Protein 4F9Z (pdb70)

Solvent-accessible surface area: 48370 Å² total; per-residue (Å²): 156,123,6,65,127,5,90,59,13,65,42,0,12,129,39,10,10,25,20,51,0,0,0,0,0,0,0,119,69,77,163,37,72,0,19,84,29,0,68,46,0,22,131,64,21,128,52,19,33,8,0,1,0,59,46,82,123,0,12,99,16,12,127,15,104,19,35,0,0,0,0,12,6,5,3,13,56,39,43,45,59,18,50,89,117,65,7,130,65,11,59,36,73,94,0,14,26,33,0,28,17,15,16,0,59,5,15,4,84,44,42,22,3,16,2,4,0,0,10,78,8,110,12,74,22,0,0,0,0,0,1,46,86,91,30,130,73,35,130,112,9,24,70,35,0,59,14,0,1,28,26,9,39,45,124,3,2,1,0,3,0,21,9,43,97,182,90,11,36,167,27,15,62,49,10,166,9,156,117,111,60,29,23,0,0,0,0,20,11,2,47,74,81,94,92,72,28,54,55,100,13,108,3,19,4,95,69,0,49,90,24,0,67,50,17,40,82,93,116,183,113,3,70,118,5,90,55,24,86,38,0,86,130,37,31,89,86,33,59,0,1,0,0,0,0,0,120,65,71,154,36,81,0,20,82,30,0,61,39,0,12,131,61,18,129,50,16,32,10,0,2,0,58,47,89,119,0,16,94,94,22,125,14,114,20,35,0,0,0,0,12,10,93,4,12,134,45,61,40,57,17,50,92,131,69,9,135,59,13,60,40,71,97,0,18,27,32,0,29,20,16,14,0,51,7,16,5,81,28,43,37,2,14,9,5,1,0,13,74,9,107,13,77,19,0,0,1,0,0,1,45,84,92,21,115,72,33,100,95,11,26,133,90,0,56,129,0,2,127,93,7,68,46,118,3,2,2,0,2,0,12,10,45,64,187,93,9,35,172,38,16,65,76,11,157,9,146,114,101,50,31,24,0,2,0,0,18,11,1,46,70,80,103,94,64,31,57,48,92,7,108,5,33,33,122,87,1,65,88,21,0,62,48,23,38,92,83,135,145,118,4,69,122,5,92,58,25,96,36,0,23,128,30,15,10,28,22,47,0,1,0,0,0,0,1,116,69,86,159,37,75,0,18,85,31,0,58,42,1,18,138,121,31,130,45,15,34,10,0,1,0,56,44,85,126,0,13,96,40,20,124,11,124,16,34,1,0,0,0,10,8,5,2,17,37,41,64,44,53,17,60,104,130,58,7,133,64,12,69,43,100,92,0,30,116,32,0,67,41,21,16,0,50,3,15,4,87,47,62,96,34,15,21,89,0,1,97,112,9,110,12,79,20,0,0,1,0,0,0,57,85,93,27,123,87,28,118,88,11,23,58,34,0,56,18,0,2,22,22,7,36,43,120,3,2,3,0,2,0,22,11,44,92,176,101,5,37,176,23,15,62,122,7,160,12,149,123,103,57,28,32,0,1,0,0,23,32,26,144,64,140,99,96,69,28,53,52,109,14,105,2,13,3,91,75,0,45,90,25,0,66,52,24,35,90,80,106,162,118,7,72,125,6,97,58,29,94,34,0,27,119,34,18,8,19,19,49,0,0,0,0,0,0,0,117,72,82,150,44,87,0,20,84,34,0,62,45,0,18,130,54,20,126,48,14,34,9,0,1,0,53,42,87,125,0,12,105,46,22,119,15,113,17,36,1,0,0,0,13,10,8,2,14,39,44,63,47,55,20,49,94,126,66,12,139,63,13,60,45,73,88,0,11,23,32,0,25,21,18,16,0,49,6,15,4,85,36,40,20,1,15,2,4,0,0,12,77,8,106,14,82,28,0,0,0,0,0,2,36,97,91,38,124,75,26,135,111,1,26,75,25,0,63,17,0,1,33,24,6,31,40,125,2,2,2,0,1,0,17,14,48,78,169,70,8,38,172,24,17,58,60,8,161,14,141,100,100,65,30,16,0,0,0,0,19,18,1,50,67,80,105,90,68,34,66,69,22,70,106,0,21,2,94,95,0,52,91,22,0,71,49,24,38,86,84,118,166,122,4,68,138,6,102,58,18,84,38,0,16,131,28,6,9,18,16,48,0,1,0,0,0,0,0,138,68,74,154,35,79,0,16,84,30,0,60,44,0,16,140,41,22,116,48,15,32,11,0,1,0,53,42,91,114,0,10,102,41,24,125,16,123,24,35,0,0,0,0,9,6,2,2,14,38,43,57,45,59,15,60,92,136,55,10,130,70,12,69,26,34,75,0,4,22,28,0,26,18,19,14,0,49,3,17,3,81,44,40,33,3,15,4,3,0,0,13,76,7,106,11,80,20,0,0,1,0,0,1,53,93,95,24,134,68,28,132,108,0,24,59,28,0,59,12,0,1,22,25,8,33,38,123,3,1,2,0,4,0,15,11,46,70,177,81,7,35,176,22,15,65,69,11,157,9,139,122,96,43,31,15,0,1,0,0,19,20,1,44,72,82,102,100,69,25,63,58,102,8,89,1,37,3,97,88,1,51,90,22,0,66,52,17,38,89,85,109

Organism: Homo sapiens (NCBI:txid9606)

B-factor: mean 43.37, std 18.83, range [7.75, 157.04]

InterPro domains:
  IPR036249 Thioredoxin-like superfamily [SSF52833] (42-151)
  IPR036249 Thioredoxin-like superfamily [SSF52833] (138-260)

Foldseek 3Di:
DAAAEDAAQVSVVCQLVVAQKEKEKAACDCPAPLHVLLRVCCVVCVRYHYHYYPHPNNCVVVPHDHTWMWMAGDQQRDTDIQDDPSRRPPHNVSVVLVCQQQSAGLEAEDDPRVVNNVLPGPAFKEKEFEEACPDPCNVVLVVQLSVLSVVQRNHYRHYYYHNNDPRCPVVCVVQVADRVQPRKMKMDGSPDDDIDMGTVDDSHSVRVNVVVVVVPPPD/DFAAEQAADVSVVCQLVVAQKEKEKAACDCPAPLNVLLRVCPVVCVNYHYHYYPYPNNCVVVVHDHTWMWMAGQQQRDIDIQDDPRSRPDDNVSVNLVCQCQPQGLEEEDDPRVVNNVLPGPAFKEKEFEEAPVDPCVVVLVVQLSVLSVVQRNHYRHYYYHPNDPVSVVVQVVQPHDPVFPRKMKMDGSVDDDIDMGTVDDSHNVRVVCVVVVVVPPD/DAAAEDAAQVSVVCQLVVAQKEKEKAACDCPAPLNVLLGVCCVVCVRYHYHYYDHPRNCVVVVHDHTWMWMAGQQQGDTDICDDPCRRPPDNVSVVLVCVCQPAGLEAEDDPRVVNNVLPGPAFKEKEFEEAPPDPCNVVLVVQLSVLSVVQRNHYRHYYYHPVDPVCVVVQVVQVHDRQFPRKMKMDGSVDDDIDMGTVDDRHSVRVNVVVVVVVVPD/DFAAEDADQVSVVCQLVVAFKEKEKAACDCPAPVNVLLGVCCVVCVRYHYHYYPHPRNCVVVVHDHTWMWMAGQQQRDTHIQDDPRRNPDDNVVVVLVCQCQRAGLEAEDDPRVVNNVLPRPAFKEKEFEAAPPDPLVVVLVVQLSVLSVVQRNHYRHYYYHPNDPVSPVVQVVQVHDRVLPRKMKMDGSVDDDIDMGSDDNNHSVVVNVVVVVVVVPD/DFAAEAADDVSVVCQLVVAQKEKEKAACDCPAPLNVLLRVCCVVCVRYHYHYYPHDVNCVVVVHDHTWMWMAGQLARDTHIQDDPCSRPPDNVSVVLVCQQQPAGLEAEDDPRVVNNVLPGPAFKEKEFEEAPPDPCNVVLVVQLSVLSVVQRNHYRHYYYHPVDPVCVVVQVVQVHDPVFPRKMKMDGSVDDDIDIGTVDDRHSVVVNVVVVVVPVPD

GO terms:
  GO:0005515 protein binding (F, IPI)
  GO:0005788 endoplasmic reticulum lumen (C, EXP)

Secondary structure (DSSP, 8-state):
--PEE--SHHHHHHHHHTSSEEEEEE-S-S-STHHHHHHHHGGG-TTSEEEEE--HHHHHHTT--SSEEEEEETTTTEEEEEETHHHHT--HHHHHHHHHHH---SEEE--TTHHHHHHTSS--EEEEEEE-TTSTTHHHHHHHHHHHHHHTTTT-EEEEEETTSGGGHHHHHHTT--GGG-SEEEEEESSS--EEEETT----HHHHHHHHHHHHTT-/--PEE--SHHHHHHHHHTSSEEEEEE-S-SSSTHHHHHHTTGGG-TTSEEEEE--HHHHHHTT--SSEEEEEEGGGTEEEEEETHHHHS--HHHHHHHHHHH---SEEEP-HHHHHHHHTSS--EEEEEEE-TTSTTHHHHHHHHHHHHHTTTTT-EEEEEETTSGGGHHHHHHTT--GGG-SEEEEEESSSS-EEEETT----HHHHHHHHHHHHTT-/--PEE--SHHHHHHHHHTSSEEEEEE-S-S-STHHHHHHHHTTT-TTSEEEEE--HHHHHHTT--SSEEEEEETTTTEEEEEETHHHHT--HHHHHHHHHHH---SEEEP-TTHHHHHHHSS--EEEEEEE-TTSTTHHHHHHHHHHHHHHTTTT-EEEEEETTSGGGHHHHHHTT--GGG-SEEEEEESSSS-EEEE--SS--HHHHHHHHHHHHTT-/--PEE--SHHHHHHHHHTSSEEEEEE-S-S-STHHHHHHHHTTT-TTSEEEEE--HHHHHHTT--SSEEEEEETTTTEEEEE-HHHHHT--HHHHHHHHHHH---SEEEP-HHHHHHHHHSS--EEEEEEE-TTSTTHHHHHHHHHHHHHHTTTT-EEEEEETTSGGGHHHHHHTT--GGG-SEEEEEESSS--EEEETT----HHHHHHHHHHHHTT-/--PEE--SHHHHHHHHHTSSEEEEEE-S-S-STHHHHHHHHTTT-TTSEEEEE--HHHHHHTT--SSEEEEEETTTTEEEEE-THHHHS--HHHHHHHHHHH---SEEE-SHHHHHHHHTSS--EEEEEEE-TT-TTHHHHHHHHHHHHHHTTTT-EEEEEETTSGGGHHHHHHTT--GGG-SEEEEEESSS--EEEETT----HHHHHHHHHHHHTT-

Sequence (1095 aa):
QEPTWLTDVPAAMEFIAATEVAVIGFFQDLEIPAVPILHSMVQKFPGVSFGISTDSEVLTHYNITGNTICLFRLVDNEQLNLEDDEDIESIDATKLSRFIEINSLHMVTEYNPVTVIGLFNSVIQIHLLLIMNKASPEYEENMHRYQKAAKLFQGKILFILVDSGMKENGKVISFFKLKESQLPALAIYQTLDDEWDTLPTAEVSVEHVQNFCDGFLSGKQEPTWLTDVPAAMEFIAATEVAVIGFFQDLEIPAVPILHSMVQKFPGVSFGISTDSEVLTHYNITGNTICLFRLVDNEQLNLEDEDIESIDATKLSRFIEINSLHMVTEYNPVTVIGLFNSVIQIHLLLIMNKASPEYEENMHRYQKAAKLFQGKILFILVDSGMKENGKVISFFKLKESQLPALAIYQTLDDEWDTLPTAEVSVEHVQNFCDGFLSGKQEPTWLTDVPAAMEFIAATEVAVIGFFQDLEIPAVPILHSMVQKFPGVSFGISTDSEVLTHYNITGNTICLFRLVDNEQLNLEDEDIESIDATKLSRFIEINSLHMVTEYNPVTVIGLFNSVIQIHLLLIMNKASPEYEENMHRYQKAAKLFQGKILFILVDSGMKEENGKVISFFKLKESQLPALAIYQTLDDEWDTLPTAEVSVEHVQNFCDGFLSGKQEPTWLTDVPAAMEFIAATEVAVIGFFQDLEIPAVPILHSMVQKFPGVSFGISTDSEVLTHYNITGNTICLFRLVDNEQLNLEDEDIESIDATKLSRFIEINSLHMVTEYNPVTVIGLFNSVIQIHLLLIMNKASSPEEYEENMHRYQKAAKLFQGKILFILVDSGMKEENGKVISFFKLKESQLPALAIYQTLDDEWDTLPTAEVSVEHVQNFCDGFLSGKQEPTWLTDVPAAMEFIAATEVAVIGFFQDLEIPAVPILHSMVQKFPGVSFGISTDSEVLTHYNITGNTICLFRLVDNEQLNLEDEDIESIDATKLSRFIEINSLHMVTEYNPVTVIGLFNSVIQIHLLLIMNKASPEYEENMHRYQKAAKLFQGKILFILVDSGMKENGKVISFFKLKESQLPALAIYQTLDDEWDTLPTAEVSVEHVQNFCDGFLSGK

CATH classification: 3.40.30.10 (+1 more: 3.40.30.10)

Structure (mmCIF, N/CA/C/O backbone):
data_4F9Z
#
_entry.id   4F9Z
#
_cell.length_a   57.832
_cell.length_b   68.359
_cell.length_c   86.775
_cell.angle_alpha   70.45
_cell.angle_beta   88.16
_cell.angle_gamma   64.96
#
_symmetry.space_group_name_H-M   'P 1'
#
loop_
_entity.id
_entity.type
_entity.pdbx_description
1 polymer 'Endoplasmic reticulum resident protein 27'
2 non-polymer 'ACETATE ION'
3 non-polymer 3,6,9,12,15,18,21,24,27,30,33,36,39-TRIDECAOXAHENTETRACONTANE-1,41-DIOL
4 non-polymer 2-{2-[2-(2-{2-[2-(2-ETHOXY-ETHOXY)-ETHOXY]-ETHOXY}-ETHOXY)-ETHOXY]-ETHOXY}-ETHANOL
5 water water
#
loop_
_atom_site.group_PDB
_atom_site.id
_atom_site.type_symbol
_atom_site.label_atom_id
_atom_site.label_alt_id
_atom_site.label_comp_id
_atom_site.label_asym_id
_atom_site.label_entity_id
_atom_site.label_seq_id
_atom_site.pdbx_PDB_ins_code
_atom_site.Cartn_x
_atom_site.Cartn_y
_atom_site.Cartn_z
_atom_site.occupancy
_atom_site.B_iso_or_equiv
_atom_site.auth_seq_id
_atom_site.auth_comp_id
_atom_site.auth_asym_id
_atom_site.auth_atom_id
_atom_site.pdbx_PDB_model_num
ATOM 1 N N . GLN A 1 9 ? 33.259 23.005 -36.501 1.00 110.70 38 GLN D N 1
ATOM 2 C CA . GLN A 1 9 ? 32.543 21.877 -35.910 1.00 104.64 38 GLN D CA 1
ATOM 3 C C . GLN A 1 9 ? 31.349 21.446 -36.764 1.00 94.86 38 GLN D C 1
ATOM 4 O O . GLN A 1 9 ? 31.010 22.102 -37.753 1.00 85.02 38 GLN D O 1
ATOM 10 N N . GLU A 1 10 ? 30.713 20.342 -36.379 1.00 75.95 39 GLU D N 1
ATOM 11 C CA . GLU A 1 10 ? 29.530 19.871 -37.092 1.00 71.23 39 GLU D CA 1
ATOM 12 C C . GLU A 1 10 ? 28.433 19.351 -36.163 1.00 70.79 39 GLU D C 1
ATOM 13 O O . GLU A 1 10 ? 28.716 18.808 -35.090 1.00 62.43 39 GLU D O 1
ATOM 19 N N . PRO A 1 11 ? 27.168 19.534 -36.576 1.00 60.17 40 PRO D N 1
ATOM 20 C CA . PRO A 1 11 ? 26.000 19.056 -35.825 1.00 49.86 40 PRO D CA 1
ATOM 21 C C . PRO A 1 11 ? 25.986 17.538 -35.579 1.00 54.35 40 PRO D C 1
ATOM 22 O O . PRO A 1 11 ? 26.440 16.748 -36.415 1.00 51.54 40 PRO D O 1
ATOM 26 N N . THR A 1 12 ? 25.445 17.152 -34.429 1.00 39.71 41 THR D N 1
ATOM 27 C CA . THR A 1 12 ? 25.401 15.767 -34.004 1.00 40.12 41 THR D CA 1
ATOM 28 C C . THR A 1 12 ? 24.205 15.024 -34.603 1.00 46.50 41 THR D C 1
ATOM 29 O O . THR A 1 12 ? 23.059 15.471 -34.501 1.00 39.53 41 THR D O 1
ATOM 33 N N . TRP A 1 13 ? 24.485 13.881 -35.220 1.00 42.30 42 TRP D N 1
ATOM 34 C CA . TRP A 1 13 ? 23.451 13.051 -35.837 1.00 42.78 42 TRP D CA 1
ATOM 35 C C . TRP A 1 13 ? 22.576 12.305 -34.826 1.00 47.99 42 TRP D C 1
ATOM 36 O O . TRP A 1 13 ? 23.083 11.608 -33.951 1.00 53.34 42 TRP D O 1
ATOM 47 N N . LEU A 1 14 ? 21.260 12.465 -34.964 1.00 40.55 43 LEU D N 1
ATOM 48 C CA . LEU A 1 14 ? 20.293 11.963 -33.987 1.00 39.79 43 LEU D CA 1
ATOM 49 C C . LEU A 1 14 ? 19.399 10.871 -34.597 1.00 50.48 43 LEU D C 1
ATOM 50 O O . LEU A 1 14 ? 18.521 11.152 -35.413 1.00 40.00 43 LEU D O 1
ATOM 55 N N . THR A 1 15 ? 19.623 9.625 -34.188 1.00 46.29 44 THR D N 1
ATOM 56 C CA . THR A 1 15 ? 19.057 8.479 -34.903 1.00 48.57 44 THR D CA 1
ATOM 57 C C . THR A 1 15 ? 17.835 7.849 -34.229 1.00 48.10 44 THR D C 1
ATOM 58 O O . THR A 1 15 ? 17.197 6.970 -34.800 1.00 42.69 44 THR D O 1
ATOM 62 N N . ASP A 1 16 ? 17.518 8.275 -33.012 1.00 38.18 45 ASP D N 1
ATOM 63 C CA . ASP A 1 16 ? 16.296 7.804 -32.367 1.00 43.87 45 ASP D CA 1
ATOM 64 C C . ASP A 1 16 ? 15.831 8.777 -31.295 1.00 33.86 45 ASP D C 1
ATOM 65 O O . ASP A 1 16 ? 16.527 9.727 -30.975 1.00 33.32 45 ASP D O 1
ATOM 70 N N . VAL A 1 17 ? 14.641 8.536 -30.762 1.00 32.59 46 VAL D N 1
ATOM 71 C CA . VAL A 1 17 ? 14.032 9.452 -29.807 1.00 29.81 46 VAL D CA 1
ATOM 72 C C . VAL A 1 17 ? 14.799 9.575 -28.491 1.00 36.78 46 VAL D C 1
ATOM 73 O O . VAL A 1 17 ? 15.043 10.690 -28.039 1.00 34.92 46 VAL D O 1
ATOM 77 N N . PRO A 1 18 ? 15.195 8.443 -27.876 1.00 30.23 47 PRO D N 1
ATOM 78 C CA . PRO A 1 18 ? 15.933 8.609 -26.616 1.00 35.20 47 PRO D CA 1
ATOM 79 C C . PRO A 1 18 ? 17.248 9.366 -26.808 1.00 31.17 47 PRO D C 1
ATOM 80 O O . PRO A 1 18 ? 17.613 10.170 -25.957 1.00 32.57 47 PRO D O 1
ATOM 84 N N . ALA A 1 19 ? 17.929 9.134 -27.924 1.00 30.38 48 ALA D N 1
ATOM 85 C CA . ALA A 1 19 ? 19.152 9.867 -28.228 1.00 36.98 48 ALA D CA 1
ATOM 86 C C . ALA A 1 19 ? 18.881 11.369 -28.407 1.00 34.47 48 ALA D C 1
ATOM 87 O O . ALA A 1 19 ? 19.664 12.213 -27.971 1.00 31.46 48 ALA D O 1
ATOM 89 N N . ALA A 1 20 ? 17.765 11.695 -29.050 1.00 36.38 49 ALA D N 1
ATOM 90 C CA . ALA A 1 20 ? 17.395 13.087 -29.266 1.00 30.46 49 ALA D CA 1
ATOM 91 C C . ALA A 1 20 ? 17.082 13.814 -27.957 1.00 30.56 49 ALA D C 1
ATOM 92 O O . ALA A 1 20 ? 17.595 14.906 -27.715 1.00 25.59 49 ALA D O 1
ATOM 94 N N . MET A 1 21 ? 16.232 13.227 -27.120 1.00 25.20 50 MET D N 1
ATOM 95 C CA . MET A 1 21 ? 15.871 13.877 -25.854 1.00 21.80 50 MET D CA 1
ATOM 96 C C . MET A 1 21 ? 17.106 14.099 -24.994 1.00 21.26 50 MET D C 1
ATOM 97 O O . MET A 1 21 ? 17.293 15.170 -24.403 1.00 27.81 50 MET D O 1
ATOM 102 N N . GLU A 1 22 ? 17.951 13.079 -24.931 1.00 28.71 51 GLU D N 1
ATOM 103 C CA . GLU A 1 22 ? 19.175 13.169 -24.160 1.00 27.61 51 GLU D CA 1
ATOM 104 C C . GLU A 1 22 ? 20.038 14.300 -24.672 1.00 28.45 51 GLU D C 1
ATOM 105 O O . GLU A 1 22 ? 20.599 15.060 -23.894 1.00 23.18 51 GLU D O 1
ATOM 111 N N . PHE A 1 23 ? 20.150 14.401 -25.993 1.00 27.68 52 PHE D N 1
ATOM 112 C CA . PHE A 1 23 ? 20.914 15.481 -26.596 1.00 26.79 52 PHE D CA 1
ATOM 113 C C . PHE A 1 23 ? 20.333 16.831 -26.195 1.00 23.67 52 PHE D C 1
ATOM 114 O O . PHE A 1 23 ? 21.074 17.737 -25.796 1.00 24.07 52 PHE D O 1
ATOM 122 N N . ILE A 1 24 ? 19.010 16.968 -26.286 1.00 23.18 53 ILE D N 1
ATOM 123 C CA . ILE A 1 24 ? 18.370 18.239 -25.938 1.00 25.61 53 ILE D CA 1
ATOM 124 C C . ILE A 1 24 ? 18.490 18.554 -24.438 1.00 32.00 53 ILE D C 1
ATOM 125 O O . ILE A 1 24 ? 18.668 19.706 -24.061 1.00 23.86 53 ILE D O 1
ATOM 130 N N . ALA A 1 25 ? 18.434 17.529 -23.591 1.00 24.65 54 ALA D N 1
ATOM 131 C CA . ALA A 1 25 ? 18.454 17.747 -22.141 1.00 19.70 54 ALA D CA 1
ATOM 132 C C . ALA A 1 25 ? 19.848 18.034 -21.601 1.00 32.34 54 ALA D C 1
ATOM 133 O O . ALA A 1 25 ? 19.996 18.532 -20.481 1.00 30.74 54 ALA D O 1
ATOM 135 N N . ALA A 1 26 ? 20.873 17.713 -22.383 1.00 28.05 55 ALA D N 1
ATOM 136 C CA . ALA A 1 26 ? 22.250 17.845 -21.903 1.00 24.54 55 ALA D CA 1
ATOM 137 C C . ALA A 1 26 ? 22.690 19.297 -21.896 1.00 30.58 55 ALA D C 1
ATOM 138 O O . ALA A 1 26 ? 23.754 19.625 -21.393 1.00 29.72 55 ALA D O 1
ATOM 140 N N . THR A 1 27 ? 21.861 20.163 -22.466 1.00 25.91 56 THR D N 1
ATOM 141 C CA . THR A 1 27 ? 22.257 21.533 -22.782 1.00 26.58 56 THR D CA 1
ATOM 142 C C . THR A 1 27 ? 21.099 22.497 -22.484 1.00 25.39 56 THR D C 1
ATOM 143 O O . THR A 1 27 ? 19.927 22.151 -22.655 1.00 31.85 56 THR D O 1
ATOM 147 N N . GLU A 1 28 ? 21.415 23.709 -22.039 1.00 20.55 57 GLU D N 1
ATOM 148 C CA . GLU A 1 28 ? 20.359 24.683 -21.785 1.00 15.49 57 GLU D CA 1
ATOM 149 C C . GLU A 1 28 ? 19.679 25.110 -23.106 1.00 22.17 57 GLU D C 1
ATOM 150 O O . GLU A 1 28 ? 18.469 25.339 -23.154 1.00 24.14 57 GLU D O 1
ATOM 156 N N . VAL A 1 29 ? 20.459 25.195 -24.172 1.00 17.89 58 VAL D N 1
ATOM 157 C CA . VAL A 1 29 ? 19.919 25.590 -25.487 1.00 22.03 58 VAL D CA 1
ATOM 158 C C . VAL A 1 29 ? 20.427 24.665 -26.580 1.00 23.14 58 VAL D C 1
ATOM 159 O O . VAL A 1 29 ? 21.640 24.485 -26.722 1.00 25.45 58 VAL D O 1
ATOM 163 N N . ALA A 1 30 ? 19.497 24.084 -27.346 1.00 20.66 59 ALA D N 1
ATOM 164 C CA . ALA A 1 30 ? 19.837 23.199 -28.446 1.00 22.57 59 ALA D CA 1
ATOM 165 C C . ALA A 1 30 ? 19.169 23.666 -29.741 1.00 26.56 59 ALA D C 1
ATOM 166 O O . ALA A 1 30 ? 18.044 24.150 -29.732 1.00 25.59 59 ALA D O 1
ATOM 168 N N . VAL A 1 31 ? 19.868 23.511 -30.854 1.00 33.30 60 VAL D N 1
ATOM 169 C CA . VAL A 1 31 ? 19.294 23.814 -32.156 1.00 32.10 60 VAL D CA 1
ATOM 170 C C . VAL A 1 31 ? 19.408 22.595 -33.051 1.00 28.18 60 VAL D C 1
ATOM 171 O O . VAL A 1 31 ? 20.499 22.082 -33.298 1.00 32.36 60 VAL D O 1
ATOM 175 N N . ILE A 1 32 ? 18.264 22.121 -33.516 1.00 28.02 61 ILE D N 1
ATOM 176 C CA . ILE A 1 32 ? 18.223 20.873 -34.255 1.00 31.70 61 ILE D CA 1
ATOM 177 C C . ILE A 1 32 ? 17.510 21.037 -35.591 1.00 34.94 61 ILE D C 1
ATOM 178 O O . ILE A 1 32 ? 16.429 21.607 -35.660 1.00 29.86 61 ILE D O 1
ATOM 183 N N . GLY A 1 33 ? 18.148 20.557 -36.651 1.00 33.16 62 GLY D N 1
ATOM 184 C CA . GLY A 1 33 ? 17.529 20.515 -37.964 1.00 34.66 62 GLY D CA 1
ATOM 185 C C . GLY A 1 33 ? 16.861 19.173 -38.191 1.00 36.86 62 GLY D C 1
ATOM 186 O O . GLY A 1 33 ? 17.499 18.123 -38.091 1.00 36.41 62 GLY D O 1
ATOM 187 N N . PHE A 1 34 ? 15.560 19.207 -38.463 1.00 37.58 63 PHE D N 1
ATOM 188 C CA . PHE A 1 34 ? 14.793 17.994 -38.713 1.00 35.71 63 PHE D CA 1
ATOM 189 C C . PHE A 1 34 ? 14.442 17.982 -40.196 1.00 43.25 63 PHE D C 1
ATOM 190 O O . PHE A 1 34 ? 13.596 18.766 -40.632 1.00 43.46 63 PHE D O 1
ATOM 198 N N . PHE A 1 35 ? 15.086 17.110 -40.971 1.00 40.21 64 PHE D N 1
ATOM 199 C CA . PHE A 1 35 ? 14.986 17.187 -42.428 1.00 42.53 64 PHE D CA 1
ATOM 200 C C . PHE A 1 35 ? 14.447 15.923 -43.090 1.00 61.27 64 PHE D C 1
ATOM 201 O O . PHE A 1 35 ? 14.817 14.802 -42.736 1.00 59.03 64 PHE D O 1
ATOM 209 N N . GLN A 1 36 ? 13.565 16.122 -44.062 1.00 50.19 65 GLN D N 1
ATOM 210 C CA . GLN A 1 36 ? 13.062 15.033 -44.884 1.00 62.70 65 GLN D CA 1
ATOM 211 C C . GLN A 1 36 ? 13.964 14.782 -46.083 1.00 60.03 65 GLN D C 1
ATOM 212 O O . GLN A 1 36 ? 13.898 13.727 -46.708 1.00 73.26 65 GLN D O 1
ATOM 218 N N . ASP A 1 37 ? 14.803 15.762 -46.398 1.00 62.47 66 ASP D N 1
ATOM 219 C CA . ASP A 1 37 ? 15.888 15.556 -47.351 1.00 76.29 66 ASP D CA 1
ATOM 220 C C . ASP A 1 37 ? 16.971 16.611 -47.169 1.00 65.03 66 ASP D C 1
ATOM 221 O O . ASP A 1 37 ? 16.683 17.767 -46.861 1.00 53.50 66 ASP D O 1
ATOM 226 N N . LEU A 1 38 ? 18.217 16.195 -47.366 1.00 62.02 67 LEU D N 1
ATOM 227 C CA . LEU A 1 38 ? 19.373 17.019 -47.041 1.00 64.51 67 LEU D CA 1
ATOM 228 C C . LEU A 1 38 ? 19.773 17.981 -48.149 1.00 71.95 67 LEU D C 1
ATOM 229 O O . LEU A 1 38 ? 20.747 18.723 -48.003 1.00 63.33 67 LEU D O 1
ATOM 234 N N . GLU A 1 39 ? 19.012 17.972 -49.244 1.00 72.19 68 GLU D N 1
ATOM 235 C CA . GLU A 1 39 ? 19.355 18.739 -50.444 1.00 87.42 68 GLU D CA 1
ATOM 236 C C . GLU A 1 39 ? 18.798 20.164 -50.422 1.00 82.64 68 GLU D C 1
ATOM 237 O O . GLU A 1 39 ? 18.415 20.709 -51.464 1.00 73.94 68 GLU D O 1
ATOM 243 N N . ILE A 1 40 ? 18.766 20.758 -49.231 1.00 66.76 69 ILE D N 1
ATOM 244 C CA . ILE A 1 40 ? 18.236 22.107 -49.033 1.00 59.44 69 ILE D CA 1
ATOM 245 C C . ILE A 1 40 ? 19.282 23.004 -48.357 1.00 69.46 69 ILE D C 1
ATOM 246 O O . ILE A 1 40 ? 20.140 22.508 -47.621 1.00 64.43 69 ILE D O 1
ATOM 251 N N . PRO A 1 41 ? 19.221 24.326 -48.610 1.00 74.20 70 PRO D N 1
ATOM 252 C CA . PRO A 1 41 ? 20.246 25.232 -48.074 1.00 68.69 70 PRO D CA 1
ATOM 253 C C . PRO A 1 41 ? 20.306 25.235 -46.550 1.00 61.61 70 PRO D C 1
ATOM 254 O O . PRO A 1 41 ? 21.352 25.567 -45.995 1.00 65.80 70 PRO D O 1
ATOM 258 N N . ALA A 1 42 ? 19.214 24.850 -45.892 1.00 54.38 71 ALA D N 1
ATOM 259 C CA . ALA A 1 42 ? 19.174 24.826 -44.431 1.00 56.76 71 ALA D CA 1
ATOM 260 C C . ALA A 1 42 ? 20.297 23.998 -43.819 1.00 44.19 71 ALA D C 1
ATOM 261 O O . ALA A 1 42 ? 20.790 24.337 -42.755 1.00 52.82 71 ALA D O 1
ATOM 263 N N . VAL A 1 43 ? 20.717 22.931 -44.492 1.00 46.38 72 VAL D N 1
ATOM 264 C CA . VAL A 1 43 ? 21.742 22.054 -43.928 1.00 46.66 72 VAL D CA 1
ATOM 265 C C . VAL A 1 43 ? 23.140 22.700 -43.781 1.00 51.43 72 VAL D C 1
ATOM 266 O O . VAL A 1 43 ? 23.668 22.744 -42.669 1.00 51.03 72 VAL D O 1
ATOM 270 N N . PRO A 1 44 ? 23.740 23.213 -44.880 1.00 58.68 73 PRO D N 1
ATOM 271 C CA . PRO A 1 44 ? 25.036 23.878 -44.673 1.00 55.91 73 PRO D CA 1
ATOM 272 C C . PRO A 1 44 ? 24.909 25.162 -43.864 1.00 56.35 73 PRO D C 1
ATOM 273 O O . PRO A 1 44 ? 25.848 25.553 -43.165 1.00 57.29 73 PRO D O 1
ATOM 277 N N . ILE A 1 45 ? 23.760 25.816 -43.972 1.00 47.03 74 ILE D N 1
ATOM 278 C CA . ILE A 1 45 ? 23.512 27.023 -43.209 1.00 49.28 74 ILE D CA 1
ATOM 279 C C . ILE A 1 45 ? 23.530 26.675 -41.724 1.00 48.27 74 ILE D C 1
ATOM 280 O O . ILE A 1 45 ? 24.187 27.346 -40.932 1.00 42.43 74 ILE D O 1
ATOM 285 N N . LEU A 1 46 ? 22.841 25.590 -41.372 1.00 45.32 75 LEU D N 1
ATOM 286 C CA . LEU A 1 46 ? 22.851 25.057 -40.010 1.00 40.32 75 LEU D CA 1
ATOM 287 C C . LEU A 1 46 ? 24.261 24.688 -39.550 1.00 41.34 75 LEU D C 1
ATOM 288 O O . LEU A 1 46 ? 24.659 25.042 -38.445 1.00 40.99 75 LEU D O 1
ATOM 293 N N . HIS A 1 47 ? 25.016 23.985 -40.395 1.00 43.73 76 HIS D N 1
ATOM 294 C CA . HIS A 1 47 ? 26.421 23.680 -40.104 1.00 48.25 76 HIS D CA 1
ATOM 295 C C . HIS A 1 47 ? 27.244 24.925 -39.761 1.00 50.73 76 HIS D C 1
ATOM 296 O O . HIS A 1 47 ? 28.130 24.877 -38.906 1.00 48.60 76 HIS D O 1
ATOM 303 N N . SER A 1 48 ? 26.941 26.040 -40.423 1.00 48.98 77 SER D N 1
ATOM 304 C CA . SER A 1 48 ? 27.748 27.251 -40.292 1.00 46.67 77 SER D CA 1
ATOM 305 C C . SER A 1 48 ? 27.521 27.979 -38.969 1.00 45.13 77 SER D C 1
ATOM 306 O O . SER A 1 48 ? 28.309 28.848 -38.589 1.00 48.29 77 SER D O 1
ATOM 309 N N . MET A 1 49 ? 26.450 27.621 -38.269 1.00 42.19 78 MET D N 1
ATOM 310 C CA . MET A 1 49 ? 26.120 28.263 -37.005 1.00 41.13 78 MET D CA 1
ATOM 311 C C . MET A 1 49 ? 26.945 27.719 -35.853 1.00 43.05 78 MET D C 1
ATOM 312 O O . MET A 1 49 ? 27.105 28.391 -34.830 1.00 45.58 78 MET D O 1
ATOM 317 N N . VAL A 1 50 ? 27.457 26.501 -36.014 1.00 41.49 79 VAL D N 1
ATOM 318 C CA . VAL A 1 50 ? 28.093 25.801 -34.900 1.00 49.58 79 VAL D CA 1
ATOM 319 C C . VAL A 1 50 ? 29.276 26.576 -34.321 1.00 49.86 79 VAL D C 1
ATOM 320 O O . VAL A 1 50 ? 29.313 26.863 -33.117 1.00 47.27 79 VAL D O 1
ATOM 324 N N . GLN A 1 51 ? 30.224 26.922 -35.187 1.00 50.35 80 GLN D N 1
ATOM 325 C CA . GLN A 1 51 ? 31.386 27.718 -34.800 1.00 54.90 80 GLN D CA 1
ATOM 326 C C . GLN A 1 51 ? 30.978 29.074 -34.240 1.00 54.89 80 GLN D C 1
ATOM 327 O O . GLN A 1 51 ? 31.716 29.671 -33.458 1.00 57.63 80 GLN D O 1
ATOM 333 N N . LYS A 1 52 ? 29.801 29.551 -34.644 1.00 50.37 81 LYS D N 1
ATOM 334 C CA . LYS A 1 52 ? 29.341 30.888 -34.281 1.00 44.58 81 LYS D CA 1
ATOM 335 C C . LYS A 1 52 ? 28.681 30.945 -32.910 1.00 44.47 81 LYS D C 1
ATOM 336 O O . LYS A 1 52 ? 28.772 31.960 -32.215 1.00 36.71 81 LYS D O 1
ATOM 342 N N . PHE A 1 53 ? 28.014 29.859 -32.530 1.00 37.63 82 PHE D N 1
ATOM 343 C CA . PHE A 1 53 ? 27.299 29.810 -31.263 1.00 39.11 82 PHE D CA 1
ATOM 344 C C . PHE A 1 53 ? 27.844 28.712 -30.340 1.00 37.21 82 PHE D C 1
ATOM 345 O O . PHE A 1 53 ? 27.253 27.635 -30.212 1.00 39.55 82 PHE D O 1
ATOM 353 N N . PRO A 1 54 ? 28.975 28.999 -29.684 1.00 42.15 83 PRO D N 1
ATOM 354 C CA . PRO A 1 54 ? 29.683 28.036 -28.835 1.00 49.41 83 PRO D CA 1
ATOM 355 C C . PRO A 1 54 ? 28.864 27.593 -27.625 1.00 48.16 83 PRO D C 1
ATOM 356 O O . PRO A 1 54 ? 29.240 26.624 -26.969 1.00 50.88 83 PRO D O 1
ATOM 360 N N . GLY A 1 55 ? 27.765 28.284 -27.339 1.00 43.04 84 GLY D N 1
ATOM 361 C CA . GLY A 1 55 ? 26.967 27.995 -26.160 1.00 40.68 84 GLY D CA 1
ATOM 362 C C . GLY A 1 55 ? 25.668 27.290 -26.486 1.00 46.34 84 GLY D C 1
ATOM 363 O O . GLY A 1 55 ? 24.735 27.270 -25.675 1.00 42.23 84 GLY D O 1
ATOM 364 N N . VAL A 1 56 ? 25.619 26.710 -27.685 1.00 39.71 85 VAL D N 1
ATOM 365 C CA . VAL A 1 56 ? 24.445 26.017 -28.191 1.00 32.23 85 VAL D CA 1
ATOM 366 C C . VAL A 1 56 ? 24.835 24.646 -28.726 1.00 34.23 85 VAL D C 1
ATOM 367 O O . VAL A 1 56 ? 25.859 24.511 -29.381 1.00 36.88 85 VAL D O 1
ATOM 371 N N . SER A 1 57 ? 24.022 23.629 -28.452 1.00 33.30 86 SER D N 1
ATOM 372 C CA . SER A 1 57 ? 24.271 22.302 -29.003 1.00 33.67 86 SER D CA 1
ATOM 373 C C . SER A 1 57 ? 23.544 22.120 -30.315 1.00 31.87 86 SER D C 1
ATOM 374 O O . SER A 1 57 ? 22.318 22.205 -30.373 1.00 28.23 86 SER D O 1
ATOM 377 N N . PHE A 1 58 ? 24.296 21.840 -31.371 1.00 31.35 87 PHE D N 1
ATOM 378 C CA . PHE A 1 58 ? 23.665 21.656 -32.667 1.00 31.50 87 PHE D CA 1
ATOM 379 C C . PHE A 1 58 ? 23.501 20.184 -33.024 1.00 35.65 87 PHE D C 1
ATOM 380 O O . PHE A 1 58 ? 24.459 19.405 -32.987 1.00 38.80 87 PHE D O 1
ATOM 388 N N . GLY A 1 59 ? 22.265 19.814 -33.350 1.00 30.96 88 GLY D N 1
ATOM 389 C CA . GLY A 1 59 ? 21.961 18.479 -33.823 1.00 38.61 88 GLY D CA 1
ATOM 390 C C . GLY A 1 59 ? 21.254 18.423 -35.163 1.00 46.88 88 GLY D C 1
ATOM 391 O O . GLY A 1 59 ? 20.910 19.449 -35.756 1.00 42.87 88 GLY D O 1
ATOM 392 N N . ILE A 1 60 ? 21.039 17.202 -35.639 1.00 38.80 89 ILE D N 1
ATOM 393 C CA . ILE A 1 60 ? 20.440 16.979 -36.940 1.00 45.73 89 ILE D CA 1
ATOM 394 C C . ILE A 1 60 ? 19.818 15.576 -37.005 1.00 49.09 89 ILE D C 1
ATOM 395 O O . ILE A 1 60 ? 20.403 14.583 -36.543 1.00 45.41 89 ILE D O 1
ATOM 400 N N . SER A 1 61 ? 18.610 15.494 -37.551 1.00 45.82 90 SER D N 1
ATOM 401 C CA . SER A 1 61 ? 17.969 14.191 -37.709 1.00 45.77 90 SER D CA 1
ATOM 402 C C . SER A 1 61 ? 17.073 14.089 -38.932 1.00 47.78 90 SER D C 1
ATOM 403 O O . SER A 1 61 ? 16.313 15.009 -39.256 1.00 46.03 90 SER D O 1
ATOM 406 N N . THR A 1 62 ? 17.161 12.939 -39.586 1.00 51.75 91 THR D N 1
ATOM 407 C CA . THR A 1 62 ? 16.289 12.595 -40.695 1.00 56.35 91 THR D CA 1
ATOM 408 C C . THR A 1 62 ? 15.392 11.451 -40.251 1.00 56.57 91 THR D C 1
ATOM 409 O O . THR A 1 62 ? 14.460 11.067 -40.953 1.00 57.74 91 THR D O 1
ATOM 413 N N . ASP A 1 63 ? 15.677 10.906 -39.077 1.00 54.79 92 ASP D N 1
ATOM 414 C CA . ASP A 1 63 ? 14.940 9.749 -38.609 1.00 56.57 92 ASP D CA 1
ATOM 415 C C . ASP A 1 63 ? 13.460 10.034 -38.413 1.00 55.25 92 ASP D C 1
ATOM 416 O O . ASP A 1 63 ? 13.074 10.965 -37.717 1.00 51.73 92 ASP D O 1
ATOM 421 N N . SER A 1 64 ? 12.647 9.185 -39.018 1.00 50.10 93 SER D N 1
ATOM 422 C CA . SER A 1 64 ? 11.196 9.297 -39.020 1.00 46.15 93 SER D CA 1
ATOM 423 C C . SER A 1 64 ? 10.568 9.437 -37.633 1.00 52.22 93 SER D C 1
ATOM 424 O O . SER A 1 64 ? 9.761 10.332 -37.399 1.00 52.17 93 SER D O 1
ATOM 427 N N . GLU A 1 65 ? 10.943 8.549 -36.721 1.00 44.46 94 GLU D N 1
ATOM 428 C CA . GLU A 1 65 ? 10.360 8.518 -35.390 1.00 41.13 94 GLU D CA 1
ATOM 429 C C . GLU A 1 65 ? 10.763 9.742 -34.568 1.00 51.11 94 GLU D C 1
ATOM 430 O O . GLU A 1 65 ? 9.984 10.238 -33.748 1.00 42.57 94 GLU D O 1
ATOM 436 N N . VAL A 1 66 ? 11.979 10.230 -34.792 1.00 43.60 95 VAL D N 1
ATOM 437 C CA . VAL A 1 66 ? 12.413 11.461 -34.151 1.00 35.52 95 VAL D CA 1
ATOM 438 C C . VAL A 1 66 ? 11.506 12.612 -34.566 1.00 48.08 95 VAL D C 1
ATOM 439 O O . VAL A 1 66 ? 10.951 13.319 -33.715 1.00 37.45 95 VAL D O 1
ATOM 443 N N . LEU A 1 67 ? 11.346 12.783 -35.877 1.00 41.75 96 LEU D N 1
ATOM 444 C CA . LEU A 1 67 ? 10.581 13.903 -36.414 1.00 41.38 96 LEU D CA 1
ATOM 445 C C . LEU A 1 67 ? 9.150 13.860 -35.892 1.00 39.37 96 LEU D C 1
ATOM 446 O O . LEU A 1 67 ? 8.546 14.894 -35.604 1.00 51.80 96 LEU D O 1
ATOM 451 N N . THR A 1 68 ? 8.623 12.650 -35.762 1.00 46.94 97 THR D N 1
ATOM 452 C CA . THR A 1 68 ? 7.252 12.445 -35.325 1.00 39.21 97 THR D CA 1
ATOM 453 C C . THR A 1 68 ? 7.072 12.803 -33.851 1.00 54.08 97 THR D C 1
ATOM 454 O O . THR A 1 68 ? 6.047 13.369 -33.453 1.00 48.71 97 THR D O 1
ATOM 458 N N . HIS A 1 69 ? 8.077 12.479 -33.043 1.00 39.04 98 HIS D N 1
ATOM 459 C CA . HIS A 1 69 ? 8.022 12.751 -31.609 1.00 41.91 98 HIS D CA 1
ATOM 460 C C . HIS A 1 69 ? 7.963 14.249 -31.363 1.00 49.04 98 HIS D C 1
ATOM 461 O O . HIS A 1 69 ? 7.302 14.711 -30.429 1.00 43.94 98 HIS D O 1
ATOM 468 N N . TYR A 1 70 ? 8.657 15.003 -32.213 1.00 36.16 99 TYR D N 1
ATOM 469 C CA . TYR A 1 70 ? 8.738 16.448 -32.063 1.00 37.22 99 TYR D CA 1
ATOM 470 C C . TYR A 1 70 ? 7.683 17.180 -32.890 1.00 48.28 99 TYR D C 1
ATOM 471 O O . TYR A 1 70 ? 7.731 18.409 -33.054 1.00 31.57 99 TYR D O 1
ATOM 480 N N . ASN A 1 71 ? 6.719 16.399 -33.374 1.00 40.69 100 ASN D N 1
ATOM 481 C CA . ASN A 1 71 ? 5.611 16.889 -34.199 1.00 54.78 100 ASN D CA 1
ATOM 482 C C . ASN A 1 71 ? 6.076 17.678 -35.418 1.00 44.03 100 ASN D C 1
ATOM 483 O O . ASN A 1 71 ? 5.558 18.751 -35.697 1.00 49.75 100 ASN D O 1
ATOM 488 N N . ILE A 1 72 ? 7.053 17.134 -36.134 1.00 39.40 101 ILE D N 1
ATOM 489 C CA . ILE A 1 72 ? 7.636 17.794 -37.294 1.00 38.31 101 ILE D CA 1
ATOM 490 C C . ILE A 1 72 ? 6.939 17.362 -38.588 1.00 58.44 101 ILE D C 1
ATOM 491 O O . ILE A 1 72 ? 6.749 16.169 -38.835 1.00 56.30 101 ILE D O 1
ATOM 496 N N . THR A 1 73 ? 6.553 18.338 -39.404 1.00 66.63 102 THR D N 1
ATOM 497 C CA . THR A 1 73 ? 5.922 18.063 -40.690 1.00 66.70 102 THR D CA 1
ATOM 498 C C . THR A 1 73 ? 6.648 18.819 -41.789 1.00 66.04 102 THR D C 1
ATOM 499 O O . THR A 1 73 ? 6.324 19.969 -42.076 1.00 72.30 102 THR D O 1
ATOM 503 N N . GLY A 1 74 ? 7.631 18.174 -42.403 1.00 65.61 103 GLY D N 1
ATOM 504 C CA . GLY A 1 74 ? 8.444 18.833 -43.405 1.00 66.83 103 GLY D CA 1
ATOM 505 C C . GLY A 1 74 ? 9.652 19.509 -42.788 1.00 63.57 103 GLY D C 1
ATOM 506 O O . GLY A 1 74 ? 9.788 19.546 -41.565 1.00 44.85 103 GLY D O 1
ATOM 507 N N . ASN A 1 75 ? 10.521 20.053 -43.635 1.00 50.96 104 ASN D N 1
ATOM 508 C CA . ASN A 1 75 ? 11.785 20.622 -43.185 1.00 47.76 104 ASN D CA 1
ATOM 509 C C . ASN A 1 75 ? 11.621 21.744 -42.166 1.00 42.92 104 ASN D C 1
ATOM 510 O O . ASN A 1 75 ? 10.989 22.761 -42.438 1.00 53.05 104 ASN D O 1
ATOM 515 N N . THR A 1 76 ? 12.199 21.538 -40.988 1.00 42.76 105 THR D N 1
ATOM 516 C CA . THR A 1 76 ? 12.074 22.481 -39.880 1.00 37.87 105 THR D CA 1
ATOM 517 C C . THR A 1 76 ? 13.362 22.525 -39.080 1.00 40.85 105 THR D C 1
ATOM 518 O O . THR A 1 76 ? 13.938 21.474 -38.761 1.00 36.96 105 THR D O 1
ATOM 522 N N . ILE A 1 77 ? 13.808 23.734 -38.748 1.00 34.43 106 ILE D N 1
ATOM 523 C CA . ILE A 1 77 ? 14.873 23.908 -37.774 1.00 33.32 106 ILE D CA 1
ATOM 524 C C . ILE A 1 77 ? 14.263 24.383 -36.464 1.00 33.83 106 ILE D C 1
ATOM 525 O O . ILE A 1 77 ? 13.504 25.347 -36.448 1.00 35.93 106 ILE D O 1
ATOM 530 N N . CYS A 1 78 ? 14.580 23.700 -35.367 1.00 33.35 107 CYS D N 1
ATOM 531 C CA . CYS A 1 78 ? 14.000 24.051 -34.074 1.00 27.02 107 CYS D CA 1
ATOM 532 C C . CYS A 1 78 ? 15.041 24.545 -33.083 1.00 29.87 107 CYS D C 1
ATOM 533 O O . CYS A 1 78 ? 16.169 24.037 -33.062 1.00 26.82 107 CYS D O 1
ATOM 536 N N . LEU A 1 79 ? 14.655 25.528 -32.266 1.00 26.87 108 LEU D N 1
ATOM 537 C CA . LEU A 1 79 ? 15.412 25.879 -31.055 1.00 22.95 108 LEU D CA 1
ATOM 538 C C . LEU A 1 79 ? 14.646 25.383 -29.849 1.00 21.36 108 LEU D C 1
ATOM 539 O O . LEU A 1 79 ? 13.453 25.675 -29.688 1.00 24.93 108 LEU D O 1
ATOM 544 N N . PHE A 1 80 ? 15.358 24.646 -29.006 1.00 19.82 109 PHE D N 1
ATOM 545 C CA . PHE A 1 80 ? 14.839 24.087 -27.767 1.00 24.11 109 PHE D CA 1
ATOM 546 C C . PHE A 1 80 ? 15.567 24.760 -26.608 1.00 29.14 109 PHE D C 1
ATOM 547 O O . PHE A 1 80 ? 16.774 24.993 -26.681 1.00 25.47 109 PHE D O 1
ATOM 555 N N . ARG A 1 81 ? 14.856 25.044 -25.525 1.00 17.83 110 ARG D N 1
ATOM 556 C CA . ARG A 1 81 ? 15.525 25.592 -24.352 1.00 21.48 110 ARG D CA 1
ATOM 557 C C . ARG A 1 81 ? 14.951 25.089 -23.039 1.00 20.64 110 ARG D C 1
ATOM 558 O O . ARG A 1 81 ? 13.736 25.017 -22.850 1.00 22.22 110 ARG D O 1
ATOM 566 N N . LEU A 1 82 ? 15.856 24.755 -22.130 1.00 20.94 111 LEU D N 1
ATOM 567 C CA . LEU A 1 82 ? 15.473 24.246 -20.828 1.00 20.15 111 LEU D CA 1
ATOM 568 C C . LEU A 1 82 ? 14.547 25.197 -20.100 1.00 27.10 111 LEU D C 1
ATOM 569 O O . LEU A 1 82 ? 13.494 24.779 -19.603 1.00 13.21 111 LEU D O 1
ATOM 574 N N . VAL A 1 83 ? 14.935 26.477 -20.064 1.00 17.70 112 VAL D N 1
ATOM 575 C CA . VAL A 1 83 ? 14.383 27.413 -19.085 1.00 18.72 112 VAL D CA 1
ATOM 576 C C . VAL A 1 83 ? 12.869 27.506 -19.106 1.00 15.29 112 VAL D C 1
ATOM 577 O O . VAL A 1 83 ? 12.225 27.525 -18.059 1.00 25.45 112 VAL D O 1
ATOM 581 N N . ASP A 1 84 ? 12.282 27.513 -20.297 1.00 20.97 113 ASP D N 1
ATOM 582 C CA . ASP A 1 84 ? 10.828 27.458 -20.375 1.00 15.14 113 ASP D CA 1
ATOM 583 C C . ASP A 1 84 ? 10.272 26.256 -21.185 1.00 23.95 113 ASP D C 1
ATOM 584 O O . ASP A 1 84 ? 9.144 26.315 -21.638 1.00 21.56 113 ASP D O 1
ATOM 589 N N . ASN A 1 85 ? 11.054 25.176 -21.332 1.00 26.53 114 ASN D N 1
ATOM 590 C CA . ASN A 1 85 ? 10.697 24.008 -22.188 1.00 29.92 114 ASN D CA 1
ATOM 591 C C . ASN A 1 85 ? 10.152 24.358 -23.575 1.00 32.33 114 ASN D C 1
ATOM 592 O O . ASN A 1 85 ? 9.240 23.710 -24.092 1.00 23.26 114 ASN D O 1
ATOM 597 N N . GLU A 1 86 ? 10.702 25.388 -24.188 1.00 22.07 115 GLU D N 1
ATOM 598 C CA . GLU A 1 86 ? 10.123 25.832 -25.426 1.00 33.60 115 GLU D CA 1
ATOM 599 C C . GLU A 1 86 ? 10.693 25.034 -26.602 1.00 27.67 115 GLU D C 1
ATOM 600 O O . GLU A 1 86 ? 11.809 24.499 -26.535 1.00 21.71 115 GLU D O 1
ATOM 606 N N . GLN A 1 87 ? 9.888 24.924 -27.655 1.00 23.91 116 GLN D N 1
ATOM 607 C CA . GLN A 1 87 ? 10.348 24.409 -28.933 1.00 23.33 116 GLN D CA 1
ATOM 608 C C . GLN A 1 87 ? 9.887 25.409 -29.984 1.00 34.12 116 GLN D C 1
ATOM 609 O O . GLN A 1 87 ? 8.708 25.460 -30.332 1.00 30.33 116 GLN D O 1
ATOM 615 N N . LEU A 1 88 ? 10.814 26.211 -30.482 1.00 24.98 117 LEU D N 1
ATOM 616 C CA . LEU A 1 88 ? 10.492 27.164 -31.544 1.00 31.61 117 LEU D CA 1
ATOM 617 C C . LEU A 1 88 ? 10.886 26.647 -32.925 1.00 36.91 117 LEU D C 1
ATOM 618 O O . LEU A 1 88 ? 12.015 26.202 -33.119 1.00 38.65 117 LEU D O 1
ATOM 623 N N . ASN A 1 89 ? 9.948 26.711 -33.874 1.00 30.92 118 ASN D N 1
ATOM 624 C CA . ASN A 1 89 ? 10.161 26.235 -35.231 1.00 36.00 118 ASN D CA 1
ATOM 625 C C . ASN A 1 89 ? 10.487 27.344 -36.223 1.00 48.98 118 ASN D C 1
ATOM 626 O O . ASN A 1 89 ? 9.907 28.431 -36.193 1.00 49.80 118 ASN D O 1
ATOM 631 N N . LEU A 1 90 ? 11.434 27.044 -37.097 1.00 46.64 119 LEU D N 1
ATOM 632 C CA . LEU A 1 90 ? 11.597 27.763 -38.341 1.00 44.61 119 LEU D CA 1
ATOM 633 C C . LEU A 1 90 ? 11.073 26.814 -39.395 1.00 52.03 119 LEU D C 1
ATOM 634 O O . LEU A 1 90 ? 11.662 25.759 -39.631 1.00 47.63 119 LEU D O 1
ATOM 639 N N . GLU A 1 91 ? 9.952 27.179 -40.009 1.00 52.93 120 GLU D N 1
ATOM 640 C CA . GLU A 1 91 ? 9.221 26.264 -40.874 1.00 61.05 120 GLU D CA 1
ATOM 641 C C . GLU A 1 91 ? 8.873 26.895 -42.215 1.00 67.52 120 GLU D C 1
ATOM 642 O O . GLU A 1 91 ? 9.089 28.088 -42.417 1.00 64.31 120 GLU D O 1
ATOM 648 N N A ASP A 1 92 ? 8.367 26.064 -43.123 0.70 71.44 121 ASP D N 1
ATOM 649 N N B ASP A 1 92 ? 8.306 26.079 -43.104 0.30 68.31 121 ASP D N 1
ATOM 650 C CA A ASP A 1 92 ? 7.846 26.484 -44.430 0.70 67.01 121 ASP D CA 1
ATOM 651 C CA B ASP A 1 92 ? 7.872 26.473 -44.457 0.30 66.51 121 ASP D CA 1
ATOM 652 C C A ASP A 1 92 ? 8.690 27.532 -45.174 0.70 64.44 121 ASP D C 1
ATOM 653 C C B ASP A 1 92 ? 8.712 27.542 -45.170 0.30 64.27 121 ASP D C 1
ATOM 654 O O A ASP A 1 92 ? 9.795 27.230 -45.625 0.70 60.22 121 ASP D O 1
ATOM 655 O O B ASP A 1 92 ? 9.830 27.266 -45.600 0.30 62.00 121 ASP D O 1
ATOM 672 N N . GLU A 1 93 ? 8.178 28.753 -45.304 1.00 70.68 122 GLU D N 1
ATOM 673 C CA . GLU A 1 93 ? 8.891 29.794 -46.054 1.00 81.90 122 GLU D CA 1
ATOM 674 C C . GLU A 1 93 ? 10.051 30.421 -45.272 1.00 76.03 122 GLU D C 1
ATOM 675 O O . GLU A 1 93 ? 11.017 30.903 -45.868 1.00 70.40 122 GLU D O 1
ATOM 683 N N . ASP A 1 94 ? 9.956 30.411 -43.947 1.00 55.77 123 ASP D N 1
ATOM 684 C CA . ASP A 1 94 ? 11.087 30.800 -43.109 1.00 59.87 123 ASP D CA 1
ATOM 685 C C . ASP A 1 94 ? 12.316 29.954 -43.433 1.00 64.54 123 ASP D C 1
ATOM 686 O O . ASP A 1 94 ? 13.426 30.476 -43.563 1.00 56.68 123 ASP D O 1
ATOM 691 N N . ILE A 1 95 ? 12.111 28.645 -43.563 1.00 61.71 124 ILE D N 1
ATOM 692 C CA . ILE A 1 95 ? 13.207 27.734 -43.871 1.00 52.56 124 ILE D CA 1
ATOM 693 C C . ILE A 1 95 ? 13.488 27.679 -45.382 1.00 56.03 124 ILE D C 1
ATOM 694 O O . ILE A 1 95 ? 14.630 27.481 -45.804 1.00 67.87 124 ILE D O 1
ATOM 699 N N . GLU A 1 96 ? 12.454 27.868 -46.194 1.00 49.90 125 GLU D N 1
ATOM 700 C CA . GLU A 1 96 ? 12.634 27.838 -47.645 1.00 71.89 125 GLU D CA 1
ATOM 701 C C . GLU A 1 96 ? 13.598 28.938 -48.079 1.00 77.15 125 GLU D C 1
ATOM 702 O O . GLU A 1 96 ? 14.508 28.705 -48.878 1.00 68.55 125 GLU D O 1
ATOM 708 N N . SER A 1 97 ? 13.398 30.130 -47.525 1.00 67.31 126 SER D N 1
ATOM 709 C CA . SER A 1 97 ? 14.236 31.276 -47.839 1.00 74.32 126 SER D CA 1
ATOM 710 C C . SER A 1 97 ? 15.176 31.582 -46.683 1.00 76.69 126 SER D C 1
ATOM 711 O O . SER A 1 97 ? 15.474 32.751 -46.409 1.00 56.32 126 SER D O 1
ATOM 714 N N . ILE A 1 98 ? 15.631 30.536 -45.996 1.00 58.31 127 ILE D N 1
ATOM 715 C CA . ILE A 1 98 ? 16.549 30.723 -44.878 1.00 50.79 127 ILE D CA 1
ATOM 716 C C . ILE A 1 98 ? 17.934 31.176 -45.353 1.00 59.30 127 ILE D C 1
ATOM 717 O O . ILE A 1 98 ? 18.475 30.656 -46.334 1.00 59.42 127 ILE D O 1
ATOM 722 N N . ASP A 1 99 ? 18.480 32.189 -44.686 1.00 44.71 128 ASP D N 1
ATOM 723 C CA . ASP A 1 99 ? 19.880 32.553 -44.877 1.00 48.98 128 ASP D CA 1
ATOM 724 C C . ASP A 1 99 ? 20.555 32.533 -43.521 1.00 40.68 128 ASP D C 1
ATOM 725 O O . ASP A 1 99 ? 19.897 32.307 -42.512 1.00 42.40 128 ASP D O 1
ATOM 730 N N . ALA A 1 100 ? 21.857 32.773 -43.491 1.00 40.23 129 ALA D N 1
ATOM 731 C CA . ALA A 1 100 ? 22.591 32.673 -42.246 1.00 45.25 129 ALA D CA 1
ATOM 732 C C . ALA A 1 100 ? 22.221 33.773 -41.248 1.00 44.44 129 ALA D C 1
ATOM 733 O O . ALA A 1 100 ? 22.175 33.515 -40.046 1.00 40.97 129 ALA D O 1
ATOM 735 N N . THR A 1 101 ? 21.951 34.989 -41.729 1.00 42.42 130 THR D N 1
ATOM 736 C CA . THR A 1 101 ? 21.676 36.086 -40.795 1.00 34.85 130 THR D CA 1
ATOM 737 C C . THR A 1 101 ? 20.341 35.905 -40.095 1.00 35.28 130 THR D C 1
ATOM 738 O O . THR A 1 101 ? 20.193 36.283 -38.936 1.00 41.10 130 THR D O 1
ATOM 742 N N . LYS A 1 102 ? 19.375 35.313 -40.795 1.00 35.01 131 LYS D N 1
ATOM 743 C CA . LYS A 1 102 ? 18.063 35.121 -40.202 1.00 34.18 131 LYS D CA 1
ATOM 744 C C . LYS A 1 102 ? 18.124 34.000 -39.159 1.00 31.96 131 LYS D C 1
ATOM 745 O O . LYS A 1 102 ? 17.520 34.104 -38.102 1.00 32.78 131 LYS D O 1
ATOM 751 N N . LEU A 1 103 ? 18.874 32.947 -39.456 1.00 38.50 132 LEU D N 1
ATOM 752 C CA . LEU A 1 103 ? 19.043 31.861 -38.501 1.00 32.80 132 LEU D CA 1
ATOM 753 C C . LEU A 1 103 ? 19.859 32.365 -37.335 1.00 33.86 132 LEU D C 1
ATOM 754 O O . LEU A 1 103 ? 19.538 32.078 -36.182 1.00 31.22 132 LEU D O 1
ATOM 759 N N . SER A 1 104 ? 20.903 33.130 -37.645 1.00 31.94 133 SER D N 1
ATOM 760 C CA . SER A 1 104 ? 21.763 33.731 -36.615 1.00 37.09 133 SER D CA 1
ATOM 761 C C . SER A 1 104 ? 20.974 34.548 -35.589 1.00 32.44 133 SER D C 1
ATOM 762 O O . SER A 1 104 ? 21.084 34.325 -34.384 1.00 27.34 133 SER D O 1
ATOM 765 N N . ARG A 1 105 ? 20.183 35.503 -36.072 1.00 33.48 134 ARG D N 1
ATOM 766 C CA . ARG A 1 105 ? 19.404 36.374 -35.187 1.00 28.09 134 ARG D CA 1
ATOM 767 C C . ARG A 1 105 ? 18.323 35.598 -34.425 1.00 25.91 134 ARG D C 1
ATOM 768 O O . ARG A 1 105 ? 18.013 35.906 -33.275 1.00 26.39 134 ARG D O 1
ATOM 776 N N . PHE A 1 106 ? 17.752 34.592 -35.073 1.00 24.68 135 PHE D N 1
ATOM 777 C CA . PHE A 1 106 ? 16.743 33.740 -34.442 1.00 30.59 135 PHE D CA 1
ATOM 778 C C . PHE A 1 106 ? 17.329 33.050 -33.210 1.00 25.05 135 PHE D C 1
ATOM 779 O O . PHE A 1 106 ? 16.659 32.894 -32.183 1.00 25.78 135 PHE D O 1
ATOM 787 N N . ILE A 1 107 ? 18.580 32.625 -33.335 1.00 25.02 136 ILE D N 1
ATOM 788 C CA . ILE A 1 107 ? 19.261 31.933 -32.248 1.00 28.30 136 ILE D CA 1
ATOM 789 C C . ILE A 1 107 ? 19.627 32.901 -31.137 1.00 25.22 136 ILE D C 1
ATOM 790 O O . ILE A 1 107 ? 19.402 32.606 -29.960 1.00 23.31 136 ILE D O 1
ATOM 795 N N . GLU A 1 108 ? 20.177 34.055 -31.515 1.00 23.14 137 GLU D N 1
ATOM 796 C CA . GLU A 1 108 ? 20.472 35.119 -30.558 1.00 23.50 137 GLU D CA 1
ATOM 797 C C . GLU A 1 108 ? 19.258 35.531 -29.748 1.00 28.56 137 GLU D C 1
ATOM 798 O O . GLU A 1 108 ? 19.329 35.633 -28.520 1.00 27.12 137 GLU D O 1
ATOM 804 N N . ILE A 1 109 ? 18.160 35.813 -30.445 1.00 18.44 138 ILE D N 1
ATOM 805 C CA . ILE A 1 109 ? 16.931 36.288 -29.807 1.00 17.21 138 ILE D CA 1
ATOM 806 C C . ILE A 1 109 ? 16.368 35.267 -28.804 1.00 25.20 138 ILE D C 1
ATOM 807 O O . ILE A 1 109 ? 15.879 35.639 -27.724 1.00 23.68 138 ILE D O 1
ATOM 812 N N . ASN A 1 110 ? 16.451 33.985 -29.162 1.00 16.47 139 ASN D N 1
ATOM 813 C CA . ASN A 1 110 ? 15.731 32.942 -28.439 1.00 32.23 139 ASN D CA 1
ATOM 814 C C . ASN A 1 110 ? 16.593 32.063 -27.550 1.00 22.52 139 ASN D C 1
ATOM 815 O O . ASN A 1 110 ? 16.098 31.080 -26.998 1.00 17.93 139 ASN D O 1
ATOM 820 N N . SER A 1 111 ? 17.878 32.395 -27.452 1.00 19.98 140 SER D N 1
ATOM 821 C CA . SER A 1 111 ? 18.796 31.697 -26.559 1.00 23.26 140 SER D CA 1
ATOM 822 C C . SER A 1 111 ? 18.624 32.172 -25.128 1.00 26.12 140 SER D C 1
ATOM 823 O O . SER A 1 111 ? 19.500 32.850 -24.575 1.00 27.34 140 SER D O 1
ATOM 826 N N . LEU A 1 112 ? 17.481 31.830 -24.542 1.00 15.81 141 LEU D N 1
ATOM 827 C CA . LEU A 1 112 ? 17.227 32.115 -23.130 1.00 17.94 141 LEU D CA 1
ATOM 828 C C . LEU A 1 112 ? 17.828 31.000 -22.247 1.00 21.84 141 LEU D C 1
ATOM 829 O O . LEU A 1 112 ? 17.634 29.808 -22.520 1.00 17.78 141 LEU D O 1
ATOM 834 N N . HIS A 1 113 ? 18.558 31.395 -21.203 1.00 29.79 142 HIS D N 1
ATOM 835 C CA . HIS A 1 113 ? 19.169 30.444 -20.266 1.00 15.57 142 HIS D CA 1
ATOM 836 C C . HIS A 1 113 ? 18.469 30.447 -18.915 1.00 24.31 142 HIS D C 1
ATOM 837 O O . HIS A 1 113 ? 17.505 31.182 -18.724 1.00 18.66 142 HIS D O 1
ATOM 844 N N . MET A 1 114 ? 18.930 29.620 -17.973 1.00 20.98 143 MET D N 1
ATOM 845 C CA . MET A 1 114 ? 18.323 29.639 -16.645 1.00 15.97 143 MET D CA 1
ATOM 846 C C . MET A 1 114 ? 18.420 31.059 -16.078 1.00 18.73 143 MET D C 1
ATOM 847 O O . MET A 1 114 ? 17.490 31.541 -15.407 1.00 17.03 143 MET D O 1
ATOM 852 N N . VAL A 1 115 ? 19.540 31.726 -16.363 1.00 15.16 144 VAL D N 1
ATOM 853 C CA . VAL A 1 115 ? 19.665 33.167 -16.140 1.00 18.59 144 VAL D CA 1
ATOM 854 C C . VAL A 1 115 ? 20.143 33.793 -17.453 1.00 23.75 144 VAL D C 1
ATOM 855 O O . VAL A 1 115 ? 21.221 33.479 -17.949 1.00 18.45 144 VAL D O 1
ATOM 859 N N . THR A 1 116 ? 19.331 34.671 -18.017 1.00 21.69 145 THR D N 1
ATOM 860 C CA . THR A 1 116 ? 19.645 35.276 -19.319 1.00 19.90 145 THR D CA 1
ATOM 861 C C . THR A 1 116 ? 20.198 36.691 -19.115 1.00 20.20 145 THR D C 1
ATOM 862 O O . THR A 1 116 ? 19.631 37.472 -18.358 1.00 22.58 145 THR D O 1
ATOM 866 N N . GLU A 1 117 ? 21.296 37.036 -19.774 1.00 18.42 146 GLU D N 1
ATOM 867 C CA . GLU A 1 117 ? 21.752 38.422 -19.714 1.00 14.92 146 GLU D CA 1
ATOM 868 C C . GLU A 1 117 ? 20.847 39.349 -20.534 1.00 25.79 146 GLU D C 1
ATOM 869 O O . GLU A 1 117 ? 20.444 39.023 -21.646 1.00 23.31 146 GLU D O 1
ATOM 875 N N . TYR A 1 118 ? 20.515 40.496 -19.959 1.00 22.38 147 TYR D N 1
ATOM 876 C CA . TYR A 1 118 ? 19.596 41.439 -20.579 1.00 20.77 147 TYR D CA 1
ATOM 877 C C . TYR A 1 118 ? 20.276 42.314 -21.638 1.00 25.75 147 TYR D C 1
ATOM 878 O O . TYR A 1 118 ? 21.241 43.014 -21.349 1.00 22.05 147 TYR D O 1
ATOM 887 N N . ASN A 1 119 ? 19.749 42.285 -22.860 1.00 15.97 148 ASN D N 1
ATOM 888 C CA . ASN A 1 119 ? 20.143 43.238 -23.906 1.00 18.14 148 ASN D CA 1
ATOM 889 C C . ASN A 1 119 ? 18.985 43.392 -24.903 1.00 13.89 148 ASN D C 1
ATOM 890 O O . ASN A 1 119 ? 17.982 42.683 -24.787 1.00 21.12 148 ASN D O 1
ATOM 895 N N . PRO A 1 120 ? 19.083 44.339 -25.850 1.00 29.42 149 PRO D N 1
ATOM 896 C CA . PRO A 1 120 ? 17.853 44.526 -26.630 1.00 24.45 149 PRO D CA 1
ATOM 897 C C . PRO A 1 120 ? 17.422 43.319 -27.463 1.00 22.88 149 PRO D C 1
ATOM 898 O O . PRO A 1 120 ? 16.238 43.200 -27.748 1.00 27.71 149 PRO D O 1
ATOM 902 N N . VAL A 1 121 ? 18.347 42.424 -27.792 1.00 16.27 150 VAL D N 1
ATOM 903 C CA . VAL A 1 121 ? 18.008 41.187 -28.488 1.00 17.94 150 VAL D CA 1
ATOM 904 C C . VAL A 1 121 ? 17.333 40.132 -27.594 1.00 25.36 150 VAL D C 1
ATOM 905 O O . VAL A 1 121 ? 16.262 39.638 -27.920 1.00 15.78 150 VAL D O 1
ATOM 909 N N . THR A 1 122 ? 17.938 39.804 -26.458 1.00 14.92 151 THR D N 1
ATOM 910 C CA . THR A 1 122 ? 17.399 38.750 -25.609 1.00 19.03 151 THR D CA 1
ATOM 911 C C . THR A 1 122 ? 16.058 39.163 -25.035 1.00 18.23 151 THR D C 1
ATOM 912 O O . THR A 1 122 ? 15.197 38.315 -24.787 1.00 20.43 151 THR D O 1
ATOM 916 N N . VAL A 1 123 ? 15.863 40.467 -24.840 1.00 16.20 152 VAL D N 1
ATOM 917 C CA . VAL A 1 123 ? 14.614 40.936 -24.235 1.00 15.83 152 VAL D CA 1
ATOM 918 C C . VAL A 1 123 ? 13.441 40.622 -25.161 1.00 21.04 152 VAL D C 1
ATOM 919 O O . VAL A 1 123 ? 12.316 40.425 -24.697 1.00 23.48 152 VAL D O 1
ATOM 923 N N . ILE A 1 124 ? 13.701 40.562 -26.471 1.00 16.51 153 ILE D N 1
ATOM 924 C CA . ILE A 1 124 ? 12.661 40.143 -27.404 1.00 21.63 153 ILE D CA 1
ATOM 925 C C . ILE A 1 124 ? 12.274 38.686 -27.100 1.00 15.49 153 ILE D C 1
ATOM 926 O O . ILE A 1 124 ? 11.106 38.379 -26.878 1.00 23.25 153 ILE D O 1
ATOM 931 N N . GLY A 1 125 ? 13.269 37.808 -27.076 1.00 18.11 154 GLY D N 1
ATOM 932 C CA . GLY A 1 125 ? 13.072 36.419 -26.664 1.00 21.75 154 GLY D CA 1
ATOM 933 C C . GLY A 1 125 ? 12.353 36.277 -25.328 1.00 22.13 154 GLY D C 1
ATOM 934 O O . GLY A 1 125 ? 11.393 35.506 -25.194 1.00 15.45 154 GLY D O 1
ATOM 935 N N . LEU A 1 126 ? 12.802 37.048 -24.339 1.00 20.40 155 LEU D N 1
ATOM 936 C CA . LEU A 1 126 ? 12.218 36.987 -22.997 1.00 21.92 155 LEU D CA 1
ATOM 937 C C . LEU A 1 126 ? 10.756 37.402 -23.023 1.00 24.50 155 LEU D C 1
ATOM 938 O O . LEU A 1 126 ? 9.917 36.778 -22.373 1.00 19.31 155 LEU D O 1
ATOM 943 N N . PHE A 1 127 ? 10.438 38.431 -23.804 1.00 17.09 156 PHE D N 1
ATOM 944 C CA . PHE A 1 127 ? 9.065 38.933 -23.825 1.00 23.94 156 PHE D CA 1
ATOM 945 C C . PHE A 1 127 ? 8.106 37.986 -24.549 1.00 24.36 156 PHE D C 1
ATOM 946 O O . PHE A 1 127 ? 6.900 37.994 -24.291 1.00 21.94 156 PHE D O 1
ATOM 954 N N . ASN A 1 128 ? 8.654 37.162 -25.439 1.00 19.81 157 ASN D N 1
ATOM 955 C CA . ASN A 1 128 ? 7.839 36.198 -26.180 1.00 24.77 157 ASN D CA 1
ATOM 956 C C . ASN A 1 128 ? 7.752 34.792 -25.595 1.00 27.57 157 ASN D C 1
ATOM 957 O O . ASN A 1 128 ? 7.103 33.940 -26.169 1.00 22.98 157 ASN D O 1
ATOM 962 N N . SER A 1 129 ? 8.380 34.545 -24.452 1.00 26.88 158 SER D N 1
ATOM 963 C CA . SER A 1 129 ? 8.188 33.261 -23.779 1.00 20.13 158 SER D CA 1
ATOM 964 C C . SER A 1 129 ? 6.763 33.171 -23.265 1.00 20.31 158 SER D C 1
ATOM 965 O O . SER A 1 129 ? 6.134 34.195 -23.006 1.00 22.16 158 SER D O 1
ATOM 968 N N . VAL A 1 130 ? 6.250 31.951 -23.114 1.00 22.26 159 VAL D N 1
ATOM 969 C CA . VAL A 1 130 ? 4.972 31.752 -22.445 1.00 27.30 159 VAL D CA 1
ATOM 970 C C . VAL A 1 130 ? 5.058 32.185 -20.978 1.00 28.35 159 VAL D C 1
ATOM 971 O O . VAL A 1 130 ? 4.033 32.401 -20.321 1.00 18.98 159 VAL D O 1
ATOM 975 N N . ILE A 1 131 ? 6.269 32.280 -20.443 1.00 25.23 160 ILE D N 1
ATOM 976 C CA . ILE A 1 131 ? 6.403 32.781 -19.078 1.00 20.62 160 ILE D CA 1
ATOM 977 C C . ILE A 1 131 ? 6.324 34.301 -19.094 1.00 20.41 160 ILE D C 1
ATOM 978 O O . ILE A 1 131 ? 7.087 34.965 -19.795 1.00 17.32 160 ILE D O 1
ATOM 983 N N . GLN A 1 132 ? 5.361 34.842 -18.351 1.00 22.88 161 GLN D N 1
ATOM 984 C CA . GLN A 1 132 ? 5.093 36.274 -18.377 1.00 22.35 161 GLN D CA 1
ATOM 985 C C . GLN A 1 132 ? 5.672 37.025 -17.176 1.00 35.01 161 GLN D C 1
ATOM 986 O O . GLN A 1 132 ? 5.542 38.243 -17.093 1.00 31.77 161 GLN D O 1
ATOM 992 N N . ILE A 1 133 ? 6.298 36.305 -16.248 1.00 20.79 162 ILE D N 1
ATOM 993 C CA . ILE A 1 133 ? 6.905 36.948 -15.080 1.00 22.84 162 ILE D CA 1
ATOM 994 C C . ILE A 1 133 ? 8.416 36.967 -15.186 1.00 18.78 162 ILE D C 1
ATOM 995 O O . ILE A 1 133 ? 9.051 35.939 -15.396 1.00 23.23 162 ILE D O 1
ATOM 1000 N N . HIS A 1 134 ? 8.986 38.158 -15.066 1.00 15.93 163 HIS D N 1
ATOM 1001 C CA . HIS A 1 134 ? 10.418 38.336 -15.257 1.00 15.31 163 HIS D CA 1
ATOM 1002 C C . HIS A 1 134 ? 11.021 38.901 -13.995 1.00 25.91 163 HIS D C 1
ATOM 1003 O O . HIS A 1 134 ? 10.470 39.834 -13.410 1.00 18.07 163 HIS D O 1
ATOM 1010 N N . LEU A 1 135 ? 12.166 38.353 -13.609 1.00 22.32 164 LEU D N 1
ATOM 1011 C CA . LEU A 1 135 ? 12.941 38.872 -12.490 1.00 24.13 164 LEU D CA 1
ATOM 1012 C C . LEU A 1 135 ? 14.269 39.411 -13.007 1.00 16.81 164 LEU D C 1
ATOM 1013 O O . LEU A 1 135 ? 14.983 38.715 -13.736 1.00 19.44 164 LEU D O 1
ATOM 1018 N N . LEU A 1 136 ? 14.589 40.647 -12.619 1.00 18.80 165 LEU D N 1
ATOM 1019 C CA . LEU A 1 136 ? 15.876 41.264 -12.911 1.00 22.86 165 LEU D CA 1
ATOM 1020 C C . LEU A 1 136 ? 16.768 41.309 -11.667 1.00 22.43 165 LEU D C 1
ATOM 1021 O O . LEU A 1 136 ? 16.336 41.725 -10.591 1.00 23.97 165 LEU D O 1
ATOM 1026 N N . LEU A 1 137 ? 18.022 40.909 -11.832 1.00 15.43 166 LEU D N 1
ATOM 1027 C CA . LEU A 1 137 ? 19.031 41.154 -10.819 1.00 23.81 166 LEU D CA 1
ATOM 1028 C C . LEU A 1 137 ? 19.891 42.263 -11.374 1.00 18.16 166 LEU D C 1
ATOM 1029 O O . LEU A 1 137 ? 20.605 42.065 -12.357 1.00 23.53 166 LEU D O 1
ATOM 1034 N N . ILE A 1 138 ? 19.794 43.437 -10.762 1.00 24.43 167 ILE D N 1
ATOM 1035 C CA . ILE A 1 138 ? 20.478 44.618 -11.263 1.00 22.96 167 ILE D CA 1
ATOM 1036 C C . ILE A 1 138 ? 21.707 44.901 -10.427 1.00 23.47 167 ILE D C 1
ATOM 1037 O O . ILE A 1 138 ? 21.599 45.338 -9.289 1.00 25.40 167 ILE D O 1
ATOM 1042 N N . MET A 1 139 ? 22.874 44.625 -10.992 1.00 17.79 168 MET D N 1
ATOM 1043 C CA . MET A 1 139 ? 24.133 44.853 -10.299 1.00 30.33 168 MET D CA 1
ATOM 1044 C C . MET A 1 139 ? 25.215 44.982 -11.342 1.00 31.28 168 MET D C 1
ATOM 1045 O O . MET A 1 139 ? 24.980 44.723 -12.520 1.00 27.70 168 MET D O 1
ATOM 1050 N N . ASN A 1 140 ? 26.397 45.383 -10.899 1.00 29.52 169 ASN D N 1
ATOM 1051 C CA . ASN A 1 140 ? 27.515 45.687 -11.781 1.00 35.06 169 ASN D CA 1
ATOM 1052 C C . ASN A 1 140 ? 28.429 44.486 -11.964 1.00 39.46 169 ASN D C 1
ATOM 1053 O O . ASN A 1 140 ? 28.922 43.943 -10.981 1.00 29.95 169 ASN D O 1
ATOM 1058 N N . LYS A 1 141 ? 28.674 44.089 -13.214 1.00 36.75 170 LYS D N 1
ATOM 1059 C CA . LYS A 1 141 ? 29.546 42.948 -13.500 1.00 44.10 170 LYS D CA 1
ATOM 1060 C C . LYS A 1 141 ? 30.947 43.135 -12.938 1.00 37.73 170 LYS D C 1
ATOM 1061 O O . LYS A 1 141 ? 31.692 42.169 -12.773 1.00 37.99 170 LYS D O 1
ATOM 1067 N N . ALA A 1 142 ? 31.306 44.380 -12.652 1.00 28.11 171 ALA D N 1
ATOM 1068 C CA . ALA A 1 142 ? 32.623 44.668 -12.096 1.00 38.28 171 ALA D CA 1
ATOM 1069 C C . ALA A 1 142 ? 32.610 44.746 -10.567 1.00 37.06 171 ALA D C 1
ATOM 1070 O O . ALA A 1 142 ? 33.586 45.153 -9.957 1.00 35.67 171 ALA D O 1
ATOM 1072 N N . SER A 1 143 ? 31.498 44.357 -9.953 1.00 46.26 172 SER D N 1
ATOM 1073 C CA . SER A 1 143 ? 31.426 44.240 -8.497 1.00 43.56 172 SER D CA 1
ATOM 1074 C C . SER A 1 143 ? 32.277 43.090 -7.975 1.00 40.06 172 SER D C 1
ATOM 1075 O O . SER A 1 143 ? 32.420 42.068 -8.639 1.00 32.47 172 SER D O 1
ATOM 1078 N N . PRO A 1 144 ? 32.855 43.258 -6.778 1.00 45.38 173 PRO D N 1
ATOM 1079 C CA . PRO A 1 144 ? 33.536 42.149 -6.097 1.00 52.27 173 PRO D CA 1
ATOM 1080 C C . PRO A 1 144 ? 32.612 40.956 -5.875 1.00 38.73 173 PRO D C 1
ATOM 1081 O O . PRO A 1 144 ? 33.018 39.806 -6.037 1.00 35.99 173 PRO D O 1
ATOM 1085 N N . GLU A 1 145 ? 31.366 41.240 -5.523 1.00 26.49 174 GLU D N 1
ATOM 1086 C CA . GLU A 1 145 ? 30.421 40.195 -5.153 1.00 47.47 174 GLU D CA 1
ATOM 1087 C C . GLU A 1 145 ? 29.640 39.630 -6.341 1.00 50.57 174 GLU D C 1
ATOM 1088 O O . GLU A 1 145 ? 28.707 38.853 -6.142 1.00 31.60 174 GLU D O 1
ATOM 1094 N N . TYR A 1 146 ? 30.016 40.010 -7.560 1.00 34.89 175 TYR D N 1
ATOM 1095 C CA . TYR A 1 146 ? 29.283 39.560 -8.743 1.00 36.18 175 TYR D CA 1
ATOM 1096 C C . TYR A 1 146 ? 29.183 38.031 -8.877 1.00 37.51 175 TYR D C 1
ATOM 1097 O O . TYR A 1 146 ? 28.078 37.496 -8.966 1.00 22.30 175 TYR D O 1
ATOM 1106 N N . GLU A 1 147 ? 30.326 37.344 -8.892 1.00 22.89 176 GLU D N 1
ATOM 1107 C CA . GLU A 1 147 ? 30.355 35.886 -9.002 1.00 39.51 176 GLU D CA 1
ATOM 1108 C C . GLU A 1 147 ? 29.479 35.176 -7.967 1.00 42.59 176 GLU D C 1
ATOM 1109 O O . GLU A 1 147 ? 28.625 34.361 -8.329 1.00 30.20 176 GLU D O 1
ATOM 1115 N N . GLU A 1 148 ? 29.688 35.487 -6.688 1.00 31.26 177 GLU D N 1
ATOM 1116 C CA . GLU A 1 148 ? 28.942 34.841 -5.603 1.00 30.80 177 GLU D CA 1
ATOM 1117 C C . GLU A 1 148 ? 27.450 35.119 -5.682 1.00 32.25 177 GLU D C 1
ATOM 1118 O O . GLU A 1 148 ? 26.630 34.213 -5.535 1.00 30.87 177 GLU D O 1
ATOM 1124 N N . ASN A 1 149 ? 27.095 36.383 -5.895 1.00 26.65 178 ASN D N 1
ATOM 1125 C CA . ASN A 1 149 ? 25.699 36.748 -6.089 1.00 31.71 178 ASN D CA 1
ATOM 1126 C C . ASN A 1 149 ? 25.056 36.030 -7.288 1.00 22.78 178 ASN D C 1
ATOM 1127 O O . ASN A 1 149 ? 23.903 35.632 -7.234 1.00 19.13 178 ASN D O 1
ATOM 1132 N N . MET A 1 150 ? 25.819 35.885 -8.365 1.00 24.61 179 MET D N 1
ATOM 1133 C CA . MET A 1 150 ? 25.313 35.270 -9.581 1.00 32.60 179 MET D CA 1
ATOM 1134 C C . MET A 1 150 ? 25.079 33.774 -9.345 1.00 33.26 179 MET D C 1
ATOM 1135 O O . MET A 1 150 ? 24.084 33.208 -9.800 1.00 23.11 179 MET D O 1
ATOM 1140 N N . HIS A 1 151 ? 25.986 33.139 -8.607 1.00 26.42 180 HIS D N 1
ATOM 1141 C CA . HIS A 1 151 ? 25.851 31.714 -8.346 1.00 23.76 180 HIS D CA 1
ATOM 1142 C C . HIS A 1 151 ? 24.594 31.459 -7.540 1.00 35.11 180 HIS D C 1
ATOM 1143 O O . HIS A 1 151 ? 23.832 30.528 -7.820 1.00 28.40 180 HIS D O 1
ATOM 1150 N N . ARG A 1 152 ? 24.373 32.306 -6.544 1.00 25.61 181 ARG D N 1
ATOM 1151 C CA . ARG A 1 152 ? 23.187 32.200 -5.724 1.00 17.92 181 ARG D CA 1
ATOM 1152 C C . ARG A 1 152 ? 21.898 32.506 -6.496 1.00 19.22 181 ARG D C 1
ATOM 1153 O O . ARG A 1 152 ? 20.880 31.854 -6.289 1.00 24.32 181 ARG D O 1
ATOM 1161 N N . TYR A 1 153 ? 21.954 33.510 -7.370 1.00 19.34 182 TYR D N 1
ATOM 1162 C CA . TYR A 1 153 ? 20.870 33.821 -8.291 1.00 24.04 182 TYR D CA 1
ATOM 1163 C C . TYR A 1 153 ? 20.545 32.608 -9.182 1.00 12.47 182 TYR D C 1
ATOM 1164 O O . TYR A 1 153 ? 19.385 32.298 -9.378 1.00 19.65 182 TYR D O 1
ATOM 1173 N N . GLN A 1 154 ? 21.574 31.930 -9.700 1.00 17.27 183 GLN D N 1
ATOM 1174 C CA . GLN A 1 154 ? 21.389 30.711 -10.486 1.00 19.54 183 GLN D CA 1
ATOM 1175 C C . GLN A 1 154 ? 20.694 29.613 -9.685 1.00 28.29 183 GLN D C 1
ATOM 1176 O O . GLN A 1 154 ? 19.839 28.900 -10.207 1.00 20.03 183 GLN D O 1
ATOM 1182 N N . LYS A 1 155 ? 21.075 29.466 -8.418 1.00 16.59 184 LYS D N 1
ATOM 1183 C CA . LYS A 1 155 ? 20.455 28.475 -7.558 1.00 19.48 184 LYS D CA 1
ATOM 1184 C C . LYS A 1 155 ? 18.963 28.765 -7.381 1.00 13.33 184 LYS D C 1
ATOM 1185 O O . LYS A 1 155 ? 18.145 27.873 -7.512 1.00 17.82 184 LYS D O 1
ATOM 1191 N N . ALA A 1 156 ? 18.613 30.010 -7.089 1.00 11.17 185 ALA D N 1
ATOM 1192 C CA . ALA A 1 156 ? 17.210 30.372 -6.905 1.00 22.16 185 ALA D CA 1
ATOM 1193 C C . ALA A 1 156 ? 16.413 30.242 -8.216 1.00 16.06 185 ALA D C 1
ATOM 1194 O O . ALA A 1 156 ? 15.207 30.008 -8.196 1.00 19.16 185 ALA D O 1
ATOM 1196 N N . ALA A 1 157 ? 17.091 30.419 -9.345 1.00 15.35 186 ALA D N 1
ATOM 1197 C CA . ALA A 1 157 ? 16.413 30.337 -10.652 1.00 22.82 186 ALA D CA 1
ATOM 1198 C C . ALA A 1 157 ? 15.828 28.948 -10.874 1.00 21.43 186 ALA D C 1
ATOM 1199 O O . ALA A 1 157 ? 14.751 28.795 -11.467 1.00 18.90 186 ALA D O 1
ATOM 1201 N N . LYS A 1 158 ? 16.520 27.936 -10.354 1.00 16.43 187 LYS D N 1
ATOM 1202 C CA . LYS A 1 158 ? 16.079 26.559 -10.511 1.00 24.59 187 LYS D CA 1
ATOM 1203 C C . LYS A 1 158 ? 14.777 26.320 -9.749 1.00 32.22 187 LYS D C 1
ATOM 1204 O O . LYS A 1 158 ? 13.911 25.552 -10.186 1.00 21.84 187 LYS D O 1
ATOM 1210 N N . LEU A 1 159 ? 14.617 27.028 -8.638 1.00 17.84 188 LEU D N 1
ATOM 1211 C CA . LEU A 1 159 ? 13.445 26.858 -7.786 1.00 20.91 188 LEU D CA 1
ATOM 1212 C C . LEU A 1 159 ? 12.174 27.338 -8.485 1.00 21.43 188 LEU D C 1
ATOM 1213 O O . LEU A 1 159 ? 11.076 26.869 -8.189 1.00 25.77 188 LEU D O 1
ATOM 1218 N N . PHE A 1 160 ? 12.330 28.291 -9.400 1.00 21.71 189 PHE D N 1
ATOM 1219 C CA . PHE A 1 160 ? 11.188 28.901 -10.073 1.00 31.47 189 PHE D CA 1
ATOM 1220 C C . PHE A 1 160 ? 11.128 28.598 -11.575 1.00 34.06 189 PHE D C 1
ATOM 1221 O O . PHE A 1 160 ? 10.513 29.346 -12.335 1.00 22.65 189 PHE D O 1
ATOM 1229 N N . GLN A 1 161 ? 11.764 27.522 -12.026 1.00 24.78 190 GLN D N 1
ATOM 1230 C CA . GLN A 1 161 ? 11.712 27.261 -13.464 1.00 35.15 190 GLN D CA 1
ATOM 1231 C C . GLN A 1 161 ? 10.308 26.842 -13.930 1.00 24.98 190 GLN D C 1
ATOM 1232 O O . GLN A 1 161 ? 9.590 26.130 -13.230 1.00 24.18 190 GLN D O 1
ATOM 1238 N N . GLY A 1 162 ? 9.911 27.354 -15.092 1.00 24.94 191 GLY D N 1
ATOM 1239 C CA . GLY A 1 162 ? 8.537 27.239 -15.550 1.00 29.26 191 GLY D CA 1
ATOM 1240 C C . GLY A 1 162 ? 7.623 28.330 -15.009 1.00 31.77 191 GLY D C 1
ATOM 1241 O O . GLY A 1 162 ? 6.459 28.414 -15.390 1.00 33.58 191 GLY D O 1
ATOM 1242 N N . LYS A 1 163 ? 8.134 29.175 -14.117 1.00 24.68 192 LYS D N 1
ATOM 1243 C CA . LYS A 1 163 ? 7.274 30.167 -13.469 1.00 18.04 192 LYS D CA 1
ATOM 1244 C C . LYS A 1 163 ? 7.770 31.589 -13.633 1.00 21.85 192 LYS D C 1
ATOM 1245 O O . LYS A 1 163 ? 6.970 32.512 -13.789 1.00 25.34 192 LYS D O 1
ATOM 1251 N N . ILE A 1 164 ? 9.089 31.763 -13.547 1.00 13.86 193 ILE D N 1
ATOM 1252 C CA . ILE A 1 164 ? 9.713 33.080 -13.595 1.00 25.30 193 ILE D CA 1
ATOM 1253 C C . ILE A 1 164 ? 11.006 33.006 -14.367 1.00 32.65 193 ILE D C 1
ATOM 1254 O O . ILE A 1 164 ? 11.847 32.147 -14.091 1.00 23.67 193 ILE D O 1
ATOM 1259 N N . LEU A 1 165 ? 11.173 33.918 -15.323 1.00 19.59 194 LEU D N 1
ATOM 1260 C CA . LEU A 1 165 ? 12.427 34.019 -16.060 1.00 18.48 194 LEU D CA 1
ATOM 1261 C C . LEU A 1 165 ? 13.405 34.896 -15.296 1.00 22.91 194 LEU D C 1
ATOM 1262 O O . LEU A 1 165 ? 13.166 36.098 -15.122 1.00 20.66 194 LEU D O 1
ATOM 1267 N N . PHE A 1 166 ? 14.503 34.296 -14.833 1.00 17.97 195 PHE D N 1
ATOM 1268 C CA . PHE A 1 166 ? 15.570 35.037 -14.149 1.00 12.86 195 PHE D CA 1
ATOM 1269 C C . PHE A 1 166 ? 16.495 35.704 -15.155 1.00 16.45 195 PHE D C 1
ATOM 1270 O O . PHE A 1 166 ? 17.015 35.044 -16.068 1.00 20.54 195 PHE D O 1
ATOM 1278 N N . ILE A 1 167 ? 16.715 37.010 -14.965 1.00 16.54 196 ILE D N 1
ATOM 1279 C CA . ILE A 1 167 ? 17.499 37.827 -15.883 1.00 26.38 196 ILE D CA 1
ATOM 1280 C C . ILE A 1 167 ? 18.566 38.656 -15.137 1.00 22.77 196 ILE D C 1
ATOM 1281 O O . ILE A 1 167 ? 18.330 39.116 -14.034 1.00 16.51 196 ILE D O 1
ATOM 1286 N N . LEU A 1 168 ? 19.735 38.836 -15.741 1.00 18.39 197 LEU D N 1
ATOM 1287 C CA . LEU A 1 168 ? 20.755 39.730 -15.203 1.00 21.56 197 LEU D CA 1
ATOM 1288 C C . LEU A 1 168 ? 20.818 41.047 -15.979 1.00 33.26 197 LEU D C 1
ATOM 1289 O O . LEU A 1 168 ? 20.964 41.029 -17.201 1.00 22.26 197 LEU D O 1
ATOM 1294 N N . VAL A 1 169 ? 20.742 42.178 -15.276 1.00 26.22 198 VAL D N 1
ATOM 1295 C CA . VAL A 1 169 ? 20.949 43.493 -15.900 1.00 21.64 198 VAL D CA 1
ATOM 1296 C C . VAL A 1 169 ? 22.231 44.106 -15.376 1.00 26.00 198 VAL D C 1
ATOM 1297 O O . VAL A 1 169 ? 22.318 44.476 -14.213 1.00 27.13 198 VAL D O 1
ATOM 1301 N N . ASP A 1 170 ? 23.231 44.195 -16.236 1.00 21.04 199 ASP D N 1
ATOM 1302 C CA . ASP A 1 170 ? 24.518 44.743 -15.861 1.00 28.89 199 ASP D CA 1
ATOM 1303 C C . ASP A 1 170 ? 24.440 46.261 -15.765 1.00 36.12 199 ASP D C 1
ATOM 1304 O O . ASP A 1 170 ? 24.446 46.967 -16.783 1.00 36.91 199 ASP D O 1
ATOM 1309 N N . SER A 1 171 ? 24.388 46.757 -14.530 1.00 29.15 200 SER D N 1
ATOM 1310 C CA . SER A 1 171 ? 24.273 48.193 -14.275 1.00 37.31 200 SER D CA 1
ATOM 1311 C C . SER A 1 171 ? 25.548 48.922 -14.645 1.00 33.37 200 SER D C 1
ATOM 1312 O O . SER A 1 171 ? 25.574 50.148 -14.700 1.00 41.05 200 SER D O 1
ATOM 1315 N N . GLY A 1 172 ? 26.607 48.165 -14.898 1.00 39.10 201 GLY D N 1
ATOM 1316 C CA . GLY A 1 172 ? 27.842 48.736 -15.389 1.00 41.13 201 GLY D CA 1
ATOM 1317 C C . GLY A 1 172 ? 27.742 49.197 -16.837 1.00 54.06 201 GLY D C 1
ATOM 1318 O O . GLY A 1 172 ? 28.727 49.642 -17.409 1.00 62.09 201 GLY D O 1
ATOM 1319 N N . MET A 1 173 ? 26.560 49.083 -17.440 1.00 42.22 202 MET D N 1
ATOM 1320 C CA . MET A 1 173 ? 26.391 49.440 -18.849 1.00 52.91 202 MET D CA 1
ATOM 1321 C C . MET A 1 173 ? 25.325 50.515 -19.091 1.00 51.28 202 MET D C 1
ATOM 1322 O O . MET A 1 173 ? 24.166 50.363 -18.690 1.00 43.94 202 MET D O 1
ATOM 1327 N N . LYS A 1 174 ? 25.760 51.595 -19.746 1.00 47.62 203 LYS D N 1
ATOM 1328 C CA . LYS A 1 174 ? 24.946 52.768 -20.057 1.00 37.49 203 LYS D CA 1
ATOM 1329 C C . LYS A 1 174 ? 23.568 52.412 -20.573 1.00 56.30 203 LYS D C 1
ATOM 1330 O O . LYS A 1 174 ? 22.560 52.922 -20.082 1.00 49.03 203 LYS D O 1
ATOM 1336 N N . GLU A 1 175 ? 23.547 51.519 -21.561 1.00 37.16 204 GLU D N 1
ATOM 1337 C CA . GLU A 1 175 ? 22.320 51.051 -22.197 1.00 33.89 204 GLU D CA 1
ATOM 1338 C C . GLU A 1 175 ? 21.251 50.665 -21.188 1.00 37.35 204 GLU D C 1
ATOM 1339 O O . GLU A 1 175 ? 20.058 50.788 -21.452 1.00 42.33 204 GLU D O 1
ATOM 1345 N N . ASN A 1 176 ? 21.681 50.210 -20.020 1.00 34.26 205 ASN D N 1
ATOM 1346 C CA . ASN A 1 176 ? 20.753 49.727 -19.011 1.00 34.73 205 ASN D CA 1
ATOM 1347 C C . ASN A 1 176 ? 20.252 50.791 -18.018 1.00 34.55 205 ASN D C 1
ATOM 1348 O O . ASN A 1 176 ? 19.467 50.486 -17.119 1.00 43.84 205 ASN D O 1
ATOM 1353 N N . GLY A 1 177 ? 20.705 52.031 -18.186 1.00 40.20 206 GLY D N 1
ATOM 1354 C CA . GLY A 1 177 ? 20.334 53.114 -17.289 1.00 38.20 206 GLY D CA 1
ATOM 1355 C C . GLY A 1 177 ? 18.839 53.369 -17.250 1.00 34.76 206 GLY D C 1
ATOM 1356 O O . GLY A 1 177 ? 18.258 53.546 -16.187 1.00 38.78 206 GLY D O 1
ATOM 1357 N N . LYS A 1 178 ? 18.205 53.360 -18.414 1.00 31.00 207 LYS D N 1
ATOM 1358 C CA . LYS A 1 178 ? 16.761 53.565 -18.493 1.00 45.54 207 LYS D CA 1
ATOM 1359 C C . LYS A 1 178 ? 15.904 52.459 -17.869 1.00 41.58 207 LYS D C 1
ATOM 1360 O O . LYS A 1 178 ? 14.888 52.755 -17.234 1.00 37.73 207 LYS D O 1
ATOM 1366 N N . VAL A 1 179 ? 16.290 51.196 -18.060 1.00 43.30 208 VAL D N 1
ATOM 1367 C CA . VAL A 1 179 ? 15.537 50.088 -17.460 1.00 35.83 208 VAL D CA 1
ATOM 1368 C C . VAL A 1 179 ? 15.638 50.142 -15.937 1.00 30.14 208 VAL D C 1
ATOM 1369 O O . VAL A 1 179 ? 14.661 49.902 -15.235 1.00 36.85 208 VAL D O 1
ATOM 1373 N N . ILE A 1 180 ? 16.814 50.509 -15.439 1.00 29.12 209 ILE D N 1
ATOM 1374 C CA . ILE A 1 180 ? 17.051 50.666 -14.011 1.00 28.21 209 ILE D CA 1
ATOM 1375 C C . ILE A 1 180 ? 16.237 51.825 -13.424 1.00 47.44 209 ILE D C 1
ATOM 1376 O O . ILE A 1 180 ? 15.626 51.692 -12.363 1.00 41.86 209 ILE D O 1
ATOM 1381 N N . SER A 1 181 ? 16.232 52.964 -14.114 1.00 31.57 210 SER D N 1
ATOM 1382 C CA . SER A 1 181 ? 15.476 54.133 -13.646 1.00 37.28 210 SER D CA 1
ATOM 1383 C C . SER A 1 181 ? 13.960 53.959 -13.718 1.00 34.21 210 SER D C 1
ATOM 1384 O O . SER A 1 181 ? 13.234 54.634 -12.989 1.00 41.78 210 SER D O 1
ATOM 1387 N N . PHE A 1 182 ? 13.477 53.073 -14.591 1.00 33.20 211 PHE D N 1
ATOM 1388 C CA . PHE A 1 182 ? 12.047 52.786 -14.612 1.00 42.91 211 PHE D CA 1
ATOM 1389 C C . PHE A 1 182 ? 11.588 52.311 -13.239 1.00 37.81 211 PHE D C 1
ATOM 1390 O O . PHE A 1 182 ? 10.530 52.709 -12.757 1.00 34.59 211 PHE D O 1
ATOM 1398 N N . PHE A 1 183 ? 12.399 51.470 -12.607 1.00 32.22 212 PHE D N 1
ATOM 1399 C CA . PHE A 1 183 ? 12.043 50.897 -11.305 1.00 34.31 212 PHE D CA 1
ATOM 1400 C C . PHE A 1 183 ? 12.361 51.808 -10.111 1.00 39.68 212 PHE D C 1
ATOM 1401 O O . PHE A 1 183 ? 12.268 51.380 -8.955 1.00 41.37 212 PHE D O 1
ATOM 1409 N N . LYS A 1 184 ? 12.704 53.065 -10.406 1.00 48.88 213 LYS D N 1
ATOM 1410 C CA . LYS A 1 184 ? 13.034 54.070 -9.389 1.00 39.79 213 LYS D CA 1
ATOM 1411 C C . LYS A 1 184 ? 14.163 53.600 -8.487 1.00 41.28 213 LYS D C 1
ATOM 1412 O O . LYS A 1 184 ? 14.059 53.684 -7.270 1.00 38.01 213 LYS D O 1
ATOM 1418 N N . LEU A 1 185 ? 15.226 53.082 -9.087 1.00 40.23 214 LEU D N 1
ATOM 1419 C CA . LEU A 1 185 ? 16.381 52.607 -8.333 1.00 40.16 214 LEU D CA 1
ATOM 1420 C C . LEU A 1 185 ? 17.590 53.404 -8.769 1.00 47.90 214 LEU D C 1
ATOM 1421 O O . LEU A 1 185 ? 17.694 53.793 -9.931 1.00 49.57 214 LEU D O 1
ATOM 1426 N N . LYS A 1 186 ? 18.512 53.632 -7.843 1.00 45.93 215 LYS D N 1
ATOM 1427 C CA . LYS A 1 186 ? 19.722 54.377 -8.146 1.00 50.39 215 LYS D CA 1
ATOM 1428 C C . LYS A 1 186 ? 20.937 53.491 -7.948 1.00 35.91 215 LYS D C 1
ATOM 1429 O O . LYS A 1 186 ? 20.838 52.457 -7.298 1.00 37.01 215 LYS D O 1
ATOM 1435 N N . GLU A 1 187 ? 22.067 53.900 -8.523 1.00 34.68 216 GLU D N 1
ATOM 1436 C CA . GLU A 1 187 ? 23.314 53.142 -8.450 1.00 57.29 216 GLU D CA 1
ATOM 1437 C C . GLU A 1 187 ? 23.623 52.684 -7.033 1.00 53.53 216 GLU D C 1
ATOM 1438 O O . GLU A 1 187 ? 23.919 51.517 -6.805 1.00 41.03 216 GLU D O 1
ATOM 1444 N N . SER A 1 188 ? 23.511 53.605 -6.083 1.00 51.04 217 SER D N 1
ATOM 1445 C CA . SER A 1 188 ? 23.865 53.336 -4.693 1.00 59.86 217 SER D CA 1
ATOM 1446 C C . SER A 1 188 ? 22.998 52.274 -4.031 1.00 54.83 217 SER D C 1
ATOM 1447 O O . SER A 1 188 ? 23.363 51.741 -2.985 1.00 55.10 217 SER D O 1
ATOM 1450 N N . GLN A 1 189 ? 21.853 51.978 -4.638 1.00 46.50 218 GLN D N 1
ATOM 1451 C CA . GLN A 1 189 ? 20.932 50.982 -4.101 1.00 45.09 218 GLN D CA 1
ATOM 1452 C C . GLN A 1 189 ? 21.165 49.588 -4.670 1.00 49.25 218 GLN D C 1
ATOM 1453 O O . GLN A 1 189 ? 20.398 48.673 -4.391 1.00 53.26 218 GLN D O 1
ATOM 1459 N N . LEU A 1 190 ? 22.209 49.435 -5.479 1.00 42.22 219 LEU D N 1
ATOM 1460 C CA . LEU A 1 190 ? 22.502 48.160 -6.129 1.00 46.90 219 LEU D CA 1
ATOM 1461 C C . LEU A 1 190 ? 23.533 47.376 -5.319 1.00 49.70 219 LEU D C 1
ATOM 1462 O O . LEU A 1 190 ? 24.395 47.980 -4.676 1.00 36.01 219 LEU D O 1
ATOM 1467 N N . PRO A 1 191 ? 23.469 46.031 -5.363 1.00 38.39 220 PRO D N 1
ATOM 1468 C CA . PRO A 1 191 ? 22.567 45.152 -6.130 1.00 29.59 220 PRO D CA 1
ATOM 1469 C C . PRO A 1 191 ? 21.114 45.234 -5.684 1.00 26.37 220 PRO D C 1
ATOM 1470 O O . PRO A 1 191 ? 20.848 45.365 -4.494 1.00 28.76 220 PRO D O 1
ATOM 1474 N N . ALA A 1 192 ? 20.189 45.158 -6.636 1.00 26.75 221 ALA D N 1
ATOM 1475 C CA . ALA A 1 192 ? 18.766 45.133 -6.325 1.00 25.24 221 ALA D CA 1
ATOM 1476 C C . ALA A 1 192 ? 18.024 44.129 -7.206 1.00 29.35 221 ALA D C 1
ATOM 1477 O O . ALA A 1 192 ? 18.502 43.760 -8.284 1.00 23.08 221 ALA D O 1
ATOM 1479 N N . LEU A 1 193 ? 16.864 43.688 -6.733 1.00 21.79 222 LEU D N 1
ATOM 1480 C CA . LEU A 1 193 ? 15.940 42.895 -7.536 1.00 32.36 222 LEU D CA 1
ATOM 1481 C C . LEU A 1 193 ? 14.778 43.742 -8.035 1.00 35.88 222 LEU D C 1
ATOM 1482 O O . LEU A 1 193 ? 14.280 44.616 -7.326 1.00 22.01 222 LEU D O 1
ATOM 1487 N N . ALA A 1 194 ? 14.360 43.484 -9.267 1.00 22.49 223 ALA D N 1
ATOM 1488 C CA . ALA A 1 194 ? 13.121 44.050 -9.800 1.00 28.46 223 ALA D CA 1
ATOM 1489 C C . ALA A 1 194 ? 12.362 42.950 -10.510 1.00 26.26 223 ALA D C 1
ATOM 1490 O O . ALA A 1 194 ? 12.933 42.209 -11.319 1.00 22.94 223 ALA D O 1
ATOM 1492 N N . ILE A 1 195 ? 11.083 42.829 -10.181 1.00 21.19 224 ILE D N 1
ATOM 1493 C CA . ILE A 1 195 ? 10.235 41.821 -10.788 1.00 27.46 224 ILE D CA 1
ATOM 1494 C C . ILE A 1 195 ? 9.064 42.495 -11.493 1.00 36.13 224 ILE D C 1
ATOM 1495 O O . ILE A 1 195 ? 8.496 43.456 -10.982 1.00 25.63 224 ILE D O 1
ATOM 1500 N N . TYR A 1 196 ? 8.713 42.008 -12.678 1.00 22.51 225 TYR D N 1
ATOM 1501 C CA . TYR A 1 196 ? 7.590 42.594 -13.400 1.00 24.02 225 TYR D CA 1
ATOM 1502 C C . TYR A 1 196 ? 6.852 41.569 -14.262 1.00 36.76 225 TYR D C 1
ATOM 1503 O O . TYR A 1 196 ? 7.230 40.388 -14.320 1.00 25.70 225 TYR D O 1
ATOM 1512 N N . GLN A 1 197 ? 5.795 42.050 -14.910 1.00 26.65 226 GLN D N 1
ATOM 1513 C CA . GLN A 1 197 ? 4.923 41.267 -15.768 1.00 27.43 226 GLN D CA 1
ATOM 1514 C C . GLN A 1 197 ? 4.981 41.836 -17.183 1.00 28.97 226 GLN D C 1
ATOM 1515 O O . GLN A 1 197 ? 4.993 43.054 -17.373 1.00 31.30 226 GLN D O 1
ATOM 1521 N N . THR A 1 198 ? 4.972 40.952 -18.174 1.00 25.86 227 THR D N 1
ATOM 1522 C CA . THR A 1 198 ? 5.046 41.372 -19.569 1.00 25.40 227 THR D CA 1
ATOM 1523 C C . THR A 1 198 ? 3.722 41.963 -20.058 1.00 25.17 227 THR D C 1
ATOM 1524 O O . THR A 1 198 ? 3.712 42.906 -20.845 1.00 35.74 227 THR D O 1
ATOM 1528 N N . LEU A 1 199 ? 2.606 41.427 -19.570 1.00 29.72 228 LEU D N 1
ATOM 1529 C CA . LEU A 1 199 ? 1.279 41.859 -20.018 1.00 32.64 228 LEU D CA 1
ATOM 1530 C C . LEU A 1 199 ? 0.530 42.718 -19.008 1.00 45.66 228 LEU D C 1
ATOM 1531 O O . LEU A 1 199 ? -0.563 43.196 -19.304 1.00 44.22 228 LEU D O 1
ATOM 1536 N N . ASP A 1 200 ? 1.099 42.881 -17.815 1.00 33.19 229 ASP D N 1
ATOM 1537 C CA . ASP A 1 200 ? 0.460 43.656 -16.756 1.00 40.78 229 ASP D CA 1
ATOM 1538 C C . ASP A 1 200 ? 1.398 44.707 -16.195 1.00 34.37 229 ASP D C 1
ATOM 1539 O O . ASP A 1 200 ? 2.606 44.699 -16.450 1.00 25.77 229 ASP D O 1
ATOM 1544 N N . ASP A 1 201 ? 0.826 45.601 -15.402 1.00 32.67 230 ASP D N 1
ATOM 1545 C CA . ASP A 1 201 ? 1.522 46.804 -14.986 1.00 32.59 230 ASP D CA 1
ATOM 1546 C C . ASP A 1 201 ? 2.261 46.684 -13.659 1.00 44.08 230 ASP D C 1
ATOM 1547 O O . ASP A 1 201 ? 3.117 47.514 -13.351 1.00 39.50 230 ASP D O 1
ATOM 1552 N N . GLU A 1 202 ? 1.950 45.668 -12.866 1.00 29.81 231 GLU D N 1
ATOM 1553 C CA . GLU A 1 202 ? 2.556 45.651 -11.538 1.00 37.00 231 GLU D CA 1
ATOM 1554 C C . GLU A 1 202 ? 3.982 45.151 -11.510 1.00 26.88 231 GLU D C 1
ATOM 1555 O O . GLU A 1 202 ? 4.367 44.254 -12.242 1.00 27.67 231 GLU D O 1
ATOM 1561 N N . TRP A 1 203 ? 4.779 45.794 -10.677 1.00 35.86 232 TRP D N 1
ATOM 1562 C CA . TRP A 1 203 ? 6.145 45.386 -10.474 1.00 30.57 232 TRP D CA 1
ATOM 1563 C C . TRP A 1 203 ? 6.478 45.620 -9.012 1.00 34.66 232 TRP D C 1
ATOM 1564 O O . TRP A 1 203 ? 5.662 46.157 -8.275 1.00 22.21 232 TRP D O 1
ATOM 1575 N N . ASP A 1 204 ? 7.668 45.205 -8.600 1.00 23.92 233 ASP D N 1
ATOM 1576 C CA . ASP A 1 204 ? 8.139 45.424 -7.236 1.00 31.44 233 ASP D CA 1
ATOM 1577 C C . ASP A 1 204 ? 9.668 45.377 -7.247 1.00 35.70 233 ASP D C 1
ATOM 1578 O O . ASP A 1 204 ? 10.271 44.889 -8.209 1.00 25.27 233 ASP D O 1
ATOM 1583 N N . THR A 1 205 ? 10.297 45.921 -6.208 1.00 26.94 234 THR D N 1
ATOM 1584 C CA . THR A 1 205 ? 11.750 45.961 -6.151 1.00 25.67 234 THR D CA 1
ATOM 1585 C C . THR A 1 205 ? 12.246 45.599 -4.767 1.00 35.11 234 THR D C 1
ATOM 1586 O O . THR A 1 205 ? 11.521 45.730 -3.785 1.00 19.17 234 THR D O 1
ATOM 1590 N N . LEU A 1 206 ? 13.489 45.142 -4.695 1.00 17.98 235 LEU D N 1
ATOM 1591 C CA . LEU A 1 206 ? 14.138 44.896 -3.413 1.00 32.17 235 LEU D CA 1
ATOM 1592 C C . LEU A 1 206 ? 15.484 45.609 -3.436 1.00 30.26 235 LEU D C 1
ATOM 1593 O O . LEU A 1 206 ? 16.498 45.017 -3.805 1.00 34.62 235 LEU D O 1
ATOM 1598 N N . PRO A 1 207 ? 15.491 46.903 -3.078 1.00 39.91 236 PRO D N 1
ATOM 1599 C CA . PRO A 1 207 ? 16.712 47.709 -3.162 1.00 50.85 236 PRO D CA 1
ATOM 1600 C C . PRO A 1 207 ? 17.726 47.268 -2.126 1.00 54.65 236 PRO D C 1
ATOM 1601 O O . PRO A 1 207 ? 17.330 46.721 -1.099 1.00 63.22 236 PRO D O 1
ATOM 1605 N N . THR A 1 208 ? 19.007 47.507 -2.404 1.00 34.21 237 THR D N 1
ATOM 1606 C CA . THR A 1 208 ? 20.105 47.106 -1.528 1.00 54.64 237 THR D CA 1
ATOM 1607 C C . THR A 1 208 ? 19.914 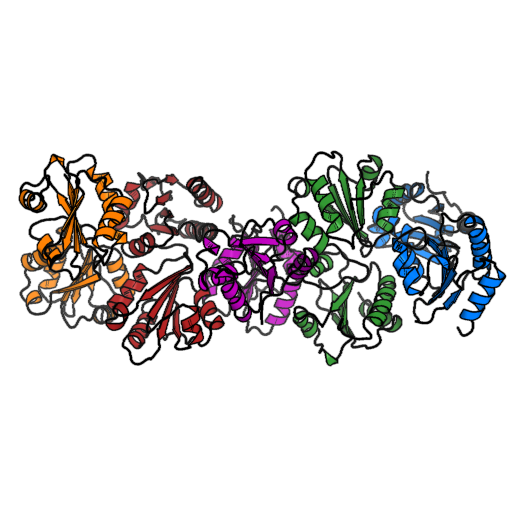45.655 -1.066 1.00 51.86 237 THR D C 1
ATOM 1608 O O . THR A 1 208 ? 20.123 45.322 0.104 1.00 47.19 237 THR D O 1
ATOM 1612 N N . ALA A 1 209 ? 19.482 44.807 -1.997 1.00 33.30 238 ALA D N 1
ATOM 1613 C CA . ALA A 1 209 ? 19.235 43.399 -1.710 1.00 33.53 238 ALA D CA 1
ATOM 1614 C C . ALA A 1 209 ? 20.495 42.688 -1.230 1.00 40.87 238 ALA D C 1
ATOM 1615 O O . ALA A 1 209 ? 21.601 43.016 -1.660 1.00 49.33 238 ALA D O 1
ATOM 1617 N N . GLU A 1 210 ? 20.325 41.738 -0.314 1.00 57.17 239 GLU D N 1
ATOM 1618 C CA . GLU A 1 210 ? 21.333 40.710 -0.112 1.00 48.74 239 GLU D CA 1
ATOM 1619 C C . GLU A 1 210 ? 20.887 39.600 -1.041 1.00 37.48 239 GLU D C 1
ATOM 1620 O O . GLU A 1 210 ? 19.770 39.084 -0.892 1.00 40.99 239 GLU D O 1
ATOM 1626 N N . VAL A 1 211 ? 21.730 39.242 -2.007 1.00 42.61 240 VAL D N 1
ATOM 1627 C CA . VAL A 1 211 ? 21.350 38.197 -2.956 1.00 48.26 240 VAL D CA 1
ATOM 1628 C C . VAL A 1 211 ? 21.624 36.809 -2.395 1.00 39.01 240 VAL D C 1
ATOM 1629 O O . VAL A 1 211 ? 22.571 36.135 -2.785 1.00 39.58 240 VAL D O 1
ATOM 1633 N N . SER A 1 212 ? 20.787 36.411 -1.450 1.00 38.80 241 SER D N 1
ATOM 1634 C CA . SER A 1 212 ? 20.810 35.065 -0.918 1.00 43.83 241 SER D CA 1
ATOM 1635 C C . SER A 1 212 ? 19.633 34.320 -1.522 1.00 37.34 241 SER D C 1
ATOM 1636 O O . SER A 1 212 ? 18.639 34.930 -1.913 1.00 34.10 241 SER D O 1
ATOM 1639 N N . VAL A 1 213 ? 19.740 33.001 -1.589 1.00 27.28 242 VAL D N 1
ATOM 1640 C CA . VAL A 1 213 ? 18.683 32.200 -2.193 1.00 36.63 242 VAL D CA 1
ATOM 1641 C C . VAL A 1 213 ? 17.380 32.419 -1.455 1.00 27.41 242 VAL D C 1
ATOM 1642 O O . VAL A 1 213 ? 16.341 32.628 -2.074 1.00 21.74 242 VAL D O 1
ATOM 1646 N N . GLU A 1 214 ? 17.448 32.397 -0.127 1.00 32.26 243 GLU D N 1
ATOM 1647 C CA . GLU A 1 214 ? 16.278 32.643 0.716 1.00 29.82 243 GLU D CA 1
ATOM 1648 C C . GLU A 1 214 ? 15.595 33.984 0.430 1.00 20.52 243 GLU D C 1
ATOM 1649 O O . GLU A 1 214 ? 14.371 34.054 0.341 1.00 27.25 243 GLU D O 1
ATOM 1655 N N . HIS A 1 215 ? 16.390 35.052 0.333 1.00 23.77 244 HIS D N 1
ATOM 1656 C CA . HIS A 1 215 ? 15.853 36.377 0.069 1.00 28.43 244 HIS D CA 1
ATOM 1657 C C . HIS A 1 215 ? 15.198 36.423 -1.306 1.00 28.24 244 HIS D C 1
ATOM 1658 O O . HIS A 1 215 ? 14.107 36.957 -1.453 1.00 26.32 244 HIS D O 1
ATOM 1665 N N . VAL A 1 216 ? 15.875 35.874 -2.309 1.00 28.88 245 VAL D N 1
ATOM 1666 C CA . VAL A 1 216 ? 15.332 35.881 -3.665 1.00 17.49 245 VAL D CA 1
ATOM 1667 C C . VAL A 1 216 ? 14.037 35.081 -3.706 1.00 33.21 245 VAL D C 1
ATOM 1668 O O . VAL A 1 216 ? 13.025 35.553 -4.233 1.00 33.68 245 VAL D O 1
ATOM 1672 N N . GLN A 1 217 ? 14.067 33.891 -3.106 1.00 23.15 246 GLN D N 1
ATOM 1673 C CA . GLN A 1 217 ? 12.899 33.034 -3.054 1.00 21.42 246 GLN D CA 1
ATOM 1674 C C . GLN A 1 217 ? 11.707 33.704 -2.374 1.00 39.86 246 GLN D C 1
ATOM 1675 O O . GLN A 1 217 ? 10.581 33.624 -2.872 1.00 22.63 246 GLN D O 1
ATOM 1681 N N . ASN A 1 218 ? 11.951 34.355 -1.236 1.00 27.98 247 ASN D N 1
ATOM 1682 C CA . ASN A 1 218 ? 10.883 35.063 -0.527 1.00 26.17 247 ASN D CA 1
ATOM 1683 C C . ASN A 1 218 ? 10.277 36.179 -1.368 1.00 21.99 247 ASN D C 1
ATOM 1684 O O . ASN A 1 218 ? 9.063 36.371 -1.395 1.00 30.98 247 ASN D O 1
ATOM 1689 N N . PHE A 1 219 ? 11.142 36.931 -2.027 1.00 24.27 248 PHE D N 1
ATOM 1690 C CA . PHE A 1 219 ? 10.699 38.010 -2.894 1.00 28.68 248 PHE D CA 1
ATOM 1691 C C . PHE A 1 219 ? 9.806 37.477 -4.035 1.00 32.21 248 PHE D C 1
ATOM 1692 O O . PHE A 1 219 ? 8.707 37.999 -4.286 1.00 25.75 248 PHE D O 1
ATOM 1700 N N . CYS A 1 220 ? 10.262 36.427 -4.711 1.00 24.24 249 CYS D N 1
ATOM 1701 C CA . CYS A 1 220 ? 9.442 35.802 -5.749 1.00 34.85 249 CYS D CA 1
ATOM 1702 C C . CYS A 1 220 ? 8.135 35.232 -5.219 1.00 33.42 249 CYS D C 1
ATOM 1703 O O . CYS A 1 220 ? 7.085 35.472 -5.804 1.00 29.24 249 CYS D O 1
ATOM 1706 N N . ASP A 1 221 ? 8.194 34.476 -4.125 1.00 21.40 250 ASP D N 1
ATOM 1707 C CA . ASP A 1 221 ? 6.982 33.877 -3.563 1.00 23.86 250 ASP D CA 1
ATOM 1708 C C . ASP A 1 221 ? 5.939 34.918 -3.138 1.00 31.08 250 ASP D C 1
ATOM 1709 O O . ASP A 1 221 ? 4.737 34.676 -3.232 1.00 34.89 250 ASP D O 1
ATOM 1714 N N . GLY A 1 222 ? 6.399 36.072 -2.664 1.00 33.40 251 GLY D N 1
ATOM 1715 C CA . GLY A 1 222 ? 5.497 37.164 -2.353 1.00 30.60 251 GLY D CA 1
ATOM 1716 C C . GLY A 1 222 ? 4.806 37.696 -3.595 1.00 40.49 251 GLY D C 1
ATOM 1717 O O . GLY A 1 222 ? 3.595 37.900 -3.602 1.00 33.20 251 GLY D O 1
ATOM 1718 N N . PHE A 1 223 ? 5.579 37.906 -4.657 1.00 27.72 252 PHE D N 1
ATOM 1719 C CA . PHE A 1 223 ? 5.038 38.423 -5.909 1.00 41.53 252 PHE D CA 1
ATOM 1720 C C . PHE A 1 223 ? 4.039 37.454 -6.533 1.00 47.23 252 PHE D C 1
ATOM 1721 O O . PHE A 1 223 ? 2.974 37.866 -6.984 1.00 38.08 252 PHE D O 1
ATOM 1729 N N . LEU A 1 224 ? 4.385 36.168 -6.541 1.00 41.15 253 LEU D N 1
ATOM 1730 C CA . LEU A 1 224 ? 3.518 35.124 -7.094 1.00 34.23 253 LEU D CA 1
ATOM 1731 C C . LEU A 1 224 ? 2.205 34.960 -6.341 1.00 48.95 253 LEU D C 1
ATOM 1732 O O . LEU A 1 224 ? 1.216 34.488 -6.909 1.00 64.32 253 LEU D O 1
ATOM 1737 N N . SER A 1 225 ? 2.201 35.331 -5.064 1.00 48.88 254 SER D N 1
ATOM 1738 C CA . SER A 1 225 ? 1.024 35.145 -4.224 1.00 58.76 254 SER D CA 1
ATOM 1739 C C . SER A 1 225 ? -0.213 35.810 -4.830 1.00 80.79 254 SER D C 1
ATOM 1740 O O . SER A 1 225 ? -0.190 36.990 -5.186 1.00 78.26 254 SER D O 1
ATOM 1743 N N . GLY A 1 226 ? -1.282 35.034 -4.974 1.00 88.74 255 GLY D N 1
ATOM 1744 C CA . GLY A 1 226 ? -2.532 35.553 -5.495 1.00 91.94 255 GLY D CA 1
ATOM 1745 C C . GLY A 1 226 ? -2.609 35.583 -7.009 1.00 94.54 255 GLY D C 1
ATOM 1746 O O . GLY A 1 226 ? -3.700 35.586 -7.574 1.00 95.83 255 GLY D O 1
ATOM 1747 N N . LYS A 1 227 ? -1.460 35.613 -7.675 1.00 89.41 256 LYS D N 1
ATOM 1748 C CA . LYS A 1 227 ? -1.453 35.624 -9.135 1.00 84.02 256 LYS D CA 1
ATOM 1749 C C . LYS A 1 227 ? -0.621 34.492 -9.727 1.00 82.87 256 LYS D C 1
ATOM 1750 O O . LYS A 1 227 ? -1.168 33.548 -10.302 1.00 77.58 256 LYS D O 1
ATOM 1756 N N . GLN B 1 9 ? 10.163 -6.370 43.254 1.00 109.16 38 GLN A N 1
ATOM 1757 C CA . GLN B 1 9 ? 11.000 -7.388 43.871 1.00 99.01 38 GLN A CA 1
ATOM 1758 C C . GLN B 1 9 ? 12.424 -7.303 43.330 1.00 91.27 38 GLN A C 1
ATOM 1759 O O . GLN B 1 9 ? 12.673 -6.655 42.313 1.00 84.45 38 GLN A O 1
ATOM 1765 N N . GLU B 1 10 ? 13.358 -7.953 44.016 1.00 75.83 39 GLU A N 1
ATOM 1766 C CA . GLU B 1 10 ? 14.755 -7.943 43.601 1.00 72.61 39 GLU A CA 1
ATOM 1767 C C . GLU B 1 10 ? 15.278 -9.368 43.428 1.00 63.59 39 GLU A C 1
ATOM 1768 O O . GLU B 1 10 ? 14.694 -10.310 43.962 1.00 60.44 39 GLU A O 1
ATOM 1774 N N . PRO B 1 11 ? 16.359 -9.534 42.647 1.00 59.59 40 PRO A N 1
ATOM 1775 C CA . PRO B 1 11 ? 16.961 -10.863 42.478 1.00 42.33 40 PRO A CA 1
ATOM 1776 C C . PRO B 1 11 ? 17.499 -11.431 43.787 1.00 50.90 40 PRO A C 1
ATOM 1777 O O . PRO B 1 11 ? 17.939 -10.658 44.635 1.00 47.83 40 PRO A O 1
ATOM 1781 N N . THR B 1 12 ? 17.455 -12.756 43.943 1.00 40.06 41 THR A N 1
ATOM 1782 C CA . THR B 1 12 ? 17.917 -13.414 45.174 1.00 34.56 41 THR A CA 1
ATOM 1783 C C . THR B 1 12 ? 19.435 -13.502 45.209 1.00 42.34 41 THR A C 1
ATOM 1784 O O . THR B 1 12 ? 20.059 -13.913 44.221 1.00 35.68 41 THR A O 1
ATOM 1788 N N . TRP B 1 13 ? 20.024 -13.143 46.351 1.00 35.88 42 TRP A N 1
ATOM 1789 C CA . TRP B 1 13 ? 21.465 -13.254 46.530 1.00 35.95 42 TRP A CA 1
ATOM 1790 C C . TRP B 1 13 ? 21.926 -14.689 46.749 1.00 44.68 42 TRP A C 1
ATOM 1791 O O . TRP B 1 13 ? 21.413 -15.398 47.613 1.00 54.24 42 TRP A O 1
ATOM 1802 N N . LEU B 1 14 ? 22.911 -15.099 45.961 1.00 43.96 43 LEU A N 1
ATOM 1803 C CA . LEU B 1 14 ? 23.410 -16.469 45.980 1.00 46.82 43 LEU A CA 1
ATOM 1804 C C . LEU B 1 14 ? 24.823 -16.464 46.550 1.00 39.56 43 LEU A C 1
ATOM 1805 O O . LEU B 1 14 ? 25.743 -15.933 45.929 1.00 34.42 43 LEU A O 1
ATOM 1810 N N . THR B 1 15 ? 24.993 -17.043 47.741 1.00 41.33 44 THR A N 1
ATOM 1811 C CA . THR B 1 15 ? 26.244 -16.886 48.487 1.00 47.03 44 THR A CA 1
ATOM 1812 C C . THR B 1 15 ? 27.233 -18.040 48.314 1.00 51.13 44 THR A C 1
ATOM 1813 O O . THR B 1 15 ? 28.424 -17.879 48.599 1.00 45.48 44 THR A O 1
ATOM 1817 N N . ASP B 1 16 ? 26.746 -19.197 47.865 1.00 37.82 45 ASP A N 1
ATOM 1818 C CA . ASP B 1 16 ? 27.604 -20.374 47.694 1.00 40.86 45 ASP A CA 1
ATOM 1819 C C . ASP B 1 16 ? 27.088 -21.280 46.588 1.00 33.47 45 ASP A C 1
ATOM 1820 O O . ASP B 1 16 ? 25.950 -21.121 46.130 1.00 32.65 45 ASP A O 1
ATOM 1825 N N . VAL B 1 17 ? 27.924 -22.220 46.151 1.00 34.97 46 VAL A N 1
ATOM 1826 C CA . VAL B 1 17 ? 27.544 -23.134 45.057 1.00 39.51 46 VAL A CA 1
ATOM 1827 C C . VAL B 1 17 ? 26.299 -23.975 45.367 1.00 35.07 46 VAL A C 1
ATOM 1828 O O . VAL B 1 17 ? 25.453 -24.141 44.504 1.00 31.02 46 VAL A O 1
ATOM 1832 N N . PRO B 1 18 ? 26.177 -24.508 46.602 1.00 37.85 47 PRO A N 1
ATOM 1833 C CA . PRO B 1 18 ? 24.932 -25.251 46.839 1.00 38.07 47 PRO A CA 1
ATOM 1834 C C . PRO B 1 18 ? 23.681 -24.369 46.750 1.00 35.54 47 PRO A C 1
ATOM 1835 O O . PRO B 1 18 ? 22.636 -24.838 46.280 1.00 32.50 47 PRO A O 1
ATOM 1839 N N . ALA B 1 19 ? 23.784 -23.121 47.202 1.00 33.45 48 ALA A N 1
ATOM 1840 C CA . ALA B 1 19 ? 22.651 -22.202 47.141 1.00 36.31 48 ALA A CA 1
ATOM 1841 C C . ALA B 1 19 ? 22.269 -21.866 45.690 1.00 34.08 48 ALA A C 1
ATOM 1842 O O . ALA B 1 19 ? 21.086 -21.860 45.332 1.00 31.25 48 ALA A O 1
ATOM 1844 N N . ALA B 1 20 ? 23.276 -21.577 44.870 1.00 32.84 49 ALA A N 1
ATOM 1845 C CA . ALA B 1 20 ? 23.058 -21.333 43.440 1.00 29.61 49 ALA A CA 1
ATOM 1846 C C . ALA B 1 20 ? 22.438 -22.536 42.737 1.00 33.94 49 ALA A C 1
ATOM 1847 O O . ALA B 1 20 ? 21.539 -22.380 41.894 1.00 28.10 49 ALA A O 1
ATOM 1849 N N . MET B 1 21 ? 22.935 -23.730 43.066 1.00 29.30 50 MET A N 1
ATOM 1850 C CA . MET B 1 21 ? 22.469 -24.953 42.413 1.00 29.03 50 MET A CA 1
ATOM 1851 C C . MET B 1 21 ? 21.012 -25.182 42.764 1.00 31.06 50 MET A C 1
ATOM 1852 O O . MET B 1 21 ? 20.195 -25.498 41.890 1.00 28.87 50 MET A O 1
ATOM 1857 N N . GLU B 1 22 ? 20.686 -24.998 44.044 1.00 30.46 51 GLU A N 1
ATOM 1858 C CA . GLU B 1 22 ? 19.329 -25.248 44.515 1.00 35.48 51 GLU A CA 1
ATOM 1859 C C . GLU B 1 22 ? 18.335 -24.264 43.910 1.00 33.44 51 GLU A C 1
ATOM 1860 O O . GLU B 1 22 ? 17.202 -24.626 43.586 1.00 30.76 51 GLU A O 1
ATOM 1866 N N . PHE B 1 23 ? 18.770 -23.016 43.783 1.00 30.12 52 PHE A N 1
ATOM 1867 C CA . PHE B 1 23 ? 17.967 -21.959 43.188 1.00 29.65 52 PHE A CA 1
ATOM 1868 C C . PHE B 1 23 ? 17.672 -22.217 41.707 1.00 28.42 52 PHE A C 1
ATOM 1869 O O . PHE B 1 23 ? 16.567 -21.975 41.230 1.00 28.33 52 PHE A O 1
ATOM 1877 N N . ILE B 1 24 ? 18.674 -22.695 40.982 1.00 27.66 53 ILE A N 1
ATOM 1878 C CA . ILE B 1 24 ? 18.516 -22.991 39.571 1.00 29.76 53 ILE A CA 1
ATOM 1879 C C . ILE B 1 24 ? 17.648 -24.246 39.397 1.00 39.18 53 ILE A C 1
ATOM 1880 O O . ILE B 1 24 ? 16.713 -24.254 38.598 1.00 26.89 53 ILE A O 1
ATOM 1885 N N . ALA B 1 25 ? 17.939 -25.285 40.178 1.00 27.96 54 ALA A N 1
ATOM 1886 C CA . ALA B 1 25 ? 17.194 -26.540 40.102 1.00 30.15 54 ALA A CA 1
ATOM 1887 C C . ALA B 1 25 ? 15.696 -26.401 40.402 1.00 32.74 54 ALA A C 1
ATOM 1888 O O . ALA B 1 25 ? 14.892 -27.197 39.915 1.00 29.87 54 ALA A O 1
ATOM 1890 N N . ALA B 1 26 ? 15.329 -25.399 41.202 1.00 32.72 55 ALA A N 1
ATOM 1891 C CA . ALA B 1 26 ? 13.963 -25.263 41.726 1.00 30.82 55 ALA A CA 1
ATOM 1892 C C . ALA B 1 26 ? 12.960 -24.772 40.688 1.00 31.84 55 ALA A C 1
ATOM 1893 O O . ALA B 1 26 ? 11.749 -24.907 40.851 1.00 33.84 55 ALA A O 1
ATOM 1895 N N . THR B 1 27 ? 13.463 -24.181 39.624 1.00 29.43 56 THR A N 1
ATOM 1896 C CA . THR B 1 27 ? 12.571 -23.554 38.656 1.00 32.94 56 THR A CA 1
ATOM 1897 C C . THR B 1 27 ? 12.999 -23.928 37.236 1.00 28.82 56 THR A C 1
ATOM 1898 O O . THR B 1 27 ? 14.183 -24.163 36.992 1.00 31.63 56 THR A O 1
ATOM 1902 N N . GLU B 1 28 ? 12.041 -24.002 36.309 1.00 29.68 57 GLU A N 1
ATOM 1903 C CA . GLU B 1 28 ? 12.352 -24.400 34.929 1.00 26.95 57 GLU A CA 1
ATOM 1904 C C . GLU B 1 28 ? 13.247 -23.407 34.193 1.00 25.77 57 GLU A C 1
ATOM 1905 O O . GLU B 1 28 ? 14.116 -23.811 33.424 1.00 27.49 57 GLU A O 1
ATOM 1911 N N . VAL B 1 29 ? 13.046 -22.116 34.452 1.00 25.56 58 VAL A N 1
ATOM 1912 C CA . VAL B 1 29 ? 13.893 -21.070 33.889 1.00 24.73 58 VAL A CA 1
ATOM 1913 C C . VAL B 1 29 ? 14.395 -20.093 34.964 1.00 25.36 58 VAL A C 1
ATOM 1914 O O . VAL B 1 29 ? 13.613 -19.546 35.739 1.00 29.83 58 VAL A O 1
ATOM 1918 N N . ALA B 1 30 ? 15.703 -19.864 34.989 1.00 24.75 59 ALA A N 1
ATOM 1919 C CA . ALA B 1 30 ? 16.308 -18.942 35.942 1.00 24.77 59 ALA A CA 1
ATOM 1920 C C . ALA B 1 30 ? 17.236 -17.998 35.214 1.00 25.30 59 ALA A C 1
ATOM 1921 O O . ALA B 1 30 ? 17.935 -18.404 34.281 1.00 27.29 59 ALA A O 1
ATOM 1923 N N . VAL B 1 31 ? 17.253 -16.746 35.644 1.00 29.49 60 VAL A N 1
ATOM 1924 C CA . VAL B 1 31 ? 18.193 -15.775 35.104 1.00 24.75 60 VAL A CA 1
ATOM 1925 C C . VAL B 1 31 ? 19.065 -15.281 36.240 1.00 31.01 60 VAL A C 1
ATOM 1926 O O . VAL B 1 31 ? 18.560 -14.793 37.249 1.00 33.61 60 VAL A O 1
ATOM 1930 N N . ILE B 1 32 ? 20.375 -15.416 36.084 1.00 25.43 61 ILE A N 1
ATOM 1931 C CA . ILE B 1 32 ? 21.296 -15.009 37.133 1.00 27.92 61 ILE A CA 1
ATOM 1932 C C . ILE B 1 32 ? 22.395 -14.070 36.648 1.00 34.48 61 ILE A C 1
ATOM 1933 O O . ILE B 1 32 ? 23.058 -14.341 35.648 1.00 37.77 61 ILE A O 1
ATOM 1938 N N . GLY B 1 33 ? 22.578 -12.956 37.350 1.00 32.72 62 GLY A N 1
ATOM 1939 C CA . GLY B 1 33 ? 23.685 -12.061 37.069 1.00 28.69 62 GLY A CA 1
ATOM 1940 C C . GLY B 1 33 ? 24.896 -12.452 37.897 1.00 37.74 62 GLY A C 1
ATOM 1941 O O . GLY B 1 33 ? 24.810 -12.545 39.115 1.00 36.66 62 GLY A O 1
ATOM 1942 N N . PHE B 1 34 ? 26.019 -12.706 37.235 1.00 37.05 63 PHE A N 1
ATOM 1943 C CA . PHE B 1 34 ? 27.256 -13.038 37.928 1.00 33.88 63 PHE A CA 1
ATOM 1944 C C . PHE B 1 34 ? 28.212 -11.876 37.728 1.00 41.36 63 PHE A C 1
ATOM 1945 O O . PHE B 1 34 ? 28.693 -11.658 36.614 1.00 37.73 63 PHE A O 1
ATOM 1953 N N . PHE B 1 35 ? 28.498 -11.130 38.793 1.00 40.17 64 PHE A N 1
ATOM 1954 C CA . PHE B 1 35 ? 29.262 -9.893 38.638 1.00 41.77 64 PHE A CA 1
ATOM 1955 C C . PHE B 1 35 ? 30.569 -9.857 39.414 1.00 53.81 64 PHE A C 1
ATOM 1956 O O . PHE B 1 35 ? 30.630 -10.247 40.585 1.00 55.20 64 PHE A O 1
ATOM 1964 N N . GLN B 1 36 ? 31.617 -9.402 38.736 1.00 50.23 65 GLN A N 1
ATOM 1965 C CA . GLN B 1 36 ? 32.894 -9.124 39.375 1.00 61.39 65 GLN A CA 1
ATOM 1966 C C . GLN B 1 36 ? 32.852 -7.713 39.938 1.00 62.65 65 GLN A C 1
ATOM 1967 O O . GLN B 1 36 ? 33.687 -7.324 40.757 1.00 68.23 65 GLN A O 1
ATOM 1973 N N . ASP B 1 37 ? 31.855 -6.956 39.497 1.00 57.93 66 ASP A N 1
ATOM 1974 C CA . ASP B 1 37 ? 31.785 -5.532 39.775 1.00 71.32 66 ASP A CA 1
ATOM 1975 C C . ASP B 1 37 ? 30.335 -5.062 39.730 1.00 72.61 66 ASP A C 1
ATOM 1976 O O . ASP B 1 37 ? 29.727 -4.976 38.652 1.00 67.77 66 ASP A O 1
ATOM 1981 N N . LEU B 1 38 ? 29.781 -4.760 40.902 1.00 59.27 67 LEU A N 1
ATOM 1982 C CA . LEU B 1 38 ? 28.385 -4.343 40.999 1.00 62.76 67 LEU A CA 1
ATOM 1983 C C . LEU B 1 38 ? 28.135 -2.911 40.535 1.00 69.19 67 LEU A C 1
ATOM 1984 O O . LEU B 1 38 ? 27.002 -2.439 40.581 1.00 62.83 67 LEU A O 1
ATOM 1989 N N . GLU B 1 39 ? 29.189 -2.235 40.084 1.00 69.33 68 GLU A N 1
ATOM 1990 C CA . GLU B 1 39 ? 29.120 -0.817 39.733 1.00 83.58 68 GLU A CA 1
ATOM 1991 C C . GLU B 1 39 ? 28.791 -0.586 38.263 1.00 85.17 68 GLU A C 1
ATOM 1992 O O . GLU B 1 39 ? 29.264 0.383 37.664 1.00 83.68 68 GLU A O 1
ATOM 1998 N N . ILE B 1 40 ? 27.985 -1.467 37.681 1.00 65.39 69 ILE A N 1
ATOM 1999 C CA . ILE B 1 40 ? 27.694 -1.392 36.253 1.00 60.80 69 ILE A CA 1
ATOM 2000 C C . ILE B 1 40 ? 26.202 -1.199 35.994 1.00 63.56 69 ILE A C 1
ATOM 2001 O O . ILE B 1 40 ? 25.382 -1.499 36.861 1.00 58.06 69 ILE A O 1
ATOM 2006 N N . PRO B 1 41 ? 25.847 -0.673 34.809 1.00 72.60 70 PRO A N 1
ATOM 2007 C CA . PRO B 1 41 ? 24.435 -0.489 34.452 1.00 65.65 70 PRO A CA 1
ATOM 2008 C C . PRO B 1 41 ? 23.665 -1.801 34.346 1.00 47.67 70 PRO A C 1
ATOM 2009 O O . PRO B 1 41 ? 22.449 -1.806 34.535 1.00 55.21 70 PRO A O 1
ATOM 2013 N N . ALA B 1 42 ? 24.355 -2.899 34.053 1.00 53.50 71 ALA A N 1
ATOM 2014 C CA . ALA B 1 42 ? 23.695 -4.200 33.995 1.00 53.71 71 ALA A CA 1
ATOM 2015 C C . ALA B 1 42 ? 22.981 -4.558 35.312 1.00 50.28 71 ALA A C 1
ATOM 2016 O O . ALA B 1 42 ? 21.954 -5.236 35.299 1.00 36.01 71 ALA A O 1
ATOM 2018 N N . VAL B 1 43 ? 23.503 -4.083 36.444 1.00 46.55 72 VAL A N 1
ATOM 2019 C CA . VAL B 1 43 ? 22.875 -4.392 37.735 1.00 50.51 72 VAL A CA 1
ATOM 2020 C C . VAL B 1 43 ? 21.430 -3.847 37.897 1.00 41.61 72 VAL A C 1
ATOM 2021 O O . VAL B 1 43 ? 20.504 -4.626 38.143 1.00 37.28 72 VAL A O 1
ATOM 2025 N N . PRO B 1 44 ? 21.224 -2.522 37.752 1.00 44.68 73 PRO A N 1
ATOM 2026 C CA . PRO B 1 44 ? 19.830 -2.080 37.896 1.00 51.26 73 PRO A CA 1
ATOM 2027 C C . PRO B 1 44 ? 18.937 -2.545 36.741 1.00 53.94 73 PRO A C 1
ATOM 2028 O O . PRO B 1 44 ? 17.723 -2.665 36.910 1.00 55.02 73 PRO A O 1
ATOM 2032 N N . ILE B 1 45 ? 19.528 -2.807 35.581 1.00 45.14 74 ILE A N 1
ATOM 2033 C CA . ILE B 1 45 ? 18.751 -3.329 34.463 1.00 49.97 74 ILE A CA 1
ATOM 2034 C C . ILE B 1 45 ? 18.245 -4.733 34.787 1.00 43.31 74 ILE A C 1
ATOM 2035 O O . ILE B 1 45 ? 17.084 -5.042 34.542 1.00 36.30 74 ILE A O 1
ATOM 2040 N N . LEU B 1 46 ? 19.102 -5.562 35.383 1.00 38.35 75 LEU A N 1
ATOM 2041 C CA . LEU B 1 46 ? 18.690 -6.897 35.818 1.00 31.64 75 LEU A CA 1
ATOM 2042 C C . LEU B 1 46 ? 17.581 -6.819 36.865 1.00 34.98 75 LEU A C 1
ATOM 2043 O O . LEU B 1 46 ? 16.608 -7.570 36.803 1.00 37.12 75 LEU A O 1
ATOM 2048 N N . HIS B 1 47 ? 17.738 -5.909 37.820 1.00 38.13 76 HIS A N 1
ATOM 2049 C CA . HIS B 1 47 ? 16.733 -5.677 38.860 1.00 55.16 76 HIS A CA 1
ATOM 2050 C C . HIS B 1 47 ? 15.364 -5.378 38.251 1.00 52.62 76 HIS A C 1
ATOM 2051 O O . HIS B 1 47 ? 14.345 -5.926 38.686 1.00 40.99 76 HIS A O 1
ATOM 2058 N N . SER B 1 48 ? 15.357 -4.511 37.242 1.00 36.82 77 SER A N 1
ATOM 2059 C CA . SER B 1 48 ? 14.125 -4.118 36.559 1.00 44.51 77 SER A CA 1
ATOM 2060 C C . SER B 1 48 ? 13.404 -5.268 35.848 1.00 49.35 77 SER A C 1
ATOM 2061 O O . SER B 1 48 ? 12.190 -5.194 35.634 1.00 43.43 77 SER A O 1
ATOM 2064 N N . MET B 1 49 ? 14.135 -6.318 35.474 1.00 47.85 78 MET A N 1
ATOM 2065 C CA . MET B 1 49 ? 13.517 -7.441 34.758 1.00 46.18 78 MET A CA 1
ATOM 2066 C C . MET B 1 49 ? 12.566 -8.207 35.665 1.00 40.19 78 MET A C 1
ATOM 2067 O O . MET B 1 49 ? 11.589 -8.779 35.194 1.00 34.19 78 MET A O 1
ATOM 2072 N N . VAL B 1 50 ? 12.858 -8.211 36.961 1.00 32.13 79 VAL A N 1
ATOM 2073 C CA . VAL B 1 50 ? 12.214 -9.149 37.879 1.00 50.24 79 VAL A CA 1
ATOM 2074 C C . VAL B 1 50 ? 10.688 -9.207 37.772 1.00 48.08 79 VAL A C 1
ATOM 2075 O O . VAL B 1 50 ? 10.117 -10.278 37.556 1.00 36.77 79 VAL A O 1
ATOM 2079 N N . GLN B 1 51 ? 10.029 -8.062 37.888 1.00 42.68 80 GLN A N 1
ATOM 2080 C CA . GLN B 1 51 ? 8.568 -8.069 37.855 1.00 58.66 80 GLN A CA 1
ATOM 2081 C C . GLN B 1 51 ? 7.960 -8.067 36.452 1.00 50.23 80 GLN A C 1
ATOM 2082 O O . GLN B 1 51 ? 6.737 -8.067 36.306 1.00 53.94 80 GLN A O 1
ATOM 2088 N N . LYS B 1 52 ? 8.810 -8.083 35.429 1.00 48.16 81 LYS A N 1
ATOM 2089 C CA . LYS B 1 52 ? 8.337 -8.211 34.047 1.00 44.12 81 LYS A CA 1
ATOM 2090 C C . LYS B 1 52 ? 8.228 -9.677 33.638 1.00 44.00 81 LYS A C 1
ATOM 2091 O O . LYS B 1 52 ? 7.452 -10.022 32.751 1.00 34.76 81 LYS A O 1
ATOM 2097 N N . PHE B 1 53 ? 8.990 -10.540 34.306 1.00 31.51 82 PHE A N 1
ATOM 2098 C CA . PHE B 1 53 ? 8.986 -11.966 33.997 1.00 29.27 82 PHE A CA 1
ATOM 2099 C C . PHE B 1 53 ? 8.692 -12.813 35.234 1.00 40.44 82 PHE A C 1
ATOM 2100 O O . PHE B 1 53 ? 9.612 -13.353 35.859 1.00 41.27 82 PHE A O 1
ATOM 2108 N N . PRO B 1 54 ? 7.403 -12.966 35.567 1.00 41.24 83 PRO A N 1
ATOM 2109 C CA . PRO B 1 54 ? 6.972 -13.703 36.762 1.00 46.99 83 PRO A CA 1
ATOM 2110 C C . PRO B 1 54 ? 7.136 -15.222 36.652 1.00 51.40 83 PRO A C 1
ATOM 2111 O O . PRO B 1 54 ? 7.027 -15.911 37.669 1.00 46.27 83 PRO A O 1
ATOM 2115 N N . GLY B 1 55 ? 7.377 -15.733 35.444 1.00 42.60 84 GLY A N 1
ATOM 2116 C CA . GLY B 1 55 ? 7.582 -17.162 35.244 1.00 47.08 84 GLY A CA 1
ATOM 2117 C C . GLY B 1 55 ? 9.056 -17.517 35.232 1.00 41.77 84 GLY A C 1
ATOM 2118 O O . GLY B 1 55 ? 9.466 -18.605 34.810 1.00 35.27 84 GLY A O 1
ATOM 2119 N N . VAL B 1 56 ? 9.860 -16.574 35.699 1.00 37.67 85 VAL A N 1
ATOM 2120 C CA . VAL B 1 56 ? 11.300 -16.703 35.669 1.00 37.70 85 VAL A CA 1
ATOM 2121 C C . VAL B 1 56 ? 11.798 -16.356 37.060 1.00 38.94 85 VAL A C 1
ATOM 2122 O O . VAL B 1 56 ? 11.271 -15.444 37.688 1.00 29.84 85 VAL A O 1
ATOM 2126 N N . SER B 1 57 ? 12.792 -17.093 37.544 1.00 27.34 86 SER A N 1
ATOM 2127 C CA . SER B 1 57 ? 13.405 -16.799 38.840 1.00 32.07 86 SER A CA 1
ATOM 2128 C C . SER B 1 57 ? 14.704 -16.010 38.669 1.00 32.59 86 SER A C 1
ATOM 2129 O O . SER B 1 57 ? 15.584 -16.425 37.909 1.00 33.34 86 SER A O 1
ATOM 2132 N N . PHE B 1 58 ? 14.832 -14.895 39.393 1.00 33.16 87 PHE A N 1
ATOM 2133 C CA . PHE B 1 58 ? 15.998 -14.017 39.248 1.00 30.79 87 PHE A CA 1
ATOM 2134 C C . PHE B 1 58 ? 16.970 -14.070 40.424 1.00 33.65 87 PHE A C 1
ATOM 2135 O O . PHE B 1 58 ? 16.577 -13.889 41.581 1.00 33.32 87 PHE A O 1
ATOM 2143 N N . GLY B 1 59 ? 18.242 -14.307 40.111 1.00 30.87 88 GLY A N 1
ATOM 2144 C CA . GLY B 1 59 ? 19.286 -14.391 41.119 1.00 31.37 88 GLY A CA 1
ATOM 2145 C C . GLY B 1 59 ? 20.481 -13.518 40.771 1.00 41.26 88 GLY A C 1
ATOM 2146 O O . GLY B 1 59 ? 20.604 -13.037 39.632 1.00 30.17 88 GLY A O 1
ATOM 2147 N N . ILE B 1 60 ? 21.353 -13.308 41.757 1.00 37.94 89 ILE A N 1
ATOM 2148 C CA . ILE B 1 60 ? 22.555 -12.491 41.586 1.00 35.89 89 ILE A CA 1
ATOM 2149 C C . ILE B 1 60 ? 23.678 -13.002 42.496 1.00 43.01 89 ILE A C 1
ATOM 2150 O O . ILE B 1 60 ? 23.428 -13.412 43.631 1.00 33.69 89 ILE A O 1
ATOM 2155 N N . SER B 1 61 ? 24.914 -12.988 42.002 1.00 44.23 90 SER A N 1
ATOM 2156 C CA . SER B 1 61 ? 26.052 -13.418 42.821 1.00 42.71 90 SER A CA 1
ATOM 2157 C C . SER B 1 61 ? 27.363 -12.744 42.423 1.00 40.49 90 SER A C 1
ATOM 2158 O O . SER B 1 61 ? 27.593 -12.440 41.246 1.00 36.37 90 SER A O 1
ATOM 2161 N N . THR B 1 62 ? 28.207 -12.504 43.423 1.00 36.57 91 THR A N 1
ATOM 2162 C CA . THR B 1 62 ? 29.565 -12.014 43.220 1.00 44.98 91 THR A CA 1
ATOM 2163 C C . THR B 1 62 ? 30.561 -12.967 43.879 1.00 48.27 91 THR A C 1
ATOM 2164 O O . THR B 1 62 ? 31.752 -12.677 43.966 1.00 45.18 91 THR A O 1
ATOM 2168 N N . ASP B 1 63 ? 30.076 -14.109 44.348 1.00 48.43 92 ASP A N 1
ATOM 2169 C CA . ASP B 1 63 ? 30.952 -15.037 45.048 1.00 39.78 92 ASP A CA 1
ATOM 2170 C C . ASP B 1 63 ? 31.913 -15.752 44.104 1.00 37.45 92 ASP A C 1
ATOM 2171 O O . ASP B 1 63 ? 31.524 -16.218 43.046 1.00 40.61 92 ASP A O 1
ATOM 2176 N N . SER B 1 64 ? 33.169 -15.852 44.524 1.00 45.52 93 SER A N 1
ATOM 2177 C CA . SER B 1 64 ? 34.231 -16.448 43.726 1.00 43.65 93 SER A CA 1
ATOM 2178 C C . SER B 1 64 ? 33.929 -17.897 43.344 1.00 48.60 93 SER A C 1
ATOM 2179 O O . SER B 1 64 ? 34.066 -18.278 42.185 1.00 42.59 93 SER A O 1
ATOM 2182 N N . GLU B 1 65 ? 33.531 -18.702 44.325 1.00 41.76 94 GLU A N 1
ATOM 2183 C CA . GLU B 1 65 ? 33.229 -20.113 44.078 1.00 53.94 94 GLU A CA 1
ATOM 2184 C C . GLU B 1 65 ? 32.086 -20.263 43.090 1.00 45.29 94 GLU A C 1
ATOM 2185 O O . GLU B 1 65 ? 32.185 -21.041 42.144 1.00 42.32 94 GLU A O 1
ATOM 2191 N N . VAL B 1 66 ? 31.018 -19.503 43.319 1.00 33.13 95 VAL A N 1
ATOM 2192 C CA . VAL B 1 66 ? 29.882 -19.474 42.412 1.00 39.22 95 VAL A CA 1
ATOM 2193 C C . VAL B 1 66 ? 30.294 -19.142 40.977 1.00 48.82 95 VAL A C 1
ATOM 2194 O O . VAL B 1 66 ? 29.998 -19.907 40.058 1.00 49.62 95 VAL A O 1
ATOM 2198 N N . LEU B 1 67 ? 30.974 -18.013 40.787 1.00 36.66 96 LEU A N 1
ATOM 2199 C CA . LEU B 1 67 ? 31.412 -17.606 39.451 1.00 39.65 96 LEU A CA 1
ATOM 2200 C C . LEU B 1 67 ? 32.305 -18.654 38.786 1.00 38.45 96 LEU A C 1
ATOM 2201 O O . LEU B 1 67 ? 32.208 -18.903 37.573 1.00 41.65 96 LEU A O 1
ATOM 2206 N N . THR B 1 68 ? 33.169 -19.266 39.591 1.00 41.10 97 THR A N 1
ATOM 2207 C CA . THR B 1 68 ? 34.115 -20.260 39.106 1.00 39.83 97 THR A CA 1
ATOM 2208 C C . THR B 1 68 ? 33.400 -21.540 38.686 1.00 50.30 97 THR A C 1
ATOM 2209 O O . THR B 1 68 ? 33.661 -22.096 37.613 1.00 44.48 97 THR A O 1
ATOM 2213 N N . HIS B 1 69 ? 32.496 -22.002 39.539 1.00 37.26 98 HIS A N 1
ATOM 2214 C CA . HIS B 1 69 ? 31.714 -23.198 39.243 1.00 41.97 98 HIS A CA 1
ATOM 2215 C C . HIS B 1 69 ? 30.940 -23.033 37.932 1.00 40.78 98 HIS A C 1
ATOM 2216 O O . HIS B 1 69 ? 30.776 -23.992 37.172 1.00 45.08 98 HIS A O 1
ATOM 2223 N N . TYR B 1 70 ? 30.468 -21.821 37.655 1.00 30.34 99 TYR A N 1
ATOM 2224 C CA . TYR B 1 70 ? 29.695 -21.613 36.428 1.00 44.23 99 TYR A CA 1
ATOM 2225 C C . TYR B 1 70 ? 30.531 -21.119 35.250 1.00 42.35 99 TYR A C 1
ATOM 2226 O O . TYR B 1 70 ? 29.981 -20.682 34.247 1.00 35.37 99 TYR A O 1
ATOM 2235 N N . ASN B 1 71 ? 31.856 -21.229 35.377 1.00 39.10 100 ASN A N 1
ATOM 2236 C CA . ASN B 1 71 ? 32.796 -20.834 34.321 1.00 53.30 100 ASN A CA 1
ATOM 2237 C C . ASN B 1 71 ? 32.612 -19.400 33.841 1.00 48.05 100 ASN A C 1
ATOM 2238 O O . ASN B 1 71 ? 32.587 -19.130 32.638 1.00 50.19 100 ASN A O 1
ATOM 2243 N N . ILE B 1 72 ? 32.485 -18.490 34.798 1.00 37.33 101 ILE A N 1
ATOM 2244 C CA . ILE B 1 72 ? 32.304 -17.074 34.515 1.00 44.04 101 ILE A CA 1
ATOM 2245 C C . ILE B 1 72 ? 33.656 -16.365 34.454 1.00 50.66 101 ILE A C 1
ATOM 2246 O O . ILE B 1 72 ? 34.503 -16.559 35.330 1.00 55.80 101 ILE A O 1
ATOM 2251 N N . THR B 1 73 ? 33.866 -15.565 33.409 1.00 64.51 102 THR A N 1
ATOM 2252 C CA . THR B 1 73 ? 35.124 -14.832 33.234 1.00 70.72 102 THR A CA 1
ATOM 2253 C C . THR B 1 73 ? 34.878 -13.360 32.921 1.00 66.73 102 THR A C 1
ATOM 2254 O O . THR B 1 73 ? 35.207 -12.882 31.835 1.00 77.61 102 THR A O 1
ATOM 2258 N N . GLY B 1 74 ? 34.311 -12.645 33.885 1.00 65.57 103 GLY A N 1
ATOM 2259 C CA . GLY B 1 74 ? 33.926 -11.260 33.692 1.00 63.01 103 GLY A CA 1
ATOM 2260 C C . GLY B 1 74 ? 32.438 -11.113 33.922 1.00 60.88 103 GLY A C 1
ATOM 2261 O O . GLY B 1 74 ? 31.736 -12.107 34.097 1.00 44.56 103 GLY A O 1
ATOM 2262 N N . ASN B 1 75 ? 31.951 -9.878 33.926 1.00 51.83 104 ASN A N 1
ATOM 2263 C CA . ASN B 1 75 ? 30.535 -9.635 34.178 1.00 50.16 104 ASN A CA 1
ATOM 2264 C C . ASN B 1 75 ? 29.650 -10.345 33.161 1.00 44.57 104 ASN A C 1
ATOM 2265 O O . ASN B 1 75 ? 29.739 -10.094 31.957 1.00 42.15 104 ASN A O 1
ATOM 2270 N N . THR B 1 76 ? 28.812 -11.247 33.661 1.00 37.55 105 THR A N 1
ATOM 2271 C CA . THR B 1 76 ? 27.990 -12.099 32.809 1.00 42.24 105 THR A CA 1
ATOM 2272 C C . THR B 1 76 ? 26.582 -12.220 33.375 1.00 34.65 105 THR A C 1
ATOM 2273 O O . THR B 1 76 ? 26.396 -12.356 34.582 1.00 38.57 105 THR A O 1
ATOM 2277 N N . ILE B 1 77 ? 25.585 -12.174 32.503 1.00 35.42 106 ILE A N 1
ATOM 2278 C CA . ILE B 1 77 ? 24.228 -12.538 32.892 1.00 27.00 106 ILE A CA 1
ATOM 2279 C C . ILE B 1 77 ? 23.865 -13.829 32.174 1.00 32.84 106 ILE A C 1
ATOM 2280 O O . ILE B 1 77 ? 24.050 -13.942 30.960 1.00 33.64 106 ILE A O 1
ATOM 2285 N N . CYS B 1 78 ? 23.362 -14.808 32.918 1.00 28.31 107 CYS A N 1
ATOM 2286 C CA . CYS B 1 78 ? 23.032 -16.096 32.316 1.00 25.59 107 CYS A CA 1
ATOM 2287 C C . CYS B 1 78 ? 21.554 -16.391 32.377 1.00 34.27 107 CYS A C 1
ATOM 2288 O O . CYS B 1 78 ? 20.859 -15.980 33.320 1.00 26.25 107 CYS A O 1
ATOM 2291 N N . LEU B 1 79 ? 21.084 -17.128 31.375 1.00 29.32 108 LEU A N 1
ATOM 2292 C CA . LEU B 1 79 ? 19.791 -17.782 31.475 1.00 23.29 108 LEU A CA 1
ATOM 2293 C C . LEU B 1 79 ? 20.029 -19.284 31.591 1.00 27.76 108 LEU A C 1
ATOM 2294 O O . LEU B 1 79 ? 20.789 -19.855 30.808 1.00 23.34 108 LEU A O 1
ATOM 2299 N N . PHE B 1 80 ? 19.377 -19.909 32.570 1.00 23.33 109 PHE A N 1
ATOM 2300 C CA . PHE B 1 80 ? 19.479 -21.338 32.789 1.00 23.53 109 PHE A CA 1
ATOM 2301 C C . PHE B 1 80 ? 18.112 -21.911 32.508 1.00 23.58 109 PHE A C 1
ATOM 2302 O O . PHE B 1 80 ? 17.097 -21.330 32.888 1.00 23.63 109 PHE A O 1
ATOM 2310 N N . ARG B 1 81 ? 18.078 -23.062 31.848 1.00 23.82 110 ARG A N 1
ATOM 2311 C CA . ARG B 1 81 ? 16.803 -23.727 31.589 1.00 24.32 110 ARG A CA 1
ATOM 2312 C C . ARG B 1 81 ? 16.962 -25.237 31.590 1.00 24.86 110 ARG A C 1
ATOM 2313 O O . ARG B 1 81 ? 17.835 -25.797 30.921 1.00 25.15 110 ARG A O 1
ATOM 2321 N N . LEU B 1 82 ? 16.111 -25.881 32.372 1.00 27.27 111 LEU A N 1
ATOM 2322 C CA . LEU B 1 82 ? 16.114 -27.331 32.511 1.00 27.58 111 LEU A CA 1
ATOM 2323 C C . LEU B 1 82 ? 15.924 -28.081 31.189 1.00 37.06 111 LEU A C 1
ATOM 2324 O O . LEU B 1 82 ? 16.659 -29.027 30.900 1.00 32.07 111 LEU A O 1
ATOM 2329 N N . VAL B 1 83 ? 14.938 -27.654 30.400 1.00 28.67 112 VAL A N 1
ATOM 2330 C CA . VAL B 1 83 ? 14.414 -28.478 29.311 1.00 29.83 112 VAL A CA 1
ATOM 2331 C C . VAL B 1 83 ? 15.496 -29.014 28.354 1.00 33.64 112 VAL A C 1
ATOM 2332 O O . VAL B 1 83 ? 15.444 -30.183 27.958 1.00 29.45 112 VAL A O 1
ATOM 2336 N N . ASP B 1 84 ? 16.487 -28.186 28.024 1.00 28.75 113 ASP A N 1
ATOM 2337 C CA . ASP B 1 84 ? 17.610 -28.649 27.205 1.00 30.62 113 ASP A CA 1
ATOM 2338 C C . ASP B 1 84 ? 18.957 -28.554 27.921 1.00 31.24 113 ASP A C 1
ATOM 2339 O O . ASP B 1 84 ? 20.011 -28.530 27.274 1.00 30.19 113 ASP A O 1
ATOM 2344 N N . ASN B 1 85 ? 18.889 -28.584 29.254 1.00 30.11 114 ASN A N 1
ATOM 2345 C CA . ASN B 1 85 ? 20.017 -28.339 30.168 1.00 35.92 114 ASN A CA 1
ATOM 2346 C C . ASN B 1 85 ? 20.969 -27.276 29.664 1.00 39.01 114 ASN A C 1
ATOM 2347 O O . ASN B 1 85 ? 22.146 -27.555 29.438 1.00 38.03 114 ASN A O 1
ATOM 2352 N N . GLU B 1 86 ? 20.457 -26.066 29.470 1.00 31.99 115 GLU A N 1
ATOM 2353 C CA . GLU B 1 86 ? 21.292 -25.001 28.949 1.00 26.40 115 GLU A CA 1
ATOM 2354 C C . GLU B 1 86 ? 21.675 -23.932 29.952 1.00 30.39 115 GLU A C 1
ATOM 2355 O O . GLU B 1 86 ? 20.951 -23.633 30.902 1.00 29.84 115 GLU A O 1
ATOM 2361 N N . GLN B 1 87 ? 22.838 -23.353 29.703 1.00 33.45 116 GLN A N 1
ATOM 2362 C CA . GLN B 1 87 ? 23.245 -22.112 30.325 1.00 26.79 116 GLN A CA 1
ATOM 2363 C C . GLN B 1 87 ? 23.677 -21.179 29.198 1.00 32.79 116 GLN A C 1
ATOM 2364 O O . GLN B 1 87 ? 24.721 -21.396 28.584 1.00 30.79 116 GLN A O 1
ATOM 2370 N N . LEU B 1 88 ? 22.880 -20.148 28.927 1.00 28.94 117 LEU A N 1
ATOM 2371 C CA . LEU B 1 88 ? 23.216 -19.162 27.886 1.00 36.74 117 LEU A CA 1
ATOM 2372 C C . LEU B 1 88 ? 23.849 -17.894 28.471 1.00 33.75 117 LEU A C 1
ATOM 2373 O O . LEU B 1 88 ? 23.329 -17.325 29.427 1.00 40.66 117 LEU A O 1
ATOM 2378 N N . ASN B 1 89 ? 24.954 -17.444 27.878 1.00 33.10 118 ASN A N 1
ATOM 2379 C CA . ASN B 1 89 ? 25.711 -16.301 28.402 1.00 32.35 118 ASN A CA 1
ATOM 2380 C C . ASN B 1 89 ? 25.512 -14.975 27.676 1.00 46.45 118 ASN A C 1
ATOM 2381 O O . ASN B 1 89 ? 25.659 -14.900 26.462 1.00 45.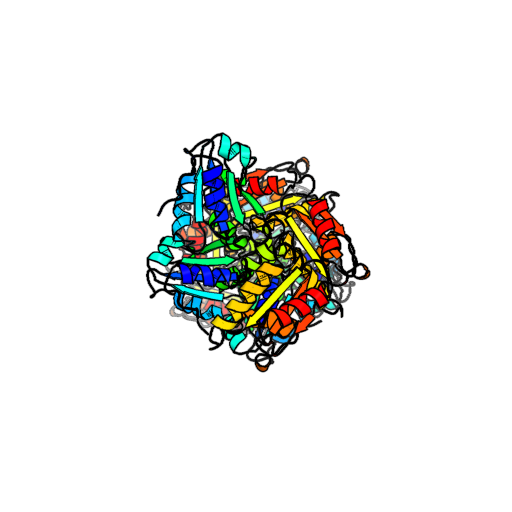77 118 ASN A O 1
ATOM 2386 N N . LEU B 1 90 ? 25.175 -13.940 28.437 1.00 41.03 119 LEU A N 1
ATOM 2387 C CA . LEU B 1 90 ? 25.307 -12.557 27.998 1.00 40.93 119 LEU A CA 1
ATOM 2388 C C . LEU B 1 90 ? 26.541 -11.955 28.669 1.00 50.15 119 LEU A C 1
ATOM 2389 O O . LEU B 1 90 ? 26.514 -11.651 29.864 1.00 43.95 119 LEU A O 1
ATOM 2394 N N . GLU B 1 91 ? 27.620 -11.782 27.911 1.00 46.10 120 GLU A N 1
ATOM 2395 C CA . GLU B 1 91 ? 28.873 -11.260 28.465 1.00 57.64 120 GLU A CA 1
ATOM 2396 C C . GLU B 1 91 ? 29.654 -10.415 27.457 1.00 71.85 120 GLU A C 1
ATOM 2397 O O . GLU B 1 91 ? 29.263 -10.314 26.295 1.00 58.20 120 GLU A O 1
ATOM 2403 N N . ASP B 1 92 ? 30.759 -9.821 27.914 1.00 89.90 121 ASP A N 1
ATOM 2404 C CA . ASP B 1 92 ? 31.597 -8.944 27.085 1.00 85.84 121 ASP A CA 1
ATOM 2405 C C . ASP B 1 92 ? 30.803 -7.832 26.401 1.00 76.70 121 ASP A C 1
ATOM 2406 O O . ASP B 1 92 ? 30.205 -6.985 27.061 1.00 58.66 121 ASP A O 1
ATOM 2411 N N . GLU B 1 93 ? 30.813 -7.849 25.071 1.00 76.38 122 GLU A N 1
ATOM 2412 C CA . GLU B 1 93 ? 30.079 -6.887 24.257 1.00 80.22 122 GLU A CA 1
ATOM 2413 C C . GLU B 1 93 ? 28.639 -6.736 24.734 1.00 71.45 122 GLU A C 1
ATOM 2414 O O . GLU B 1 93 ? 28.177 -5.630 25.014 1.00 69.02 122 GLU A O 1
ATOM 2420 N N . ASP B 1 94 ? 27.947 -7.866 24.839 1.00 58.47 123 ASP A N 1
ATOM 2421 C CA . ASP B 1 94 ? 26.533 -7.896 25.190 1.00 54.38 123 ASP A CA 1
ATOM 2422 C C . ASP B 1 94 ? 26.226 -7.332 26.574 1.00 57.51 123 ASP A C 1
ATOM 2423 O O . ASP B 1 94 ? 25.148 -6.781 26.798 1.00 52.62 123 ASP A O 1
ATOM 2428 N N . ILE B 1 95 ? 27.168 -7.468 27.501 1.00 57.32 124 ILE A N 1
ATOM 2429 C CA . ILE B 1 95 ? 26.942 -6.984 28.858 1.00 56.56 124 ILE A CA 1
ATOM 2430 C C . ILE B 1 95 ? 27.295 -5.506 28.997 1.00 46.15 124 ILE A C 1
ATOM 2431 O O . ILE B 1 95 ? 26.671 -4.784 29.770 1.00 63.14 124 ILE A O 1
ATOM 2436 N N . GLU B 1 96 ? 28.285 -5.060 28.232 1.00 49.16 125 GLU A N 1
ATOM 2437 C CA . GLU B 1 96 ? 28.748 -3.674 28.305 1.00 71.91 125 GLU A CA 1
ATOM 2438 C C . GLU B 1 96 ? 27.778 -2.716 27.626 1.00 70.55 125 GLU A C 1
ATOM 2439 O O . GLU B 1 96 ? 27.626 -1.577 28.055 1.00 63.78 125 GLU A O 1
ATOM 2445 N N . SER B 1 97 ? 27.122 -3.186 26.570 1.00 64.25 126 SER A N 1
ATOM 2446 C CA . SER B 1 97 ? 26.172 -2.360 25.833 1.00 76.97 126 SER A CA 1
ATOM 2447 C C . SER B 1 97 ? 24.741 -2.795 26.100 1.00 73.53 126 SER A C 1
ATOM 2448 O O . SER B 1 97 ? 23.858 -2.589 25.269 1.00 60.11 126 SER A O 1
ATOM 2451 N N . ILE B 1 98 ? 24.517 -3.395 27.266 1.00 57.14 127 ILE A N 1
ATOM 2452 C CA . ILE B 1 98 ? 23.192 -3.894 27.618 1.00 52.17 127 ILE A CA 1
ATOM 2453 C C . ILE B 1 98 ? 22.210 -2.770 27.969 1.00 53.02 127 ILE A C 1
ATOM 2454 O O . ILE B 1 98 ? 22.555 -1.821 28.676 1.00 56.51 127 ILE A O 1
ATOM 2459 N N . ASP B 1 99 ? 21.001 -2.861 27.420 1.00 42.35 128 ASP A N 1
ATOM 2460 C CA . ASP B 1 99 ? 19.900 -1.999 27.836 1.00 50.72 128 ASP A CA 1
ATOM 2461 C C . ASP B 1 99 ? 18.715 -2.897 28.176 1.00 41.73 128 ASP A C 1
ATOM 2462 O O . ASP B 1 99 ? 18.791 -4.102 27.967 1.00 39.54 128 ASP A O 1
ATOM 2467 N N . ALA B 1 100 ? 17.629 -2.319 28.684 1.00 44.63 129 ALA A N 1
ATOM 2468 C CA . ALA B 1 100 ? 16.503 -3.120 29.153 1.00 40.23 129 ALA A CA 1
ATOM 2469 C C . ALA B 1 100 ? 15.857 -3.919 28.028 1.00 45.45 129 ALA A C 1
ATOM 2470 O O . ALA B 1 100 ? 15.435 -5.068 28.227 1.00 32.73 129 ALA A O 1
ATOM 2472 N N . THR B 1 101 ? 15.786 -3.325 26.839 1.00 34.76 130 THR A N 1
ATOM 2473 C CA . THR B 1 101 ? 15.102 -3.995 25.747 1.00 36.10 130 THR A CA 1
ATOM 2474 C C . THR B 1 101 ? 15.850 -5.233 25.236 1.00 36.92 130 THR A C 1
ATOM 2475 O O . THR B 1 101 ? 15.224 -6.247 24.902 1.00 36.31 130 THR A O 1
ATOM 2479 N N . LYS B 1 102 ? 17.178 -5.154 25.202 1.00 30.39 131 LYS A N 1
ATOM 2480 C CA . LYS B 1 102 ? 17.998 -6.300 24.833 1.00 29.68 131 LYS A CA 1
ATOM 2481 C C . LYS B 1 102 ? 17.864 -7.435 25.855 1.00 34.70 131 LYS A C 1
ATOM 2482 O O . LYS B 1 102 ? 17.714 -8.605 25.481 1.00 30.37 131 LYS A O 1
ATOM 2488 N N . LEU B 1 103 ? 17.915 -7.097 27.142 1.00 30.61 132 LEU A N 1
ATOM 2489 C CA . LEU B 1 103 ? 17.793 -8.126 28.158 1.00 27.55 132 LEU A CA 1
ATOM 2490 C C . LEU B 1 103 ? 16.397 -8.737 28.088 1.00 27.65 132 LEU A C 1
ATOM 2491 O O . LEU B 1 103 ? 16.249 -9.962 28.031 1.00 25.96 132 LEU A O 1
ATOM 2496 N N . SER B 1 104 ? 15.379 -7.877 28.068 1.00 27.65 133 SER A N 1
ATOM 2497 C CA . SER B 1 104 ? 13.987 -8.329 28.003 1.00 27.39 133 SER A CA 1
ATOM 2498 C C . SER B 1 104 ? 13.746 -9.315 26.845 1.00 40.75 133 SER A C 1
ATOM 2499 O O . SER B 1 104 ? 13.212 -10.401 27.058 1.00 27.45 133 SER A O 1
ATOM 2502 N N . ARG B 1 105 ? 14.152 -8.939 25.628 1.00 26.77 134 ARG A N 1
ATOM 2503 C CA . ARG B 1 105 ? 13.947 -9.785 24.458 1.00 29.46 134 ARG A CA 1
ATOM 2504 C C . ARG B 1 105 ? 14.752 -11.096 24.541 1.00 26.78 134 ARG A C 1
ATOM 2505 O O . ARG B 1 105 ? 14.246 -12.158 24.168 1.00 29.82 134 ARG A O 1
ATOM 2513 N N . PHE B 1 106 ? 15.984 -11.018 25.044 1.00 25.41 135 PHE A N 1
ATOM 2514 C CA . PHE B 1 106 ? 16.807 -12.202 25.318 1.00 35.25 135 PHE A CA 1
ATOM 2515 C C . PHE B 1 106 ? 16.053 -13.228 26.156 1.00 30.99 135 PHE A C 1
ATOM 2516 O O . PHE B 1 106 ? 16.066 -14.429 25.875 1.00 28.84 135 PHE A O 1
ATOM 2524 N N . ILE B 1 107 ? 15.385 -12.739 27.186 1.00 29.72 136 ILE A N 1
ATOM 2525 C CA . ILE B 1 107 ? 14.644 -13.605 28.092 1.00 28.28 136 ILE A CA 1
ATOM 2526 C C . ILE B 1 107 ? 13.380 -14.151 27.449 1.00 27.66 136 ILE A C 1
ATOM 2527 O O . ILE B 1 107 ? 13.045 -15.321 27.633 1.00 27.59 136 ILE A O 1
ATOM 2532 N N . GLU B 1 108 ? 12.688 -13.311 26.678 1.00 30.25 137 GLU A N 1
ATOM 2533 C CA . GLU B 1 108 ? 11.525 -13.770 25.912 1.00 28.52 137 GLU A CA 1
ATOM 2534 C C . GLU B 1 108 ? 11.865 -14.915 24.956 1.00 24.51 137 GLU A C 1
ATOM 2535 O O . GLU B 1 108 ? 11.125 -15.899 24.868 1.00 27.29 137 GLU A O 1
ATOM 2541 N N . ILE B 1 109 ? 12.975 -14.771 24.237 1.00 27.81 138 ILE A N 1
ATOM 2542 C CA . ILE B 1 109 ? 13.373 -15.748 23.226 1.00 24.40 138 ILE A CA 1
ATOM 2543 C C . ILE B 1 109 ? 13.802 -17.091 23.825 1.00 24.07 138 ILE A C 1
ATOM 2544 O O . ILE B 1 109 ? 13.463 -18.180 23.305 1.00 24.34 138 ILE A O 1
ATOM 2549 N N . ASN B 1 110 ? 14.531 -17.008 24.935 1.00 23.66 139 ASN A N 1
ATOM 2550 C CA . ASN B 1 110 ? 15.153 -18.187 25.522 1.00 30.61 139 ASN A CA 1
ATOM 2551 C C . ASN B 1 110 ? 14.457 -18.820 26.718 1.00 29.11 139 ASN A C 1
ATOM 2552 O O . ASN B 1 110 ? 14.940 -19.814 27.247 1.00 27.86 139 ASN A O 1
ATOM 2557 N N . SER B 1 111 ? 13.333 -18.256 27.144 1.00 30.84 140 SER A N 1
ATOM 2558 C CA . SER B 1 111 ? 12.560 -18.871 28.217 1.00 31.15 140 SER A CA 1
ATOM 2559 C C . SER B 1 111 ? 11.810 -20.087 27.686 1.00 29.27 140 SER A C 1
ATOM 2560 O O . SER B 1 111 ? 10.596 -20.024 27.450 1.00 28.15 140 SER A O 1
ATOM 2563 N N . LEU B 1 112 ? 12.542 -21.183 27.492 1.00 28.21 141 LEU A N 1
ATOM 2564 C CA . LEU B 1 112 ? 11.950 -22.472 27.138 1.00 28.38 141 LEU A CA 1
ATOM 2565 C C . LEU B 1 112 ? 11.664 -23.258 28.418 1.00 32.60 141 LEU A C 1
ATOM 2566 O O . LEU B 1 112 ? 12.576 -23.519 29.204 1.00 29.74 141 LEU A O 1
ATOM 2571 N N . HIS B 1 113 ? 10.402 -23.618 28.628 1.00 29.58 142 HIS A N 1
ATOM 2572 C CA . HIS B 1 113 ? 10.019 -24.452 29.759 1.00 37.20 142 HIS A CA 1
ATOM 2573 C C . HIS B 1 113 ? 9.855 -25.900 29.317 1.00 31.12 142 HIS A C 1
ATOM 2574 O O . HIS B 1 113 ? 10.142 -26.215 28.166 1.00 30.69 142 HIS A O 1
ATOM 2581 N N . MET B 1 114 ? 9.422 -26.779 30.225 1.00 32.25 143 MET A N 1
ATOM 2582 C CA . MET B 1 114 ? 9.184 -28.185 29.872 1.00 33.07 143 MET A CA 1
ATOM 2583 C C . MET B 1 114 ? 8.129 -28.260 28.750 1.00 37.44 143 MET A C 1
ATOM 2584 O O . MET B 1 114 ? 8.226 -29.089 27.829 1.00 33.21 143 MET A O 1
ATOM 2589 N N . VAL B 1 115 ? 7.118 -27.393 28.846 1.00 32.84 144 VAL A N 1
ATOM 2590 C CA . VAL B 1 115 ? 6.248 -27.104 27.710 1.00 32.66 144 VAL A CA 1
ATOM 2591 C C . VAL B 1 115 ? 6.275 -25.602 27.445 1.00 32.07 144 VAL A C 1
ATOM 2592 O O . VAL B 1 115 ? 5.979 -24.795 28.335 1.00 34.81 144 VAL A O 1
ATOM 2596 N N . THR B 1 116 ? 6.655 -25.232 26.223 1.00 30.80 145 THR A N 1
ATOM 2597 C CA . THR B 1 116 ? 6.785 -23.824 25.843 1.00 29.96 145 THR A CA 1
ATOM 2598 C C . THR B 1 116 ? 5.637 -23.463 24.914 1.00 35.23 145 THR A C 1
ATOM 2599 O O . THR B 1 116 ? 5.227 -24.282 24.101 1.00 32.20 145 THR A O 1
ATOM 2603 N N . GLU B 1 117 ? 5.101 -22.251 25.044 1.00 30.36 146 GLU A N 1
ATOM 2604 C CA . GLU B 1 117 ? 4.036 -21.808 24.147 1.00 30.96 146 GLU A CA 1
ATOM 2605 C C . GLU B 1 117 ? 4.632 -21.282 22.844 1.00 32.07 146 GLU A C 1
ATOM 2606 O O . GLU B 1 117 ? 5.681 -20.644 22.833 1.00 29.22 146 GLU A O 1
ATOM 2612 N N . TYR B 1 118 ? 3.955 -21.561 21.744 1.00 30.82 147 TYR A N 1
ATOM 2613 C CA . TYR B 1 118 ? 4.499 -21.276 20.429 1.00 30.39 147 TYR A CA 1
ATOM 2614 C C . TYR B 1 118 ? 4.126 -19.864 20.014 1.00 30.48 147 TYR A C 1
ATOM 2615 O O . TYR B 1 118 ? 2.936 -19.518 19.967 1.00 33.58 147 TYR A O 1
ATOM 2624 N N . ASN B 1 119 ? 5.141 -19.053 19.720 1.00 29.57 148 ASN A N 1
ATOM 2625 C CA . ASN B 1 119 ? 4.942 -17.731 19.122 1.00 29.79 148 ASN A CA 1
ATOM 2626 C C . ASN B 1 119 ? 6.204 -17.320 18.347 1.00 29.04 148 ASN A C 1
ATOM 2627 O O . ASN B 1 119 ? 7.222 -18.015 18.437 1.00 29.22 148 ASN A O 1
ATOM 2632 N N . PRO B 1 120 ? 6.143 -16.221 17.561 1.00 32.60 149 PRO A N 1
ATOM 2633 C CA . PRO B 1 120 ? 7.322 -15.832 16.770 1.00 28.97 149 PRO A CA 1
ATOM 2634 C C . PRO B 1 120 ? 8.598 -15.532 17.576 1.00 28.17 149 PRO A C 1
ATOM 2635 O O . PRO B 1 120 ? 9.692 -15.619 17.026 1.00 30.04 149 PRO A O 1
ATOM 2639 N N . VAL B 1 121 ? 8.464 -15.195 18.854 1.00 27.92 150 VAL A N 1
ATOM 2640 C CA . VAL B 1 121 ? 9.642 -15.039 19.715 1.00 27.38 150 VAL A CA 1
ATOM 2641 C C . VAL B 1 121 ? 10.190 -16.376 20.247 1.00 26.96 150 VAL A C 1
ATOM 2642 O O . VAL B 1 121 ? 11.367 -16.687 20.072 1.00 26.75 150 VAL A O 1
ATOM 2646 N N . THR B 1 122 ? 9.345 -17.176 20.881 1.00 28.68 151 THR A N 1
ATOM 2647 C CA . THR B 1 122 ? 9.801 -18.458 21.436 1.00 26.91 151 THR A CA 1
ATOM 2648 C C . THR B 1 122 ? 10.349 -19.446 20.390 1.00 26.97 151 THR A C 1
ATOM 2649 O O . THR B 1 122 ? 11.280 -20.216 20.668 1.00 26.95 151 THR A O 1
ATOM 2653 N N . VAL B 1 123 ? 9.785 -19.411 19.182 1.00 27.31 152 VAL A N 1
ATOM 2654 C CA . VAL B 1 123 ? 10.220 -20.321 18.124 1.00 27.72 152 VAL A CA 1
ATOM 2655 C C . VAL B 1 123 ? 11.691 -20.071 17.763 1.00 27.62 152 VAL A C 1
ATOM 2656 O O . VAL B 1 123 ? 12.385 -20.996 17.341 1.00 28.08 152 VAL A O 1
ATOM 2660 N N . ILE B 1 124 ? 12.159 -18.832 17.953 1.00 30.44 153 ILE A N 1
ATOM 2661 C CA . ILE B 1 124 ? 13.579 -18.497 17.782 1.00 27.45 153 ILE A CA 1
ATOM 2662 C C . ILE B 1 124 ? 14.421 -19.273 18.789 1.00 28.70 153 ILE A C 1
ATOM 2663 O O . ILE B 1 124 ? 15.391 -19.931 18.409 1.00 28.35 153 ILE A O 1
ATOM 2668 N N . GLY B 1 125 ? 14.064 -19.180 20.068 1.00 27.05 154 GLY A N 1
ATOM 2669 C CA . GLY B 1 125 ? 14.720 -19.982 21.095 1.00 27.25 154 GLY A CA 1
ATOM 2670 C C . GLY B 1 125 ? 14.644 -21.482 20.828 1.00 29.70 154 GLY A C 1
ATOM 2671 O O . GLY B 1 125 ? 15.648 -22.186 20.942 1.00 28.31 154 GLY A O 1
ATOM 2672 N N . LEU B 1 126 ? 13.456 -21.964 20.467 1.00 27.62 155 LEU A N 1
ATOM 2673 C CA . LEU B 1 126 ? 13.246 -23.391 20.203 1.00 28.29 155 LEU A CA 1
ATOM 2674 C C . LEU B 1 126 ? 14.121 -23.892 19.063 1.00 29.08 155 LEU A C 1
ATOM 2675 O O . LEU B 1 126 ? 14.747 -24.939 19.169 1.00 29.90 155 LEU A O 1
ATOM 2680 N N . PHE B 1 127 ? 14.170 -23.135 17.968 1.00 29.07 156 PHE A N 1
ATOM 2681 C CA . PHE B 1 127 ? 14.975 -23.539 16.820 1.00 30.11 156 PHE A CA 1
ATOM 2682 C C . PHE B 1 127 ? 16.466 -23.521 17.119 1.00 33.92 156 PHE A C 1
ATOM 2683 O O . PHE B 1 127 ? 17.216 -24.336 16.582 1.00 35.42 156 PHE A O 1
ATOM 2691 N N . ASN B 1 128 ? 16.898 -22.604 17.985 1.00 29.98 157 ASN A N 1
ATOM 2692 C CA . ASN B 1 128 ? 18.316 -22.515 18.331 1.00 30.74 157 ASN A CA 1
ATOM 2693 C C . ASN B 1 128 ? 18.795 -23.495 19.430 1.00 31.27 157 ASN A C 1
ATOM 2694 O O . ASN B 1 128 ? 19.969 -23.488 19.789 1.00 33.80 157 ASN A O 1
ATOM 2699 N N . SER B 1 129 ? 17.898 -24.339 19.931 1.00 30.95 158 SER A N 1
ATOM 2700 C CA . SER B 1 129 ? 18.256 -25.329 20.947 1.00 31.64 158 SER A CA 1
ATOM 2701 C C . SER B 1 129 ? 19.053 -26.475 20.338 1.00 43.58 158 SER A C 1
ATOM 2702 O O . SER B 1 129 ? 18.902 -26.785 19.139 1.00 33.84 158 SER A O 1
ATOM 2705 N N . VAL B 1 130 ? 19.883 -27.128 21.154 1.00 34.40 159 VAL A N 1
ATOM 2706 C CA . VAL B 1 130 ? 20.599 -28.299 20.664 1.00 39.14 159 VAL A CA 1
ATOM 2707 C C . VAL B 1 130 ? 19.629 -29.406 20.243 1.00 36.64 159 VAL A C 1
ATOM 2708 O O . VAL B 1 130 ? 19.959 -30.236 19.410 1.00 38.21 159 VAL A O 1
ATOM 2712 N N . ILE B 1 131 ? 18.441 -29.418 20.841 1.00 38.50 160 ILE A N 1
ATOM 2713 C CA . ILE B 1 131 ? 17.421 -30.403 20.506 1.00 35.85 160 ILE A CA 1
ATOM 2714 C C . ILE B 1 131 ? 16.713 -29.975 19.203 1.00 36.50 160 ILE A C 1
ATOM 2715 O O . ILE B 1 131 ? 16.275 -28.826 19.066 1.00 33.96 160 ILE A O 1
ATOM 2720 N N . GLN B 1 132 ? 16.623 -30.907 18.259 1.00 36.89 161 GLN A N 1
ATOM 2721 C CA . GLN B 1 132 ? 16.173 -30.606 16.912 1.00 37.04 161 GLN A CA 1
ATOM 2722 C C . GLN B 1 132 ? 14.822 -31.234 16.598 1.00 37.36 161 GLN A C 1
ATOM 2723 O O . GLN B 1 132 ? 14.319 -31.116 15.480 1.00 41.63 161 GLN A O 1
ATOM 2729 N N . ILE B 1 133 ? 14.246 -31.914 17.579 1.00 40.57 162 ILE A N 1
ATOM 2730 C CA . ILE B 1 133 ? 12.940 -32.532 17.419 1.00 37.95 162 ILE A CA 1
ATOM 2731 C C . ILE B 1 133 ? 11.956 -31.740 18.258 1.00 36.29 162 ILE A C 1
ATOM 2732 O O . ILE B 1 133 ? 12.142 -31.578 19.458 1.00 35.53 162 ILE A O 1
ATOM 2737 N N . HIS B 1 134 ? 10.918 -31.227 17.617 1.00 35.98 163 HIS A N 1
ATOM 2738 C CA . HIS B 1 134 ? 9.938 -30.391 18.298 1.00 34.73 163 HIS A CA 1
ATOM 2739 C C . HIS B 1 134 ? 8.579 -31.065 18.229 1.00 36.55 163 HIS A C 1
ATOM 2740 O O . HIS B 1 134 ? 8.167 -31.518 17.164 1.00 37.13 163 HIS A O 1
ATOM 2747 N N . LEU B 1 135 ? 7.884 -31.155 19.354 1.00 39.30 164 LEU A N 1
ATOM 2748 C CA . LEU B 1 135 ? 6.558 -31.748 19.326 1.00 37.01 164 LEU A CA 1
ATOM 2749 C C . LEU B 1 135 ? 5.558 -30.641 19.597 1.00 36.22 164 LEU A C 1
ATOM 2750 O O . LEU B 1 135 ? 5.682 -29.932 20.576 1.00 35.06 164 LEU A O 1
ATOM 2755 N N . LEU B 1 136 ? 4.599 -30.467 18.689 1.00 38.83 165 LEU A N 1
ATOM 2756 C CA . LEU B 1 136 ? 3.522 -29.502 18.871 1.00 36.90 165 LEU A CA 1
ATOM 2757 C C . LEU B 1 136 ? 2.251 -30.201 19.332 1.00 38.67 165 LEU A C 1
ATOM 2758 O O . LEU B 1 136 ? 1.866 -31.233 18.791 1.00 40.43 165 LEU A O 1
ATOM 2763 N N . LEU B 1 137 ? 1.608 -29.626 20.337 1.00 43.40 166 LEU A N 1
ATOM 2764 C CA . LEU B 1 137 ? 0.268 -30.028 20.716 1.00 40.34 166 LEU A CA 1
ATOM 2765 C C . LEU B 1 137 ? -0.584 -28.832 20.362 1.00 40.44 166 LEU A C 1
ATOM 2766 O O . LEU B 1 137 ? -0.400 -27.744 20.912 1.00 39.15 166 LEU A O 1
ATOM 2771 N N . ILE B 1 138 ? -1.481 -29.027 19.404 1.00 42.19 167 ILE A N 1
ATOM 2772 C CA . ILE B 1 138 ? -2.288 -27.951 18.864 1.00 42.68 167 ILE A CA 1
ATOM 2773 C C . ILE B 1 138 ? -3.688 -28.045 19.449 1.00 44.88 167 ILE A C 1
ATOM 2774 O O . ILE B 1 138 ? -4.426 -28.984 19.144 1.00 47.10 167 ILE A O 1
ATOM 2779 N N . MET B 1 139 ? -4.065 -27.079 20.277 1.00 44.57 168 MET A N 1
ATOM 2780 C CA . MET B 1 139 ? -5.325 -27.188 21.003 1.00 46.85 168 MET A CA 1
ATOM 2781 C C . MET B 1 139 ? -5.789 -25.839 21.538 1.00 46.83 168 MET A C 1
ATOM 2782 O O . MET B 1 139 ? -4.983 -24.937 21.744 1.00 50.98 168 MET A O 1
ATOM 2787 N N . ASN B 1 140 ? -7.092 -25.697 21.741 1.00 49.44 169 ASN A N 1
ATOM 2788 C CA . ASN B 1 140 ? -7.659 -24.413 22.135 1.00 50.03 169 ASN A CA 1
ATOM 2789 C C . ASN B 1 140 ? -7.649 -24.203 23.647 1.00 49.99 169 ASN A C 1
ATOM 2790 O O . ASN B 1 140 ? -8.162 -25.022 24.399 1.00 51.60 169 ASN A O 1
ATOM 2795 N N . LYS B 1 141 ? -7.076 -23.093 24.090 1.00 48.43 170 LYS A N 1
ATOM 2796 C CA . LYS B 1 141 ? -7.083 -22.754 25.509 1.00 48.68 170 LYS A CA 1
ATOM 2797 C C . LYS B 1 141 ? -8.495 -22.499 26.043 1.00 51.99 170 LYS A C 1
ATOM 2798 O O . LYS B 1 141 ? -8.718 -22.512 27.251 1.00 60.87 170 LYS A O 1
ATOM 2804 N N . ALA B 1 142 ? -9.443 -22.268 25.142 1.00 53.95 171 ALA A N 1
ATOM 2805 C CA . ALA B 1 142 ? -10.834 -22.075 25.534 1.00 57.56 171 ALA A CA 1
ATOM 2806 C C . ALA B 1 142 ? -11.549 -23.416 25.721 1.00 59.78 171 ALA A C 1
ATOM 2807 O O . ALA B 1 142 ? -12.687 -23.464 26.200 1.00 63.09 171 ALA A O 1
ATOM 2809 N N . SER B 1 143 ? -10.876 -24.499 25.334 1.00 58.23 172 SER A N 1
ATOM 2810 C CA . SER B 1 143 ? -11.447 -25.840 25.413 1.00 60.30 172 SER A CA 1
ATOM 2811 C C . SER B 1 143 ? -11.645 -26.275 26.865 1.00 61.49 172 SER A C 1
ATOM 2812 O O . SER B 1 143 ? -10.805 -25.989 27.723 1.00 59.48 172 SER A O 1
ATOM 2815 N N . PRO B 1 144 ? -12.764 -26.969 27.143 1.00 65.01 173 PRO A N 1
ATOM 2816 C CA . PRO B 1 144 ? -13.095 -27.431 28.496 1.00 66.79 173 PRO A CA 1
ATOM 2817 C C . PRO B 1 144 ? -12.150 -28.525 29.000 1.00 65.05 173 PRO A C 1
ATOM 2818 O O . PRO B 1 144 ? -12.038 -28.722 30.214 1.00 65.56 173 PRO A O 1
ATOM 2822 N N . GLU B 1 145 ? -11.481 -29.224 28.087 1.00 63.30 174 GLU A N 1
ATOM 2823 C CA . GLU B 1 145 ? -10.565 -30.290 28.475 1.00 61.91 174 GLU A CA 1
ATOM 2824 C C . GLU B 1 145 ? -9.109 -29.840 28.430 1.00 57.95 174 GLU A C 1
ATOM 2825 O O . GLU B 1 145 ? -8.204 -30.664 28.512 1.00 56.57 174 GLU A O 1
ATOM 2831 N N . TYR B 1 146 ? -8.884 -28.535 28.298 1.00 56.42 175 TYR A N 1
ATOM 2832 C CA . TYR B 1 146 ? -7.529 -28.004 28.142 1.00 52.91 175 TYR A CA 1
ATOM 2833 C C . TYR B 1 146 ? -6.587 -28.338 29.309 1.00 51.67 175 TYR A C 1
ATOM 2834 O O . TYR B 1 146 ? -5.457 -28.780 29.103 1.00 54.50 175 TYR A O 1
ATOM 2843 N N . GLU B 1 147 ? -7.049 -28.116 30.533 1.00 53.23 176 GLU A N 1
ATOM 2844 C CA . GLU B 1 147 ? -6.193 -28.255 31.714 1.00 53.29 176 GLU A CA 1
ATOM 2845 C C . GLU B 1 147 ? -5.788 -29.703 31.942 1.00 54.60 176 GLU A C 1
ATOM 2846 O O . GLU B 1 147 ? -4.691 -29.973 32.449 1.00 51.10 176 GLU A O 1
ATOM 2852 N N . GLU B 1 148 ? -6.684 -30.616 31.568 1.00 54.92 177 GLU A N 1
ATOM 2853 C CA . GLU B 1 148 ? -6.468 -32.047 31.741 1.00 55.85 177 GLU A CA 1
ATOM 2854 C C . GLU B 1 148 ? -5.454 -32.538 30.736 1.00 53.66 177 GLU A C 1
ATOM 2855 O O . GLU B 1 148 ? -4.501 -33.226 31.086 1.00 52.79 177 GLU A O 1
ATOM 2861 N N . ASN B 1 149 ? -5.697 -32.209 29.473 1.00 53.14 178 ASN A N 1
ATOM 2862 C CA . ASN B 1 149 ? -4.779 -32.556 28.403 1.00 51.28 178 ASN A CA 1
ATOM 2863 C C . ASN B 1 149 ? -3.380 -32.006 28.664 1.00 48.33 178 ASN A C 1
ATOM 2864 O O . ASN B 1 149 ? -2.390 -32.699 28.440 1.00 47.34 178 ASN A O 1
ATOM 2869 N N . MET B 1 150 ? -3.309 -30.763 29.138 1.00 47.24 179 MET A N 1
ATOM 2870 C CA . MET B 1 150 ? -2.032 -30.112 29.394 1.00 44.72 179 MET A CA 1
ATOM 2871 C C . MET B 1 150 ? -1.286 -30.839 30.500 1.00 44.81 179 MET A C 1
ATOM 2872 O O . MET B 1 150 ? -0.075 -31.033 30.426 1.00 43.24 179 MET A O 1
ATOM 2877 N N . HIS B 1 151 ? -2.023 -31.243 31.526 1.00 46.92 180 HIS A N 1
ATOM 2878 C CA . HIS B 1 151 ? -1.448 -32.046 32.595 1.00 47.54 180 HIS A CA 1
ATOM 2879 C C . HIS B 1 151 ? -0.762 -33.300 32.070 1.00 48.11 180 HIS A C 1
ATOM 2880 O O . HIS B 1 151 ? 0.303 -33.663 32.549 1.00 46.77 180 HIS A O 1
ATOM 2887 N N . ARG B 1 152 ? -1.363 -33.951 31.080 1.00 48.43 181 ARG A N 1
ATOM 2888 C CA . ARG B 1 152 ? -0.809 -35.204 30.575 1.00 48.88 181 ARG A CA 1
ATOM 2889 C C . ARG B 1 152 ? 0.352 -34.954 29.615 1.00 46.58 181 ARG A C 1
ATOM 2890 O O . ARG B 1 152 ? 1.331 -35.694 29.614 1.00 46.38 181 ARG A O 1
ATOM 2898 N N . TYR B 1 153 ? 0.234 -33.911 28.803 1.00 45.11 182 TYR A N 1
ATOM 2899 C CA . TYR B 1 153 ? 1.324 -33.463 27.939 1.00 42.97 182 TYR A CA 1
ATOM 2900 C C . TYR B 1 153 ? 2.564 -33.117 28.779 1.00 41.52 182 TYR A C 1
ATOM 2901 O O . TYR B 1 153 ? 3.690 -33.448 28.407 1.00 42.97 182 TYR A O 1
ATOM 2910 N N . GLN B 1 154 ? 2.349 -32.441 29.902 1.00 41.48 183 GLN A N 1
ATOM 2911 C CA . GLN B 1 154 ? 3.454 -32.066 30.790 1.00 40.48 183 GLN A CA 1
ATOM 2912 C C . GLN B 1 154 ? 4.174 -33.306 31.316 1.00 41.49 183 GLN A C 1
ATOM 2913 O O . GLN B 1 154 ? 5.400 -33.378 31.330 1.00 40.65 183 GLN A O 1
ATOM 2919 N N . LYS B 1 155 ? 3.388 -34.290 31.723 1.00 43.57 184 LYS A N 1
ATOM 2920 C CA . LYS B 1 155 ? 3.912 -35.554 32.218 1.00 45.00 184 LYS A CA 1
ATOM 2921 C C . LYS B 1 155 ? 4.703 -36.304 31.125 1.00 44.75 184 LYS A C 1
ATOM 2922 O O . LYS B 1 155 ? 5.807 -36.786 31.367 1.00 46.90 184 LYS A O 1
ATOM 2928 N N . ALA B 1 156 ? 4.160 -36.375 29.915 1.00 44.69 185 ALA A N 1
ATOM 2929 C CA . ALA B 1 156 ? 4.857 -37.046 28.821 1.00 44.74 185 ALA A CA 1
ATOM 2930 C C . ALA B 1 156 ? 6.166 -36.335 28.446 1.00 42.73 185 ALA A C 1
ATOM 2931 O O . ALA B 1 156 ? 7.129 -36.973 28.021 1.00 43.07 185 ALA A O 1
ATOM 2933 N N . ALA B 1 157 ? 6.189 -35.012 28.601 1.00 40.92 186 ALA A N 1
ATOM 2934 C CA . ALA B 1 157 ? 7.390 -34.230 28.326 1.00 39.19 186 ALA A CA 1
ATOM 2935 C C . ALA B 1 157 ? 8.558 -34.701 29.184 1.00 39.66 186 ALA A C 1
ATOM 2936 O O . ALA B 1 157 ? 9.685 -34.830 28.704 1.00 39.38 186 ALA A O 1
ATOM 2938 N N . LYS B 1 158 ? 8.270 -34.974 30.450 1.00 40.65 187 LYS A N 1
ATOM 2939 C CA . LYS B 1 158 ? 9.286 -35.479 31.370 1.00 41.51 187 LYS A CA 1
ATOM 2940 C C . LYS B 1 158 ? 9.956 -36.752 30.847 1.00 42.91 187 LYS A C 1
ATOM 2941 O O . LYS B 1 158 ? 11.162 -36.921 31.019 1.00 43.16 187 LYS A O 1
ATOM 2947 N N . LEU B 1 159 ? 9.177 -37.625 30.205 1.00 44.09 188 LEU A N 1
ATOM 2948 C CA . LEU B 1 159 ? 9.710 -38.838 29.589 1.00 45.72 188 LEU A CA 1
ATOM 2949 C C . LEU B 1 159 ? 10.720 -38.558 28.478 1.00 44.83 188 LEU A C 1
ATOM 2950 O O . LEU B 1 159 ? 11.615 -39.359 28.225 1.00 46.17 188 LEU A O 1
ATOM 2955 N N . PHE B 1 160 ? 10.561 -37.433 27.792 1.00 42.85 189 PHE A N 1
ATOM 2956 C CA . PHE B 1 160 ? 11.359 -37.180 26.603 1.00 42.26 189 PHE A CA 1
ATOM 2957 C C . PHE B 1 160 ? 12.358 -36.040 26.776 1.00 40.60 189 PHE A C 1
ATOM 2958 O O . PHE B 1 160 ? 12.914 -35.549 25.796 1.00 39.87 189 PHE A O 1
ATOM 2966 N N . GLN B 1 161 ? 12.586 -35.633 28.022 1.00 40.27 190 GLN A N 1
ATOM 2967 C CA . GLN B 1 161 ? 13.524 -34.551 28.317 1.00 39.03 190 GLN A CA 1
ATOM 2968 C C . GLN B 1 161 ? 14.889 -34.886 27.738 1.00 39.81 190 GLN A C 1
ATOM 2969 O O . GLN B 1 161 ? 15.345 -36.021 27.832 1.00 41.68 190 GLN A O 1
ATOM 2975 N N . GLY B 1 162 ? 15.525 -33.898 27.119 1.00 38.62 191 GLY A N 1
ATOM 2976 C CA . GLY B 1 162 ? 16.783 -34.117 26.433 1.00 39.51 191 GLY A CA 1
ATOM 2977 C C . GLY B 1 162 ? 16.626 -34.621 25.005 1.00 40.03 191 GLY A C 1
ATOM 2978 O O . GLY B 1 162 ? 17.593 -34.620 24.248 1.00 42.61 191 GLY A O 1
ATOM 2979 N N . LYS B 1 163 ? 15.420 -35.052 24.633 1.00 39.99 192 LYS A N 1
ATOM 2980 C CA . LYS B 1 163 ? 15.201 -35.684 23.331 1.00 40.98 192 LYS A CA 1
ATOM 2981 C C . LYS B 1 163 ? 14.271 -34.879 22.426 1.00 42.38 192 LYS A C 1
ATOM 2982 O O . LYS B 1 163 ? 14.500 -34.770 21.224 1.00 40.67 192 LYS A O 1
ATOM 2988 N N . ILE B 1 164 ? 13.196 -34.361 23.015 1.00 38.36 193 ILE A N 1
ATOM 2989 C CA . ILE B 1 164 ? 12.153 -33.675 22.276 1.00 37.37 193 ILE A CA 1
ATOM 2990 C C . ILE B 1 164 ? 11.641 -32.468 23.064 1.00 42.47 193 ILE A C 1
ATOM 2991 O O . ILE B 1 164 ? 11.291 -32.588 24.235 1.00 35.67 193 ILE A O 1
ATOM 2996 N N . LEU B 1 165 ? 11.581 -31.309 22.414 1.00 34.31 194 LEU A N 1
ATOM 2997 C CA . LEU B 1 165 ? 11.017 -30.114 23.055 1.00 32.93 194 LEU A CA 1
ATOM 2998 C C . LEU B 1 165 ? 9.492 -30.102 22.908 1.00 34.11 194 LEU A C 1
ATOM 2999 O O . LEU B 1 165 ? 8.962 -30.128 21.783 1.00 33.45 194 LEU A O 1
ATOM 3004 N N . PHE B 1 166 ? 8.789 -30.072 24.039 1.00 33.24 195 PHE A N 1
ATOM 3005 C CA . PHE B 1 166 ? 7.331 -30.107 24.017 1.00 33.84 195 PHE A CA 1
ATOM 3006 C C . PHE B 1 166 ? 6.780 -28.696 23.914 1.00 32.81 195 PHE A C 1
ATOM 3007 O O . PHE B 1 166 ? 7.180 -27.811 24.658 1.00 31.91 195 PHE A O 1
ATOM 3015 N N . ILE B 1 167 ? 5.854 -28.497 22.982 1.00 33.20 196 ILE A N 1
ATOM 3016 C CA . ILE B 1 167 ? 5.381 -27.162 22.632 1.00 32.47 196 ILE A CA 1
ATOM 3017 C C . ILE B 1 167 ? 3.847 -27.085 22.620 1.00 33.96 196 ILE A C 1
ATOM 3018 O O . ILE B 1 167 ? 3.179 -28.013 22.158 1.00 35.01 196 ILE A O 1
ATOM 3023 N N . LEU B 1 168 ? 3.288 -25.992 23.149 1.00 33.40 197 LEU A N 1
ATOM 3024 C CA . LEU B 1 168 ? 1.845 -25.744 23.014 1.00 36.32 197 LEU A CA 1
ATOM 3025 C C . LEU B 1 168 ? 1.524 -24.697 21.936 1.00 34.58 197 LEU A C 1
ATOM 3026 O O . LEU B 1 168 ? 2.003 -23.559 21.991 1.00 33.49 197 LEU A O 1
ATOM 3031 N N . VAL B 1 169 ? 0.723 -25.098 20.951 1.00 35.88 198 VAL A N 1
ATOM 3032 C CA . VAL B 1 169 ? 0.245 -24.160 19.927 1.00 36.19 198 VAL A CA 1
ATOM 3033 C C . VAL B 1 169 ? -1.229 -23.890 20.184 1.00 38.07 198 VAL A C 1
ATOM 3034 O O . VAL B 1 169 ? -2.064 -24.768 19.994 1.00 39.83 198 VAL A O 1
ATOM 3038 N N . ASP B 1 170 ? -1.558 -22.681 20.624 1.00 38.01 199 ASP A N 1
ATOM 3039 C CA . ASP B 1 170 ? -2.948 -22.376 20.960 1.00 40.12 199 ASP A CA 1
ATOM 3040 C C . ASP B 1 170 ? -3.783 -22.150 19.702 1.00 41.70 199 ASP A C 1
ATOM 3041 O O . ASP B 1 170 ? -3.601 -21.155 18.998 1.00 41.27 199 ASP A O 1
ATOM 3046 N N . SER B 1 171 ? -4.709 -23.067 19.426 1.00 43.77 200 SER A N 1
ATOM 3047 C CA . SER B 1 171 ? -5.550 -22.938 18.237 1.00 45.70 200 SER A CA 1
ATOM 3048 C C . SER B 1 171 ? -6.583 -21.829 18.406 1.00 47.40 200 SER A C 1
ATOM 3049 O O . SER B 1 171 ? -7.265 -21.462 17.460 1.00 49.09 200 SER A O 1
ATOM 3052 N N . GLY B 1 172 ? -6.700 -21.299 19.620 1.00 55.35 201 GLY A N 1
ATOM 3053 C CA . GLY B 1 172 ? -7.611 -20.197 19.875 1.00 49.00 201 GLY A CA 1
ATOM 3054 C C . GLY B 1 172 ? -7.162 -18.896 19.228 1.00 51.77 201 GLY A C 1
ATOM 3055 O O . GLY B 1 172 ? -7.956 -17.971 19.069 1.00 60.05 201 GLY A O 1
ATOM 3056 N N . MET B 1 173 ? -5.889 -18.828 18.845 1.00 50.88 202 MET A N 1
ATOM 3057 C CA . MET B 1 173 ? -5.316 -17.607 18.278 1.00 53.58 202 MET A CA 1
ATOM 3058 C C . MET B 1 173 ? -5.143 -17.700 16.765 1.00 49.47 202 MET A C 1
ATOM 3059 O O . MET B 1 173 ? -4.516 -18.637 16.275 1.00 48.53 202 MET A O 1
ATOM 3064 N N . LYS B 1 174 ? -5.673 -16.717 16.037 1.00 47.38 203 LYS A N 1
ATOM 3065 C CA . LYS B 1 174 ? -5.677 -16.754 14.568 1.00 46.71 203 LYS A CA 1
ATOM 3066 C C . LYS B 1 174 ? -4.267 -16.741 13.988 1.00 54.89 203 LYS A C 1
ATOM 3067 O O . LYS B 1 174 ? -4.016 -17.330 12.937 1.00 44.55 203 LYS A O 1
ATOM 3073 N N . GLU B 1 175 ? -3.340 -16.098 14.689 1.00 44.73 204 GLU A N 1
ATOM 3074 C CA . GLU B 1 175 ? -1.944 -16.085 14.258 1.00 42.76 204 GLU A CA 1
ATOM 3075 C C . GLU B 1 175 ? -1.392 -17.499 14.057 1.00 42.73 204 GLU A C 1
ATOM 3076 O O . GLU B 1 175 ? -0.402 -17.693 13.353 1.00 45.61 204 GLU A O 1
ATOM 3082 N N . ASN B 1 176 ? -2.039 -18.482 14.682 1.00 40.02 205 ASN A N 1
ATOM 3083 C CA . ASN B 1 176 ? -1.586 -19.868 14.621 1.00 39.53 205 ASN A CA 1
ATOM 3084 C C . ASN B 1 176 ? -2.219 -20.657 13.468 1.00 41.49 205 ASN A C 1
ATOM 3085 O O . ASN B 1 176 ? -2.020 -21.862 13.352 1.00 46.06 205 ASN A O 1
ATOM 3090 N N . GLY B 1 177 ? -2.972 -19.975 12.609 1.00 49.11 206 GLY A N 1
ATOM 3091 C CA . GLY B 1 177 ? -3.663 -20.652 11.526 1.00 45.48 206 GLY A CA 1
ATOM 3092 C C . GLY B 1 177 ? -2.711 -21.251 10.505 1.00 48.92 206 GLY A C 1
ATOM 3093 O O . GLY B 1 177 ? -2.960 -22.331 9.969 1.00 46.44 206 GLY A O 1
ATOM 3094 N N . LYS B 1 178 ? -1.610 -20.553 10.248 1.00 43.35 207 LYS A N 1
ATOM 3095 C CA . LYS B 1 178 ? -0.646 -20.986 9.246 1.00 43.43 207 LYS A CA 1
ATOM 3096 C C . LYS B 1 178 ? 0.048 -22.291 9.650 1.00 43.72 207 LYS A C 1
ATOM 3097 O O . LYS B 1 178 ? 0.212 -23.189 8.827 1.00 43.46 207 LYS A O 1
ATOM 3103 N N . VAL B 1 179 ? 0.459 -22.399 10.915 1.00 48.73 208 VAL A N 1
ATOM 3104 C CA . VAL B 1 179 ? 1.104 -23.633 11.356 1.00 39.92 208 VAL A CA 1
ATOM 3105 C C . VAL B 1 179 ? 0.113 -24.781 11.263 1.00 41.99 208 VAL A C 1
ATOM 3106 O O . VAL B 1 179 ? 0.461 -25.863 10.827 1.00 42.85 208 VAL A O 1
ATOM 3110 N N . ILE B 1 180 ? -1.130 -24.523 11.642 1.00 43.16 209 ILE A N 1
ATOM 3111 C CA . ILE B 1 180 ? -2.152 -25.558 11.676 1.00 45.39 209 ILE A CA 1
ATOM 3112 C C . ILE B 1 180 ? -2.437 -26.089 10.266 1.00 53.51 209 ILE A C 1
ATOM 3113 O O . ILE B 1 180 ? -2.474 -27.302 10.041 1.00 52.04 209 ILE A O 1
ATOM 3118 N N . SER B 1 181 ? -2.611 -25.187 9.306 1.00 48.34 210 SER A N 1
ATOM 3119 C CA . SER B 1 181 ? -2.821 -25.630 7.929 1.00 50.70 210 SER A CA 1
ATOM 3120 C C . SER B 1 181 ? -1.558 -26.237 7.293 1.00 50.08 210 SER A C 1
ATOM 3121 O O . SER B 1 181 ? -1.670 -27.175 6.513 1.00 52.20 210 SER A O 1
ATOM 3124 N N . PHE B 1 182 ? -0.370 -25.737 7.645 1.00 47.51 211 PHE A N 1
ATOM 3125 C CA . PHE B 1 182 ? 0.873 -26.377 7.195 1.00 50.42 211 PHE A CA 1
ATOM 3126 C C . PHE B 1 182 ? 0.823 -27.897 7.403 1.00 50.98 211 PHE A C 1
ATOM 3127 O O . PHE B 1 182 ? 1.056 -28.672 6.467 1.00 50.23 211 PHE A O 1
ATOM 3135 N N . PHE B 1 183 ? 0.488 -28.308 8.627 1.00 47.56 212 PHE A N 1
ATOM 3136 C CA . PHE B 1 183 ? 0.402 -29.724 8.978 1.00 48.78 212 PHE A CA 1
ATOM 3137 C C . PHE B 1 183 ? -0.926 -30.355 8.575 1.00 51.78 212 PHE A C 1
ATOM 3138 O O . PHE B 1 183 ? -1.308 -31.417 9.083 1.00 52.99 212 PHE A O 1
ATOM 3146 N N . LYS B 1 184 ? -1.618 -29.691 7.646 1.00 55.65 213 LYS A N 1
ATOM 3147 C CA . LYS B 1 184 ? -2.803 -30.246 6.994 1.00 56.60 213 LYS A CA 1
ATOM 3148 C C . LYS B 1 184 ? -3.897 -30.637 7.990 1.00 57.50 213 LYS A C 1
ATOM 3149 O O . LYS B 1 184 ? -4.588 -31.636 7.808 1.00 60.23 213 LYS A O 1
ATOM 3155 N N . LEU B 1 185 ? -4.049 -29.843 9.043 1.00 55.45 214 LEU A N 1
ATOM 3156 C CA . LEU B 1 185 ? -5.030 -30.144 10.083 1.00 56.30 214 LEU A CA 1
ATOM 3157 C C . LEU B 1 185 ? -6.166 -29.134 10.085 1.00 59.85 214 LEU A C 1
ATOM 3158 O O . LEU B 1 185 ? -5.992 -27.982 9.682 1.00 57.67 214 LEU A O 1
ATOM 3163 N N . LYS B 1 186 ? -7.325 -29.574 10.558 1.00 59.70 215 LYS A N 1
ATOM 3164 C CA . LYS B 1 186 ? -8.490 -28.705 10.669 1.00 61.25 215 LYS A CA 1
ATOM 3165 C C . LYS B 1 186 ? -8.910 -28.546 12.134 1.00 60.56 215 LYS A C 1
ATOM 3166 O O . LYS B 1 186 ? -8.589 -29.392 12.977 1.00 59.87 215 LYS A O 1
ATOM 3172 N N . GLU B 1 187 ? -9.618 -27.456 12.425 1.00 60.99 216 GLU A N 1
ATOM 3173 C CA . GLU B 1 187 ? -10.158 -27.196 13.760 1.00 61.58 216 GLU A CA 1
ATOM 3174 C C . GLU B 1 187 ? -10.883 -28.414 14.331 1.00 65.50 216 GLU A C 1
ATOM 3175 O O . GLU B 1 187 ? -10.758 -28.728 15.516 1.00 62.49 216 GLU A O 1
ATOM 3181 N N . SER B 1 188 ? -11.627 -29.108 13.475 1.00 66.61 217 SER A N 1
ATOM 3182 C CA . SER B 1 188 ? -12.457 -30.227 13.908 1.00 69.58 217 SER A CA 1
ATOM 3183 C C . SER B 1 188 ? -11.654 -31.471 14.295 1.00 68.47 217 SER A C 1
ATOM 3184 O O . SER B 1 188 ? -12.211 -32.426 14.840 1.00 70.64 217 SER A O 1
ATOM 3187 N N . GLN B 1 189 ? -10.350 -31.455 14.020 1.00 65.37 218 GLN A N 1
ATOM 3188 C CA . GLN B 1 189 ? -9.469 -32.575 14.362 1.00 64.31 218 GLN A CA 1
ATOM 3189 C C . GLN B 1 189 ? -8.674 -32.309 15.634 1.00 61.17 218 GLN A C 1
ATOM 3190 O O . GLN B 1 189 ? -7.867 -33.132 16.064 1.00 61.94 218 GLN A O 1
ATOM 3196 N N . LEU B 1 190 ? -8.892 -31.146 16.232 1.00 59.92 219 LEU A N 1
ATOM 3197 C CA . LEU B 1 190 ? -8.114 -30.738 17.398 1.00 57.03 219 LEU A CA 1
ATOM 3198 C C . LEU B 1 190 ? -8.750 -31.240 18.701 1.00 58.37 219 LEU A C 1
ATOM 3199 O O . LEU B 1 190 ? -9.975 -31.271 18.815 1.00 61.78 219 LEU A O 1
ATOM 3204 N N . PRO B 1 191 ? -7.925 -31.624 19.697 1.00 56.55 220 PRO A N 1
ATOM 3205 C CA . PRO B 1 191 ? -6.455 -31.568 19.753 1.00 53.35 220 PRO A CA 1
ATOM 3206 C C . PRO B 1 191 ? -5.744 -32.547 18.819 1.00 53.44 220 PRO A C 1
ATOM 3207 O O . PRO B 1 191 ? -6.255 -33.619 18.518 1.00 55.92 220 PRO A O 1
ATOM 3211 N N . ALA B 1 192 ? -4.558 -32.162 18.375 1.00 50.96 221 ALA A N 1
ATOM 3212 C CA . ALA B 1 192 ? -3.731 -33.019 17.547 1.00 51.00 221 ALA A CA 1
ATOM 3213 C C . ALA B 1 192 ? -2.257 -32.765 17.843 1.00 48.12 221 ALA A C 1
ATOM 3214 O O . ALA B 1 192 ? -1.864 -31.668 18.254 1.00 45.99 221 ALA A O 1
ATOM 3216 N N . LEU B 1 193 ? -1.451 -33.794 17.625 1.00 48.39 222 LEU A N 1
ATOM 3217 C CA . LEU B 1 193 ? -0.008 -33.699 17.762 1.00 46.23 222 LEU A CA 1
ATOM 3218 C C . LEU B 1 193 ? 0.605 -33.515 16.384 1.00 53.00 222 LEU A C 1
ATOM 3219 O O . LEU B 1 193 ? 0.132 -34.094 15.405 1.00 48.20 222 LEU A O 1
ATOM 3224 N N . ALA B 1 194 ? 1.659 -32.714 16.317 1.00 43.86 223 ALA A N 1
ATOM 3225 C CA . ALA B 1 194 ? 2.439 -32.554 15.100 1.00 43.74 223 ALA A CA 1
ATOM 3226 C C . ALA B 1 194 ? 3.905 -32.528 15.481 1.00 42.96 223 ALA A C 1
ATOM 3227 O O . ALA B 1 194 ? 4.315 -31.724 16.333 1.00 40.10 223 ALA A O 1
ATOM 3229 N N . ILE B 1 195 ? 4.699 -33.405 14.874 1.00 43.14 224 ILE A N 1
ATOM 3230 C CA . ILE B 1 195 ? 6.111 -33.509 15.250 1.00 42.07 224 ILE A CA 1
ATOM 3231 C C . ILE B 1 195 ? 7.034 -33.263 14.066 1.00 42.26 224 ILE A C 1
ATOM 3232 O O . ILE B 1 195 ? 6.784 -33.749 12.977 1.00 44.12 224 ILE A O 1
ATOM 3237 N N . TYR B 1 196 ? 8.101 -32.500 14.277 1.00 40.58 225 TYR A N 1
ATOM 3238 C CA . TYR B 1 196 ? 8.985 -32.151 13.173 1.00 40.85 225 TYR A CA 1
ATOM 3239 C C . TYR B 1 196 ? 10.443 -31.973 13.579 1.00 42.12 225 TYR A C 1
ATOM 3240 O O . TYR B 1 196 ? 10.788 -31.969 14.769 1.00 38.93 225 TYR A O 1
ATOM 3249 N N . GLN B 1 197 ? 11.289 -31.783 12.572 1.00 42.18 226 GLN A N 1
ATOM 3250 C CA . GLN B 1 197 ? 12.709 -31.550 12.790 1.00 40.32 226 GLN A CA 1
ATOM 3251 C C . GLN B 1 197 ? 13.070 -30.147 12.350 1.00 40.51 226 GLN A C 1
ATOM 3252 O O . GLN B 1 197 ? 12.474 -29.618 11.394 1.00 41.41 226 GLN A O 1
ATOM 3258 N N . THR B 1 198 ? 14.065 -29.560 13.008 1.00 37.94 227 THR A N 1
ATOM 3259 C CA . THR B 1 198 ? 14.527 -28.219 12.649 1.00 36.94 227 THR A CA 1
ATOM 3260 C C . THR B 1 198 ? 15.468 -28.199 11.446 1.00 39.40 227 THR A C 1
ATOM 3261 O O . THR B 1 198 ? 15.538 -27.193 10.725 1.00 39.31 227 THR A O 1
ATOM 3265 N N . LEU B 1 199 ? 16.185 -29.297 11.235 1.00 40.40 228 LEU A N 1
ATOM 3266 C CA . LEU B 1 199 ? 17.141 -29.393 10.135 1.00 43.72 228 LEU A CA 1
ATOM 3267 C C . LEU B 1 199 ? 16.691 -30.318 8.989 1.00 50.45 228 LEU A C 1
ATOM 3268 O O . LEU B 1 199 ? 17.354 -30.393 7.946 1.00 48.62 228 LEU A O 1
ATOM 3273 N N . ASP B 1 200 ? 15.566 -31.008 9.175 1.00 44.75 229 ASP A N 1
ATOM 3274 C CA . ASP B 1 200 ? 15.111 -32.002 8.195 1.00 47.27 229 ASP A CA 1
ATOM 3275 C C . ASP B 1 200 ? 13.619 -31.937 7.873 1.00 47.06 229 ASP A C 1
ATOM 3276 O O . ASP B 1 200 ? 12.822 -31.405 8.637 1.00 45.03 229 ASP A O 1
ATOM 3281 N N . ASP B 1 201 ? 13.244 -32.524 6.743 1.00 49.51 230 ASP A N 1
ATOM 3282 C CA . ASP B 1 201 ? 11.914 -32.306 6.178 1.00 49.80 230 ASP A CA 1
ATOM 3283 C C . ASP B 1 201 ? 10.782 -33.170 6.741 1.00 50.19 230 ASP A C 1
ATOM 3284 O O . ASP B 1 201 ? 9.626 -32.756 6.696 1.00 50.70 230 ASP A O 1
ATOM 3289 N N . GLU B 1 202 ? 11.103 -34.348 7.282 1.00 51.28 231 GLU A N 1
ATOM 3290 C CA . GLU B 1 202 ? 10.069 -35.287 7.734 1.00 52.22 231 GLU A CA 1
ATOM 3291 C C . GLU B 1 202 ? 9.302 -34.820 8.968 1.00 49.75 231 GLU A C 1
ATOM 3292 O O . GLU B 1 202 ? 9.882 -34.318 9.923 1.00 47.58 231 GLU A O 1
ATOM 3298 N N . TRP B 1 203 ? 7.987 -35.001 8.928 1.00 53.49 232 TRP A N 1
ATOM 3299 C CA . TRP B 1 203 ? 7.110 -34.686 10.046 1.00 48.76 232 TRP A CA 1
ATOM 3300 C C . TRP B 1 203 ? 5.951 -35.674 10.106 1.00 50.90 232 TRP A C 1
ATOM 3301 O O . TRP B 1 203 ? 5.717 -36.424 9.152 1.00 53.60 232 TRP A O 1
ATOM 3312 N N . ASP B 1 204 ? 5.219 -35.671 11.216 1.00 49.96 233 ASP A N 1
ATOM 3313 C CA . ASP B 1 204 ? 4.058 -36.547 11.347 1.00 52.12 233 ASP A CA 1
ATOM 3314 C C . ASP B 1 204 ? 2.965 -35.839 12.153 1.00 50.91 233 ASP A C 1
ATOM 3315 O O . ASP B 1 204 ? 3.243 -34.860 12.845 1.00 48.36 233 ASP A O 1
ATOM 3320 N N . THR B 1 205 ? 1.722 -36.313 12.041 1.00 53.04 234 THR A N 1
ATOM 3321 C CA . THR B 1 205 ? 0.611 -35.774 12.837 1.00 52.52 234 THR A CA 1
ATOM 3322 C C . THR B 1 205 ? -0.288 -36.870 13.418 1.00 54.85 234 THR A C 1
ATOM 3323 O O . THR B 1 205 ? -0.318 -37.995 12.917 1.00 57.38 234 THR A O 1
ATOM 3327 N N . LEU B 1 206 ? -1.013 -36.528 14.482 1.00 54.22 235 LEU A N 1
ATOM 3328 C CA . LEU B 1 206 ? -1.950 -37.438 15.135 1.00 56.50 235 LEU A CA 1
ATOM 3329 C C . LEU B 1 206 ? -3.236 -36.692 15.464 1.00 56.96 235 LEU A C 1
ATOM 3330 O O . LEU B 1 206 ? -3.418 -36.232 16.592 1.00 55.66 235 LEU A O 1
ATOM 3335 N N . PRO B 1 207 ? -4.132 -36.576 14.470 1.00 59.11 236 PRO A N 1
ATOM 3336 C CA . PRO B 1 207 ? -5.389 -35.826 14.557 1.00 62.56 236 PRO A CA 1
ATOM 3337 C C . PRO B 1 207 ? -6.312 -36.405 15.617 1.00 70.23 236 PRO A C 1
ATOM 3338 O O . PRO B 1 207 ? -6.085 -37.544 16.024 1.00 84.44 236 PRO A O 1
ATOM 3342 N N . THR B 1 208 ? -7.318 -35.638 16.043 1.00 67.07 237 THR A N 1
ATOM 3343 C CA . THR B 1 208 ? -8.304 -36.072 17.047 1.00 96.72 237 THR A CA 1
ATOM 3344 C C . THR B 1 208 ? -7.634 -36.839 18.202 1.00 97.07 237 THR A C 1
ATOM 3345 O O . THR B 1 208 ? -8.161 -37.831 18.712 1.00 111.72 237 THR A O 1
ATOM 3349 N N . ALA B 1 209 ? -6.453 -36.369 18.595 1.00 61.76 238 ALA A N 1
ATOM 3350 C CA . ALA B 1 209 ? -5.638 -37.063 19.581 1.00 77.49 238 ALA A CA 1
ATOM 3351 C C . ALA B 1 209 ? -6.324 -37.121 20.931 1.00 80.86 238 ALA A C 1
ATOM 3352 O O . ALA B 1 209 ? -7.016 -36.187 21.337 1.00 80.73 238 ALA A O 1
ATOM 3354 N N . GLU B 1 210 ? -6.144 -38.244 21.611 1.00 95.56 239 GLU A N 1
ATOM 3355 C CA . GLU B 1 210 ? -6.440 -38.322 23.026 1.00 95.10 239 GLU A CA 1
ATOM 3356 C C . GLU B 1 210 ? -5.132 -38.016 23.714 1.00 58.55 239 GLU A C 1
ATOM 3357 O O . GLU B 1 210 ? -4.178 -38.789 23.628 1.00 102.50 239 GLU A O 1
ATOM 3363 N N . VAL B 1 211 ? -5.072 -36.874 24.380 1.00 57.59 240 VAL A N 1
ATOM 3364 C CA . VAL B 1 211 ? -3.824 -36.448 24.974 1.00 53.77 240 VAL A CA 1
ATOM 3365 C C . VAL B 1 211 ? -3.525 -37.333 26.183 1.00 54.65 240 VAL A C 1
ATOM 3366 O O . VAL B 1 211 ? -3.787 -36.974 27.324 1.00 63.13 240 VAL A O 1
ATOM 3370 N N . SER B 1 212 ? -2.988 -38.512 25.901 1.00 58.53 241 SER A N 1
ATOM 3371 C CA . SER B 1 212 ? -2.657 -39.484 26.923 1.00 56.76 241 SER A CA 1
ATOM 3372 C C . SER B 1 212 ? -1.191 -39.848 26.751 1.00 61.07 241 SER A C 1
ATOM 3373 O O . SER B 1 212 ? -0.678 -39.853 25.625 1.00 54.46 241 SER A O 1
ATOM 3376 N N . VAL B 1 213 ? -0.519 -40.142 27.863 1.00 54.98 242 VAL A N 1
ATOM 3377 C CA . VAL B 1 213 ? 0.918 -40.400 27.841 1.00 53.66 24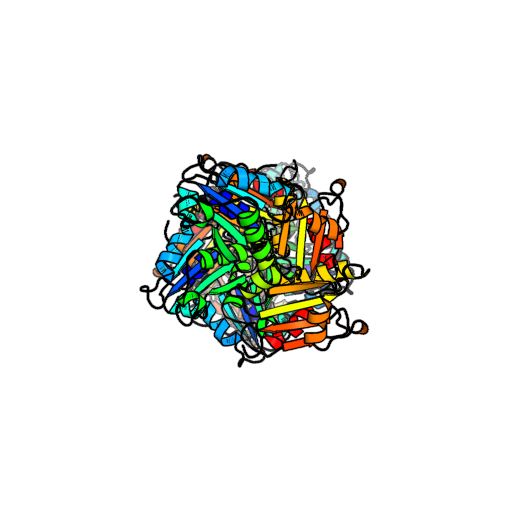2 VAL A CA 1
ATOM 3378 C C . VAL B 1 213 ? 1.289 -41.511 26.858 1.00 55.16 242 VAL A C 1
ATOM 3379 O O . VAL B 1 213 ? 2.216 -41.362 26.064 1.00 53.87 242 VAL A O 1
ATOM 3383 N N . GLU B 1 214 ? 0.548 -42.613 26.903 1.00 58.13 243 GLU A N 1
ATOM 3384 C CA . GLU B 1 214 ? 0.799 -43.740 26.015 1.00 60.13 243 GLU A CA 1
ATOM 3385 C C . GLU B 1 214 ? 0.745 -43.308 24.546 1.00 59.42 243 GLU A C 1
ATOM 3386 O O . GLU B 1 214 ? 1.686 -43.548 23.791 1.00 59.04 243 GLU A O 1
ATOM 3392 N N . HIS B 1 215 ? -0.345 -42.654 24.153 1.00 59.44 244 HIS A N 1
ATOM 3393 C CA . HIS B 1 215 ? -0.493 -42.154 22.788 1.00 58.93 244 HIS A CA 1
ATOM 3394 C C . HIS B 1 215 ? 0.674 -41.260 22.359 1.00 55.87 244 HIS A C 1
ATOM 3395 O O . HIS B 1 215 ? 1.277 -41.485 21.305 1.00 56.01 244 HIS A O 1
ATOM 3402 N N . VAL B 1 216 ? 0.981 -40.247 23.172 1.00 53.39 245 VAL A N 1
ATOM 3403 C CA . VAL B 1 216 ? 2.102 -39.357 22.899 1.00 50.64 245 VAL A CA 1
ATOM 3404 C C . VAL B 1 216 ? 3.419 -40.137 22.876 1.00 50.85 245 VAL A C 1
ATOM 3405 O O . VAL B 1 216 ? 4.285 -39.889 22.037 1.00 49.93 245 VAL A O 1
ATOM 3409 N N . GLN B 1 217 ? 3.574 -41.077 23.805 1.00 52.29 246 GLN A N 1
ATOM 3410 C CA . GLN B 1 217 ? 4.816 -41.840 23.890 1.00 52.84 246 GLN A CA 1
ATOM 3411 C C . GLN B 1 217 ? 5.094 -42.620 22.605 1.00 54.57 246 GLN A C 1
ATOM 3412 O O . GLN B 1 217 ? 6.201 -42.573 22.073 1.00 54.02 246 GLN A O 1
ATOM 3418 N N . ASN B 1 218 ? 4.089 -43.339 22.115 1.00 56.96 247 ASN A N 1
ATOM 3419 C CA . ASN B 1 218 ? 4.280 -44.189 20.948 1.00 59.18 247 ASN A CA 1
ATOM 3420 C C . ASN B 1 218 ? 4.413 -43.358 19.679 1.00 57.91 247 ASN A C 1
ATOM 3421 O O . ASN B 1 218 ? 5.202 -43.679 18.796 1.00 58.66 247 ASN A O 1
ATOM 3426 N N . PHE B 1 219 ? 3.644 -42.282 19.607 1.00 56.23 248 PHE A N 1
ATOM 3427 C CA . PHE B 1 219 ? 3.775 -41.345 18.507 1.00 54.85 248 PHE A CA 1
ATOM 3428 C C . PHE B 1 219 ? 5.217 -40.867 18.422 1.00 52.92 248 PHE A C 1
ATOM 3429 O O . PHE B 1 219 ? 5.854 -40.993 17.374 1.00 53.53 248 PHE A O 1
ATOM 3437 N N . CYS B 1 220 ? 5.733 -40.355 19.540 1.00 50.94 249 CYS A N 1
ATOM 3438 C CA . CYS B 1 220 ? 7.112 -39.872 19.614 1.00 49.28 249 CYS A CA 1
ATOM 3439 C C . CYS B 1 220 ? 8.135 -40.970 19.355 1.00 51.22 249 CYS A C 1
ATOM 3440 O O . CYS B 1 220 ? 9.059 -40.798 18.563 1.00 51.14 249 CYS A O 1
ATOM 3443 N N . ASP B 1 221 ? 7.972 -42.099 20.030 1.00 53.22 250 ASP A N 1
ATOM 3444 C CA . ASP B 1 221 ? 8.899 -43.201 19.845 1.00 55.48 250 ASP A CA 1
ATOM 3445 C C . ASP B 1 221 ? 8.844 -43.690 18.414 1.00 57.50 250 ASP A C 1
ATOM 3446 O O . ASP B 1 221 ? 9.876 -44.001 17.819 1.00 58.51 250 ASP A O 1
ATOM 3451 N N . GLY B 1 222 ? 7.633 -43.736 17.869 1.00 58.31 251 GLY A N 1
ATOM 3452 C CA . GLY B 1 222 ? 7.429 -44.054 16.469 1.00 60.25 251 GLY A CA 1
ATOM 3453 C C . GLY B 1 222 ? 8.262 -43.162 15.567 1.00 58.77 251 GLY A C 1
ATOM 3454 O O . GLY B 1 222 ? 9.052 -43.653 14.766 1.00 60.52 251 GLY A O 1
ATOM 3455 N N . PHE B 1 223 ? 8.110 -41.848 15.719 1.00 55.76 252 PHE A N 1
ATOM 3456 C CA . PHE B 1 223 ? 8.851 -40.898 14.903 1.00 54.32 252 PHE A CA 1
ATOM 3457 C C . PHE B 1 223 ? 10.353 -40.950 15.177 1.00 54.00 252 PHE A C 1
ATOM 3458 O O . PHE B 1 223 ? 11.160 -40.866 14.248 1.00 55.04 252 PHE A O 1
ATOM 3466 N N . LEU B 1 224 ? 10.722 -41.092 16.449 1.00 53.17 253 LEU A N 1
ATOM 3467 C CA . LEU B 1 224 ? 12.131 -41.118 16.845 1.00 53.03 253 LEU A CA 1
ATOM 3468 C C . LEU B 1 224 ? 12.876 -42.322 16.259 1.00 56.29 253 LEU A C 1
ATOM 3469 O O . LEU B 1 224 ? 14.094 -42.269 16.059 1.00 61.63 253 LEU A O 1
ATOM 3474 N N . SER B 1 225 ? 12.135 -43.400 15.998 1.00 58.80 254 SER A N 1
ATOM 3475 C CA . SER B 1 225 ? 12.688 -44.632 15.440 1.00 62.99 254 SER A CA 1
ATOM 3476 C C . SER B 1 225 ? 13.361 -44.386 14.092 1.00 83.81 254 SER A C 1
ATOM 3477 O O . SER B 1 225 ? 12.692 -44.164 13.079 1.00 80.99 254 SER A O 1
ATOM 3480 N N . GLY B 1 226 ? 14.691 -44.432 14.090 1.00 95.36 255 GLY A N 1
ATOM 3481 C CA . GLY B 1 226 ? 15.468 -44.152 12.896 1.00 95.27 255 GLY A CA 1
ATOM 3482 C C . GLY B 1 226 ? 16.592 -43.163 13.157 1.00 99.03 255 GLY A C 1
ATOM 3483 O O . GLY B 1 226 ? 17.678 -43.288 12.589 1.00 97.65 255 GLY A O 1
ATOM 3484 N N . LYS B 1 227 ? 16.328 -42.175 14.011 1.00 92.71 256 LYS A N 1
ATOM 3485 C CA . LYS B 1 227 ? 17.340 -41.197 14.402 1.00 84.56 256 LYS A CA 1
ATOM 3486 C C . LYS B 1 227 ? 17.927 -41.554 15.766 1.00 80.71 256 LYS A C 1
ATOM 3487 O O . LYS B 1 227 ? 18.952 -41.007 16.179 1.00 73.77 256 LYS A O 1
ATOM 3493 N N . GLN C 1 9 ? 33.076 61.590 -29.328 1.00 113.64 38 GLN B N 1
ATOM 3494 C CA . GLN C 1 9 ? 34.124 60.624 -29.048 1.00 103.64 38 GLN B CA 1
ATOM 3495 C C . GLN C 1 9 ? 34.420 59.778 -30.274 1.00 93.15 38 GLN B C 1
ATOM 3496 O O . GLN C 1 9 ? 34.447 60.285 -31.399 1.00 85.78 38 GLN B O 1
ATOM 3502 N N . GLU C 1 10 ? 34.631 58.485 -30.054 1.00 73.63 39 GLU B N 1
ATOM 3503 C CA . GLU C 1 10 ? 35.077 57.614 -31.133 1.00 74.34 39 GLU B CA 1
ATOM 3504 C C . GLU C 1 10 ? 34.363 56.261 -31.182 1.00 65.82 39 GLU B C 1
ATOM 3505 O O . GLU C 1 10 ? 33.940 55.726 -30.151 1.00 48.98 39 GLU B O 1
ATOM 3511 N N . PRO C 1 11 ? 34.216 55.713 -32.399 1.00 53.45 40 PRO B N 1
ATOM 3512 C CA . PRO C 1 11 ? 33.627 54.392 -32.618 1.00 49.31 40 PRO B CA 1
ATOM 3513 C C . PRO C 1 11 ? 34.421 53.285 -31.929 1.00 52.27 40 PRO B C 1
ATOM 3514 O O . PRO C 1 11 ? 35.637 53.408 -31.776 1.00 46.80 40 PRO B O 1
ATOM 3518 N N . THR C 1 12 ? 33.737 52.221 -31.519 1.00 38.20 41 THR B N 1
ATOM 3519 C CA . THR C 1 12 ? 34.410 51.087 -30.891 1.00 36.11 41 THR B CA 1
ATOM 3520 C C . THR C 1 12 ? 35.106 50.200 -31.921 1.00 43.36 41 THR B C 1
ATOM 3521 O O . THR C 1 12 ? 34.527 49.843 -32.941 1.00 43.71 41 THR B O 1
ATOM 3525 N N . TRP C 1 13 ? 36.361 49.859 -31.650 1.00 41.08 42 TRP B N 1
ATOM 3526 C CA . TRP C 1 13 ? 37.107 48.940 -32.502 1.00 40.94 42 TRP B CA 1
ATOM 3527 C C . TRP C 1 13 ? 36.713 47.488 -32.247 1.00 49.17 42 TRP B C 1
ATOM 3528 O O . TRP C 1 13 ? 36.791 47.003 -31.116 1.00 51.39 42 TRP B O 1
ATOM 3539 N N . LEU C 1 14 ? 36.291 46.799 -33.304 1.00 42.78 43 LEU B N 1
ATOM 3540 C CA . LEU C 1 14 ? 35.895 45.398 -33.197 1.00 45.97 43 LEU B CA 1
ATOM 3541 C C . LEU C 1 14 ? 36.961 44.480 -33.809 1.00 50.28 43 LEU B C 1
ATOM 3542 O O . LEU C 1 14 ? 37.288 44.597 -34.991 1.00 48.27 43 LEU B O 1
ATOM 3547 N N . THR C 1 15 ? 37.504 43.567 -33.007 1.00 43.61 44 THR B N 1
ATOM 3548 C CA . THR C 1 15 ? 38.650 42.769 -33.458 1.00 47.46 44 THR B CA 1
ATOM 3549 C C . THR C 1 15 ? 38.313 41.330 -33.825 1.00 50.05 44 THR B C 1
ATOM 3550 O O . THR C 1 15 ? 39.126 40.640 -34.432 1.00 49.66 44 THR B O 1
ATOM 3554 N N . ASP C 1 16 ? 37.117 40.876 -33.467 1.00 45.86 45 ASP B N 1
ATOM 3555 C CA . ASP C 1 16 ? 36.736 39.499 -33.752 1.00 38.98 45 ASP B CA 1
ATOM 3556 C C . ASP C 1 16 ? 35.223 39.348 -33.862 1.00 38.51 45 ASP B C 1
ATOM 3557 O O . ASP C 1 16 ? 34.462 40.187 -33.375 1.00 35.10 45 ASP B O 1
ATOM 3562 N N . VAL C 1 17 ? 34.785 38.267 -34.494 1.00 41.04 46 VAL B N 1
ATOM 3563 C CA . VAL C 1 17 ? 33.358 38.079 -34.752 1.00 38.02 46 VAL B CA 1
ATOM 3564 C C . VAL C 1 17 ? 32.478 38.077 -33.485 1.00 33.85 46 VAL B C 1
ATOM 3565 O O . VAL C 1 17 ? 31.442 38.737 -33.451 1.00 36.80 46 VAL B O 1
ATOM 3569 N N . PRO C 1 18 ? 32.883 37.345 -32.434 1.00 38.28 47 PRO B N 1
ATOM 3570 C CA . PRO C 1 18 ? 32.048 37.452 -31.230 1.00 33.86 47 PRO B CA 1
ATOM 3571 C C . PRO C 1 18 ? 31.961 38.870 -30.637 1.00 29.59 47 PRO B C 1
ATOM 3572 O O . PRO C 1 18 ? 30.893 39.258 -30.179 1.00 34.15 47 PRO B O 1
ATOM 3576 N N . ALA C 1 19 ? 33.050 39.633 -30.656 1.00 37.23 48 ALA B N 1
ATOM 3577 C CA . ALA C 1 19 ? 32.988 41.020 -30.187 1.00 31.12 48 ALA B CA 1
ATOM 3578 C C . ALA C 1 19 ? 32.006 41.860 -31.025 1.00 39.66 48 ALA B C 1
ATOM 3579 O O . ALA C 1 19 ? 31.215 42.646 -30.483 1.00 35.59 48 ALA B O 1
ATOM 3581 N N . ALA C 1 20 ? 32.048 41.683 -32.344 1.00 32.83 49 ALA B N 1
ATOM 3582 C CA . ALA C 1 20 ? 31.151 42.416 -33.242 1.00 33.65 49 ALA B CA 1
ATOM 3583 C C . ALA C 1 20 ? 29.666 42.060 -33.068 1.00 29.34 49 ALA B C 1
ATOM 3584 O O . ALA C 1 20 ? 28.809 42.946 -33.007 1.00 34.61 49 ALA B O 1
ATOM 3586 N N . MET C 1 21 ? 29.359 40.767 -33.005 1.00 30.36 50 MET B N 1
ATOM 3587 C CA . MET C 1 21 ? 27.977 40.325 -32.815 1.00 27.26 50 MET B CA 1
ATOM 3588 C C . MET C 1 21 ? 27.398 40.886 -31.519 1.00 24.25 50 MET B C 1
ATOM 3589 O O . MET C 1 21 ? 26.255 41.329 -31.483 1.00 29.32 50 MET B O 1
ATOM 3594 N N . GLU C 1 22 ? 28.191 40.840 -30.450 1.00 31.98 51 GLU B N 1
ATOM 3595 C CA . GLU C 1 22 ? 27.785 41.387 -29.157 1.00 32.50 51 GLU B CA 1
ATOM 3596 C C . GLU C 1 22 ? 27.505 42.885 -29.254 1.00 30.70 51 GLU B C 1
ATOM 3597 O O . GLU C 1 22 ? 26.449 43.357 -28.835 1.00 30.68 51 GLU B O 1
ATOM 3603 N N . PHE C 1 23 ? 28.463 43.623 -29.808 1.00 29.46 52 PHE B N 1
ATOM 3604 C CA . PHE C 1 23 ? 28.307 45.052 -30.058 1.00 23.52 52 PHE B CA 1
ATOM 3605 C C . PHE C 1 23 ? 26.993 45.355 -30.798 1.00 22.09 52 PHE B C 1
ATOM 3606 O O . PHE C 1 23 ? 26.200 46.171 -30.346 1.00 28.28 52 PHE B O 1
ATOM 3614 N N . ILE C 1 24 ? 26.739 44.668 -31.907 1.00 28.84 53 ILE B N 1
ATOM 3615 C CA . ILE C 1 24 ? 25.508 44.906 -32.661 1.00 28.13 53 ILE B CA 1
ATOM 3616 C C . ILE C 1 24 ? 24.259 44.529 -31.865 1.00 30.64 53 ILE B C 1
ATOM 3617 O O . ILE C 1 24 ? 23.269 45.260 -31.859 1.00 28.41 53 ILE B O 1
ATOM 3622 N N . ALA C 1 25 ? 24.316 43.403 -31.167 1.00 27.19 54 ALA B N 1
ATOM 3623 C CA . ALA C 1 25 ? 23.203 42.986 -30.312 1.00 32.86 54 ALA B CA 1
ATOM 3624 C C . ALA C 1 25 ? 22.917 43.938 -29.131 1.00 28.12 54 ALA B C 1
ATOM 3625 O O . ALA C 1 25 ? 21.816 43.912 -28.584 1.00 31.07 54 ALA B O 1
ATOM 3627 N N . ALA C 1 26 ? 23.901 44.761 -28.740 1.00 30.24 55 ALA B N 1
ATOM 3628 C CA . ALA C 1 26 ? 23.831 45.565 -27.505 1.00 24.63 55 ALA B CA 1
ATOM 3629 C C . ALA C 1 26 ? 22.961 46.821 -27.614 1.00 28.45 55 ALA B C 1
ATOM 3630 O O . ALA C 1 26 ? 22.601 47.438 -26.605 1.00 26.84 55 ALA B O 1
ATOM 3632 N N . THR C 1 27 ? 22.666 47.210 -28.847 1.00 25.21 56 THR B N 1
ATOM 3633 C CA . THR C 1 27 ? 21.913 48.425 -29.128 1.00 38.12 56 THR B CA 1
ATOM 3634 C C . THR C 1 27 ? 20.849 48.181 -30.204 1.00 27.39 56 THR B C 1
ATOM 3635 O O . THR C 1 27 ? 20.955 47.242 -30.991 1.00 32.57 56 THR B O 1
ATOM 3639 N N . GLU C 1 28 ? 19.825 49.024 -30.235 1.00 20.73 57 GLU B N 1
ATOM 3640 C CA . GLU C 1 28 ? 18.795 48.895 -31.264 1.00 22.19 57 GLU B CA 1
ATOM 3641 C C . GLU C 1 28 ? 19.333 49.284 -32.638 1.00 20.51 57 GLU B C 1
ATOM 3642 O O . GLU C 1 28 ? 19.060 48.616 -33.617 1.00 27.25 57 GLU B O 1
ATOM 3648 N N . VAL C 1 29 ? 20.116 50.356 -32.708 1.00 29.91 58 VAL B N 1
ATOM 3649 C CA . VAL C 1 29 ? 20.692 50.779 -33.981 1.00 25.03 58 VAL B CA 1
ATOM 3650 C C . VAL C 1 29 ? 22.200 50.889 -33.869 1.00 30.26 58 VAL B C 1
ATOM 3651 O O . VAL C 1 29 ? 22.705 51.549 -32.967 1.00 33.92 58 VAL B O 1
ATOM 3655 N N . ALA C 1 30 ? 22.919 50.237 -34.778 1.00 24.79 59 ALA B N 1
ATOM 3656 C CA . ALA C 1 30 ? 24.376 50.321 -34.778 1.00 28.64 59 ALA B CA 1
ATOM 3657 C C . ALA C 1 30 ? 24.896 50.722 -36.147 1.00 33.98 59 ALA B C 1
ATOM 3658 O O . ALA C 1 30 ? 24.323 50.361 -37.173 1.00 28.04 59 ALA B O 1
ATOM 3660 N N . VAL C 1 31 ? 25.985 51.476 -36.162 1.00 31.30 60 VAL B N 1
ATOM 3661 C CA . VAL C 1 31 ? 26.625 51.805 -37.418 1.00 29.62 60 VAL B CA 1
ATOM 3662 C C . VAL C 1 31 ? 28.102 51.460 -37.346 1.00 36.36 60 VAL B C 1
ATOM 3663 O O . VAL C 1 31 ? 28.812 51.922 -36.458 1.00 44.00 60 VAL B O 1
ATOM 3667 N N . ILE C 1 32 ? 28.559 50.642 -38.286 1.00 32.40 61 ILE B N 1
ATOM 3668 C CA . ILE C 1 32 ? 29.947 50.191 -38.312 1.00 33.63 61 ILE B CA 1
ATOM 3669 C C . ILE C 1 32 ? 30.620 50.413 -39.665 1.00 46.33 61 ILE B C 1
ATOM 3670 O O . ILE C 1 32 ? 30.019 50.188 -40.717 1.00 40.02 61 ILE B O 1
ATOM 3675 N N . GLY C 1 33 ? 31.872 50.859 -39.631 1.00 40.50 62 GLY B N 1
ATOM 3676 C CA . GLY C 1 33 ? 32.672 50.954 -40.836 1.00 39.83 62 GLY B CA 1
ATOM 3677 C C . GLY C 1 33 ? 33.626 49.777 -40.926 1.00 44.49 62 GLY B C 1
ATOM 3678 O O . GLY C 1 33 ? 34.455 49.564 -40.042 1.00 53.88 62 GLY B O 1
ATOM 3679 N N . PHE C 1 34 ? 33.490 49.000 -41.993 1.00 47.32 63 PHE B N 1
ATOM 3680 C CA . PHE C 1 34 ? 34.389 47.884 -42.267 1.00 43.42 63 PHE B CA 1
ATOM 3681 C C . PHE C 1 34 ? 35.351 48.326 -43.348 1.00 46.55 63 PHE B C 1
ATOM 3682 O O . PHE C 1 34 ? 34.939 48.612 -44.471 1.00 47.95 63 PHE B O 1
ATOM 3690 N N . PHE C 1 35 ? 36.635 48.392 -43.017 1.00 53.12 64 PHE B N 1
ATOM 3691 C CA . PHE C 1 35 ? 37.594 48.977 -43.940 1.00 51.70 64 PHE B CA 1
ATOM 3692 C C . PHE C 1 35 ? 38.738 48.045 -44.315 1.00 57.88 64 PHE B C 1
ATOM 3693 O O . PHE C 1 35 ? 39.308 47.360 -43.464 1.00 61.66 64 PHE B O 1
ATOM 3701 N N . GLN C 1 36 ? 39.051 48.017 -45.605 1.00 57.29 65 GLN B N 1
ATOM 3702 C CA . GLN C 1 36 ? 40.255 47.361 -46.094 1.00 62.54 65 GLN B CA 1
ATOM 3703 C C . GLN C 1 36 ? 41.337 48.421 -46.270 1.00 65.92 65 GLN B C 1
ATOM 3704 O O . GLN C 1 36 ? 42.505 48.106 -46.521 1.00 76.59 65 GLN B O 1
ATOM 3710 N N . ASP C 1 37 ? 40.932 49.682 -46.132 1.00 62.72 66 ASP B N 1
ATOM 3711 C CA . ASP C 1 37 ? 41.829 50.816 -46.304 1.00 74.71 66 ASP B CA 1
ATOM 3712 C C . ASP C 1 37 ? 41.404 51.987 -45.417 1.00 70.63 66 ASP B C 1
ATOM 3713 O O . ASP C 1 37 ? 40.374 52.616 -45.661 1.00 64.10 66 ASP B O 1
ATOM 3718 N N . LEU C 1 38 ? 42.201 52.282 -44.394 1.00 70.01 67 LEU B N 1
ATOM 3719 C CA . LEU C 1 38 ? 41.914 53.394 -43.487 1.00 62.78 67 LEU B CA 1
ATOM 3720 C C . LEU C 1 38 ? 42.378 54.721 -44.089 1.00 76.70 67 LEU B C 1
ATOM 3721 O O . LEU C 1 38 ? 42.337 55.768 -43.439 1.00 70.33 67 LEU B O 1
ATOM 3726 N N . GLU C 1 39 ? 42.823 54.663 -45.339 1.00 73.48 68 GLU B N 1
ATOM 3727 C CA . GLU C 1 39 ? 43.317 55.835 -46.043 1.00 87.01 68 GLU B CA 1
ATOM 3728 C C . GLU C 1 39 ? 42.244 56.430 -46.956 1.00 83.83 68 GLU B C 1
ATOM 3729 O O . GLU C 1 39 ? 42.545 56.866 -48.069 1.00 84.82 68 GLU B O 1
ATOM 3735 N N . ILE C 1 40 ? 40.997 56.438 -46.488 1.00 70.02 69 ILE B N 1
ATOM 3736 C CA . ILE C 1 40 ? 39.881 56.970 -47.274 1.00 68.78 69 ILE B CA 1
ATOM 3737 C C . ILE C 1 40 ? 39.082 58.002 -46.469 1.00 69.24 69 ILE B C 1
ATOM 3738 O O . ILE C 1 40 ? 39.100 57.975 -45.238 1.00 65.14 69 ILE B O 1
ATOM 3743 N N . PRO C 1 41 ? 38.386 58.922 -47.161 1.00 79.64 70 PRO B N 1
ATOM 3744 C CA . PRO C 1 41 ? 37.696 60.011 -46.455 1.00 72.35 70 PRO B CA 1
ATOM 3745 C C . PRO C 1 41 ? 36.544 59.552 -45.568 1.00 65.20 70 PRO B C 1
ATOM 3746 O O . PRO C 1 41 ? 36.118 60.298 -44.687 1.00 66.66 70 PRO B O 1
ATOM 3750 N N . ALA C 1 42 ? 36.051 58.341 -45.792 1.00 61.67 71 ALA B N 1
ATOM 3751 C CA . ALA C 1 42 ? 34.909 57.851 -45.040 1.00 55.19 71 ALA B CA 1
ATOM 3752 C C . ALA C 1 42 ? 35.244 57.632 -43.565 1.00 55.63 71 ALA B C 1
ATOM 3753 O O . ALA C 1 42 ? 34.356 57.613 -42.708 1.00 48.69 71 ALA B O 1
ATOM 3755 N N . VAL C 1 43 ? 36.531 57.466 -43.275 1.00 59.36 72 VAL B N 1
ATOM 3756 C CA . VAL C 1 43 ? 36.977 57.185 -41.910 1.00 52.59 72 VAL B CA 1
ATOM 3757 C C . VAL C 1 43 ? 36.786 58.377 -40.945 1.00 51.41 72 VAL B C 1
ATOM 3758 O O . VAL C 1 43 ? 36.104 58.229 -39.928 1.00 46.88 72 VAL B O 1
ATOM 3762 N N . PRO C 1 44 ? 37.362 59.560 -41.262 1.00 57.53 73 PRO B N 1
ATOM 3763 C CA . PRO C 1 44 ? 37.161 60.685 -40.338 1.00 55.85 73 PRO B CA 1
ATOM 3764 C C . PRO C 1 44 ? 35.706 61.138 -40.283 1.00 56.93 73 PRO B C 1
ATOM 3765 O O . PRO C 1 44 ? 35.217 61.476 -39.200 1.00 57.58 73 PRO B O 1
ATOM 3769 N N . ILE C 1 45 ? 35.032 61.142 -41.431 1.00 49.67 74 ILE B N 1
ATOM 3770 C CA . ILE C 1 45 ? 33.610 61.470 -41.489 1.00 45.05 74 ILE B CA 1
ATOM 3771 C C . ILE C 1 45 ? 32.785 60.571 -40.571 1.00 46.65 74 ILE B C 1
ATOM 3772 O O . ILE C 1 45 ? 31.841 61.033 -39.919 1.00 41.43 74 ILE B O 1
ATOM 3777 N N . LEU C 1 46 ? 33.146 59.290 -40.522 1.00 42.14 75 LEU B N 1
ATOM 3778 C CA . LEU C 1 46 ? 32.462 58.329 -39.652 1.00 43.88 75 LEU B CA 1
ATOM 3779 C C . LEU C 1 46 ? 32.697 58.692 -38.188 1.00 39.47 75 LEU B C 1
ATOM 3780 O O . LEU C 1 46 ? 31.792 58.589 -37.356 1.00 35.88 75 LEU B O 1
ATOM 3785 N N . HIS C 1 47 ? 33.916 59.130 -37.885 1.00 43.13 76 HIS B N 1
ATOM 3786 C CA . HIS C 1 47 ? 34.257 59.546 -36.533 1.00 55.45 76 HIS B CA 1
ATOM 3787 C C . HIS C 1 47 ? 33.428 60.753 -36.103 1.00 48.70 76 HIS B C 1
ATOM 3788 O O . HIS C 1 47 ? 32.957 60.820 -34.967 1.00 40.04 76 HIS B O 1
ATOM 3795 N N . SER C 1 48 ? 33.223 61.690 -37.021 1.00 42.48 77 SER B N 1
ATOM 3796 C CA . SER C 1 48 ? 32.442 62.889 -36.719 1.00 40.41 77 SER B CA 1
ATOM 3797 C C . SER C 1 48 ? 30.958 62.594 -36.460 1.00 43.85 77 SER B C 1
ATOM 3798 O O . SER C 1 48 ? 30.234 63.448 -35.964 1.00 39.50 77 SER B O 1
ATOM 3801 N N . MET C 1 49 ? 30.502 61.390 -36.794 1.00 48.43 78 MET B N 1
ATOM 3802 C CA . MET C 1 49 ? 29.090 61.050 -36.612 1.00 44.32 78 MET B CA 1
ATOM 3803 C C . MET C 1 49 ? 28.748 60.703 -35.181 1.00 43.85 78 MET B C 1
ATOM 3804 O O . MET C 1 49 ? 27.588 60.830 -34.782 1.00 42.42 78 MET B O 1
ATOM 3809 N N . VAL C 1 50 ? 29.742 60.241 -34.422 1.00 35.20 79 VAL B N 1
ATOM 3810 C CA . VAL C 1 50 ? 29.488 59.717 -33.079 1.00 43.89 79 VAL B CA 1
ATOM 3811 C C . VAL C 1 50 ? 28.787 60.750 -32.195 1.00 41.91 79 VAL B C 1
ATOM 3812 O O . VAL C 1 50 ? 27.719 60.486 -31.646 1.00 38.74 79 VAL B O 1
ATOM 3816 N N . GLN C 1 51 ? 29.376 61.936 -32.110 1.00 34.88 80 GLN B N 1
ATOM 3817 C CA . GLN C 1 51 ? 28.838 63.046 -31.324 1.00 54.15 80 GLN B CA 1
ATOM 3818 C C . GLN C 1 51 ? 27.480 63.565 -31.802 1.00 51.36 80 GLN B C 1
ATOM 3819 O O . GLN C 1 51 ? 26.771 64.217 -31.042 1.00 58.49 80 GLN B O 1
ATOM 3825 N N . LYS C 1 52 ? 27.121 63.289 -33.053 1.00 44.58 81 LYS B N 1
ATOM 3826 C CA . LYS C 1 52 ? 25.906 63.851 -33.647 1.00 46.55 81 LYS B CA 1
ATOM 3827 C C . LYS C 1 52 ? 24.690 62.919 -33.562 1.00 48.20 81 LYS B C 1
ATOM 3828 O O . LYS C 1 52 ? 23.551 63.341 -33.781 1.00 37.47 81 LYS B O 1
ATOM 3834 N N . PHE C 1 53 ? 24.945 61.657 -33.232 1.00 35.93 82 PHE B N 1
ATOM 3835 C CA . PHE C 1 53 ? 23.900 60.641 -33.172 1.00 26.91 82 PHE B CA 1
ATOM 3836 C C . PHE C 1 53 ? 23.966 59.842 -31.883 1.00 39.80 82 PHE B C 1
ATOM 3837 O O . PHE C 1 53 ? 24.456 58.716 -31.869 1.00 41.20 82 PHE B O 1
ATOM 3845 N N . PRO C 1 54 ? 23.470 60.431 -30.787 1.00 38.38 83 PRO B N 1
ATOM 3846 C CA . PRO C 1 54 ? 23.544 59.775 -29.479 1.00 50.97 83 PRO B CA 1
ATOM 3847 C C . PRO C 1 54 ? 22.676 58.516 -29.396 1.00 48.02 83 PRO B C 1
ATOM 3848 O O . PRO C 1 54 ? 22.925 57.671 -28.537 1.00 38.24 83 PRO B O 1
ATOM 3852 N N . GLY C 1 55 ? 21.687 58.380 -30.277 1.00 34.95 84 GLY B N 1
ATOM 3853 C CA . GLY C 1 55 ? 20.834 57.198 -30.266 1.00 44.52 84 GLY B CA 1
ATOM 3854 C C . GLY C 1 55 ? 21.411 56.003 -31.013 1.00 39.00 84 GLY B C 1
ATOM 3855 O O . GLY C 1 55 ? 20.766 54.959 -31.147 1.00 37.79 84 GLY B O 1
ATOM 3856 N N . VAL C 1 56 ? 22.639 56.154 -31.494 1.00 30.03 85 VAL B N 1
ATOM 3857 C CA . VAL C 1 56 ? 23.259 55.160 -32.365 1.00 30.22 85 VAL B CA 1
ATOM 3858 C C . VAL C 1 56 ? 24.610 54.767 -31.781 1.00 36.36 85 VAL B C 1
ATOM 3859 O O . VAL C 1 56 ? 25.353 55.604 -31.265 1.00 29.93 85 VAL B O 1
ATOM 3863 N N . SER C 1 57 ? 24.920 53.484 -31.834 1.00 33.34 86 SER B N 1
ATOM 3864 C CA . SER C 1 57 ? 26.188 53.006 -31.319 1.00 32.83 86 SER B CA 1
ATOM 3865 C C . SER C 1 57 ? 27.124 52.768 -32.500 1.00 32.91 86 SER B C 1
ATOM 3866 O O . SER C 1 57 ? 26.763 52.067 -33.431 1.00 29.01 86 SER B O 1
ATOM 3869 N N . PHE C 1 58 ? 28.311 53.372 -32.463 1.00 31.22 87 PHE B N 1
ATOM 3870 C CA . PHE C 1 58 ? 29.235 53.329 -33.596 1.00 31.06 87 PHE B CA 1
ATOM 3871 C C . PHE C 1 58 ? 30.445 52.431 -33.372 1.00 35.79 87 PHE B C 1
ATOM 3872 O O . PHE C 1 58 ? 31.099 52.485 -32.326 1.00 42.47 87 PHE B O 1
ATOM 3880 N N . GLY C 1 59 ? 30.755 51.638 -34.390 1.00 33.92 88 GLY B N 1
ATOM 3881 C CA . GLY C 1 59 ? 31.895 50.748 -34.359 1.00 31.72 88 GLY B CA 1
ATOM 3882 C C . GLY C 1 59 ? 32.740 50.876 -35.612 1.00 48.92 88 GLY B C 1
ATOM 3883 O O . GLY C 1 59 ? 32.386 51.595 -36.545 1.00 38.21 88 GLY B O 1
ATOM 3884 N N . ILE C 1 60 ? 33.868 50.175 -35.626 1.00 38.42 89 ILE B N 1
ATOM 3885 C CA . ILE C 1 60 ? 34.782 50.206 -36.757 1.00 47.50 89 ILE B CA 1
ATOM 3886 C C . ILE C 1 60 ? 35.649 48.949 -36.703 1.00 48.71 89 ILE B C 1
ATOM 3887 O O . ILE C 1 60 ? 36.011 48.491 -35.620 1.00 43.24 89 ILE B O 1
ATOM 3892 N N . SER C 1 61 ? 35.960 48.374 -37.862 1.00 38.64 90 SER B N 1
ATOM 3893 C CA . SER C 1 61 ? 36.727 47.132 -37.894 1.00 41.81 90 SER B CA 1
ATOM 3894 C C . SER C 1 61 ? 37.445 46.930 -39.215 1.00 51.59 90 SER B C 1
ATOM 3895 O O . SER C 1 61 ? 36.935 47.287 -40.277 1.00 43.33 90 SER B O 1
ATOM 3898 N N . THR C 1 62 ? 38.634 46.343 -39.123 1.00 50.22 91 THR B N 1
ATOM 3899 C CA . THR C 1 62 ? 39.449 46.011 -40.279 1.00 51.89 91 THR B CA 1
ATOM 3900 C C . THR C 1 62 ? 39.906 44.560 -40.181 1.00 52.19 91 THR B C 1
ATOM 3901 O O . THR C 1 62 ? 40.782 44.125 -40.927 1.00 59.66 91 THR B O 1
ATOM 3905 N N . ASP C 1 63 ? 39.320 43.816 -39.250 1.00 45.13 92 ASP B N 1
ATOM 3906 C CA . ASP C 1 63 ? 39.662 42.410 -39.092 1.00 46.87 92 ASP B CA 1
ATOM 3907 C C . ASP C 1 63 ? 39.049 41.553 -40.191 1.00 47.09 92 ASP B C 1
ATOM 3908 O O . ASP C 1 63 ? 37.843 41.622 -40.456 1.00 46.58 92 ASP B O 1
ATOM 3913 N N . SER C 1 64 ? 39.900 40.733 -40.805 1.00 50.99 93 SER B N 1
ATOM 3914 C CA . SER C 1 64 ? 39.543 39.875 -41.928 1.00 50.05 93 SER B CA 1
ATOM 3915 C C . SER C 1 64 ? 38.380 38.919 -41.659 1.00 58.18 93 SER B C 1
ATOM 3916 O O . SER C 1 64 ? 37.624 38.576 -42.569 1.00 49.94 93 SER B O 1
ATOM 3919 N N . GLU C 1 65 ? 38.238 38.469 -40.419 1.00 48.14 94 GLU B N 1
ATOM 3920 C CA . GLU C 1 65 ? 37.165 37.536 -40.113 1.00 47.55 94 GLU B CA 1
ATOM 3921 C C . GLU C 1 65 ? 35.857 38.282 -39.904 1.00 45.73 94 GLU B C 1
ATOM 3922 O O . GLU C 1 65 ? 34.794 37.812 -40.313 1.00 47.75 94 GLU B O 1
ATOM 3928 N N . VAL C 1 66 ? 35.951 39.449 -39.271 1.00 41.47 95 VAL B N 1
ATOM 3929 C CA . VAL C 1 66 ? 34.802 40.313 -39.055 1.00 46.43 95 VAL B CA 1
ATOM 3930 C C . VAL C 1 66 ? 34.201 40.726 -40.392 1.00 46.10 95 VAL B C 1
ATOM 3931 O O . VAL C 1 66 ? 33.003 40.582 -40.608 1.00 45.11 95 VAL B O 1
ATOM 3935 N N . LEU C 1 67 ? 35.037 41.239 -41.285 1.00 46.86 96 LEU B N 1
ATOM 3936 C CA . LEU C 1 67 ? 34.572 41.622 -42.614 1.00 43.34 96 LEU B CA 1
ATOM 3937 C C . LEU C 1 67 ? 33.893 40.451 -43.325 1.00 49.99 96 LEU B C 1
ATOM 3938 O O . LEU C 1 67 ? 32.785 40.601 -43.842 1.00 56.99 96 LEU B O 1
ATOM 3943 N N . THR C 1 68 ? 34.550 39.288 -43.329 1.00 55.66 97 THR B N 1
ATOM 3944 C CA . THR C 1 68 ? 34.007 38.082 -43.960 1.00 46.07 97 THR B CA 1
ATOM 3945 C C . THR C 1 68 ? 32.644 37.701 -43.379 1.00 50.82 97 THR B C 1
ATOM 3946 O O . THR C 1 68 ? 31.698 37.412 -44.117 1.00 48.08 97 THR B O 1
ATOM 3950 N N . HIS C 1 69 ? 32.554 37.709 -42.054 1.00 41.48 98 HIS B N 1
ATOM 3951 C CA . HIS C 1 69 ? 31.329 37.341 -41.356 1.00 43.39 98 HIS B CA 1
ATOM 3952 C C . HIS C 1 69 ? 30.148 38.198 -41.792 1.00 47.33 98 HIS B C 1
ATOM 3953 O O . HIS C 1 69 ? 29.030 37.706 -41.927 1.00 46.78 98 HIS B O 1
ATOM 3960 N N . TYR C 1 70 ? 30.403 39.485 -42.005 1.00 42.27 99 TYR B N 1
ATOM 3961 C CA . TYR C 1 70 ? 29.361 40.403 -42.455 1.00 45.47 99 TYR B CA 1
ATOM 3962 C C . TYR C 1 70 ? 29.356 40.594 -43.972 1.00 49.97 99 TYR B C 1
ATOM 3963 O O . TYR C 1 70 ? 28.802 41.576 -44.478 1.00 43.84 99 TYR B O 1
ATOM 3972 N N . ASN C 1 71 ? 29.962 39.636 -44.678 1.00 47.99 100 ASN B N 1
ATOM 3973 C CA . ASN C 1 71 ? 30.022 39.628 -46.145 1.00 53.88 100 ASN B CA 1
ATOM 3974 C C . ASN C 1 71 ? 30.420 40.971 -46.749 1.00 51.31 100 ASN B C 1
ATOM 3975 O O . ASN C 1 71 ? 29.698 41.552 -47.565 1.00 50.78 100 ASN B O 1
ATOM 3980 N N . ILE C 1 72 ? 31.576 41.460 -46.321 1.00 47.20 101 ILE B N 1
ATOM 3981 C CA . ILE C 1 72 ? 32.060 42.769 -46.720 1.00 47.25 101 ILE B CA 1
ATOM 3982 C C . ILE C 1 72 ? 33.177 42.590 -47.722 1.00 60.94 101 ILE B C 1
ATOM 3983 O O . ILE C 1 72 ? 34.214 42.006 -47.401 1.00 59.74 101 ILE B O 1
ATOM 3988 N N . THR C 1 73 ? 32.955 43.090 -48.936 1.00 72.48 102 THR B N 1
ATOM 3989 C CA . THR C 1 73 ? 33.920 42.956 -50.023 1.00 70.10 102 THR B CA 1
ATOM 3990 C C . THR C 1 73 ? 34.475 44.313 -50.449 1.00 72.96 102 THR B C 1
ATOM 3991 O O . THR C 1 73 ? 34.451 44.667 -51.633 1.00 75.72 102 THR B O 1
ATOM 3995 N N . GLY C 1 74 ? 34.974 45.068 -49.474 1.00 68.43 103 GLY B N 1
ATOM 3996 C CA . GLY C 1 74 ? 35.518 46.389 -49.726 1.00 62.78 103 GLY B CA 1
ATOM 3997 C C . GLY C 1 74 ? 35.020 47.411 -48.723 1.00 64.58 103 GLY B C 1
ATOM 3998 O O . GLY C 1 74 ? 34.090 47.139 -47.965 1.00 51.67 103 GLY B O 1
ATOM 3999 N N . ASN C 1 75 ? 35.643 48.587 -48.726 1.00 55.19 104 ASN B N 1
ATOM 4000 C CA . ASN C 1 75 ? 35.271 49.676 -47.826 1.00 53.92 104 ASN B CA 1
ATOM 4001 C C . ASN C 1 75 ? 33.764 49.942 -47.815 1.00 54.95 104 ASN B C 1
ATOM 4002 O O . ASN C 1 75 ? 33.173 50.293 -48.839 1.00 53.11 104 ASN B O 1
ATOM 4007 N N . THR C 1 76 ? 33.158 49.755 -46.645 1.00 48.08 105 THR B N 1
ATOM 4008 C CA . THR C 1 76 ? 31.706 49.749 -46.490 1.00 46.33 105 THR B CA 1
ATOM 4009 C C . THR C 1 76 ? 31.330 50.314 -45.128 1.00 43.85 105 THR B C 1
ATOM 4010 O O . THR C 1 76 ? 31.987 50.015 -44.133 1.00 49.58 105 THR B O 1
ATOM 4014 N N . ILE C 1 77 ? 30.285 51.138 -45.085 1.00 42.15 106 ILE B N 1
ATOM 4015 C CA . ILE C 1 77 ? 29.678 51.543 -43.822 1.00 39.05 106 ILE B CA 1
ATOM 4016 C C . ILE C 1 77 ? 28.282 50.931 -43.711 1.00 39.81 106 ILE B C 1
ATOM 4017 O O . ILE C 1 77 ? 27.418 51.176 -44.553 1.00 38.94 106 ILE B O 1
ATOM 4022 N N . CYS C 1 78 ? 28.061 50.133 -42.670 1.00 38.66 107 CYS B N 1
ATOM 4023 C CA . CYS C 1 78 ? 26.778 49.468 -42.497 1.00 34.05 107 CYS B CA 1
ATOM 4024 C C . CYS C 1 78 ? 25.971 50.001 -41.343 1.00 36.76 107 CYS B C 1
ATOM 4025 O O . CYS C 1 78 ? 26.493 50.183 -40.237 1.00 36.41 107 CYS B O 1
ATOM 4028 N N . LEU C 1 79 ? 24.683 50.221 -41.584 1.00 30.83 108 LEU B N 1
ATOM 4029 C CA . LEU C 1 79 ? 23.751 50.431 -40.482 1.00 28.21 108 LEU B CA 1
ATOM 4030 C C . LEU C 1 79 ? 23.046 49.110 -40.196 1.00 33.82 108 LEU B C 1
ATOM 4031 O O . LEU C 1 79 ? 22.470 48.505 -41.107 1.00 28.88 108 LEU B O 1
ATOM 4036 N N . PHE C 1 80 ? 23.101 48.668 -38.938 1.00 26.78 109 PHE B N 1
ATOM 4037 C CA . PHE C 1 80 ? 22.383 47.477 -38.493 1.00 24.55 109 PHE B CA 1
ATOM 4038 C C . PHE C 1 80 ? 21.253 47.904 -37.572 1.00 22.64 109 PHE B C 1
ATOM 4039 O O . PHE C 1 80 ? 21.361 48.916 -36.882 1.00 21.27 109 PHE B O 1
ATOM 4047 N N . ARG C 1 81 ? 20.167 47.139 -37.540 1.00 22.13 110 ARG B N 1
ATOM 4048 C CA . ARG C 1 81 ? 19.066 47.495 -36.654 1.00 25.24 110 ARG B CA 1
ATOM 4049 C C . ARG C 1 81 ? 18.217 46.284 -36.275 1.00 29.23 110 ARG B C 1
ATOM 4050 O O . ARG C 1 81 ? 17.815 45.476 -37.114 1.00 26.55 110 ARG B O 1
ATOM 4058 N N . LEU C 1 82 ? 17.964 46.195 -34.981 1.00 20.24 111 LEU B N 1
ATOM 4059 C CA . LEU C 1 82 ? 17.231 45.110 -34.356 1.00 21.52 111 LEU B CA 1
ATOM 4060 C C . LEU C 1 82 ? 15.829 44.902 -34.916 1.00 21.87 111 LEU B C 1
ATOM 4061 O O . LEU C 1 82 ? 15.393 43.764 -35.131 1.00 25.95 111 LEU B O 1
ATOM 4066 N N . VAL C 1 83 ? 15.124 46.004 -35.145 1.00 28.97 112 VAL B N 1
ATOM 4067 C CA . VAL C 1 83 ? 13.676 45.960 -35.333 1.00 23.26 112 VAL B CA 1
ATOM 4068 C C . VAL C 1 83 ? 13.248 45.108 -36.529 1.00 29.75 112 VAL B C 1
ATOM 4069 O O . VAL C 1 83 ? 12.228 44.437 -36.471 1.00 30.20 112 VAL B O 1
ATOM 4073 N N . ASP C 1 84 ? 14.046 45.103 -37.595 1.00 26.89 113 ASP B N 1
ATOM 4074 C CA . ASP C 1 84 ? 13.797 44.216 -38.725 1.00 28.27 113 ASP B CA 1
ATOM 4075 C C . ASP C 1 84 ? 15.050 43.440 -39.148 1.00 27.49 113 ASP B C 1
ATOM 4076 O O . ASP C 1 84 ? 15.119 42.935 -40.274 1.00 27.12 113 ASP B O 1
ATOM 4081 N N . ASN C 1 85 ? 16.027 43.346 -38.239 1.00 29.00 114 ASN B N 1
ATOM 4082 C CA . ASN C 1 85 ? 17.286 42.620 -38.479 1.00 26.80 114 ASN B CA 1
ATOM 4083 C C . ASN C 1 85 ? 18.006 43.033 -39.764 1.00 29.51 114 ASN B C 1
ATOM 4084 O O . ASN C 1 85 ? 18.548 42.188 -40.473 1.00 28.88 114 ASN B O 1
ATOM 4089 N N . GLU C 1 86 ? 18.029 44.329 -40.065 1.00 26.62 115 GLU B N 1
ATOM 4090 C CA . GLU C 1 86 ? 18.686 44.759 -41.299 1.00 29.91 115 GLU B CA 1
ATOM 4091 C C . GLU C 1 86 ? 20.188 44.928 -41.176 1.00 35.46 115 GLU B C 1
ATOM 4092 O O . GLU C 1 86 ? 20.731 45.081 -40.077 1.00 33.05 115 GLU B O 1
ATOM 4098 N N . GLN C 1 87 ? 20.841 44.842 -42.329 1.00 35.67 116 GLN B N 1
ATOM 4099 C CA . GLN C 1 87 ? 22.210 45.289 -42.528 1.00 32.60 116 GLN B CA 1
ATOM 4100 C C . GLN C 1 87 ? 22.182 46.081 -43.825 1.00 34.37 116 GLN B C 1
ATOM 4101 O O . GLN C 1 87 ? 22.090 45.497 -44.894 1.00 36.59 116 GLN B O 1
ATOM 4107 N N . LEU C 1 88 ? 22.214 47.407 -43.727 1.00 34.89 117 LEU B N 1
ATOM 4108 C CA . LEU C 1 88 ? 22.170 48.270 -44.911 1.00 36.05 117 LEU B CA 1
ATOM 4109 C C . LEU C 1 88 ? 23.554 48.840 -45.172 1.00 37.28 117 LEU B C 1
ATOM 4110 O O . LEU C 1 88 ? 24.192 49.378 -44.265 1.00 45.06 117 LEU B O 1
ATOM 4115 N N . ASN C 1 89 ? 24.010 48.720 -46.413 1.00 40.16 118 ASN B N 1
ATOM 4116 C CA . ASN C 1 89 ? 25.378 49.060 -46.782 1.00 41.81 118 ASN B CA 1
ATOM 4117 C C . ASN C 1 89 ? 25.510 50.390 -47.502 1.00 49.68 118 ASN B C 1
ATOM 4118 O O . ASN C 1 89 ? 24.778 50.661 -48.453 1.00 52.15 118 ASN B O 1
ATOM 4123 N N . LEU C 1 90 ? 26.456 51.211 -47.053 1.00 46.29 119 LEU B N 1
ATOM 4124 C CA . LEU C 1 90 ? 26.970 52.295 -47.879 1.00 49.26 119 LEU B CA 1
ATOM 4125 C C . LEU C 1 90 ? 28.239 51.783 -48.537 1.00 54.86 119 LEU B C 1
ATOM 4126 O O . LEU C 1 90 ? 29.270 51.626 -47.869 1.00 47.99 119 LEU B O 1
ATOM 4131 N N . GLU C 1 91 ? 28.152 51.512 -49.838 1.00 50.90 120 GLU B N 1
ATOM 4132 C CA . GLU C 1 91 ? 29.214 50.828 -50.579 1.00 61.43 120 GLU B CA 1
ATOM 4133 C C . GLU C 1 91 ? 29.634 51.591 -51.828 1.00 70.79 120 GLU B C 1
ATOM 4134 O O . GLU C 1 91 ? 28.887 52.436 -52.328 1.00 58.28 120 GLU B O 1
ATOM 4140 N N . ASP C 1 92 ? 30.831 51.272 -52.321 1.00 69.88 121 ASP B N 1
ATOM 4141 C CA . ASP C 1 92 ? 31.322 51.746 -53.620 1.00 83.97 121 ASP B CA 1
ATOM 4142 C C . ASP C 1 92 ? 31.122 53.239 -53.896 1.00 88.38 121 ASP B C 1
ATOM 4143 O O . ASP C 1 92 ? 31.794 54.084 -53.308 1.00 90.81 121 ASP B O 1
ATOM 4148 N N . GLU C 1 93 ? 30.197 53.536 -54.807 1.00 80.14 122 GLU B N 1
ATOM 4149 C CA . GLU C 1 93 ? 29.884 54.900 -55.233 1.00 85.17 122 GLU B CA 1
ATOM 4150 C C . GLU C 1 93 ? 29.726 55.853 -54.053 1.00 75.66 122 GLU B C 1
ATOM 4151 O O . GLU C 1 93 ? 30.416 56.866 -53.941 1.00 69.87 122 GLU B O 1
ATOM 4157 N N . ASP C 1 94 ? 28.809 55.490 -53.170 1.00 60.60 123 ASP B N 1
ATOM 4158 C CA . ASP C 1 94 ? 28.428 56.296 -52.018 1.00 59.66 123 ASP B CA 1
ATOM 4159 C C . ASP C 1 94 ? 29.565 56.558 -51.023 1.00 67.01 123 ASP B C 1
ATOM 4160 O O . ASP C 1 94 ? 29.610 57.613 -50.388 1.00 65.84 123 ASP B O 1
ATOM 4165 N N . ILE C 1 95 ? 30.471 55.595 -50.882 1.00 63.67 124 ILE B N 1
ATOM 4166 C CA . ILE C 1 95 ? 31.556 55.694 -49.907 1.00 56.20 124 ILE B CA 1
ATOM 4167 C C . ILE C 1 95 ? 32.762 56.445 -50.474 1.00 58.25 124 ILE B C 1
ATOM 4168 O O . ILE C 1 95 ? 33.534 57.054 -49.735 1.00 69.22 124 ILE B O 1
ATOM 4173 N N . GLU C 1 96 ? 32.919 56.391 -51.790 1.00 61.70 125 GLU B N 1
ATOM 4174 C CA . GLU C 1 96 ? 34.028 57.056 -52.461 1.00 76.53 125 GLU B CA 1
ATOM 4175 C C . GLU C 1 96 ? 33.799 58.562 -52.487 1.00 76.33 125 GLU B C 1
ATOM 4176 O O . GLU C 1 96 ? 34.728 59.348 -52.281 1.00 72.23 125 GLU B O 1
ATOM 4182 N N . SER C 1 97 ? 32.551 58.951 -52.736 1.00 73.58 126 SER B N 1
ATOM 4183 C CA . SER C 1 97 ? 32.168 60.360 -52.814 1.00 79.79 126 SER B CA 1
ATOM 4184 C C . SER C 1 97 ? 31.405 60.793 -51.565 1.00 77.42 126 SER B C 1
ATOM 4185 O O . SER C 1 97 ? 30.663 61.777 -51.589 1.00 67.26 126 SER B O 1
ATOM 4188 N N . ILE C 1 98 ? 31.588 60.050 -50.478 1.00 58.44 127 ILE B N 1
ATOM 4189 C CA . ILE C 1 98 ? 30.881 60.325 -49.235 1.00 56.58 127 ILE B CA 1
ATOM 4190 C C . ILE C 1 98 ? 31.217 61.730 -48.725 1.00 64.47 127 ILE B C 1
ATOM 4191 O O . ILE C 1 98 ? 32.347 62.205 -48.882 1.00 65.20 127 ILE B O 1
ATOM 4196 N N . ASP C 1 99 ? 30.216 62.412 -48.172 1.00 54.13 128 ASP B N 1
ATOM 4197 C CA . ASP C 1 99 ? 30.458 63.612 -47.380 1.00 55.42 128 ASP B CA 1
ATOM 4198 C C . ASP C 1 99 ? 29.650 63.488 -46.109 1.00 47.53 128 ASP B C 1
ATOM 4199 O O . ASP C 1 99 ? 28.903 62.524 -45.936 1.00 50.42 128 ASP B O 1
ATOM 4204 N N . ALA C 1 100 ? 29.801 64.457 -45.216 1.00 46.23 129 ALA B N 1
ATOM 4205 C CA . ALA C 1 100 ? 29.210 64.345 -43.889 1.00 46.34 129 ALA B CA 1
ATOM 4206 C C . ALA C 1 100 ? 27.673 64.311 -43.907 1.00 50.18 129 ALA B C 1
ATOM 4207 O O . ALA C 1 100 ? 27.062 63.612 -43.105 1.00 44.21 129 ALA B O 1
ATOM 4209 N N . THR C 1 101 ? 27.051 65.047 -44.831 1.00 44.67 130 THR B N 1
ATOM 4210 C CA . THR C 1 101 ? 25.586 65.104 -44.902 1.00 41.22 130 THR B CA 1
ATOM 4211 C C . THR C 1 101 ? 24.997 63.861 -45.525 1.00 41.44 130 THR B C 1
ATOM 4212 O O . THR C 1 101 ? 23.919 63.408 -45.130 1.00 47.84 130 THR B O 1
ATOM 4216 N N . LYS C 1 102 ? 25.706 63.314 -46.504 1.00 44.09 131 LYS B N 1
ATOM 4217 C CA . LYS C 1 102 ? 25.236 62.101 -47.152 1.00 44.61 131 LYS B CA 1
ATOM 4218 C C . LYS C 1 102 ? 25.174 60.934 -46.140 1.00 47.26 131 LYS B C 1
ATOM 4219 O O . LYS C 1 102 ? 24.178 60.208 -46.082 1.00 41.58 131 LYS B O 1
ATOM 4225 N N . LEU C 1 103 ? 26.214 60.784 -45.320 1.00 40.99 132 LEU B N 1
ATOM 4226 C CA . LEU C 1 103 ? 26.212 59.761 -44.278 1.00 38.44 132 LEU B CA 1
ATOM 4227 C C . LEU C 1 103 ? 25.212 60.118 -43.171 1.00 41.36 132 LEU B C 1
ATOM 4228 O O . LEU C 1 103 ? 24.520 59.247 -42.613 1.00 33.39 132 LEU B O 1
ATOM 4233 N N . SER C 1 104 ? 25.153 61.409 -42.865 1.00 35.05 133 SER B N 1
ATOM 4234 C CA . SER C 1 104 ? 24.197 61.947 -41.909 1.00 32.44 133 SER B CA 1
ATOM 4235 C C . SER C 1 104 ? 22.751 61.536 -42.222 1.00 34.26 133 SER B C 1
ATOM 4236 O O . SER C 1 104 ? 22.038 61.035 -41.353 1.00 30.88 133 SER B O 1
ATOM 4239 N N . ARG C 1 105 ? 22.322 61.751 -43.464 1.00 33.91 134 ARG B N 1
ATOM 4240 C CA . ARG C 1 105 ? 20.934 61.508 -43.833 1.00 33.52 134 ARG B CA 1
ATOM 4241 C C . ARG C 1 105 ? 20.663 60.006 -43.922 1.00 35.79 134 ARG B C 1
ATOM 4242 O O . ARG C 1 105 ? 19.587 59.534 -43.539 1.00 31.58 134 ARG B O 1
ATOM 4250 N N . PHE C 1 106 ? 21.656 59.262 -44.412 1.00 34.78 135 PHE B N 1
ATOM 4251 C CA . PHE C 1 106 ? 21.599 57.809 -44.450 1.00 35.24 135 PHE B CA 1
ATOM 4252 C C . PHE C 1 106 ? 21.273 57.250 -43.076 1.00 31.50 135 PHE B C 1
ATOM 4253 O O . PHE C 1 106 ? 20.521 56.293 -42.963 1.00 32.54 135 PHE B O 1
ATOM 4261 N N . ILE C 1 107 ? 21.841 57.848 -42.036 1.00 29.92 136 ILE B N 1
ATOM 4262 C CA . ILE C 1 107 ? 21.589 57.382 -40.667 1.00 27.10 136 ILE B CA 1
ATOM 4263 C C . ILE C 1 107 ? 20.208 57.826 -40.191 1.00 29.87 136 ILE B C 1
ATOM 4264 O O . ILE C 1 107 ? 19.470 57.060 -39.575 1.00 26.64 136 ILE B O 1
ATOM 4269 N N . GLU C 1 108 ? 19.846 59.062 -40.509 1.00 27.72 137 GLU B N 1
ATOM 4270 C CA . GLU C 1 108 ? 18.525 59.562 -40.148 1.00 29.94 137 GLU B CA 1
ATOM 4271 C C . GLU C 1 108 ? 17.360 58.768 -40.722 1.00 27.92 137 GLU B C 1
ATOM 4272 O O . GLU C 1 108 ? 16.374 58.535 -40.021 1.00 28.59 137 GLU B O 1
ATOM 4278 N N . ILE C 1 109 ? 17.441 58.414 -42.009 1.00 33.19 138 ILE B N 1
ATOM 4279 C CA . ILE C 1 109 ? 16.330 57.748 -42.686 1.00 27.88 138 ILE B CA 1
ATOM 4280 C C . ILE C 1 109 ? 16.231 56.313 -42.197 1.00 30.67 138 ILE B C 1
ATOM 4281 O O . ILE C 1 109 ? 15.143 55.770 -42.037 1.00 31.27 138 ILE B O 1
ATOM 4286 N N . ASN C 1 110 ? 17.386 55.714 -41.942 1.00 28.48 139 ASN B N 1
ATOM 4287 C CA . ASN C 1 110 ? 17.473 54.291 -41.624 1.00 29.73 139 ASN B CA 1
ATOM 4288 C C . ASN C 1 110 ? 17.473 53.910 -40.136 1.00 30.64 139 ASN B C 1
ATOM 4289 O O . ASN C 1 110 ? 17.421 52.720 -39.797 1.00 31.16 139 ASN B O 1
ATOM 4294 N N . SER C 1 111 ? 17.525 54.912 -39.255 1.00 23.63 140 SER B N 1
ATOM 4295 C CA . SER C 1 111 ? 17.498 54.650 -37.807 1.00 22.79 140 SER B CA 1
ATOM 4296 C C . SER C 1 111 ? 16.087 54.340 -37.342 1.00 24.17 140 SER B C 1
ATOM 4297 O O . SER C 1 111 ? 15.392 55.213 -36.817 1.00 30.81 140 SER B O 1
ATOM 4300 N N . LEU C 1 112 ? 15.661 53.098 -37.562 1.00 22.43 141 LEU B N 1
ATOM 4301 C CA . LEU C 1 112 ? 14.395 52.625 -37.043 1.00 21.99 141 LEU B CA 1
ATOM 4302 C C . LEU C 1 112 ? 14.682 51.850 -35.748 1.00 29.63 141 LEU B C 1
ATOM 4303 O O . LEU C 1 112 ? 15.531 50.955 -35.722 1.00 21.76 141 LEU B O 1
ATOM 4308 N N . HIS C 1 113 ? 13.991 52.220 -34.676 1.00 26.70 142 HIS B N 1
ATOM 4309 C CA . HIS C 1 113 ? 14.153 51.577 -33.369 1.00 25.35 142 HIS B CA 1
ATOM 4310 C C . HIS C 1 113 ? 12.946 50.694 -33.098 1.00 32.50 142 HIS B C 1
ATOM 4311 O O . HIS C 1 113 ? 12.071 50.565 -33.962 1.00 25.43 142 HIS B O 1
ATOM 4318 N N . MET C 1 114 ? 12.881 50.099 -31.906 1.00 21.28 143 MET B N 1
ATOM 4319 C CA . MET C 1 114 ? 11.718 49.314 -31.549 1.00 21.18 143 MET B CA 1
ATOM 4320 C C . MET C 1 114 ? 10.462 50.186 -31.502 1.00 21.40 143 MET B C 1
ATOM 4321 O O . MET C 1 114 ? 9.370 49.731 -31.845 1.00 21.43 143 MET B O 1
ATOM 4326 N N . VAL C 1 115 ? 10.628 51.448 -31.119 1.00 21.72 144 VAL B N 1
ATOM 4327 C CA . VAL C 1 115 ? 9.586 52.452 -31.339 1.00 22.13 144 VAL B CA 1
ATOM 4328 C C . VAL C 1 115 ? 10.263 53.623 -32.045 1.00 29.82 144 VAL B C 1
ATOM 4329 O O . VAL C 1 115 ? 11.171 54.237 -31.493 1.00 22.90 144 VAL B O 1
ATOM 4333 N N . THR C 1 116 ? 9.871 53.886 -33.294 1.00 23.06 145 THR B N 1
ATOM 4334 C CA . THR C 1 116 ? 10.464 54.957 -34.068 1.00 22.56 145 THR B CA 1
ATOM 4335 C C . THR C 1 116 ? 9.563 56.204 -34.008 1.00 23.74 145 THR B C 1
ATOM 4336 O O . THR C 1 116 ? 8.348 56.096 -34.152 1.00 23.58 145 THR B O 1
ATOM 4340 N N . GLU C 1 117 ? 10.147 57.379 -33.770 1.00 23.64 146 GLU B N 1
ATOM 4341 C CA . GLU C 1 117 ? 9.375 58.631 -33.816 1.00 24.49 146 GLU B CA 1
ATOM 4342 C C . GLU C 1 117 ? 9.140 59.090 -35.249 1.00 32.56 146 GLU B C 1
ATOM 4343 O O . GLU C 1 117 ? 10.064 59.111 -36.064 1.00 27.24 146 GLU B O 1
ATOM 4349 N N . TYR C 1 118 ? 7.902 59.486 -35.522 1.00 29.47 147 TYR B N 1
ATOM 4350 C CA . TYR C 1 118 ? 7.459 59.850 -36.855 1.00 26.16 147 TYR B CA 1
ATOM 4351 C C . TYR C 1 118 ? 7.891 61.263 -37.230 1.00 40.98 147 TYR B C 1
ATOM 4352 O O . TYR C 1 118 ? 7.554 62.234 -36.547 1.00 32.08 147 TYR B O 1
ATOM 4361 N N . ASN C 1 119 ? 8.634 61.373 -38.323 1.00 26.31 148 ASN B N 1
ATOM 4362 C CA . ASN C 1 119 ? 8.826 62.653 -38.981 1.00 29.74 148 ASN B CA 1
ATOM 4363 C C . ASN C 1 119 ? 8.932 62.394 -40.492 1.00 27.82 148 ASN B C 1
ATOM 4364 O O . ASN C 1 119 ? 8.938 61.226 -40.914 1.00 26.65 148 ASN B O 1
ATOM 4369 N N . PRO C 1 120 ? 8.982 63.463 -41.310 1.00 27.95 149 PRO B N 1
ATOM 4370 C CA . PRO C 1 120 ? 9.082 63.247 -42.760 1.00 28.25 149 PRO B CA 1
ATOM 4371 C C . PRO C 1 120 ? 10.255 62.359 -43.194 1.00 28.01 149 PRO B C 1
ATOM 4372 O O . PRO C 1 120 ? 10.116 61.636 -44.175 1.00 29.32 149 PRO B O 1
ATOM 4376 N N . VAL C 1 121 ? 11.366 62.380 -42.465 1.00 27.98 150 VAL B N 1
ATOM 4377 C CA . VAL C 1 121 ? 12.522 61.566 -42.829 1.00 26.20 150 VAL B CA 1
ATOM 4378 C C . VAL C 1 121 ? 12.387 60.077 -42.421 1.00 25.51 150 VAL B C 1
ATOM 4379 O O . VAL C 1 121 ? 12.697 59.165 -43.203 1.00 25.49 150 VAL B O 1
ATOM 4383 N N . THR C 1 122 ? 11.935 59.827 -41.196 1.00 29.07 151 THR B N 1
ATOM 4384 C CA . THR C 1 122 ? 11.861 58.459 -40.694 1.00 26.92 151 THR B CA 1
ATOM 4385 C C . THR C 1 122 ? 10.726 57.676 -41.340 1.00 25.64 151 THR B C 1
ATOM 4386 O O . THR C 1 122 ? 10.802 56.450 -41.441 1.00 24.96 151 THR B O 1
ATOM 4390 N N . VAL C 1 123 ? 9.675 58.368 -41.785 1.00 25.47 152 VAL B N 1
ATOM 4391 C CA . VAL C 1 123 ? 8.560 57.672 -42.406 1.00 25.96 152 VAL B CA 1
ATOM 4392 C C . VAL C 1 123 ? 9.036 57.051 -43.734 1.00 28.55 152 VAL B C 1
ATOM 4393 O O . VAL C 1 123 ? 8.559 55.993 -44.149 1.00 26.51 152 VAL B O 1
ATOM 4397 N N . ILE C 1 124 ? 10.006 57.692 -44.376 1.00 26.50 153 ILE B N 1
ATOM 4398 C CA . ILE C 1 124 ? 10.606 57.121 -45.575 1.00 26.93 153 ILE B CA 1
ATOM 4399 C C . ILE C 1 124 ? 11.280 55.800 -45.212 1.00 26.29 153 ILE B C 1
ATOM 4400 O O . ILE C 1 124 ? 10.984 54.760 -45.801 1.00 31.52 153 ILE B O 1
ATOM 4405 N N . GLY C 1 125 ? 12.172 55.837 -44.224 1.00 31.69 154 GLY B N 1
ATOM 4406 C CA . GLY C 1 125 ? 12.803 54.620 -43.719 1.00 26.27 154 GLY B CA 1
ATOM 4407 C C . GLY C 1 125 ? 11.805 53.527 -43.400 1.00 24.79 154 GLY B C 1
ATOM 4408 O O . GLY C 1 125 ? 11.975 52.369 -43.777 1.00 24.98 154 GLY B O 1
ATOM 4409 N N . LEU C 1 126 ? 10.737 53.915 -42.719 1.00 25.17 155 LEU B N 1
ATOM 4410 C CA . LEU C 1 126 ? 9.688 52.990 -42.326 1.00 24.57 155 LEU B CA 1
ATOM 4411 C C . LEU C 1 126 ? 9.070 52.325 -43.548 1.00 28.42 155 LEU B C 1
ATOM 4412 O O . LEU C 1 126 ? 8.896 51.111 -43.586 1.00 29.79 155 LEU B O 1
ATOM 4417 N N . PHE C 1 127 ? 8.774 53.116 -44.573 1.00 29.66 156 PHE B N 1
ATOM 4418 C CA . PHE C 1 127 ? 8.166 52.551 -45.775 1.00 28.74 156 PHE B CA 1
ATOM 4419 C C . PHE C 1 127 ? 9.115 51.684 -46.594 1.00 29.59 156 PHE B C 1
ATOM 4420 O O . PHE C 1 127 ? 8.680 50.931 -47.436 1.00 33.69 156 PHE B O 1
ATOM 4428 N N . ASN C 1 128 ? 10.411 51.802 -46.345 1.00 31.58 157 ASN B N 1
ATOM 4429 C CA . ASN C 1 128 ? 11.414 51.016 -47.059 1.00 27.77 157 ASN B CA 1
ATOM 4430 C C . ASN C 1 128 ? 11.794 49.734 -46.326 1.00 34.58 157 ASN B C 1
ATOM 4431 O O . ASN C 1 128 ? 12.609 48.952 -46.838 1.00 31.25 157 ASN B O 1
ATOM 4436 N N . SER C 1 129 ? 11.188 49.493 -45.160 1.00 27.52 158 SER B N 1
ATOM 4437 C CA . SER C 1 129 ? 11.421 48.248 -44.432 1.00 25.94 158 SER B CA 1
ATOM 4438 C C . SER C 1 129 ? 10.648 47.109 -45.088 1.00 37.77 158 SER B C 1
ATOM 4439 O O . SER C 1 129 ? 9.604 47.343 -45.683 1.00 30.94 158 SER B O 1
ATOM 4442 N N . VAL C 1 130 ? 11.149 45.877 -44.965 1.00 30.53 159 VAL B N 1
ATOM 4443 C CA . VAL C 1 130 ? 10.434 44.718 -45.485 1.00 33.93 159 VAL B CA 1
ATOM 4444 C C . VAL C 1 130 ? 9.153 44.482 -44.694 1.00 29.28 159 VAL B C 1
ATOM 4445 O O . VAL C 1 130 ? 8.207 43.871 -45.185 1.00 31.16 159 VAL B O 1
ATOM 4449 N N . ILE C 1 131 ? 9.114 44.981 -43.465 1.00 35.48 160 ILE B N 1
ATOM 4450 C CA . ILE C 1 131 ? 7.902 44.905 -42.663 1.00 25.85 160 ILE B CA 1
ATOM 4451 C C . ILE C 1 131 ? 6.903 45.937 -43.163 1.00 26.32 160 ILE B C 1
ATOM 4452 O O . ILE C 1 131 ? 7.187 47.128 -43.138 1.00 26.01 160 ILE B O 1
ATOM 4457 N N . GLN C 1 132 ? 5.741 45.472 -43.619 1.00 28.37 161 GLN B N 1
ATOM 4458 C CA . GLN C 1 132 ? 4.797 46.325 -44.347 1.00 33.49 161 GLN B CA 1
ATOM 4459 C C . GLN C 1 132 ? 3.584 46.705 -43.508 1.00 37.41 161 GLN B C 1
ATOM 4460 O O . GLN C 1 132 ? 2.649 47.319 -44.013 1.00 34.47 161 GLN B O 1
ATOM 4466 N N . ILE C 1 133 ? 3.587 46.312 -42.238 1.00 30.05 162 ILE B N 1
ATOM 4467 C CA . ILE C 1 133 ? 2.533 46.722 -41.312 1.00 28.51 162 ILE B CA 1
ATOM 4468 C C . ILE C 1 133 ? 3.085 47.716 -40.281 1.00 25.86 162 ILE B C 1
ATOM 4469 O O . ILE C 1 133 ? 4.076 47.417 -39.602 1.00 29.66 162 ILE B O 1
ATOM 4474 N N . HIS C 1 134 ? 2.454 48.888 -40.191 1.00 29.67 163 HIS B N 1
ATOM 4475 C CA . HIS C 1 134 ? 2.852 49.960 -39.272 1.00 31.41 163 HIS B CA 1
ATOM 4476 C C . HIS C 1 134 ? 1.773 50.191 -38.222 1.00 26.64 163 HIS B C 1
ATOM 4477 O O . HIS C 1 134 ? 0.589 50.156 -38.533 1.00 34.10 163 HIS B O 1
ATOM 4484 N N . LEU C 1 135 ? 2.185 50.453 -36.983 1.00 32.12 164 LEU B N 1
ATOM 4485 C CA . LEU C 1 135 ? 1.255 50.843 -35.923 1.00 25.63 164 LEU B CA 1
ATOM 4486 C C . LEU C 1 135 ? 1.688 52.190 -35.410 1.00 27.32 164 LEU B C 1
ATOM 4487 O O . LEU C 1 135 ? 2.871 52.392 -35.148 1.00 26.68 164 LEU B O 1
ATOM 4492 N N . LEU C 1 136 ? 0.744 53.110 -35.250 1.00 29.26 165 LEU B N 1
ATOM 4493 C CA . LEU C 1 136 ? 1.063 54.444 -34.744 1.00 26.93 165 LEU B CA 1
ATOM 4494 C C . LEU C 1 136 ? 0.379 54.662 -33.420 1.00 34.67 165 LEU B C 1
ATOM 4495 O O . LEU C 1 136 ? -0.823 54.417 -33.280 1.00 30.90 165 LEU B O 1
ATOM 4500 N N . LEU C 1 137 ? 1.142 55.138 -32.445 1.00 28.97 166 LEU B N 1
ATOM 4501 C CA . LEU C 1 137 ? 0.542 55.680 -31.249 1.00 28.12 166 LEU B CA 1
ATOM 4502 C C . LEU C 1 137 ? 0.561 57.180 -31.437 1.00 30.61 166 LEU B C 1
ATOM 4503 O O . LEU C 1 137 ? 1.629 57.785 -31.595 1.00 28.57 166 LEU B O 1
ATOM 4508 N N . ILE C 1 138 ? -0.624 57.778 -31.451 1.00 30.49 167 ILE B N 1
ATOM 4509 C CA . ILE C 1 138 ? -0.741 59.220 -31.626 1.00 31.65 167 ILE B CA 1
ATOM 4510 C C . ILE C 1 138 ? -1.097 59.897 -30.308 1.00 34.44 167 ILE B C 1
ATOM 4511 O O . ILE C 1 138 ? -2.241 59.829 -29.843 1.00 34.26 167 ILE B O 1
ATOM 4516 N N . MET C 1 139 ? -0.108 60.551 -29.706 1.00 33.55 168 MET B N 1
ATOM 4517 C CA . MET C 1 139 ? -0.339 61.286 -28.467 1.00 34.10 168 MET B CA 1
ATOM 4518 C C . MET C 1 139 ? 0.639 62.443 -28.314 1.00 45.03 168 MET B C 1
ATOM 4519 O O . MET C 1 139 ? 1.589 62.571 -29.087 1.00 45.18 168 MET B O 1
ATOM 4524 N N . ASN C 1 140 ? 0.414 63.270 -27.296 1.00 40.55 169 ASN B N 1
ATOM 4525 C CA . ASN C 1 140 ? 1.254 64.440 -27.071 1.00 41.72 169 ASN B CA 1
ATOM 4526 C C . ASN C 1 140 ? 2.416 64.143 -26.119 1.00 36.66 169 ASN B C 1
ATOM 4527 O O . ASN C 1 140 ? 2.196 63.731 -24.986 1.00 39.49 169 ASN B O 1
ATOM 4532 N N . LYS C 1 141 ? 3.645 64.357 -26.591 1.00 39.55 170 LYS B N 1
ATOM 4533 C CA . LYS C 1 141 ? 4.853 64.159 -25.781 1.00 47.70 170 LYS B CA 1
ATOM 4534 C C . LYS C 1 141 ? 4.901 65.033 -24.529 1.00 39.63 170 LYS B C 1
ATOM 4535 O O . LYS C 1 141 ? 5.640 64.730 -23.591 1.00 49.18 170 LYS B O 1
ATOM 4541 N N . ALA C 1 142 ? 4.126 66.116 -24.523 1.00 42.53 171 ALA B N 1
ATOM 4542 C CA . ALA C 1 142 ? 4.039 66.996 -23.364 1.00 43.16 171 ALA B CA 1
ATOM 4543 C C . ALA C 1 142 ? 2.971 66.529 -22.379 1.00 47.12 171 ALA B C 1
ATOM 4544 O O . ALA C 1 142 ? 2.737 67.173 -21.353 1.00 56.54 171 ALA B O 1
ATOM 4546 N N . SER C 1 143 ? 2.324 65.411 -22.688 1.00 45.42 172 SER B N 1
ATOM 4547 C CA . SER C 1 143 ? 1.288 64.887 -21.817 1.00 47.44 172 SER B CA 1
ATOM 4548 C C . SER C 1 143 ? 1.926 64.284 -20.576 1.00 49.77 172 SER B C 1
ATOM 4549 O O . SER C 1 143 ? 2.966 63.633 -20.657 1.00 43.08 172 SER B O 1
ATOM 4552 N N . PRO C 1 144 ? 1.301 64.500 -19.416 1.00 43.48 173 PRO B N 1
ATOM 4553 C CA . PRO C 1 144 ? 1.834 63.890 -18.193 1.00 58.31 173 PRO B CA 1
ATOM 4554 C C . PRO C 1 144 ? 1.850 62.353 -18.273 1.00 52.19 173 PRO B C 1
ATOM 4555 O O . PRO C 1 144 ? 2.704 61.723 -17.652 1.00 48.51 173 PRO B O 1
ATOM 4559 N N . GLU C 1 145 ? 0.937 61.769 -19.049 1.00 48.02 174 GLU B N 1
ATOM 4560 C CA . GLU C 1 145 ? 0.864 60.314 -19.194 1.00 51.89 174 GLU B CA 1
ATOM 4561 C C . GLU C 1 145 ? 1.806 59.789 -20.269 1.00 50.17 174 GLU B C 1
ATOM 4562 O O . GLU C 1 145 ? 1.858 58.585 -20.513 1.00 38.54 174 GLU B O 1
ATOM 4568 N N . TYR C 1 146 ? 2.543 60.679 -20.922 1.00 46.82 175 TYR B N 1
ATOM 4569 C CA . TYR C 1 146 ? 3.396 60.236 -22.012 1.00 42.41 175 TYR B CA 1
ATOM 4570 C C . TYR C 1 146 ? 4.373 59.142 -21.599 1.00 43.62 175 TYR B C 1
ATOM 4571 O O . TYR C 1 146 ? 4.510 58.132 -22.290 1.00 35.37 175 TYR B O 1
ATOM 4580 N N . GLU C 1 147 ? 5.050 59.347 -20.477 1.00 34.22 176 GLU B N 1
ATOM 4581 C CA . GLU C 1 147 ? 6.065 58.407 -20.022 1.00 35.66 176 GLU B CA 1
ATOM 4582 C C . GLU C 1 147 ? 5.502 57.006 -19.773 1.00 41.34 176 GLU B C 1
ATOM 4583 O O . GLU C 1 147 ? 6.082 56.006 -20.215 1.00 43.89 176 GLU B O 1
ATOM 4589 N N . GLU C 1 148 ? 4.369 56.938 -19.080 1.00 45.20 177 GLU B N 1
ATOM 4590 C CA . GLU C 1 148 ? 3.751 55.659 -18.727 1.00 42.77 177 GLU B CA 1
ATOM 4591 C C . GLU C 1 148 ? 3.249 54.941 -19.968 1.00 38.76 177 GLU B C 1
ATOM 4592 O O . GLU C 1 148 ? 3.364 53.712 -20.095 1.00 30.72 177 GLU B O 1
ATOM 4598 N N . ASN C 1 149 ? 2.693 55.717 -20.890 1.00 37.50 178 ASN B N 1
ATOM 4599 C CA . ASN C 1 149 ? 2.158 55.156 -22.121 1.00 35.17 178 ASN B CA 1
ATOM 4600 C C . ASN C 1 149 ? 3.262 54.596 -23.006 1.00 32.46 178 ASN B C 1
ATOM 4601 O O . ASN C 1 149 ? 3.188 53.457 -23.459 1.00 34.20 178 ASN B O 1
ATOM 4606 N N . MET C 1 150 ? 4.295 55.398 -23.236 1.00 32.94 179 MET B N 1
ATOM 4607 C CA . MET C 1 150 ? 5.421 54.972 -24.063 1.00 34.79 179 MET B CA 1
ATOM 4608 C C . MET C 1 150 ? 6.086 53.715 -23.501 1.00 33.89 179 MET B C 1
ATOM 4609 O O . MET C 1 150 ? 6.591 52.865 -24.232 1.00 28.12 179 MET B O 1
ATOM 4614 N N . HIS C 1 151 ? 6.079 53.591 -22.189 1.00 27.76 180 HIS B N 1
ATOM 4615 C CA . HIS C 1 151 ? 6.693 52.429 -21.588 1.00 27.31 180 HIS B CA 1
ATOM 4616 C C . HIS C 1 151 ? 5.918 51.157 -21.933 1.00 30.66 180 HIS B C 1
ATOM 4617 O O . HIS C 1 151 ? 6.519 50.151 -22.277 1.00 28.95 180 HIS B O 1
ATOM 4624 N N . ARG C 1 152 ? 4.592 51.218 -21.879 1.00 27.30 181 ARG B N 1
ATOM 4625 C CA . ARG C 1 152 ? 3.761 50.073 -22.262 1.00 28.25 181 ARG B CA 1
ATOM 4626 C C . ARG C 1 152 ? 3.802 49.759 -23.755 1.00 33.21 181 ARG B C 1
ATOM 4627 O O . ARG C 1 152 ? 3.788 48.591 -24.162 1.00 29.22 181 ARG B O 1
ATOM 4635 N N . TYR C 1 153 ? 3.853 50.811 -24.566 1.00 25.58 182 TYR B N 1
ATOM 4636 C CA . TYR C 1 153 ? 3.950 50.677 -26.016 1.00 28.50 182 TYR B CA 1
ATOM 4637 C C . TYR C 1 153 ? 5.251 49.947 -26.349 1.00 24.38 182 TYR B C 1
ATOM 4638 O O . TYR C 1 153 ? 5.266 49.049 -27.199 1.00 28.55 182 TYR B O 1
ATOM 4647 N N . GLN C 1 154 ? 6.334 50.330 -25.668 1.00 23.87 183 GLN B N 1
ATOM 4648 C CA . GLN C 1 154 ? 7.625 49.684 -25.845 1.00 30.64 183 GLN B CA 1
ATOM 4649 C C . GLN C 1 154 ? 7.546 48.197 -25.540 1.00 34.18 183 GLN B C 1
ATOM 4650 O O . GLN C 1 154 ? 8.084 47.387 -26.281 1.00 29.98 183 GLN B O 1
ATOM 4656 N N . LYS C 1 155 ? 6.886 47.846 -24.441 1.00 35.55 184 LYS B N 1
ATOM 4657 C CA . LYS C 1 155 ? 6.725 46.443 -24.063 1.00 26.59 184 LYS B CA 1
ATOM 4658 C C . LYS C 1 155 ? 5.937 45.675 -25.119 1.00 24.63 184 LYS B C 1
ATOM 4659 O O . LYS C 1 155 ? 6.285 44.548 -25.465 1.00 26.64 184 LYS B O 1
ATOM 4665 N N . ALA C 1 156 ? 4.864 46.292 -25.612 1.00 26.72 185 ALA B N 1
ATOM 4666 C CA . ALA C 1 156 ? 4.031 45.663 -26.624 1.00 28.01 185 ALA B CA 1
ATOM 4667 C C . ALA C 1 156 ? 4.804 45.527 -27.927 1.00 22.25 185 ALA B C 1
ATOM 4668 O O . ALA C 1 156 ? 4.568 44.599 -28.685 1.00 22.08 185 ALA B O 1
ATOM 4670 N N . ALA C 1 157 ? 5.726 46.449 -28.187 1.00 25.34 186 ALA B N 1
ATOM 4671 C CA . ALA C 1 157 ? 6.514 46.385 -29.412 1.00 21.66 186 ALA B CA 1
ATOM 4672 C C . ALA C 1 157 ? 7.278 45.066 -29.529 1.00 34.90 186 ALA B C 1
ATOM 4673 O O . ALA C 1 157 ? 7.403 44.496 -30.620 1.00 21.23 186 ALA B O 1
ATOM 4675 N N . LYS C 1 158 ? 7.804 44.592 -28.403 1.00 24.52 187 LYS B N 1
ATOM 4676 C CA . LYS C 1 158 ? 8.633 43.397 -28.406 1.00 21.20 187 LYS B CA 1
ATOM 4677 C C . LYS C 1 158 ? 7.848 42.166 -28.860 1.00 32.86 187 LYS B C 1
ATOM 4678 O O . LYS C 1 158 ? 8.388 41.295 -29.543 1.00 21.24 187 LYS B O 1
ATOM 4684 N N . LEU C 1 159 ? 6.571 42.115 -28.495 1.00 21.45 188 LEU B N 1
ATOM 4685 C CA . LEU C 1 159 ? 5.699 41.007 -28.869 1.00 21.64 188 LEU B CA 1
ATOM 4686 C C . LEU C 1 159 ? 5.422 40.918 -30.368 1.00 39.25 188 LEU B C 1
ATOM 4687 O O . LEU C 1 159 ? 4.799 39.963 -30.825 1.00 24.84 188 LEU B O 1
ATOM 4692 N N . PHE C 1 160 ? 5.838 41.921 -31.136 1.00 36.34 189 PHE B N 1
ATOM 4693 C CA . PHE C 1 160 ? 5.516 41.918 -32.559 1.00 33.17 189 PHE B CA 1
ATOM 4694 C C . PHE C 1 160 ? 6.742 42.117 -33.421 1.00 37.73 189 PHE B C 1
ATOM 4695 O O . PHE C 1 160 ? 6.632 42.412 -34.618 1.00 28.71 189 PHE B O 1
ATOM 4703 N N . GLN C 1 161 ? 7.910 41.935 -32.808 1.00 23.78 190 GLN B N 1
ATOM 4704 C CA . GLN C 1 161 ? 9.166 42.208 -33.490 1.00 25.85 190 GLN B CA 1
ATOM 4705 C C . GLN C 1 161 ? 9.240 41.305 -34.727 1.00 29.99 190 GLN B C 1
ATOM 4706 O O . GLN C 1 161 ? 8.979 40.099 -34.651 1.00 24.21 190 GLN B O 1
ATOM 4712 N N . GLY C 1 162 ? 9.529 41.922 -35.866 1.00 36.67 191 GLY B N 1
ATOM 4713 C CA . GLY C 1 162 ? 9.547 41.230 -37.140 1.00 35.65 191 GLY B CA 1
ATOM 4714 C C . GLY C 1 162 ? 8.220 41.248 -37.886 1.00 40.10 191 GLY B C 1
ATOM 4715 O O . GLY C 1 162 ? 8.186 40.925 -39.068 1.00 42.14 191 GLY B O 1
ATOM 4716 N N . LYS C 1 163 ? 7.134 41.611 -37.200 1.00 30.26 192 LYS B N 1
ATOM 4717 C CA . LYS C 1 163 ? 5.792 41.629 -37.793 1.00 26.52 192 LYS B CA 1
ATOM 4718 C C . LYS C 1 163 ? 5.206 43.035 -37.982 1.00 27.04 192 LYS B C 1
ATOM 4719 O O . LYS C 1 163 ? 4.597 43.330 -39.013 1.00 30.98 192 LYS B O 1
ATOM 4725 N N . ILE C 1 164 ? 5.348 43.887 -36.971 1.00 30.91 193 ILE B N 1
ATOM 4726 C CA . ILE C 1 164 ? 4.792 45.237 -37.029 1.00 27.00 193 ILE B CA 1
ATOM 4727 C C . ILE C 1 164 ? 5.830 46.244 -36.569 1.00 38.97 193 ILE B C 1
ATOM 4728 O O . ILE C 1 164 ? 6.520 46.032 -35.560 1.00 26.21 193 ILE B O 1
ATOM 4733 N N . LEU C 1 165 ? 5.963 47.324 -37.328 1.00 27.83 194 LEU B N 1
ATOM 4734 C CA . LEU C 1 165 ? 6.796 48.447 -36.928 1.00 26.98 194 LEU B CA 1
ATOM 4735 C C . LEU C 1 165 ? 5.997 49.392 -36.024 1.00 31.04 194 LEU B C 1
ATOM 4736 O O . LEU C 1 165 ? 5.015 49.999 -36.468 1.00 35.63 194 LEU B O 1
ATOM 4741 N N . PHE C 1 166 ? 6.415 49.515 -34.764 1.00 24.20 195 PHE B N 1
ATOM 4742 C CA . PHE C 1 166 ? 5.797 50.457 -33.828 1.00 24.44 195 PHE B CA 1
ATOM 4743 C C . PHE C 1 166 ? 6.352 51.869 -33.994 1.00 28.75 195 PHE B C 1
ATOM 4744 O O . PHE C 1 166 ? 7.577 52.090 -33.990 1.00 26.32 195 PHE B O 1
ATOM 4752 N N . ILE C 1 167 ? 5.438 52.821 -34.144 1.00 30.37 196 ILE B N 1
ATOM 4753 C CA . ILE C 1 167 ? 5.793 54.211 -34.414 1.00 27.16 196 ILE B CA 1
ATOM 4754 C C . ILE C 1 167 ? 5.089 55.145 -33.432 1.00 27.88 196 ILE B C 1
ATOM 4755 O O . ILE C 1 167 ? 3.935 54.909 -33.078 1.00 28.11 196 ILE B O 1
ATOM 4760 N N . LEU C 1 168 ? 5.781 56.193 -32.988 1.00 28.46 197 LEU B N 1
ATOM 4761 C CA . LEU C 1 168 ? 5.139 57.247 -32.212 1.00 29.64 197 LEU B CA 1
ATOM 4762 C C . LEU C 1 168 ? 4.888 58.496 -33.053 1.00 31.41 197 LEU B C 1
ATOM 4763 O O . LEU C 1 168 ? 5.799 59.018 -33.701 1.00 31.91 197 LEU B O 1
ATOM 4768 N N . VAL C 1 169 ? 3.653 58.982 -33.032 1.00 32.57 198 VAL B N 1
ATOM 4769 C CA . VAL C 1 169 ? 3.332 60.278 -33.640 1.00 34.60 198 VAL B CA 1
ATOM 4770 C C . VAL C 1 169 ? 3.030 61.304 -32.548 1.00 38.71 198 VAL B C 1
ATOM 4771 O O . VAL C 1 169 ? 2.068 61.152 -31.790 1.00 38.24 198 VAL B O 1
ATOM 4775 N N . ASP C 1 170 ? 3.860 62.337 -32.454 1.00 37.05 199 ASP B N 1
ATOM 4776 C CA . ASP C 1 170 ? 3.656 63.381 -31.454 1.00 38.69 199 ASP B CA 1
ATOM 4777 C C . ASP C 1 170 ? 2.630 64.406 -31.936 1.00 41.79 199 ASP B C 1
ATOM 4778 O O . ASP C 1 170 ? 2.923 65.243 -32.792 1.00 42.44 199 ASP B O 1
ATOM 4783 N N . SER C 1 171 ? 1.435 64.348 -31.356 1.00 41.45 200 SER B N 1
ATOM 4784 C CA . SER C 1 171 ? 0.347 65.242 -31.736 1.00 43.73 200 SER B CA 1
ATOM 4785 C C . SER C 1 171 ? 0.610 66.705 -31.361 1.00 46.26 200 SER B C 1
ATOM 4786 O O . SER C 1 171 ? -0.171 67.590 -31.709 1.00 48.53 200 SER B O 1
ATOM 4789 N N . GLY C 1 172 ? 1.701 66.944 -30.633 1.00 52.62 201 GLY B N 1
ATOM 4790 C CA . GLY C 1 172 ? 2.091 68.287 -30.242 1.00 49.89 201 GLY B CA 1
ATOM 4791 C C . GLY C 1 172 ? 2.690 69.046 -31.408 1.00 53.57 201 GLY B C 1
ATOM 4792 O O . GLY C 1 172 ? 2.686 70.275 -31.428 1.00 58.26 201 GLY B O 1
ATOM 4793 N N . MET C 1 173 ? 3.201 68.300 -32.385 1.00 49.91 202 MET B N 1
ATOM 4794 C CA . MET C 1 173 ? 3.799 68.877 -33.588 1.00 56.60 202 MET B CA 1
ATOM 4795 C C . MET C 1 173 ? 2.737 69.202 -34.641 1.00 52.32 202 MET B C 1
ATOM 4796 O O . MET C 1 173 ? 1.998 68.313 -35.073 1.00 50.98 202 MET B O 1
ATOM 4801 N N . LYS C 1 174 ? 2.660 70.465 -35.058 1.00 53.81 203 LYS B N 1
ATOM 4802 C CA . LYS C 1 174 ? 1.661 70.847 -36.053 1.00 55.54 203 LYS B CA 1
ATOM 4803 C C . LYS C 1 174 ? 1.792 70.026 -37.351 1.00 64.28 203 LYS B C 1
ATOM 4804 O O . LYS C 1 174 ? 0.790 69.620 -37.942 1.00 57.54 203 LYS B O 1
ATOM 4810 N N . GLU C 1 175 ? 3.026 69.741 -37.758 1.00 53.31 204 GLU B N 1
ATOM 4811 C CA A GLU C 1 175 ? 3.275 68.996 -38.987 0.70 52.40 204 GLU B CA 1
ATOM 4812 C CA B GLU C 1 175 ? 3.282 68.996 -38.986 0.30 52.40 204 GLU B CA 1
ATOM 4813 C C . GLU C 1 175 ? 2.607 67.621 -38.976 1.00 49.92 204 GLU B C 1
ATOM 4814 O O . GLU C 1 175 ? 2.382 67.024 -40.023 1.00 49.71 204 GLU B O 1
ATOM 4837 N N . ASN C 1 176 ? 2.277 67.125 -37.786 1.00 48.33 205 ASN B N 1
ATOM 4838 C CA . ASN C 1 176 ? 1.593 65.838 -37.660 1.00 46.24 205 ASN B CA 1
ATOM 4839 C C . ASN C 1 176 ? 0.077 65.956 -37.769 1.00 47.51 205 ASN B C 1
ATOM 4840 O O . ASN C 1 176 ? -0.641 64.973 -37.616 1.00 46.23 205 ASN B O 1
ATOM 4845 N N . GLY C 1 177 ? -0.408 67.163 -38.043 1.00 50.26 206 GLY B N 1
ATOM 4846 C CA . GLY C 1 177 ? -1.834 67.372 -38.196 1.00 51.86 206 GLY B CA 1
ATOM 4847 C C . GLY C 1 177 ? -2.429 66.473 -39.263 1.00 51.52 206 GLY B C 1
ATOM 4848 O O . GLY C 1 177 ? -3.492 65.881 -39.062 1.00 51.31 206 GLY B O 1
ATOM 4849 N N . LYS C 1 178 ? -1.724 66.350 -40.388 1.00 51.63 207 LYS B N 1
ATOM 4850 C CA . LYS C 1 178 ? -2.247 65.642 -41.559 1.00 51.98 207 LYS B CA 1
ATOM 4851 C C . LYS C 1 178 ? -2.177 64.122 -41.417 1.00 49.31 207 LYS B C 1
ATOM 4852 O O . LYS C 1 178 ? -2.962 63.402 -42.032 1.00 49.62 207 LYS B O 1
ATOM 4858 N N . VAL C 1 179 ? -1.240 63.643 -40.601 1.00 52.95 208 VAL B N 1
ATOM 4859 C CA . VAL C 1 179 ? -1.160 62.220 -40.272 1.00 46.96 208 VAL B CA 1
ATOM 4860 C C . VAL C 1 179 ? -2.421 61.817 -39.514 1.00 44.39 208 VAL B C 1
ATOM 4861 O O . VAL C 1 179 ? -3.038 60.788 -39.798 1.00 48.10 208 VAL B O 1
ATOM 4865 N N . ILE C 1 180 ? -2.789 62.653 -38.549 1.00 45.12 209 ILE B N 1
ATOM 4866 C CA . ILE C 1 180 ? -3.930 62.422 -37.674 1.00 45.29 209 ILE B CA 1
ATOM 4867 C C . ILE C 1 180 ? -5.269 62.488 -38.412 1.00 53.47 209 ILE B C 1
ATOM 4868 O O . ILE C 1 180 ? -6.138 61.632 -38.212 1.00 47.58 209 ILE B O 1
ATOM 4873 N N . SER C 1 181 ? -5.437 63.502 -39.262 1.00 49.75 210 SER B N 1
ATOM 4874 C CA . SER C 1 181 ? -6.683 63.655 -40.003 1.00 52.12 210 SER B CA 1
ATOM 4875 C C . SER C 1 181 ? -6.900 62.502 -40.985 1.00 51.73 210 SER B C 1
ATOM 4876 O O . SER C 1 181 ? -8.033 62.064 -41.183 1.00 52.86 210 SER B O 1
ATOM 4879 N N . PHE C 1 182 ? -5.809 62.031 -41.591 1.00 50.37 211 PHE B N 1
ATOM 4880 C CA . PHE C 1 182 ? -5.798 60.848 -42.468 1.00 57.55 211 PHE B CA 1
ATOM 4881 C C . PHE C 1 182 ? -6.660 59.740 -41.880 1.00 49.34 211 PHE B C 1
ATOM 4882 O O . PHE C 1 182 ? -7.497 59.153 -42.574 1.00 50.33 211 PHE B O 1
ATOM 4890 N N . PHE C 1 183 ? -6.444 59.483 -40.590 1.00 47.06 212 PHE B N 1
ATOM 4891 C CA . PHE C 1 183 ? -7.133 58.424 -39.860 1.00 46.15 212 PHE B CA 1
ATOM 4892 C C . PHE C 1 183 ? -8.417 58.885 -39.188 1.00 49.23 212 PHE B C 1
ATOM 4893 O O . PHE C 1 183 ? -8.952 58.184 -38.324 1.00 48.53 212 PHE B O 1
ATOM 4901 N N . LYS C 1 184 ? -8.908 60.055 -39.591 1.00 50.10 213 LYS B N 1
ATOM 4902 C CA . LYS C 1 184 ? -10.194 60.548 -39.116 1.00 52.15 213 LYS B CA 1
ATOM 4903 C C . LYS C 1 184 ? -10.218 60.706 -37.594 1.00 51.11 213 LYS B C 1
ATOM 4904 O O . LYS C 1 184 ? -11.256 60.533 -36.954 1.00 52.08 213 LYS B O 1
ATOM 4910 N N . LEU C 1 185 ? -9.061 61.028 -37.022 1.00 49.37 214 LEU B N 1
ATOM 4911 C CA . LEU C 1 185 ? -8.944 61.253 -35.584 1.00 48.58 214 LEU B CA 1
ATOM 4912 C C . LEU C 1 185 ? -8.951 62.740 -35.230 1.00 53.23 214 LEU B C 1
ATOM 4913 O O . LEU C 1 185 ? -8.582 63.586 -36.045 1.00 65.31 214 LEU B O 1
ATOM 4918 N N . LYS C 1 186 ? -9.390 63.052 -34.015 1.00 55.60 215 LYS B N 1
ATOM 4919 C CA . LYS C 1 186 ? -9.400 64.428 -33.525 1.00 56.72 215 LYS B CA 1
ATOM 4920 C C . LYS C 1 186 ? -8.613 64.512 -32.229 1.00 51.49 215 LYS B C 1
ATOM 4921 O O . LYS C 1 186 ? -8.423 63.493 -31.569 1.00 49.51 215 LYS B O 1
ATOM 4927 N N . GLU C 1 187 ? -8.153 65.716 -31.882 1.00 56.91 216 GLU B N 1
ATOM 4928 C CA . GLU C 1 187 ? -7.344 65.950 -30.671 1.00 58.77 216 GLU B CA 1
ATOM 4929 C C . GLU C 1 187 ? -7.921 65.268 -29.432 1.00 59.47 216 GLU B C 1
ATOM 4930 O O . GLU C 1 187 ? -7.201 64.603 -28.677 1.00 56.43 216 GLU B O 1
ATOM 4936 N N . SER C 1 188 ? -9.228 65.430 -29.244 1.00 53.59 217 SER B N 1
ATOM 4937 C CA . SER C 1 188 ? -9.937 64.866 -28.096 1.00 63.70 217 SER B CA 1
ATOM 4938 C C . SER C 1 188 ? -9.971 63.333 -28.069 1.00 61.00 217 SER B C 1
ATOM 4939 O O . SER C 1 188 ? -10.309 62.733 -27.049 1.00 65.49 217 SER B O 1
ATOM 4942 N N . GLN C 1 189 ? -9.614 62.706 -29.187 1.00 52.60 218 GLN B N 1
ATOM 4943 C CA . GLN C 1 189 ? -9.580 61.248 -29.272 1.00 57.54 218 GLN B CA 1
ATOM 4944 C C . GLN C 1 189 ? -8.217 60.658 -28.929 1.00 54.08 218 GLN B C 1
ATOM 4945 O O . GLN C 1 189 ? -8.062 59.439 -28.880 1.00 58.51 218 GLN B O 1
ATOM 4951 N N . LEU C 1 190 ? -7.234 61.521 -28.696 1.00 54.65 219 LEU B N 1
ATOM 4952 C CA . LEU C 1 190 ? -5.884 61.068 -28.373 1.00 51.41 219 LEU B CA 1
ATOM 4953 C C . LEU C 1 190 ? -5.721 60.894 -26.866 1.00 46.36 219 LEU B C 1
ATOM 4954 O O . LEU C 1 190 ? -6.417 61.547 -26.084 1.00 45.32 219 LEU B O 1
ATOM 4959 N N . PRO C 1 191 ? -4.831 59.983 -26.446 1.00 46.08 220 PRO B N 1
ATOM 4960 C CA . PRO C 1 191 ? -4.013 59.047 -27.236 1.00 40.31 220 PRO B CA 1
ATOM 4961 C C . PRO C 1 191 ? -4.845 58.044 -28.044 1.00 37.85 220 PRO B C 1
ATOM 4962 O O . PRO C 1 191 ? -5.929 57.649 -27.616 1.00 38.72 220 PRO B O 1
ATOM 4966 N N . ALA C 1 192 ? -4.337 57.646 -29.205 1.00 40.92 221 ALA B N 1
ATOM 4967 C CA . ALA C 1 192 ? -5.025 56.666 -30.038 1.00 36.61 221 ALA B CA 1
ATOM 4968 C C . ALA C 1 192 ? -4.045 55.858 -30.876 1.00 41.35 221 ALA B C 1
ATOM 4969 O O . ALA C 1 192 ? -2.934 56.314 -31.178 1.00 34.18 221 ALA B O 1
ATOM 4971 N N . LEU C 1 193 ? -4.472 54.656 -31.242 1.00 34.42 222 LEU B N 1
ATOM 4972 C CA . LEU C 1 193 ? -3.706 53.799 -32.125 1.00 33.45 222 LEU B CA 1
ATOM 4973 C C . LEU C 1 193 ? -4.282 53.881 -33.540 1.00 42.85 222 LEU B C 1
ATOM 4974 O O . LEU C 1 193 ? -5.491 53.988 -33.715 1.00 35.99 222 LEU B O 1
ATOM 4979 N N . ALA C 1 194 ? -3.411 53.851 -34.541 1.00 33.86 223 ALA B N 1
ATOM 4980 C CA . ALA C 1 194 ? -3.819 53.605 -35.912 1.00 36.38 223 ALA B CA 1
ATOM 4981 C C . ALA C 1 194 ? -2.885 52.551 -36.499 1.00 35.51 223 ALA B C 1
ATOM 4982 O O . ALA C 1 194 ? -1.662 52.656 -36.369 1.00 39.58 223 ALA B O 1
ATOM 4984 N N . ILE C 1 195 ? -3.459 51.520 -37.110 1.00 34.29 224 ILE B N 1
ATOM 4985 C CA . ILE C 1 195 ? -2.655 50.520 -37.803 1.00 33.56 224 ILE B CA 1
ATOM 4986 C C . ILE C 1 195 ? -2.967 50.510 -39.317 1.00 42.08 224 ILE B C 1
ATOM 4987 O O . ILE C 1 195 ? -4.119 50.641 -39.712 1.00 37.08 224 ILE B O 1
ATOM 4992 N N . TYR C 1 196 ? -1.934 50.375 -40.150 1.00 34.95 225 TYR B N 1
ATOM 4993 C CA . TYR C 1 196 ? -2.121 50.278 -41.591 1.00 36.73 225 TYR B CA 1
ATOM 4994 C C . TYR C 1 196 ? -1.109 49.352 -42.271 1.00 39.30 225 TYR B C 1
ATOM 4995 O O . TYR C 1 196 ? -0.170 48.837 -41.646 1.00 36.56 225 TYR B O 1
ATOM 5004 N N . GLN C 1 197 ? -1.334 49.153 -43.563 1.00 43.51 226 GLN B N 1
ATOM 5005 C CA . GLN C 1 197 ? -0.424 48.432 -44.436 1.00 38.33 226 GLN B CA 1
ATOM 5006 C C . GLN C 1 197 ? 0.218 49.449 -45.365 1.00 39.24 226 GLN B C 1
ATOM 5007 O O . GLN C 1 197 ? -0.397 50.458 -45.688 1.00 42.36 226 GLN B O 1
ATOM 5013 N N . THR C 1 198 ? 1.445 49.182 -45.798 1.00 38.74 227 THR B N 1
ATOM 5014 C CA . THR C 1 198 ? 2.135 50.093 -46.697 1.00 39.79 227 THR B CA 1
ATOM 5015 C C . THR C 1 198 ? 1.669 49.912 -48.133 1.00 42.55 227 THR B C 1
ATOM 5016 O O . THR C 1 198 ? 1.576 50.876 -48.871 1.00 44.19 227 THR B O 1
ATOM 5020 N N . LEU C 1 199 ? 1.395 48.667 -48.518 1.00 43.26 228 LEU B N 1
ATOM 5021 C CA . LEU C 1 199 ? 1.117 48.321 -49.899 1.00 46.07 228 LEU B CA 1
ATOM 5022 C C . LEU C 1 199 ? -0.376 48.181 -50.154 1.00 53.98 228 LEU B C 1
ATOM 5023 O O . LEU C 1 199 ? -0.804 47.764 -51.231 1.00 50.65 228 LEU B O 1
ATOM 5028 N N . ASP C 1 200 ? -1.166 48.562 -49.166 1.00 46.98 229 ASP B N 1
ATOM 5029 C CA . ASP C 1 200 ? -2.586 48.281 -49.174 1.00 52.96 229 ASP B CA 1
ATOM 5030 C C . ASP C 1 200 ? -3.321 49.480 -48.578 1.00 48.47 229 ASP B C 1
ATOM 5031 O O . ASP C 1 200 ? -2.713 50.293 -47.890 1.00 51.36 229 ASP B O 1
ATOM 5036 N N . ASP C 1 201 ? -4.624 49.588 -48.830 1.00 50.61 230 ASP B N 1
ATOM 5037 C CA . ASP C 1 201 ? -5.410 50.730 -48.339 1.00 50.96 230 ASP B CA 1
ATOM 5038 C C . ASP C 1 201 ? -6.239 50.477 -47.067 1.00 49.84 230 ASP B C 1
ATOM 5039 O O . ASP C 1 201 ? -6.977 51.356 -46.616 1.00 59.80 230 ASP B O 1
ATOM 5044 N N . GLU C 1 202 ? -6.129 49.280 -46.505 1.00 48.57 231 GLU B N 1
ATOM 5045 C CA . GLU C 1 202 ? -6.834 48.946 -45.270 1.00 47.58 231 GLU B CA 1
ATOM 5046 C C . GLU C 1 202 ? -6.110 49.456 -44.028 1.00 48.41 231 GLU B C 1
ATOM 5047 O O . GLU C 1 202 ? -4.892 49.306 -43.891 1.00 43.27 231 GLU B O 1
ATOM 5053 N N . TRP C 1 203 ? -6.875 50.059 -43.123 1.00 44.66 232 TRP B N 1
ATOM 5054 C CA . TRP C 1 203 ? -6.335 50.549 -41.864 1.00 44.02 232 TRP B CA 1
ATOM 5055 C C . TRP C 1 203 ? -7.392 50.515 -40.766 1.00 42.58 232 TRP B C 1
ATOM 5056 O O . TRP C 1 203 ? -8.575 50.340 -41.047 1.00 44.66 232 TRP B O 1
ATOM 5067 N N . ASP C 1 204 ? -6.964 50.693 -39.519 1.00 40.66 233 ASP B N 1
ATOM 5068 C CA . ASP C 1 204 ? -7.895 50.713 -38.391 1.00 40.93 233 ASP B CA 1
ATOM 5069 C C . ASP C 1 204 ? -7.380 51.613 -37.268 1.00 48.03 233 ASP B C 1
ATOM 5070 O O . ASP C 1 204 ? -6.175 51.854 -37.159 1.00 39.80 233 ASP B O 1
ATOM 5075 N N . THR C 1 205 ? -8.295 52.121 -36.446 1.00 40.62 234 THR B N 1
ATOM 5076 C CA . THR C 1 205 ? -7.904 52.955 -35.318 1.00 41.08 234 THR B CA 1
ATOM 5077 C C . THR C 1 205 ? -8.550 52.520 -34.007 1.00 47.52 234 THR B C 1
ATOM 5078 O O . THR C 1 205 ? -9.573 51.840 -33.995 1.00 46.80 234 THR B O 1
ATOM 5082 N N . LEU C 1 206 ? -7.936 52.936 -32.905 1.00 40.91 235 LEU B N 1
ATOM 5083 C CA . LEU C 1 206 ? -8.471 52.708 -31.568 1.00 41.63 235 LEU B CA 1
ATOM 5084 C C . LEU C 1 206 ? -8.423 54.024 -30.801 1.00 38.98 235 LEU B C 1
ATOM 5085 O O . LEU C 1 206 ? -7.420 54.343 -30.165 1.00 45.85 235 LEU B O 1
ATOM 5090 N N . PRO C 1 207 ? -9.507 54.806 -30.886 1.00 55.55 236 PRO B N 1
ATOM 5091 C CA . PRO C 1 207 ? -9.583 56.149 -30.304 1.00 62.94 236 PRO B CA 1
ATOM 5092 C C . PRO C 1 207 ? -9.881 56.106 -28.815 1.00 68.69 236 PRO B C 1
ATOM 5093 O O . PRO C 1 207 ? -10.464 55.126 -28.349 1.00 81.22 236 PRO B O 1
ATOM 5097 N N . THR C 1 208 ? -9.479 57.154 -28.093 1.00 77.69 237 THR B N 1
ATOM 5098 C CA . THR C 1 208 ? -9.612 57.217 -26.637 1.00 80.31 237 THR B CA 1
ATOM 5099 C C . THR C 1 208 ? -8.934 55.996 -26.017 1.00 78.24 237 THR B C 1
ATOM 5100 O O . THR C 1 208 ? -9.369 55.474 -24.992 1.00 89.06 237 THR B O 1
ATOM 5104 N N . ALA C 1 209 ? -7.856 55.549 -26.657 1.00 55.96 238 ALA B N 1
ATOM 5105 C CA . ALA C 1 209 ? -7.204 54.305 -26.284 1.00 62.96 238 ALA B CA 1
ATOM 5106 C C . ALA C 1 209 ? -6.627 54.365 -24.885 1.00 79.71 238 ALA B C 1
ATOM 5107 O O . ALA C 1 209 ? -6.215 55.421 -24.397 1.00 51.48 238 ALA B O 1
ATOM 5109 N N . GLU C 1 210 ? -6.618 53.207 -24.245 1.00 74.94 239 GLU B N 1
ATOM 5110 C CA . GLU C 1 210 ? -5.810 52.995 -23.067 1.00 72.92 239 GLU B CA 1
ATOM 5111 C C . GLU C 1 210 ? -4.641 52.181 -23.563 1.00 65.12 239 GLU B C 1
ATOM 5112 O O . GLU C 1 210 ? -4.832 51.069 -24.058 1.00 74.09 239 GLU B O 1
ATOM 5118 N N . VAL C 1 211 ? -3.436 52.730 -23.461 1.00 47.97 240 VAL B N 1
ATOM 5119 C CA . VAL C 1 211 ? -2.270 52.039 -23.997 1.00 47.75 240 VAL B CA 1
ATOM 5120 C C . VAL C 1 211 ? -1.723 50.984 -23.030 1.00 49.74 240 VAL B C 1
ATOM 5121 O O . VAL C 1 211 ? -0.605 51.102 -22.538 1.00 58.14 240 VAL B O 1
ATOM 5125 N N . SER C 1 212 ? -2.531 49.965 -22.750 1.00 42.51 241 SER B N 1
ATOM 5126 C CA . SER C 1 212 ? -2.072 48.795 -22.015 1.00 48.02 241 SER B CA 1
ATOM 5127 C C . SER C 1 212 ? -1.528 47.806 -23.029 1.00 51.06 241 SER B C 1
ATOM 5128 O O . SER C 1 212 ? -1.928 47.830 -24.200 1.00 46.13 241 SER B O 1
ATOM 5131 N N . VAL C 1 213 ? -0.615 46.941 -22.591 1.00 36.10 242 VAL B N 1
ATOM 5132 C CA . VAL C 1 213 ? -0.013 45.957 -23.490 1.00 37.75 242 VAL B CA 1
ATOM 5133 C C . VAL C 1 213 ? -1.087 45.042 -24.087 1.00 43.44 242 VAL B C 1
ATOM 5134 O O . VAL C 1 213 ? -1.064 44.740 -25.280 1.00 38.17 242 VAL B O 1
ATOM 5138 N N . GLU C 1 214 ? -2.038 44.634 -23.255 1.00 37.12 243 GLU B N 1
ATOM 5139 C CA . GLU C 1 214 ? -3.102 43.729 -23.670 1.00 34.66 243 GLU B CA 1
ATOM 5140 C C . GLU C 1 214 ? -4.028 44.327 -24.749 1.00 48.52 243 GLU B C 1
ATOM 5141 O O . GLU C 1 214 ? -4.438 43.628 -25.676 1.00 37.77 243 GLU B O 1
ATOM 5147 N N . HIS C 1 215 ? -4.356 45.613 -24.623 1.00 45.68 244 HIS B N 1
ATOM 5148 C CA . HIS C 1 215 ? -5.209 46.305 -25.596 1.00 41.14 244 HIS B CA 1
ATOM 5149 C C . HIS C 1 215 ? -4.503 46.460 -26.940 1.00 44.26 244 HIS B C 1
ATOM 5150 O O . HIS C 1 215 ? -5.105 46.269 -28.001 1.00 43.32 244 HIS B O 1
ATOM 5157 N N . VAL C 1 216 ? -3.229 46.836 -26.883 1.00 42.25 245 VAL B N 1
ATOM 5158 C CA . VAL C 1 216 ? -2.413 46.984 -28.079 1.00 28.94 245 VAL B CA 1
ATOM 5159 C C . VAL C 1 216 ? -2.271 45.628 -28.755 1.00 39.34 245 VAL B C 1
ATOM 5160 O O . VAL C 1 216 ? -2.444 45.503 -29.966 1.00 35.85 245 VAL B O 1
ATOM 5164 N N . GLN C 1 217 ? -1.966 44.607 -27.965 1.00 28.45 246 GLN B N 1
ATOM 5165 C CA . GLN C 1 217 ? -1.815 43.266 -28.511 1.00 28.71 246 GLN B CA 1
ATOM 5166 C C . GLN C 1 217 ? -3.104 42.741 -29.165 1.00 41.15 246 GLN B C 1
ATOM 5167 O O . GLN C 1 217 ? -3.068 42.144 -30.245 1.00 34.08 246 GLN B O 1
ATOM 5173 N N . ASN C 1 218 ? -4.239 42.973 -28.516 1.00 33.71 247 ASN B N 1
ATOM 5174 C CA . ASN C 1 218 ? -5.517 42.556 -29.070 1.00 35.82 247 ASN B CA 1
ATOM 5175 C C . ASN C 1 218 ? -5.853 43.321 -30.340 1.00 38.79 247 ASN B C 1
ATOM 5176 O O . ASN C 1 218 ? -6.453 42.770 -31.263 1.00 40.64 247 ASN B O 1
ATOM 5181 N N . PHE C 1 219 ? -5.484 44.599 -30.367 1.00 39.18 248 PHE B N 1
ATOM 5182 C CA . PHE C 1 219 ? -5.765 45.454 -31.514 1.00 40.15 248 PHE B CA 1
ATOM 5183 C C . PHE C 1 219 ? -4.963 44.950 -32.695 1.00 38.93 248 PHE B C 1
ATOM 5184 O O . PHE C 1 219 ? -5.511 44.710 -33.763 1.00 43.50 248 PHE B O 1
ATOM 5192 N N . CYS C 1 220 ? -3.657 44.781 -32.483 1.00 37.13 249 CYS B N 1
ATOM 5193 C CA . CYS C 1 220 ? -2.766 44.247 -33.509 1.00 35.29 249 CYS B CA 1
ATOM 5194 C C . CYS C 1 220 ? -3.172 42.855 -33.998 1.00 37.19 249 CYS B C 1
ATOM 5195 O O . CYS C 1 220 ? -3.236 42.622 -35.200 1.00 36.23 249 CYS B O 1
ATOM 5198 N N . ASP C 1 221 ? -3.433 41.936 -33.070 1.00 33.77 250 ASP B N 1
ATOM 5199 C CA . ASP C 1 221 ? -3.794 40.569 -33.439 1.00 36.89 250 ASP B CA 1
ATOM 5200 C C . ASP C 1 221 ? -5.071 40.551 -34.264 1.00 39.28 250 ASP B C 1
ATOM 5201 O O . ASP C 1 221 ? -5.149 39.865 -35.279 1.00 45.66 250 ASP B O 1
ATOM 5206 N N . GLY C 1 222 ? -6.063 41.319 -33.826 1.00 42.85 251 GLY B N 1
ATOM 5207 C CA . GLY C 1 222 ? -7.281 41.504 -34.592 1.00 43.21 251 GLY B CA 1
ATOM 5208 C C . GLY C 1 222 ? -7.015 41.946 -36.024 1.00 52.10 251 GLY B C 1
ATOM 5209 O O . GLY C 1 222 ? -7.630 41.425 -36.958 1.00 47.41 251 GLY B O 1
ATOM 5210 N N . PHE C 1 223 ? -6.091 42.890 -36.201 1.00 40.69 252 PHE B N 1
ATOM 5211 C CA . PHE C 1 223 ? -5.746 43.376 -37.534 1.00 50.59 252 PHE B CA 1
ATOM 5212 C C . PHE C 1 223 ? -5.002 42.306 -38.325 1.00 48.97 252 PHE B C 1
ATOM 5213 O O . PHE C 1 223 ? -5.330 42.046 -39.486 1.00 47.60 252 PHE B O 1
ATOM 5221 N N . LEU C 1 224 ? -4.009 41.686 -37.692 1.00 40.53 253 LEU B N 1
ATOM 5222 C CA . LEU C 1 224 ? -3.196 40.658 -38.344 1.00 42.05 253 LEU B CA 1
ATOM 5223 C C . LEU C 1 224 ? -4.032 39.465 -38.824 1.00 50.72 253 LEU B C 1
ATOM 5224 O O . LEU C 1 224 ? -3.611 38.706 -39.697 1.00 58.71 253 LEU B O 1
ATOM 5229 N N . SER C 1 225 ? -5.215 39.320 -38.236 1.00 49.53 254 SER B N 1
ATOM 5230 C CA . SER C 1 225 ? -6.106 38.198 -38.489 1.00 54.91 254 SER B CA 1
ATOM 5231 C C . SER C 1 225 ? -6.664 38.211 -39.913 1.00 80.10 254 SER B C 1
ATOM 5232 O O . SER C 1 225 ? -7.730 38.775 -40.172 1.00 78.51 254 SER B O 1
ATOM 5235 N N . GLY C 1 226 ? -5.942 37.578 -40.831 1.00 89.22 255 GLY B N 1
ATOM 5236 C CA . GLY C 1 226 ? -6.356 37.520 -42.221 1.00 93.90 255 GLY B CA 1
ATOM 5237 C C . GLY C 1 226 ? -5.202 37.791 -43.167 1.00 96.72 255 GLY B C 1
ATOM 5238 O O . GLY C 1 226 ? -5.349 37.684 -44.382 1.00 94.45 255 GLY B O 1
ATOM 5239 N N . LYS C 1 227 ? -4.053 38.147 -42.600 1.00 92.36 256 LYS B N 1
ATOM 5240 C CA . LYS C 1 227 ? -2.842 38.397 -43.379 1.00 86.07 256 LYS B CA 1
ATOM 5241 C C . LYS C 1 227 ? -1.577 38.066 -42.573 1.00 89.04 256 LYS B C 1
ATOM 5242 O O . LYS C 1 227 ? -0.780 38.944 -42.224 1.00 80.63 256 LYS B O 1
ATOM 5248 N N . GLN D 1 9 ? -11.640 -2.906 9.852 1.00 113.30 38 GLN C N 1
ATOM 5249 C CA . GLN D 1 9 ? -10.648 -3.239 10.868 1.00 102.61 38 GLN C CA 1
ATOM 5250 C C . GLN D 1 9 ? -10.104 -1.994 11.564 1.00 93.16 38 GLN C C 1
ATOM 5251 O O . GLN D 1 9 ? -10.112 -0.897 11.003 1.00 84.92 38 GLN C O 1
ATOM 5257 N N . GLU D 1 10 ? -9.636 -2.177 12.793 1.00 77.17 39 GLU C N 1
ATOM 5258 C CA . GLU D 1 10 ? -9.091 -1.076 13.579 1.00 71.20 39 GLU C CA 1
ATOM 5259 C C . GLU D 1 10 ? -8.052 -1.606 14.568 1.00 64.28 39 GLU C C 1
ATOM 5260 O O . GLU D 1 10 ? -8.023 -2.807 14.852 1.00 56.21 39 GLU C O 1
ATOM 5266 N N . PRO D 1 11 ? -7.177 -0.723 15.079 1.00 53.77 40 PRO C N 1
ATOM 5267 C CA . PRO D 1 11 ? -6.092 -1.228 15.926 1.00 38.22 40 PRO C CA 1
ATOM 5268 C C . PRO D 1 11 ? -6.598 -1.838 17.233 1.00 49.28 40 PRO C C 1
ATOM 5269 O O . PRO D 1 11 ? -7.630 -1.429 17.760 1.00 47.58 40 PRO C O 1
ATOM 5273 N N . THR D 1 12 ? -5.873 -2.824 17.743 1.00 37.46 41 THR C N 1
ATOM 5274 C CA . THR D 1 12 ? -6.247 -3.441 19.004 1.00 41.71 41 THR C CA 1
ATOM 5275 C C . THR D 1 12 ? -5.899 -2.534 20.168 1.00 39.20 41 THR C C 1
ATOM 5276 O O . THR D 1 12 ? -4.783 -2.025 20.251 1.00 44.86 41 THR C O 1
ATOM 5280 N N . TRP D 1 13 ? -6.853 -2.331 21.070 1.00 42.26 42 TRP C N 1
ATOM 5281 C CA . TRP D 1 13 ? -6.590 -1.542 22.264 1.00 43.07 42 TRP C CA 1
ATOM 5282 C C . TRP D 1 13 ? -5.754 -2.308 23.285 1.00 48.73 42 TRP C C 1
ATOM 5283 O O . TRP D 1 13 ? -6.086 -3.434 23.655 1.00 57.85 42 TRP C O 1
ATOM 5294 N N . LEU D 1 14 ? -4.666 -1.682 23.726 1.00 44.01 43 LEU C N 1
ATOM 5295 C CA . LEU D 1 14 ? -3.729 -2.291 24.663 1.00 40.45 43 LEU C CA 1
ATOM 5296 C C . LEU D 1 14 ? -3.868 -1.649 26.041 1.00 44.94 43 LEU C C 1
ATOM 5297 O O . LEU D 1 14 ? -3.606 -0.460 26.206 1.00 44.27 43 LEU C O 1
ATOM 5302 N N . THR D 1 15 ? -4.265 -2.442 27.030 1.00 44.99 44 THR C N 1
ATOM 5303 C CA . THR D 1 15 ? -4.665 -1.914 28.332 1.00 48.31 44 THR C CA 1
ATOM 5304 C C . THR D 1 15 ? -3.596 -2.002 29.419 1.00 48.63 44 THR C C 1
ATOM 5305 O O . THR D 1 15 ? -3.732 -1.390 30.479 1.00 51.44 44 THR C O 1
ATOM 5309 N N . ASP D 1 16 ? -2.548 -2.782 29.176 1.00 46.14 45 ASP C N 1
ATOM 5310 C CA . ASP D 1 16 ? -1.552 -3.028 30.212 1.00 46.79 45 ASP C CA 1
ATOM 5311 C C . ASP D 1 16 ? -0.239 -3.515 29.619 1.00 43.66 45 ASP C C 1
ATOM 5312 O O . ASP D 1 16 ? -0.189 -3.954 28.469 1.00 41.13 45 ASP C O 1
ATOM 5317 N N . VAL D 1 17 ? 0.827 -3.418 30.406 1.00 44.18 46 VAL C N 1
ATOM 5318 C CA . VAL D 1 17 ? 2.155 -3.808 29.933 1.00 41.71 46 VAL C CA 1
ATOM 5319 C C . VAL D 1 17 ? 2.275 -5.274 29.460 1.00 45.54 46 VAL C C 1
ATOM 5320 O O . VAL D 1 17 ? 2.873 -5.531 28.413 1.00 37.55 46 VAL C O 1
ATOM 5324 N N . PRO D 1 18 ? 1.697 -6.239 30.208 1.00 42.25 47 PRO C N 1
ATOM 5325 C CA . PRO D 1 18 ? 1.777 -7.611 29.680 1.00 41.05 47 PRO C CA 1
ATOM 5326 C C . PRO D 1 18 ? 1.027 -7.799 28.353 1.00 39.12 47 PRO C C 1
ATOM 5327 O O . PRO D 1 18 ? 1.443 -8.604 27.518 1.00 41.67 47 PRO C O 1
ATOM 5331 N N . ALA D 1 19 ? -0.073 -7.075 28.170 1.00 39.95 48 ALA C N 1
ATOM 5332 C CA . ALA D 1 19 ? -0.828 -7.139 26.921 1.00 38.60 48 ALA C CA 1
ATOM 5333 C C . ALA D 1 19 ? 0.035 -6.606 25.789 1.00 35.64 48 ALA C C 1
ATOM 5334 O O . ALA D 1 19 ? 0.099 -7.193 24.706 1.00 39.20 48 ALA C O 1
ATOM 5336 N N . ALA D 1 20 ? 0.715 -5.497 26.065 1.00 43.83 49 ALA C N 1
ATOM 5337 C CA . ALA D 1 20 ? 1.590 -4.853 25.103 1.00 33.16 49 ALA C CA 1
ATOM 5338 C C . ALA D 1 20 ? 2.712 -5.784 24.681 1.00 36.60 49 ALA C C 1
ATOM 5339 O O . ALA D 1 20 ? 2.991 -5.946 23.490 1.00 34.71 49 ALA C O 1
ATOM 5341 N N . MET D 1 21 ? 3.366 -6.392 25.661 1.00 32.21 50 MET C N 1
ATOM 5342 C CA . MET D 1 21 ? 4.497 -7.253 25.359 1.00 33.32 50 MET C CA 1
ATOM 5343 C C . MET D 1 21 ? 4.067 -8.477 24.555 1.00 30.94 50 MET C C 1
ATOM 5344 O O . MET D 1 21 ? 4.749 -8.894 23.622 1.00 34.05 50 MET C O 1
ATOM 5349 N N . GLU D 1 22 ? 2.937 -9.058 24.930 1.00 38.34 51 GLU C N 1
ATOM 5350 C CA . GLU D 1 22 ? 2.447 -10.234 24.236 1.00 37.06 51 GLU C CA 1
ATOM 5351 C C . GLU D 1 22 ? 2.037 -9.889 22.807 1.00 35.79 51 GLU C C 1
ATOM 5352 O O . GLU D 1 22 ? 2.296 -10.663 21.888 1.00 33.31 51 GLU C O 1
ATOM 5358 N N . PHE D 1 23 ? 1.407 -8.726 22.633 1.00 29.89 52 PHE C N 1
ATOM 5359 C CA . PHE D 1 23 ? 0.941 -8.279 21.326 1.00 29.70 52 PHE C CA 1
ATOM 5360 C C . PHE D 1 23 ? 2.108 -8.103 20.358 1.00 32.20 52 PHE C C 1
ATOM 5361 O O . PHE D 1 23 ? 2.072 -8.594 19.237 1.00 25.99 52 PHE C O 1
ATOM 5369 N N . ILE D 1 24 ? 3.134 -7.392 20.808 1.00 27.51 53 ILE C N 1
ATOM 5370 C CA . ILE D 1 24 ? 4.345 -7.178 20.024 1.00 26.38 53 ILE C CA 1
ATOM 5371 C C . ILE D 1 24 ? 5.085 -8.482 19.717 1.00 37.08 53 ILE C C 1
ATOM 5372 O O . ILE D 1 24 ? 5.541 -8.684 18.590 1.00 23.78 53 ILE C O 1
ATOM 5377 N N . ALA D 1 25 ? 5.189 -9.367 20.713 1.00 27.97 54 ALA C N 1
ATOM 5378 C CA . ALA D 1 25 ? 5.783 -10.690 20.500 1.00 26.60 54 ALA C CA 1
ATOM 5379 C C . ALA D 1 25 ? 4.959 -11.621 19.589 1.00 28.17 54 ALA C C 1
ATOM 5380 O O . ALA D 1 25 ? 5.517 -12.520 18.981 1.00 29.78 54 ALA C O 1
ATOM 5382 N N . ALA D 1 26 ? 3.644 -11.415 19.504 1.00 25.67 55 ALA C N 1
ATOM 5383 C CA . ALA D 1 26 ? 2.760 -12.327 18.776 1.00 26.31 55 ALA C CA 1
ATOM 5384 C C . ALA D 1 26 ? 2.917 -12.238 17.253 1.00 35.99 55 ALA C C 1
ATOM 5385 O O . ALA D 1 26 ? 2.414 -13.086 16.517 1.00 39.51 55 ALA C O 1
ATOM 5387 N N . THR D 1 27 ? 3.627 -11.214 16.798 1.00 27.63 56 THR C N 1
ATOM 5388 C CA . THR D 1 27 ? 3.676 -10.857 15.392 1.00 27.56 56 THR C CA 1
ATOM 5389 C C . THR D 1 27 ? 5.091 -10.419 15.000 1.00 33.18 56 THR C C 1
ATOM 5390 O O . THR D 1 27 ? 5.854 -9.944 15.836 1.00 34.04 56 THR C O 1
ATOM 5394 N N . GLU D 1 28 ? 5.451 -10.576 13.732 1.00 25.33 57 GLU C N 1
ATOM 5395 C CA . GLU D 1 28 ? 6.791 -10.182 13.305 1.00 28.59 57 GLU C CA 1
ATOM 5396 C C . GLU D 1 28 ? 6.979 -8.665 13.236 1.00 25.85 57 GLU C C 1
ATOM 5397 O O . GLU D 1 28 ? 8.085 -8.155 13.469 1.00 27.98 57 GLU C O 1
ATOM 5403 N N . VAL D 1 29 ? 5.912 -7.951 12.877 1.00 25.78 58 VAL C N 1
ATOM 5404 C CA . VAL D 1 29 ? 5.974 -6.500 12.734 1.00 21.55 58 VAL C CA 1
ATOM 5405 C C . VAL D 1 29 ? 4.725 -5.880 13.350 1.00 29.20 58 VAL C C 1
ATOM 5406 O O . VAL D 1 29 ? 3.602 -6.240 12.992 1.00 27.55 58 VAL C O 1
ATOM 5410 N N . ALA D 1 30 ? 4.927 -4.970 14.306 1.00 22.34 59 ALA C N 1
ATOM 5411 C CA . ALA D 1 30 ? 3.816 -4.338 15.008 1.00 23.33 59 ALA C CA 1
ATOM 5412 C C . ALA D 1 30 ? 3.928 -2.837 14.906 1.00 28.99 59 ALA C C 1
ATOM 5413 O O . ALA D 1 30 ? 5.021 -2.277 15.002 1.00 27.53 59 ALA C O 1
ATOM 5415 N N . VAL D 1 31 ? 2.796 -2.175 14.721 1.00 34.78 60 VAL C N 1
ATOM 5416 C CA . VAL D 1 31 ? 2.783 -0.723 14.729 1.00 26.22 60 VAL C CA 1
ATOM 5417 C C . VAL D 1 31 ? 1.785 -0.268 15.752 1.00 27.60 60 VAL C C 1
ATOM 5418 O O . VAL D 1 31 ? 0.624 -0.669 15.711 1.00 39.06 60 VAL C O 1
ATOM 5422 N N . ILE D 1 32 ? 2.248 0.548 16.697 1.00 34.84 61 ILE C N 1
ATOM 5423 C CA . ILE D 1 32 ? 1.418 0.962 17.825 1.00 29.72 61 ILE C CA 1
ATOM 5424 C C . ILE D 1 32 ? 1.471 2.459 18.092 1.00 39.59 61 ILE C C 1
ATOM 5425 O O . ILE D 1 32 ? 2.554 3.048 18.188 1.00 33.30 61 ILE C O 1
ATOM 5430 N N . GLY D 1 33 ? 0.292 3.061 18.239 1.00 35.61 62 GLY C N 1
ATOM 5431 C CA . GLY D 1 33 ? 0.183 4.469 18.550 1.00 35.42 62 GLY C CA 1
ATOM 5432 C C . GLY D 1 33 ? 0.069 4.672 20.048 1.00 40.99 62 GLY C C 1
ATOM 5433 O O . GLY D 1 33 ? -0.877 4.192 20.669 1.00 43.95 62 GLY C O 1
ATOM 5434 N N . PHE D 1 34 ? 1.048 5.361 20.631 1.00 42.34 63 PHE C N 1
ATOM 5435 C CA . PHE D 1 34 ? 1.010 5.701 22.049 1.00 38.95 63 PHE C CA 1
ATOM 5436 C C . PHE D 1 34 ? 0.614 7.162 22.198 1.00 43.08 63 PHE C C 1
ATOM 5437 O O . PHE D 1 34 ? 1.408 8.053 21.889 1.00 44.01 63 PHE C O 1
ATOM 5445 N N . PHE D 1 35 ? -0.606 7.402 22.680 1.00 48.27 64 PHE C N 1
ATOM 5446 C CA . PHE D 1 35 ? -1.154 8.760 22.751 1.00 47.44 64 PHE C CA 1
ATOM 5447 C C . PHE D 1 35 ? -1.481 9.252 24.161 1.00 58.73 64 PHE C C 1
ATOM 5448 O O . PHE D 1 35 ? -2.113 8.548 24.953 1.00 61.22 64 PHE C O 1
ATOM 5456 N N . GLN D 1 36 ? -1.036 10.469 24.461 1.00 52.24 65 GLN C N 1
ATOM 5457 C CA . GLN D 1 36 ? -1.433 11.156 25.680 1.00 60.90 65 GLN C CA 1
ATOM 5458 C C . GLN D 1 36 ? -2.745 11.858 25.391 1.00 63.18 65 GLN C C 1
ATOM 5459 O O . GLN D 1 36 ? -3.521 12.166 26.297 1.00 69.05 65 GLN C O 1
ATOM 5465 N N . ASP D 1 37 ? -2.988 12.093 24.105 1.00 65.52 66 ASP C N 1
ATOM 5466 C CA . ASP D 1 37 ? -4.190 12.787 23.661 1.00 77.04 66 ASP C CA 1
ATOM 5467 C C . ASP D 1 37 ? -4.724 12.196 22.369 1.00 71.93 66 ASP C C 1
ATOM 5468 O O . ASP D 1 37 ? -4.024 12.154 21.356 1.00 64.61 66 ASP C O 1
ATOM 5473 N N . LEU D 1 38 ? -5.975 11.752 22.416 1.00 72.84 67 LEU C N 1
ATOM 5474 C CA . LEU D 1 38 ? -6.599 11.061 21.292 1.00 68.43 67 LEU C CA 1
ATOM 5475 C C . LEU D 1 38 ? -7.211 12.014 20.260 1.00 74.91 67 LEU C C 1
ATOM 5476 O O . LEU D 1 38 ? -7.741 11.573 19.239 1.00 71.45 67 LEU C O 1
ATOM 5481 N N . GLU D 1 39 ? -7.128 13.316 20.517 1.00 76.61 68 GLU C N 1
ATOM 5482 C CA . GLU D 1 39 ? -7.717 14.303 19.614 1.00 85.22 68 GLU C CA 1
ATOM 5483 C C . GLU D 1 39 ? -6.693 14.976 18.703 1.00 82.54 68 GLU C C 1
ATOM 5484 O O . GLU D 1 39 ? -6.589 16.206 18.660 1.00 82.46 68 GLU C O 1
ATOM 5490 N N . ILE D 1 40 ? -5.952 14.152 17.971 1.00 67.53 69 ILE C N 1
ATOM 5491 C CA . ILE D 1 40 ? -4.943 14.616 17.027 1.00 65.98 69 ILE C CA 1
ATOM 5492 C C . ILE D 1 40 ? -5.108 13.850 15.714 1.00 69.68 69 ILE C C 1
ATOM 5493 O O . ILE D 1 40 ? -5.659 12.746 15.708 1.00 65.44 69 ILE C O 1
ATOM 5498 N N . PRO D 1 41 ? -4.646 14.437 14.593 1.00 80.52 70 PRO C N 1
ATOM 5499 C CA . PRO D 1 41 ? -4.754 13.788 13.280 1.00 71.99 70 PRO C CA 1
ATOM 5500 C C . PRO D 1 41 ? -4.159 12.382 13.231 1.00 57.97 70 PRO C C 1
ATOM 5501 O O . PRO D 1 41 ? -4.688 11.533 12.514 1.00 68.07 70 PRO C O 1
ATOM 5505 N N . ALA D 1 42 ? -3.082 12.140 13.971 1.00 60.15 71 ALA C N 1
ATOM 5506 C CA . ALA D 1 42 ? -2.397 10.849 13.908 1.00 57.35 71 ALA C CA 1
ATOM 5507 C C . ALA D 1 42 ? -3.338 9.669 14.154 1.00 49.65 71 ALA C C 1
ATOM 5508 O O . ALA D 1 42 ? -3.158 8.605 13.575 1.00 45.94 71 ALA C O 1
ATOM 5510 N N . VAL D 1 43 ? -4.359 9.873 14.984 1.00 53.27 72 VAL C N 1
ATOM 5511 C CA . VAL D 1 43 ? -5.279 8.789 15.342 1.00 52.27 72 VAL C CA 1
ATOM 5512 C C . VAL D 1 43 ? -6.093 8.231 14.150 1.00 53.01 72 VAL C C 1
ATOM 5513 O O . VAL D 1 43 ? -5.952 7.052 13.815 1.00 48.19 72 VAL C O 1
ATOM 5517 N N . PRO D 1 44 ? -6.926 9.061 13.490 1.00 54.16 73 PRO C N 1
ATOM 5518 C CA . PRO D 1 44 ? -7.636 8.480 12.343 1.00 55.17 73 PRO C CA 1
ATOM 5519 C C . PRO D 1 44 ? -6.690 8.075 11.225 1.00 56.11 73 PRO C C 1
ATOM 5520 O O . PRO D 1 44 ? -6.993 7.151 10.471 1.00 57.91 73 PRO C O 1
ATOM 5524 N N . ILE D 1 45 ? -5.554 8.759 11.131 1.00 54.17 74 ILE C N 1
ATOM 5525 C CA . ILE D 1 45 ? -4.514 8.400 10.172 1.00 49.33 74 ILE C CA 1
ATOM 5526 C C . ILE D 1 45 ? -3.912 7.016 10.474 1.00 43.39 74 ILE C C 1
ATOM 5527 O O . ILE D 1 45 ? -3.726 6.206 9.567 1.00 39.03 74 ILE C O 1
ATOM 5532 N N . LEU D 1 46 ? -3.645 6.736 11.751 1.00 41.33 75 LEU C N 1
ATOM 5533 C CA . LEU D 1 46 ? -3.182 5.410 12.164 1.00 37.65 75 LEU C CA 1
ATOM 5534 C C . LEU D 1 46 ? -4.241 4.354 11.851 1.00 37.85 75 LEU C C 1
ATOM 5535 O O . LEU D 1 46 ? -3.921 3.271 11.362 1.00 39.64 75 LEU C O 1
ATOM 5540 N N . HIS D 1 47 ? -5.499 4.673 12.145 1.00 41.53 76 HIS C N 1
ATOM 5541 C CA . HIS D 1 47 ? -6.619 3.776 11.854 1.00 55.63 76 HIS C CA 1
ATOM 5542 C C . HIS D 1 47 ? -6.684 3.394 10.375 1.00 48.19 76 HIS C C 1
ATOM 5543 O O . HIS D 1 47 ? -6.853 2.223 10.036 1.00 43.37 76 HIS C O 1
ATOM 5550 N N . SER D 1 48 ? -6.529 4.389 9.504 1.00 41.95 77 SER C N 1
ATOM 5551 C CA . SER D 1 48 ? -6.604 4.179 8.060 1.00 46.28 77 SER C CA 1
ATOM 5552 C C . SER D 1 48 ? -5.562 3.175 7.546 1.00 49.17 77 SER C C 1
ATOM 5553 O O . SER D 1 48 ? -5.714 2.615 6.460 1.00 46.46 77 SER C O 1
ATOM 5556 N N . MET D 1 49 ? -4.517 2.943 8.338 1.00 39.47 78 MET C N 1
ATOM 5557 C CA . MET D 1 49 ? -3.411 2.069 7.939 1.00 40.10 78 MET C CA 1
ATOM 5558 C C . MET D 1 49 ? -3.714 0.575 8.082 1.00 43.97 78 MET C C 1
ATOM 5559 O O . MET D 1 49 ? -3.123 -0.251 7.380 1.00 36.77 78 MET C O 1
ATOM 5564 N N . VAL D 1 50 ? -4.617 0.229 8.997 1.00 40.77 79 VAL C N 1
ATOM 5565 C CA . VAL D 1 50 ? -4.881 -1.175 9.308 1.00 43.24 79 VAL C CA 1
ATOM 5566 C C . VAL D 1 50 ? -5.230 -2.013 8.074 1.00 48.27 79 VAL C C 1
ATOM 5567 O O . VAL D 1 50 ? -4.700 -3.110 7.894 1.00 36.90 79 VAL C O 1
ATOM 5571 N N . GLN D 1 51 ? -6.108 -1.483 7.224 1.00 39.92 80 GLN C N 1
ATOM 5572 C CA . GLN D 1 51 ? -6.556 -2.199 6.035 1.00 53.40 80 GLN C CA 1
ATOM 5573 C C . GLN D 1 51 ? -5.449 -2.310 4.995 1.00 52.64 80 GLN C C 1
ATOM 5574 O O . GLN D 1 51 ? -5.410 -3.261 4.211 1.00 54.81 80 GLN C O 1
ATOM 5580 N N . LYS D 1 52 ? -4.553 -1.328 4.990 1.00 50.28 81 LYS C N 1
ATOM 5581 C CA . LYS D 1 52 ? -3.538 -1.222 3.948 1.00 43.11 81 LYS C CA 1
ATOM 5582 C C . LYS D 1 52 ? -2.331 -2.108 4.195 1.00 41.55 81 LYS C C 1
ATOM 5583 O O . LYS D 1 52 ? -1.559 -2.388 3.279 1.00 32.82 81 LYS C O 1
ATOM 5589 N N . PHE D 1 53 ? -2.168 -2.551 5.435 1.00 27.70 82 PHE C N 1
ATOM 5590 C CA . PHE D 1 53 ? -1.045 -3.413 5.756 1.00 29.04 82 PHE C CA 1
ATOM 5591 C C . PHE D 1 53 ? -1.487 -4.659 6.506 1.00 37.06 82 PHE C C 1
ATOM 5592 O O . PHE D 1 53 ? -1.355 -4.729 7.730 1.00 39.89 82 PHE C O 1
ATOM 5600 N N . PRO D 1 54 ? -2.015 -5.651 5.769 1.00 47.25 83 PRO C N 1
ATOM 5601 C CA . PRO D 1 54 ? -2.486 -6.903 6.375 1.00 50.26 83 PRO C CA 1
ATOM 5602 C C . PRO D 1 54 ? -1.366 -7.695 7.064 1.00 44.58 83 PRO C C 1
ATOM 5603 O O . PRO D 1 54 ? -1.653 -8.478 7.965 1.00 40.63 83 PRO C O 1
ATOM 5607 N N . GLY D 1 55 ? -0.115 -7.482 6.662 1.00 28.77 84 GLY C N 1
ATOM 5608 C CA . GLY D 1 55 ? 1.012 -8.189 7.249 1.00 40.21 84 GLY C CA 1
ATOM 5609 C C . GLY D 1 55 ? 1.586 -7.578 8.524 1.00 42.46 84 GLY C C 1
ATOM 5610 O O . GLY D 1 55 ? 2.643 -8.007 8.980 1.00 30.03 84 GLY C O 1
ATOM 5611 N N . VAL D 1 56 ? 0.890 -6.590 9.090 1.00 25.25 85 VAL C N 1
ATOM 5612 C CA . VAL D 1 56 ? 1.345 -5.842 10.265 1.00 29.65 85 VAL C CA 1
ATOM 5613 C C . VAL D 1 56 ? 0.235 -5.796 11.305 1.00 34.49 85 VAL C C 1
ATOM 5614 O O . VAL D 1 56 ? -0.912 -5.511 10.972 1.00 27.95 85 VAL C O 1
ATOM 5618 N N . SER D 1 57 ? 0.557 -6.067 12.566 1.00 27.25 86 SER C N 1
ATOM 5619 C CA . SER D 1 57 ? -0.455 -5.936 13.612 1.00 23.92 86 SER C CA 1
ATOM 5620 C C . SER D 1 57 ? -0.500 -4.510 14.142 1.00 34.18 86 SER C C 1
ATOM 5621 O O . SER D 1 57 ? 0.531 -3.941 14.531 1.00 33.71 86 SER C O 1
ATOM 5624 N N . PHE D 1 58 ? -1.696 -3.934 14.173 1.00 34.74 87 PHE C N 1
ATOM 5625 C CA . PHE D 1 58 ? -1.845 -2.561 14.640 1.00 31.62 87 PHE C CA 1
ATOM 5626 C C . PHE D 1 58 ? -2.470 -2.503 16.023 1.00 28.80 87 PHE C C 1
ATOM 5627 O O . PHE D 1 58 ? -3.422 -3.224 16.325 1.00 40.29 87 PHE C O 1
ATOM 5635 N N . GLY D 1 59 ? -1.917 -1.645 16.866 1.00 30.61 88 GLY C N 1
ATOM 5636 C CA . GLY D 1 59 ? -2.438 -1.480 18.202 1.00 38.00 88 GLY C CA 1
ATOM 5637 C C . GLY D 1 59 ? -2.442 -0.030 18.628 1.00 43.49 88 GLY C C 1
ATOM 5638 O O . GLY D 1 59 ? -1.834 0.828 17.985 1.00 31.59 88 GLY C O 1
ATOM 5639 N N . ILE D 1 60 ? -3.131 0.234 19.729 1.00 34.37 89 ILE C N 1
ATOM 5640 C CA . ILE D 1 60 ? -3.248 1.586 20.256 1.00 40.15 89 ILE C CA 1
ATOM 5641 C C . ILE D 1 60 ? -3.394 1.524 21.777 1.00 48.76 89 ILE C C 1
ATOM 5642 O O . ILE D 1 60 ? -3.903 0.539 22.322 1.00 41.92 89 ILE C O 1
ATOM 5647 N N . SER D 1 61 ? -2.928 2.567 22.462 1.00 44.79 90 SER C N 1
ATOM 5648 C CA . SER D 1 61 ? -2.934 2.585 23.918 1.00 42.19 90 SER C CA 1
ATOM 5649 C C . SER D 1 61 ? -2.797 4.000 24.437 1.00 44.36 90 SER C C 1
ATOM 5650 O O . SER D 1 61 ? -2.054 4.806 23.872 1.00 44.10 90 SER C O 1
ATOM 5653 N N . THR D 1 62 ? -3.524 4.291 25.512 1.00 52.37 91 THR C N 1
ATOM 5654 C CA . THR D 1 62 ? -3.414 5.568 26.205 1.00 49.95 91 THR C CA 1
ATOM 5655 C C . THR D 1 62 ? -3.103 5.315 27.671 1.00 52.75 91 THR C C 1
ATOM 5656 O O . THR D 1 62 ? -3.179 6.224 28.498 1.00 55.13 91 THR C O 1
ATOM 5660 N N . ASP D 1 63 ? -2.761 4.071 27.991 1.00 51.11 92 ASP C N 1
ATOM 5661 C CA . ASP D 1 63 ? -2.469 3.696 29.367 1.00 53.39 92 ASP C CA 1
ATOM 5662 C C . ASP D 1 63 ? -1.123 4.275 29.779 1.00 53.81 92 ASP C C 1
ATOM 5663 O O . ASP D 1 63 ? -0.111 4.070 29.093 1.00 53.17 92 ASP C O 1
ATOM 5668 N N . SER D 1 64 ? -1.131 5.004 30.894 1.00 57.21 93 SER C N 1
ATOM 5669 C CA . SER D 1 64 ? 0.043 5.701 31.418 1.00 58.46 93 SER C CA 1
ATOM 5670 C C . SER D 1 64 ? 1.232 4.786 31.723 1.00 60.13 93 SER C C 1
ATOM 5671 O O . SER D 1 64 ? 2.385 5.188 31.550 1.00 62.95 93 SER C O 1
ATOM 5674 N N . GLU D 1 65 ? 0.951 3.570 32.197 1.00 57.44 94 GLU C N 1
ATOM 5675 C CA . GLU D 1 65 ? 1.998 2.573 32.462 1.00 57.10 94 GLU C CA 1
ATOM 5676 C C . GLU D 1 65 ? 2.544 1.949 31.175 1.00 52.65 94 GLU C C 1
ATOM 5677 O O . GLU D 1 65 ? 3.710 1.551 31.107 1.00 55.93 94 GLU C O 1
ATOM 5683 N N . VAL D 1 66 ? 1.692 1.832 30.166 1.00 50.57 95 VAL C N 1
ATOM 5684 C CA . VAL D 1 66 ? 2.134 1.284 28.890 1.00 47.05 95 VAL C CA 1
ATOM 5685 C C . VAL D 1 66 ? 3.123 2.268 28.277 1.00 53.72 95 VAL C C 1
ATOM 5686 O O . VAL D 1 66 ? 4.248 1.901 27.933 1.00 55.58 95 VAL C O 1
ATOM 5690 N N . LEU D 1 67 ? 2.699 3.525 28.182 1.00 53.29 96 LEU C N 1
ATOM 5691 C CA . LEU D 1 67 ? 3.556 4.622 27.732 1.00 51.25 96 LEU C CA 1
ATOM 5692 C C . LEU D 1 67 ? 4.883 4.677 28.490 1.00 50.85 96 LEU C C 1
ATOM 5693 O O . LEU D 1 67 ? 5.947 4.738 27.875 1.00 59.29 96 LEU C O 1
ATOM 5698 N N . THR D 1 68 ? 4.819 4.645 29.821 1.00 51.29 97 THR C N 1
ATOM 5699 C CA . THR D 1 68 ? 6.033 4.641 30.638 1.00 52.94 97 THR C CA 1
ATOM 5700 C C . THR D 1 68 ? 6.955 3.458 30.303 1.00 57.66 97 THR C C 1
ATOM 5701 O O . THR D 1 68 ? 8.171 3.630 30.185 1.00 52.39 97 THR C O 1
ATOM 5705 N N . HIS D 1 69 ? 6.373 2.271 30.132 1.00 49.40 98 HIS C N 1
ATOM 5706 C CA . HIS D 1 69 ? 7.146 1.074 29.799 1.00 48.68 98 HIS C CA 1
ATOM 5707 C C . HIS D 1 69 ? 7.949 1.244 28.517 1.00 52.00 98 HIS C C 1
ATOM 5708 O O . HIS D 1 69 ? 9.135 0.912 28.471 1.00 63.58 98 HIS C O 1
ATOM 5715 N N . TYR D 1 70 ? 7.309 1.754 27.471 1.00 49.03 99 TYR C N 1
ATOM 5716 C CA . TYR D 1 70 ? 7.981 1.849 26.175 1.00 40.53 99 TYR C CA 1
ATOM 5717 C C . TYR D 1 70 ? 8.719 3.170 26.000 1.00 51.70 99 TYR C C 1
ATOM 5718 O O . TYR D 1 70 ? 9.183 3.493 24.894 1.00 51.64 99 TYR C O 1
ATOM 5727 N N . ASN D 1 71 ? 8.839 3.899 27.113 1.00 55.21 100 ASN C N 1
ATOM 5728 C CA . ASN D 1 71 ? 9.612 5.144 27.206 1.00 60.07 100 ASN C CA 1
ATOM 5729 C C . ASN D 1 71 ? 9.044 6.285 26.349 1.00 61.34 100 ASN C C 1
ATOM 5730 O O . ASN D 1 71 ? 9.790 7.037 25.714 1.00 60.48 100 ASN C O 1
ATOM 5735 N N . ILE D 1 72 ? 7.718 6.412 26.365 1.00 51.63 101 ILE C N 1
ATOM 5736 C CA . ILE D 1 72 ? 6.998 7.355 25.511 1.00 46.24 101 ILE C CA 1
ATOM 5737 C C . ILE D 1 72 ? 6.869 8.722 26.156 1.00 56.39 101 ILE C C 1
ATOM 5738 O O . ILE D 1 72 ? 6.330 8.835 27.247 1.00 66.99 101 ILE C O 1
ATOM 5743 N N . THR D 1 73 ? 7.339 9.762 25.471 1.00 68.30 102 THR C N 1
ATOM 5744 C CA . THR D 1 73 ? 7.378 11.108 26.044 1.00 69.51 102 THR C CA 1
ATOM 5745 C C . THR D 1 73 ? 6.481 12.117 25.327 1.00 68.65 102 THR C C 1
ATOM 5746 O O . THR D 1 73 ? 6.847 13.284 25.181 1.00 70.84 102 THR C O 1
ATOM 5750 N N . GLY D 1 74 ? 5.303 11.671 24.904 1.00 64.70 103 GLY C N 1
ATOM 5751 C CA . GLY D 1 74 ? 4.385 12.501 24.137 1.00 63.22 103 GLY C CA 1
ATOM 5752 C C . GLY D 1 74 ? 3.728 11.652 23.065 1.00 61.15 103 GLY C C 1
ATOM 5753 O O . GLY D 1 74 ? 4.019 10.465 22.975 1.00 46.81 103 GLY C O 1
ATOM 5754 N N . ASN D 1 75 ? 2.851 12.241 22.256 1.00 50.39 104 ASN C N 1
ATOM 5755 C CA . ASN D 1 75 ? 2.182 11.499 21.183 1.00 50.22 104 ASN C CA 1
ATOM 5756 C C . ASN D 1 75 ? 3.164 10.851 20.208 1.00 46.92 104 ASN C C 1
ATOM 5757 O O . ASN D 1 75 ? 3.986 11.530 19.598 1.00 53.59 104 ASN C O 1
ATOM 5762 N N . THR D 1 76 ? 3.068 9.533 20.067 1.00 41.48 105 THR C N 1
ATOM 5763 C CA . THR D 1 76 ? 4.088 8.770 19.352 1.00 40.20 105 THR C CA 1
ATOM 5764 C C . THR D 1 76 ? 3.505 7.581 18.590 1.00 38.20 105 THR C C 1
ATOM 5765 O O . THR D 1 76 ? 2.598 6.896 19.069 1.00 42.46 105 THR C O 1
ATOM 5769 N N . ILE D 1 77 ? 4.028 7.341 17.394 1.00 38.62 106 ILE C N 1
ATOM 5770 C CA . ILE D 1 77 ? 3.748 6.103 16.685 1.00 32.27 106 ILE C CA 1
ATOM 5771 C C . ILE D 1 77 ? 5.049 5.317 16.571 1.00 30.70 106 ILE C C 1
ATOM 5772 O O . ILE D 1 77 ? 6.057 5.846 16.105 1.00 34.95 106 ILE C O 1
ATOM 5777 N N . CYS D 1 78 ? 5.032 4.071 17.035 1.00 29.69 107 CYS C N 1
ATOM 5778 C CA . CYS D 1 78 ? 6.205 3.226 16.962 1.00 28.44 107 CYS C CA 1
ATOM 5779 C C . CYS D 1 78 ? 5.971 2.018 16.062 1.00 35.06 107 CYS C C 1
ATOM 5780 O O . CYS D 1 78 ? 4.878 1.428 16.042 1.00 29.89 107 CYS C O 1
ATOM 5783 N N . LEU D 1 79 ? 7.009 1.638 15.329 1.00 25.36 108 LEU C N 1
ATOM 5784 C CA . LEU D 1 79 ? 7.012 0.329 14.683 1.00 23.82 108 LEU C CA 1
ATOM 5785 C C . LEU D 1 79 ? 7.986 -0.557 15.421 1.00 23.78 108 LEU C C 1
ATOM 5786 O O . LEU D 1 79 ? 9.116 -0.156 15.676 1.00 24.28 108 LEU C O 1
ATOM 5791 N N . PHE D 1 80 ? 7.536 -1.761 15.750 1.00 23.44 109 PHE C N 1
ATOM 5792 C CA . PHE D 1 80 ? 8.374 -2.766 16.388 1.00 26.75 109 PHE C CA 1
ATOM 5793 C C . PHE D 1 80 ? 8.523 -3.928 15.420 1.00 30.95 109 PHE C C 1
ATOM 5794 O O . PHE D 1 80 ? 7.557 -4.308 14.755 1.00 26.90 109 PHE C O 1
ATOM 5802 N N . ARG D 1 81 ? 9.713 -4.513 15.359 1.00 33.15 110 ARG C N 1
ATOM 5803 C CA . ARG D 1 81 ? 9.904 -5.717 14.550 1.00 22.09 110 ARG C CA 1
ATOM 5804 C C . ARG D 1 81 ? 10.826 -6.729 15.219 1.00 27.47 110 ARG C C 1
ATOM 5805 O O . ARG D 1 81 ? 11.876 -6.393 15.768 1.00 23.06 110 ARG C O 1
ATOM 5813 N N . LEU D 1 82 ? 10.412 -7.983 15.151 1.00 26.73 111 LEU C N 1
ATOM 5814 C CA . LEU D 1 82 ? 11.123 -9.083 15.768 1.00 27.26 111 LEU C CA 1
ATOM 5815 C C . LEU D 1 82 ? 12.533 -9.256 15.226 1.00 25.98 111 LEU C C 1
ATOM 5816 O O . LEU D 1 82 ? 13.471 -9.519 15.979 1.00 24.59 111 LEU C O 1
ATOM 5821 N N . VAL D 1 83 ? 12.683 -9.145 13.912 1.00 22.83 112 VAL C N 1
ATOM 5822 C CA . VAL D 1 83 ? 13.881 -9.681 13.267 1.00 22.56 112 VAL C CA 1
ATOM 5823 C C . VAL D 1 83 ? 15.191 -9.061 13.780 1.00 23.57 112 VAL C C 1
ATOM 5824 O O . VAL D 1 83 ? 16.196 -9.775 13.933 1.00 29.23 112 VAL C O 1
ATOM 5828 N N . ASP D 1 84 ? 15.174 -7.752 14.055 1.00 27.24 113 ASP C N 1
ATOM 5829 C CA . ASP D 1 84 ? 16.293 -7.078 14.723 1.00 28.72 113 ASP C CA 1
ATOM 5830 C C . ASP D 1 84 ? 15.912 -6.363 16.045 1.00 33.42 113 ASP C C 1
ATOM 5831 O O . ASP D 1 84 ? 16.632 -5.476 16.509 1.00 26.41 113 ASP C O 1
ATOM 5836 N N . ASN D 1 85 ? 14.800 -6.782 16.655 1.00 27.18 114 ASN C N 1
ATOM 5837 C CA . ASN D 1 85 ? 14.309 -6.218 17.922 1.00 28.60 114 ASN C CA 1
ATOM 5838 C C . ASN D 1 85 ? 14.284 -4.691 17.948 1.00 32.36 114 ASN C C 1
ATOM 5839 O O . ASN D 1 85 ? 14.679 -4.057 18.937 1.00 29.10 114 ASN C O 1
ATOM 5844 N N . GLU D 1 86 ? 13.818 -4.094 16.863 1.00 28.50 115 GLU C N 1
ATOM 5845 C CA . GLU D 1 86 ? 13.816 -2.644 16.777 1.00 25.43 115 GLU C CA 1
ATOM 5846 C C . GLU D 1 86 ? 12.544 -2.006 17.299 1.00 32.61 115 GLU C C 1
ATOM 5847 O O . GLU D 1 86 ? 11.477 -2.622 17.315 1.00 31.14 115 GLU C O 1
ATOM 5853 N N . GLN D 1 87 ? 12.693 -0.773 17.770 1.00 32.25 116 GLN C N 1
ATOM 5854 C CA . GLN D 1 87 ? 11.572 0.085 18.116 1.00 27.93 116 GLN C CA 1
ATOM 5855 C C . GLN D 1 87 ? 11.859 1.417 17.444 1.00 44.86 116 GLN C C 1
ATOM 5856 O O . GLN D 1 87 ? 12.826 2.096 17.792 1.00 34.33 116 GLN C O 1
ATOM 5862 N N . LEU D 1 88 ? 11.035 1.774 16.464 1.00 37.77 117 LEU C N 1
ATOM 5863 C CA . LEU D 1 88 ? 11.256 2.985 15.683 1.00 28.05 117 LEU C CA 1
ATOM 5864 C C . LEU D 1 88 ? 10.186 4.030 15.967 1.00 37.26 117 LEU C C 1
ATOM 5865 O O . LEU D 1 88 ? 9.005 3.792 15.738 1.00 32.76 117 LEU C O 1
ATOM 5870 N N . ASN D 1 89 ? 10.611 5.190 16.453 1.00 30.15 118 ASN C N 1
ATOM 5871 C CA . ASN D 1 89 ? 9.685 6.192 16.957 1.00 34.90 118 ASN C CA 1
ATOM 5872 C C . ASN D 1 89 ? 9.399 7.311 15.978 1.00 51.00 118 ASN C C 1
ATOM 5873 O O . ASN D 1 89 ? 10.315 7.980 15.500 1.00 50.69 118 ASN C O 1
ATOM 5878 N N . LEU D 1 90 ? 8.120 7.514 15.691 1.00 48.87 119 LEU C N 1
ATOM 5879 C CA . LEU D 1 90 ? 7.678 8.756 15.078 1.00 46.98 119 LEU C CA 1
ATOM 5880 C C . LEU D 1 90 ? 7.104 9.654 16.181 1.00 50.42 119 LEU C C 1
ATOM 5881 O O . LEU D 1 90 ? 6.040 9.364 16.732 1.00 45.30 119 LEU C O 1
ATOM 5886 N N . GLU D 1 91 ? 7.815 10.729 16.518 1.00 46.12 120 GLU C N 1
ATOM 5887 C CA . GLU D 1 91 ? 7.373 11.623 17.586 1.00 57.41 120 GLU C CA 1
ATOM 5888 C C . GLU D 1 91 ? 7.725 13.082 17.317 1.00 69.74 120 GLU C C 1
ATOM 5889 O O . GLU D 1 91 ? 8.441 13.390 16.361 1.00 63.73 120 GLU C O 1
ATOM 5895 N N . ASP D 1 92 ? 7.210 13.966 18.174 1.00 76.54 121 ASP C N 1
ATOM 5896 C CA . ASP D 1 92 ? 7.425 15.411 18.065 1.00 71.33 121 ASP C CA 1
ATOM 5897 C C . ASP D 1 92 ? 7.124 15.933 16.661 1.00 81.52 121 ASP C C 1
ATOM 5898 O O . ASP D 1 92 ? 5.988 15.860 16.193 1.00 72.97 121 ASP C O 1
ATOM 5903 N N . GLU D 1 93 ? 8.163 16.453 16.011 1.00 75.91 122 GLU C N 1
ATOM 5904 C CA . GLU D 1 93 ? 8.117 16.922 14.628 1.00 82.71 122 GLU C CA 1
ATOM 5905 C C . GLU D 1 93 ? 7.333 15.999 13.699 1.00 76.25 122 GLU C C 1
ATOM 5906 O O . GLU D 1 93 ? 6.337 16.408 13.097 1.00 72.71 122 GLU C O 1
ATOM 5912 N N . ASP D 1 94 ? 7.793 14.754 13.597 1.00 62.49 123 ASP C N 1
ATOM 5913 C CA . ASP D 1 94 ? 7.239 13.783 12.656 1.00 59.76 123 ASP C CA 1
ATOM 5914 C C . ASP D 1 94 ? 5.750 13.540 12.873 1.00 66.10 123 ASP C C 1
ATOM 5915 O O . ASP D 1 94 ? 4.979 13.452 11.915 1.00 67.05 123 ASP C O 1
ATOM 5920 N N . ILE D 1 95 ? 5.355 13.448 14.139 1.00 65.53 124 ILE C N 1
ATOM 5921 C CA . ILE D 1 95 ? 3.981 13.118 14.501 1.00 56.92 124 ILE C CA 1
ATOM 5922 C C . ILE D 1 95 ? 3.036 14.320 14.418 1.00 56.41 124 ILE C C 1
ATOM 5923 O O . ILE D 1 95 ? 1.845 14.166 14.141 1.00 68.94 124 ILE C O 1
ATOM 5928 N N . GLU D 1 96 ? 3.570 15.515 14.657 1.00 57.11 125 GLU C N 1
ATOM 5929 C CA . GLU D 1 96 ? 2.761 16.727 14.645 1.00 72.71 125 GLU C CA 1
ATOM 5930 C C . GLU D 1 96 ? 2.345 17.058 13.226 1.00 69.20 125 GLU C C 1
ATOM 5931 O O . GLU D 1 96 ? 1.229 17.518 12.992 1.00 63.84 125 GLU C O 1
ATOM 5937 N N . SER D 1 97 ? 3.251 16.819 12.283 1.00 61.79 126 SER C N 1
ATOM 5938 C CA . SER D 1 97 ? 2.973 17.065 10.873 1.00 74.75 126 SER C CA 1
ATOM 5939 C C . SER D 1 97 ? 2.839 15.743 10.128 1.00 74.09 126 SER C C 1
ATOM 5940 O O . SER D 1 97 ? 3.279 15.614 8.986 1.00 62.66 126 SER C O 1
ATOM 5943 N N . ILE D 1 98 ? 2.231 14.761 10.785 1.00 60.72 127 ILE C N 1
ATOM 5944 C CA . ILE D 1 98 ? 2.039 13.448 10.177 1.00 52.71 127 ILE C CA 1
ATOM 5945 C C . ILE D 1 98 ? 0.880 13.474 9.185 1.00 57.25 127 ILE C C 1
ATOM 5946 O O . ILE D 1 98 ? -0.182 14.038 9.460 1.00 66.07 127 ILE C O 1
ATOM 5951 N N . ASP D 1 99 ? 1.111 12.899 8.012 1.00 47.05 128 ASP C N 1
ATOM 5952 C CA . ASP D 1 99 ? 0.047 12.676 7.045 1.00 53.98 128 ASP C CA 1
ATOM 5953 C C . ASP D 1 99 ? 0.097 11.224 6.592 1.00 41.58 128 ASP C C 1
ATOM 5954 O O . ASP D 1 99 ? 1.023 10.496 6.951 1.00 39.79 128 ASP C O 1
ATOM 5959 N N . ALA D 1 100 ? -0.889 10.825 5.792 1.00 42.21 129 ALA C N 1
ATOM 5960 C CA . ALA D 1 100 ? -1.040 9.445 5.338 1.00 34.88 129 ALA C CA 1
ATOM 5961 C C . ALA D 1 100 ? 0.210 8.897 4.673 1.00 38.29 129 ALA C C 1
ATOM 5962 O O . ALA D 1 100 ? 0.689 7.826 5.042 1.00 42.04 129 ALA C O 1
ATOM 5964 N N . THR D 1 101 ? 0.742 9.628 3.698 1.00 33.39 130 THR C N 1
ATOM 5965 C CA . THR D 1 101 ? 1.835 9.099 2.883 1.00 26.90 130 THR C CA 1
ATOM 5966 C C . THR D 1 101 ? 3.149 8.931 3.657 1.00 32.63 130 THR C C 1
ATOM 5967 O O . THR D 1 101 ? 3.883 7.982 3.422 1.00 33.69 130 THR C O 1
ATOM 5971 N N . LYS D 1 102 ? 3.451 9.853 4.566 1.00 33.24 131 LYS C N 1
ATOM 5972 C CA . LYS D 1 102 ? 4.665 9.711 5.368 1.00 38.67 131 LYS C CA 1
ATOM 5973 C C . LYS D 1 102 ? 4.616 8.485 6.305 1.00 31.79 131 LYS C C 1
ATOM 5974 O O . LYS D 1 102 ? 5.578 7.710 6.376 1.00 26.05 131 LYS C O 1
ATOM 5980 N N . LEU D 1 103 ? 3.499 8.294 7.002 1.00 33.25 132 LEU C N 1
ATOM 5981 C CA . LEU D 1 103 ? 3.348 7.111 7.850 1.00 34.71 132 LEU C CA 1
ATOM 5982 C C . LEU D 1 103 ? 3.372 5.839 7.001 1.00 37.14 132 LEU C C 1
ATOM 5983 O O . LEU D 1 103 ? 3.993 4.846 7.364 1.00 28.08 132 LEU C O 1
ATOM 5988 N N . SER D 1 104 ? 2.710 5.891 5.853 1.00 33.73 133 SER C N 1
ATOM 5989 C CA . SER D 1 104 ? 2.652 4.761 4.937 1.00 22.02 133 SER C CA 1
ATOM 5990 C C . SER D 1 104 ? 4.027 4.282 4.435 1.00 23.65 133 SER C C 1
ATOM 5991 O O . SER D 1 104 ? 4.359 3.081 4.561 1.00 24.30 133 SER C O 1
ATOM 5994 N N . ARG D 1 105 ? 4.840 5.187 3.887 1.00 20.52 134 ARG C N 1
ATOM 5995 C CA . ARG D 1 105 ? 6.172 4.770 3.432 1.00 30.20 134 ARG C CA 1
ATOM 5996 C C . ARG D 1 105 ? 7.038 4.312 4.591 1.00 27.56 134 ARG C C 1
ATOM 5997 O O . ARG D 1 105 ? 7.852 3.403 4.435 1.00 26.75 134 ARG C O 1
ATOM 6005 N N . PHE D 1 106 ? 6.883 4.977 5.734 1.00 30.19 135 PHE C N 1
ATOM 6006 C CA . PHE D 1 106 ? 7.569 4.583 6.965 1.00 31.16 135 PHE C CA 1
ATOM 6007 C C . PHE D 1 106 ? 7.334 3.094 7.250 1.00 21.27 135 PHE C C 1
ATOM 6008 O O . PHE D 1 106 ? 8.273 2.346 7.527 1.00 21.26 135 PHE C O 1
ATOM 6016 N N . ILE D 1 107 ? 6.077 2.664 7.171 1.00 20.73 136 ILE C N 1
ATOM 6017 C CA . ILE D 1 107 ? 5.749 1.265 7.435 1.00 20.46 136 ILE C CA 1
ATOM 6018 C C . ILE D 1 107 ? 6.325 0.333 6.351 1.00 31.37 136 ILE C C 1
ATOM 6019 O O . ILE D 1 107 ? 6.920 -0.703 6.673 1.00 18.73 136 ILE C O 1
ATOM 6024 N N . GLU D 1 108 ? 6.214 0.725 5.082 1.00 22.63 137 GLU C N 1
ATOM 6025 C CA . GLU D 1 108 ? 6.760 -0.088 3.996 1.00 21.18 137 GLU C CA 1
ATOM 6026 C C . GLU D 1 108 ? 8.265 -0.261 4.091 1.00 19.33 137 GLU C C 1
ATOM 6027 O O . GLU D 1 108 ? 8.785 -1.358 3.873 1.00 21.99 137 GLU C O 1
ATOM 6033 N N . ILE D 1 109 ? 8.970 0.834 4.368 1.00 18.75 138 ILE C N 1
ATOM 6034 C CA . ILE D 1 109 ? 10.422 0.797 4.448 1.00 16.40 138 ILE C CA 1
ATOM 6035 C C . ILE D 1 109 ? 10.875 -0.081 5.615 1.00 26.87 138 ILE C C 1
ATOM 6036 O O . ILE D 1 109 ? 11.852 -0.820 5.500 1.00 21.18 138 ILE C O 1
ATOM 6041 N N . ASN D 1 110 ? 10.152 -0.004 6.727 1.00 17.91 139 ASN C N 1
ATOM 6042 C CA . ASN D 1 110 ? 10.574 -0.672 7.959 1.00 24.92 139 ASN C CA 1
ATOM 6043 C C . ASN D 1 110 ? 9.907 -1.999 8.307 1.00 28.82 139 ASN C C 1
ATOM 6044 O O . ASN D 1 110 ? 10.166 -2.563 9.390 1.00 25.63 139 ASN C O 1
ATOM 6049 N N . SER D 1 111 ? 9.066 -2.519 7.416 1.00 17.88 140 SER C N 1
ATOM 6050 C CA . SER D 1 111 ? 8.481 -3.845 7.662 1.00 22.98 140 SER C CA 1
ATOM 6051 C C . SER D 1 111 ? 9.453 -4.940 7.268 1.00 24.70 140 SER C C 1
ATOM 6052 O O . SER D 1 111 ? 9.361 -5.495 6.184 1.00 24.45 140 SER C O 1
ATOM 6055 N N . LEU D 1 112 ? 10.408 -5.223 8.147 1.00 15.83 141 LEU C N 1
ATOM 6056 C CA . LEU D 1 112 ? 11.354 -6.299 7.910 1.00 22.69 141 LEU C CA 1
ATOM 6057 C C . LEU D 1 112 ? 10.844 -7.514 8.680 1.00 29.59 141 LEU C C 1
ATOM 6058 O O . LEU D 1 112 ? 10.498 -7.415 9.867 1.00 23.91 141 LEU C O 1
ATOM 6063 N N . HIS D 1 113 ? 10.748 -8.644 7.989 1.00 22.73 142 HIS C N 1
ATOM 6064 C CA . HIS D 1 113 ? 10.248 -9.872 8.602 1.00 31.27 142 HIS C CA 1
ATOM 6065 C C . HIS D 1 113 ? 11.418 -10.831 8.831 1.00 24.72 142 HIS C C 1
ATOM 6066 O O . HIS D 1 113 ? 12.551 -10.489 8.477 1.00 17.97 142 HIS C O 1
ATOM 6073 N N . MET D 1 114 ? 11.167 -12.012 9.413 1.00 20.45 143 MET C N 1
ATOM 6074 C CA . MET D 1 114 ? 12.207 -13.054 9.485 1.00 18.68 143 MET C CA 1
ATOM 6075 C C . MET D 1 114 ? 12.807 -13.329 8.100 1.00 26.07 143 MET C C 1
ATOM 6076 O O . MET D 1 114 ? 14.010 -13.505 7.960 1.00 20.21 143 MET C O 1
ATOM 6081 N N . VAL D 1 115 ? 11.957 -13.399 7.080 1.00 17.16 144 VAL C N 1
ATOM 6082 C CA . VAL D 1 115 ? 12.455 -13.315 5.706 1.00 16.86 144 VAL C CA 1
ATOM 6083 C C . VAL D 1 115 ? 11.772 -12.133 5.016 1.00 22.01 144 VAL C C 1
ATOM 6084 O O . VAL D 1 115 ? 10.546 -12.081 4.914 1.00 26.70 144 VAL C O 1
ATOM 6088 N N . THR D 1 116 ? 12.570 -11.168 4.577 1.00 18.13 145 THR C N 1
ATOM 6089 C CA . THR D 1 116 ? 12.031 -9.963 3.959 1.00 16.17 145 THR C CA 1
ATOM 6090 C C . THR D 1 116 ? 12.160 -10.024 2.429 1.00 23.14 145 THR C C 1
ATOM 6091 O O . THR D 1 116 ? 13.202 -10.414 1.906 1.00 24.32 145 THR C O 1
ATOM 6095 N N . GLU D 1 117 ? 11.105 -9.662 1.706 1.00 24.28 146 GLU C N 1
ATOM 6096 C CA . GLU D 1 117 ? 11.218 -9.600 0.236 1.00 19.84 146 GLU C CA 1
ATOM 6097 C C . GLU D 1 117 ? 11.949 -8.346 -0.230 1.00 25.63 146 GLU C C 1
ATOM 6098 O O . GLU D 1 117 ? 11.617 -7.236 0.177 1.00 16.72 146 GLU C O 1
ATOM 6104 N N . TYR D 1 118 ? 12.948 -8.550 -1.084 1.00 19.09 147 TYR C N 1
ATOM 6105 C CA . TYR D 1 118 ? 13.745 -7.478 -1.650 1.00 20.74 147 TYR C CA 1
ATOM 6106 C C . TYR D 1 118 ? 12.946 -6.650 -2.667 1.00 31.31 147 TYR C C 1
ATOM 6107 O O . TYR D 1 118 ? 12.417 -7.186 -3.640 1.00 22.22 147 TYR C O 1
ATOM 6116 N N . ASN D 1 119 ? 12.863 -5.348 -2.418 1.00 19.42 148 ASN C N 1
ATOM 6117 C CA . ASN D 1 119 ? 12.395 -4.378 -3.396 1.00 26.86 148 ASN C CA 1
ATOM 6118 C C . ASN D 1 119 ? 13.056 -3.054 -2.982 1.00 31.79 148 ASN C C 1
ATOM 6119 O O . ASN D 1 119 ? 13.669 -2.993 -1.901 1.00 22.56 148 ASN C O 1
ATOM 6124 N N . PRO D 1 120 ? 12.991 -2.018 -3.844 1.00 26.63 149 PRO C N 1
ATOM 6125 C CA . PRO D 1 120 ? 13.752 -0.793 -3.549 1.00 22.53 149 PRO C CA 1
ATOM 6126 C C . PRO D 1 120 ? 13.349 -0.077 -2.252 1.00 20.71 149 PRO C C 1
ATOM 6127 O O . PRO D 1 120 ? 14.171 0.667 -1.720 1.00 24.27 149 PRO C O 1
ATOM 6131 N N . VAL D 1 121 ? 12.130 -0.304 -1.768 1.00 18.15 150 VAL C N 1
ATOM 6132 C CA . VAL D 1 121 ? 11.674 0.259 -0.498 1.00 12.48 150 VAL C CA 1
ATOM 6133 C C . VAL D 1 121 ? 12.226 -0.522 0.713 1.00 24.87 150 VAL C C 1
ATOM 6134 O O . VAL D 1 121 ? 12.834 0.070 1.603 1.00 22.26 150 VAL C O 1
ATOM 6138 N N . THR D 1 122 ? 12.039 -1.839 0.744 1.00 20.13 151 THR C N 1
ATOM 6139 C CA . THR D 1 122 ? 12.523 -2.638 1.879 1.00 21.21 151 THR C CA 1
ATOM 6140 C C . THR D 1 122 ? 14.040 -2.639 1.995 1.00 16.93 151 THR C C 1
ATOM 6141 O O . THR D 1 122 ? 14.574 -2.783 3.097 1.00 17.08 151 THR C O 1
ATOM 6145 N N . VAL D 1 123 ? 14.748 -2.518 0.874 1.00 13.81 152 VAL C N 1
ATOM 6146 C CA . VAL D 1 123 ? 16.215 -2.530 0.935 1.00 13.70 152 VAL C CA 1
ATOM 6147 C C . VAL D 1 123 ? 16.730 -1.289 1.690 1.00 29.81 152 VAL C C 1
ATOM 6148 O O . VAL D 1 123 ? 17.856 -1.280 2.184 1.00 23.92 152 VAL C O 1
ATOM 6152 N N . ILE D 1 124 ? 15.902 -0.246 1.777 1.00 23.16 153 ILE C N 1
ATOM 6153 C CA . ILE D 1 124 ? 16.239 0.919 2.582 1.00 24.55 153 ILE C CA 1
ATOM 6154 C C . ILE D 1 124 ? 16.157 0.521 4.064 1.00 18.35 153 ILE C C 1
ATOM 6155 O O . ILE D 1 124 ? 17.045 0.843 4.838 1.00 18.40 153 ILE C O 1
ATOM 6160 N N . GLY D 1 125 ? 15.085 -0.159 4.459 1.00 16.13 154 GLY C N 1
ATOM 6161 C CA . GLY D 1 125 ? 14.987 -0.630 5.838 1.00 18.79 154 GLY C CA 1
ATOM 6162 C C . GLY D 1 125 ? 16.116 -1.595 6.177 1.00 23.44 154 GLY C C 1
ATOM 6163 O O . GLY D 1 125 ? 16.775 -1.461 7.211 1.00 21.54 154 GLY C O 1
ATOM 6164 N N . LEU D 1 126 ? 16.363 -2.549 5.280 1.00 16.85 155 LEU C N 1
ATOM 6165 C CA . LEU D 1 126 ? 17.399 -3.547 5.491 1.00 19.81 155 LEU C CA 1
ATOM 6166 C C . LEU D 1 126 ? 18.777 -2.897 5.690 1.00 23.67 155 LEU C C 1
ATOM 6167 O O . LEU D 1 126 ? 19.558 -3.323 6.541 1.00 21.14 155 LEU C O 1
ATOM 6172 N N . PHE D 1 127 ? 19.061 -1.845 4.933 1.00 15.96 156 PHE C N 1
ATOM 6173 C CA . PHE D 1 127 ? 20.372 -1.201 5.004 1.00 17.54 156 PHE C CA 1
ATOM 6174 C C . PHE D 1 127 ? 20.530 -0.346 6.261 1.00 27.27 156 PHE C C 1
ATOM 6175 O O . PHE D 1 127 ? 21.638 -0.164 6.752 1.00 20.06 156 PHE C O 1
ATOM 6183 N N . ASN D 1 128 ? 19.415 0.146 6.791 1.00 22.21 157 ASN C N 1
ATOM 6184 C CA . ASN D 1 128 ? 19.443 0.950 8.010 1.00 25.99 157 ASN C CA 1
ATOM 6185 C C . ASN D 1 128 ? 19.234 0.190 9.323 1.00 32.34 157 ASN C C 1
ATOM 6186 O O . ASN D 1 128 ? 19.256 0.799 10.384 1.00 31.10 157 ASN C O 1
ATOM 6191 N N . SER D 1 129 ? 19.031 -1.124 9.243 1.00 20.42 158 SER C N 1
ATOM 6192 C CA . SER D 1 129 ? 19.080 -1.985 10.419 1.00 14.76 158 SER C CA 1
ATOM 6193 C C . SER D 1 129 ? 20.470 -1.984 11.036 1.00 31.00 158 SER C C 1
ATOM 6194 O O . SER D 1 129 ? 21.477 -1.739 10.344 1.00 20.86 158 SER C O 1
ATOM 6197 N N . VAL D 1 130 ? 20.536 -2.276 12.334 1.00 20.26 159 VAL C N 1
ATOM 6198 C CA . VAL D 1 130 ? 21.835 -2.384 12.990 1.00 31.51 159 VAL C CA 1
ATOM 6199 C C . VAL D 1 130 ? 22.583 -3.584 12.422 1.00 25.93 159 VAL C C 1
ATOM 6200 O O . VAL D 1 130 ? 23.808 -3.568 12.334 1.00 25.65 159 VAL C O 1
ATOM 6204 N N . ILE D 1 131 ? 21.837 -4.607 12.005 1.00 27.64 160 ILE C N 1
ATOM 6205 C CA . ILE D 1 131 ? 22.441 -5.791 11.391 1.00 20.17 160 ILE C CA 1
ATOM 6206 C C . ILE D 1 131 ? 23.011 -5.427 10.028 1.00 30.34 160 ILE C C 1
ATOM 6207 O O . ILE D 1 131 ? 22.316 -4.850 9.185 1.00 23.17 160 ILE C O 1
ATOM 6212 N N . GLN D 1 132 ? 24.283 -5.755 9.826 1.00 22.17 161 GLN C N 1
ATOM 6213 C CA . GLN D 1 132 ? 25.020 -5.299 8.656 1.00 32.56 161 GLN C CA 1
ATOM 6214 C C . GLN D 1 132 ? 25.350 -6.425 7.692 1.00 32.05 161 GLN C C 1
ATOM 6215 O O . GLN D 1 132 ? 25.961 -6.206 6.645 1.00 27.25 161 GLN C O 1
ATOM 6221 N N . ILE D 1 133 ? 24.943 -7.631 8.053 1.00 28.94 162 ILE C N 1
ATOM 6222 C CA . ILE D 1 133 ? 25.185 -8.791 7.214 1.00 24.46 162 ILE C CA 1
ATOM 6223 C C . ILE D 1 133 ? 23.866 -9.212 6.587 1.00 21.02 162 ILE C C 1
ATOM 6224 O O . ILE D 1 133 ? 22.880 -9.443 7.284 1.00 21.87 162 ILE C O 1
ATOM 6229 N N . HIS D 1 134 ? 23.845 -9.268 5.259 1.00 26.70 163 HIS C N 1
ATOM 6230 C CA . HIS D 1 134 ? 22.632 -9.590 4.518 1.00 25.37 163 HIS C CA 1
ATOM 6231 C C . HIS D 1 134 ? 22.779 -10.903 3.744 1.00 22.92 163 HIS C C 1
ATOM 6232 O O . HIS D 1 134 ? 23.787 -11.121 3.066 1.00 29.40 163 HIS C O 1
ATOM 6239 N N . LEU D 1 135 ? 21.776 -11.771 3.840 1.00 27.57 164 LEU C N 1
ATOM 6240 C CA . LEU D 1 135 ? 21.753 -12.991 3.043 1.00 24.50 164 LEU C CA 1
ATOM 6241 C C . LEU D 1 135 ? 20.591 -12.965 2.044 1.00 26.93 164 LEU C C 1
ATOM 6242 O O . LEU D 1 135 ? 19.426 -12.778 2.433 1.00 23.94 164 LEU C O 1
ATOM 6247 N N . LEU D 1 136 ? 20.920 -13.169 0.769 1.00 22.87 165 LEU C N 1
ATOM 6248 C CA . LEU D 1 136 ? 19.928 -13.237 -0.315 1.00 29.95 165 LEU C CA 1
ATOM 6249 C C . LEU D 1 136 ? 19.707 -14.662 -0.805 1.00 36.69 165 LEU C C 1
ATOM 6250 O O . LEU D 1 136 ? 20.664 -15.370 -1.118 1.00 25.84 165 LEU C O 1
ATOM 6255 N N . LEU D 1 137 ? 18.443 -15.064 -0.888 1.00 20.46 166 LEU C N 1
ATOM 6256 C CA . LEU D 1 137 ? 18.049 -16.261 -1.615 1.00 24.85 166 LEU C CA 1
ATOM 6257 C C . LEU D 1 137 ? 17.418 -15.806 -2.924 1.00 22.68 166 LEU C C 1
ATOM 6258 O O . LEU D 1 137 ? 16.315 -15.236 -2.937 1.00 20.86 166 LEU C O 1
ATOM 6263 N N . ILE D 1 138 ? 18.143 -16.022 -4.012 1.00 24.12 167 ILE C N 1
ATOM 6264 C CA . ILE D 1 138 ? 17.684 -15.632 -5.329 1.00 25.02 167 ILE C CA 1
ATOM 6265 C C . ILE D 1 138 ? 17.010 -16.825 -6.019 1.00 39.98 167 ILE C C 1
ATOM 6266 O O . ILE D 1 138 ? 17.646 -17.852 -6.285 1.00 26.48 167 ILE C O 1
ATOM 6271 N N . MET D 1 139 ? 15.709 -16.695 -6.270 1.00 28.79 168 MET C N 1
ATOM 6272 C CA . MET D 1 139 ? 14.963 -17.715 -6.990 1.00 27.19 168 MET C CA 1
ATOM 6273 C C . MET D 1 139 ? 13.664 -17.158 -7.574 1.00 33.91 168 MET C C 1
ATOM 6274 O O . MET D 1 139 ? 13.242 -16.044 -7.255 1.00 32.62 168 MET C O 1
ATOM 6279 N N . ASN D 1 140 ? 13.032 -17.946 -8.432 1.00 36.24 169 ASN C N 1
ATOM 6280 C CA . ASN D 1 140 ? 11.881 -17.473 -9.184 1.00 36.16 169 ASN C CA 1
ATOM 6281 C C . ASN D 1 140 ? 10.601 -17.927 -8.516 1.00 29.67 169 ASN C C 1
ATOM 6282 O O . ASN D 1 140 ? 10.439 -19.107 -8.239 1.00 34.63 169 ASN C O 1
ATOM 6287 N N . LYS D 1 141 ? 9.695 -16.989 -8.248 1.00 29.31 170 LYS C N 1
ATOM 6288 C CA . LYS D 1 141 ? 8.392 -17.343 -7.688 1.00 42.28 170 LYS C CA 1
ATOM 6289 C C . LYS D 1 141 ? 7.587 -18.241 -8.613 1.00 28.66 170 LYS C C 1
ATOM 6290 O O . LYS D 1 141 ? 6.639 -18.884 -8.178 1.00 45.70 170 LYS C O 1
ATOM 6296 N N . ALA D 1 142 ? 7.965 -18.290 -9.887 1.00 32.97 171 ALA C N 1
ATOM 6297 C CA . ALA D 1 142 ? 7.280 -19.165 -10.834 1.00 35.90 171 ALA C CA 1
ATOM 6298 C C . ALA D 1 142 ? 7.780 -20.607 -10.756 1.00 37.59 171 ALA C C 1
ATOM 6299 O O . ALA D 1 142 ? 7.204 -21.488 -11.389 1.00 54.60 171 ALA C O 1
ATOM 6301 N N . SER D 1 143 ? 8.845 -20.858 -9.996 1.00 35.09 172 SER C N 1
ATOM 6302 C CA A SER D 1 143 ? 9.372 -22.217 -9.844 0.40 41.46 172 SER C CA 1
ATOM 6303 C CA B SER D 1 143 ? 9.360 -22.222 -9.868 0.60 39.35 172 SER C CA 1
ATOM 6304 C C . SER D 1 143 ? 8.427 -23.079 -9.012 1.00 43.77 172 SER C C 1
ATOM 6305 O O . SER D 1 143 ? 7.780 -22.575 -8.091 1.00 38.16 172 SER C O 1
ATOM 6320 N N . PRO D 1 144 ? 8.333 -24.382 -9.339 1.00 38.47 173 PRO C N 1
ATOM 6321 C CA . PRO D 1 144 ? 7.488 -25.332 -8.601 1.00 49.74 173 PRO C CA 1
ATOM 6322 C C . PRO D 1 144 ? 8.099 -25.787 -7.279 1.00 46.51 173 PRO C C 1
ATOM 6323 O O . PRO D 1 144 ? 7.421 -26.457 -6.497 1.00 44.22 173 PRO C O 1
ATOM 6327 N N . GLU D 1 145 ? 9.361 -25.453 -7.041 1.00 29.00 174 GLU C N 1
ATOM 6328 C CA A GLU D 1 145 ? 10.003 -25.780 -5.768 0.70 43.20 174 GLU C CA 1
ATOM 6329 C CA B GLU D 1 145 ? 10.017 -25.788 -5.773 0.30 43.87 174 GLU C CA 1
ATOM 6330 C C . GLU D 1 145 ? 10.133 -24.554 -4.868 1.00 48.35 174 GLU C C 1
ATOM 6331 O O . GLU D 1 145 ? 10.653 -24.631 -3.752 1.00 44.50 174 GLU C O 1
ATOM 6354 N N . TYR D 1 146 ? 9.635 -23.419 -5.347 1.00 46.68 175 TYR C N 1
ATOM 6355 C CA . TYR D 1 146 ? 9.721 -22.181 -4.584 1.00 42.23 175 TYR C CA 1
ATOM 6356 C C . TYR D 1 146 ? 9.193 -22.293 -3.145 1.00 42.02 175 TYR C C 1
ATOM 6357 O O . TYR D 1 146 ? 9.821 -21.782 -2.236 1.00 31.07 175 TYR C O 1
ATOM 6366 N N . GLU D 1 147 ? 8.032 -22.920 -2.964 1.00 36.57 176 GLU C N 1
ATOM 6367 C CA . GLU D 1 147 ? 7.357 -22.995 -1.672 1.00 37.81 176 GLU C CA 1
ATOM 6368 C C . GLU D 1 147 ? 8.176 -23.768 -0.664 1.00 46.28 176 GLU C C 1
ATOM 6369 O O . GLU D 1 147 ? 8.375 -23.319 0.469 1.00 41.02 176 GLU C O 1
ATOM 6375 N N . GLU D 1 148 ? 8.636 -24.941 -1.089 1.00 39.17 177 GLU C N 1
ATOM 6376 C CA . GLU D 1 148 ? 9.418 -25.825 -0.239 1.00 48.18 177 GLU C CA 1
ATOM 6377 C C . GLU D 1 148 ? 10.748 -25.198 0.126 1.00 39.49 177 GLU C C 1
ATOM 6378 O O . GLU D 1 148 ? 11.144 -25.201 1.289 1.00 46.16 177 GLU C O 1
ATOM 6384 N N . ASN D 1 149 ? 11.441 -24.677 -0.878 1.00 37.34 178 ASN C N 1
ATOM 6385 C CA . ASN D 1 149 ? 12.687 -23.968 -0.645 1.00 33.81 178 ASN C CA 1
ATOM 6386 C C . ASN D 1 149 ? 12.495 -22.812 0.323 1.00 32.60 178 ASN C C 1
ATOM 6387 O O . ASN D 1 149 ? 13.334 -22.580 1.188 1.00 39.42 178 ASN C O 1
ATOM 6392 N N . MET D 1 150 ? 11.389 -22.087 0.172 1.00 30.02 179 MET C N 1
ATOM 6393 C CA . MET D 1 150 ? 11.147 -20.898 0.990 1.00 34.03 179 MET C CA 1
ATOM 6394 C C . MET D 1 150 ? 10.936 -21.295 2.441 1.00 26.37 179 MET C C 1
ATOM 6395 O O . MET D 1 150 ? 11.393 -20.609 3.360 1.00 26.17 179 MET C O 1
ATOM 6400 N N . HIS D 1 151 ? 10.244 -22.413 2.633 1.00 28.72 180 HIS C N 1
ATOM 6401 C CA . HIS D 1 151 ? 9.985 -22.910 3.970 1.00 32.37 180 HIS C CA 1
ATOM 6402 C C . HIS D 1 151 ? 11.294 -23.232 4.686 1.00 40.55 180 HIS C C 1
ATOM 6403 O O . HIS D 1 151 ? 11.447 -22.924 5.867 1.00 30.11 180 HIS C O 1
ATOM 6410 N N . ARG D 1 152 ? 12.237 -23.848 3.977 1.00 32.28 181 ARG C N 1
ATOM 6411 C CA . ARG D 1 152 ? 13.489 -24.250 4.613 1.00 39.21 181 ARG C CA 1
ATOM 6412 C C . ARG D 1 152 ? 14.345 -23.016 4.859 1.00 33.74 181 ARG C C 1
ATOM 6413 O O . ARG D 1 152 ? 15.094 -22.949 5.833 1.00 35.21 181 ARG C O 1
ATOM 6421 N N . TYR D 1 153 ? 14.208 -22.031 3.975 1.00 28.90 182 TYR C N 1
ATOM 6422 C CA . TYR D 1 153 ? 14.869 -20.735 4.152 1.00 28.59 182 TYR C CA 1
ATOM 6423 C C . TYR D 1 153 ? 14.382 -20.020 5.417 1.00 24.62 182 TYR C C 1
ATOM 6424 O O . TYR D 1 153 ? 15.167 -19.405 6.144 1.00 24.11 182 TYR C O 1
ATOM 6433 N N . GLN D 1 154 ? 13.074 -20.087 5.648 1.00 25.03 183 GLN C N 1
ATOM 6434 C CA . GLN D 1 154 ? 12.459 -19.506 6.836 1.00 24.33 183 GLN C CA 1
ATOM 6435 C C . GLN D 1 154 ? 12.978 -20.208 8.088 1.00 27.81 183 GLN C C 1
ATOM 6436 O O . GLN D 1 154 ? 13.215 -19.564 9.112 1.00 30.79 183 GLN C O 1
ATOM 6442 N N . LYS D 1 155 ? 13.165 -21.527 7.993 1.00 28.38 184 LYS C N 1
ATOM 6443 C CA . LYS D 1 155 ? 13.704 -22.305 9.111 1.00 31.66 184 LYS C CA 1
ATOM 6444 C C . LYS D 1 155 ? 15.132 -21.875 9.437 1.00 30.44 184 LYS C C 1
ATOM 6445 O O . LYS D 1 155 ? 15.457 -21.588 10.585 1.00 32.03 184 LYS C O 1
ATOM 6451 N N . ALA D 1 156 ? 15.993 -21.837 8.426 1.00 38.94 185 ALA C N 1
ATOM 6452 C CA . ALA D 1 156 ? 17.375 -21.431 8.651 1.00 32.57 185 ALA C CA 1
ATOM 6453 C C . ALA D 1 156 ? 17.481 -19.980 9.178 1.00 28.72 185 ALA C C 1
ATOM 6454 O O . ALA D 1 156 ? 18.368 -19.664 9.970 1.00 28.81 185 ALA C O 1
ATOM 6456 N N . ALA D 1 157 ? 16.563 -19.113 8.743 1.00 28.09 186 ALA C N 1
ATOM 6457 C CA . ALA D 1 157 ? 16.543 -17.725 9.209 1.00 28.44 186 ALA C CA 1
ATOM 6458 C C . ALA D 1 157 ? 16.470 -17.645 10.736 1.00 34.51 186 ALA C C 1
ATOM 6459 O O . ALA D 1 157 ? 17.104 -16.792 11.359 1.00 30.78 186 ALA C O 1
ATOM 6461 N N . LYS D 1 158 ? 15.702 -18.543 11.340 1.00 29.48 187 LYS C N 1
ATOM 6462 C CA . LYS D 1 158 ? 15.549 -18.533 12.790 1.00 31.79 187 LYS C CA 1
ATOM 6463 C C . LYS D 1 158 ? 16.876 -18.814 13.494 1.00 33.83 187 LYS C C 1
ATOM 6464 O O . LYS D 1 158 ? 17.108 -18.347 14.620 1.00 35.47 187 LYS C O 1
ATOM 6470 N N . LEU D 1 159 ? 17.740 -19.572 12.820 1.00 31.06 188 LEU C N 1
ATOM 6471 C CA . LEU D 1 159 ? 19.045 -19.953 13.362 1.00 33.33 188 LEU C CA 1
ATOM 6472 C C . LEU D 1 159 ? 20.022 -18.780 13.352 1.00 34.01 188 LEU C C 1
ATOM 6473 O O . LEU D 1 159 ? 21.059 -18.831 14.004 1.00 34.42 188 LEU C O 1
ATOM 6478 N N . PHE D 1 160 ? 19.708 -17.723 12.604 1.00 29.62 189 PHE C N 1
ATOM 6479 C CA . PHE D 1 160 ? 20.607 -16.562 12.578 1.00 34.97 189 PHE C CA 1
ATOM 6480 C C . PHE D 1 160 ? 19.930 -15.271 12.984 1.00 27.22 189 PHE C C 1
ATOM 6481 O O . PHE D 1 160 ? 20.410 -14.190 12.653 1.00 36.13 189 PHE C O 1
ATOM 6489 N N . GLN D 1 161 ? 18.823 -15.376 13.710 1.00 32.27 190 GLN C N 1
ATOM 6490 C CA . GLN D 1 161 ? 18.092 -14.184 14.113 1.00 26.12 190 GLN C CA 1
ATOM 6491 C C . GLN D 1 161 ? 19.024 -13.265 14.904 1.00 29.70 190 GLN C C 1
ATOM 6492 O O . GLN D 1 161 ? 19.807 -13.725 15.735 1.00 33.81 190 GLN C O 1
ATOM 6498 N N . GLY D 1 162 ? 18.965 -11.972 14.609 1.00 28.20 191 GLY C N 1
ATOM 6499 C CA . GLY D 1 162 ? 19.849 -11.007 15.245 1.00 33.55 191 GLY C CA 1
ATOM 6500 C C . GLY D 1 162 ? 21.270 -10.989 14.700 1.00 30.51 191 GLY C C 1
ATOM 6501 O O . GLY D 1 162 ? 22.041 -10.097 15.046 1.00 35.40 191 GLY C O 1
ATOM 6502 N N . LYS D 1 163 ? 21.626 -11.964 13.862 1.00 27.20 192 LYS C N 1
ATOM 6503 C CA . LYS D 1 163 ? 22.971 -12.013 13.278 1.00 28.17 192 LYS C CA 1
ATOM 6504 C C . LYS D 1 163 ? 22.999 -11.682 11.785 1.00 28.11 192 LYS C C 1
ATOM 6505 O O . LYS D 1 163 ? 23.903 -10.991 11.323 1.00 36.42 192 LYS C O 1
ATOM 6511 N N . ILE D 1 164 ? 22.028 -12.201 11.032 1.00 26.68 193 ILE C N 1
ATOM 6512 C CA . ILE D 1 164 ? 21.966 -11.987 9.589 1.00 28.60 193 ILE C CA 1
ATOM 6513 C C . ILE D 1 164 ? 20.524 -11.707 9.199 1.00 27.22 193 ILE C C 1
ATOM 6514 O O . ILE D 1 164 ? 19.600 -12.312 9.747 1.00 31.58 193 ILE C O 1
ATOM 6519 N N . LEU D 1 165 ? 20.334 -10.775 8.268 1.00 22.88 194 LEU C N 1
ATOM 6520 C CA . LEU D 1 165 ? 19.013 -10.516 7.704 1.00 23.32 194 LEU C CA 1
ATOM 6521 C C . LEU D 1 165 ? 18.788 -11.436 6.515 1.00 24.62 194 LEU C C 1
ATOM 6522 O O . LEU D 1 165 ? 19.558 -11.407 5.550 1.00 24.19 194 LEU C O 1
ATOM 6527 N N . PHE D 1 166 ? 17.756 -12.273 6.607 1.00 17.25 195 PHE C N 1
ATOM 6528 C CA . PHE D 1 166 ? 17.407 -13.176 5.515 1.00 20.81 195 PHE C CA 1
ATOM 6529 C C . PHE D 1 166 ? 16.476 -12.480 4.540 1.00 16.57 195 PHE C C 1
ATOM 6530 O O . PHE D 1 166 ? 15.411 -11.986 4.924 1.00 18.81 195 PHE C O 1
ATOM 6538 N N . ILE D 1 167 ? 16.893 -12.455 3.280 1.00 21.48 196 ILE C N 1
ATOM 6539 C CA . ILE D 1 167 ? 16.189 -11.726 2.230 1.00 22.69 196 ILE C CA 1
ATOM 6540 C C . ILE D 1 167 ? 15.844 -12.647 1.066 1.00 26.89 196 ILE C C 1
ATOM 6541 O O . ILE D 1 167 ? 16.633 -13.517 0.700 1.00 20.80 196 ILE C O 1
ATOM 6546 N N . LEU D 1 168 ? 14.648 -12.483 0.515 1.00 21.41 197 LEU C N 1
ATOM 6547 C CA . LEU D 1 168 ? 14.306 -13.139 -0.741 1.00 23.40 197 LEU C CA 1
ATOM 6548 C C . LEU D 1 168 ? 14.342 -12.162 -1.922 1.00 20.47 197 LEU C C 1
ATOM 6549 O O . LEU D 1 168 ? 13.701 -11.099 -1.891 1.00 20.34 197 LEU C O 1
ATOM 6554 N N . VAL D 1 169 ? 15.108 -12.528 -2.940 1.00 23.44 198 VAL C N 1
ATOM 6555 C CA . VAL D 1 169 ? 15.121 -11.826 -4.220 1.00 26.88 198 VAL C CA 1
ATOM 6556 C C . VAL D 1 169 ? 14.396 -12.658 -5.296 1.00 30.65 198 VAL C C 1
ATOM 6557 O O . VAL D 1 169 ? 14.885 -13.707 -5.714 1.00 23.07 198 VAL C O 1
ATOM 6561 N N . ASP D 1 170 ? 13.225 -12.193 -5.721 1.00 17.32 199 ASP C N 1
ATOM 6562 C CA . ASP D 1 170 ? 12.449 -12.855 -6.781 1.00 25.74 199 ASP C CA 1
ATOM 6563 C C . ASP D 1 170 ? 13.023 -12.552 -8.166 1.00 34.40 199 ASP C C 1
ATOM 6564 O O . ASP D 1 170 ? 12.846 -11.444 -8.672 1.00 32.50 199 ASP C O 1
ATOM 6569 N N . SER D 1 171 ? 13.673 -13.544 -8.783 1.00 29.89 200 SER C N 1
ATOM 6570 C CA . SER D 1 171 ? 14.249 -13.395 -10.125 1.00 36.20 200 SER C CA 1
ATOM 6571 C C . SER D 1 171 ? 13.199 -13.180 -11.224 1.00 36.89 200 SER C C 1
ATOM 6572 O O . SER D 1 171 ? 13.517 -12.689 -12.308 1.00 34.54 200 SER C O 1
ATOM 6575 N N . GLY D 1 172 ? 11.949 -13.524 -10.935 1.00 33.43 201 GLY C N 1
ATOM 6576 C CA . GLY D 1 172 ? 10.864 -13.256 -11.861 1.00 42.73 201 GLY C CA 1
ATOM 6577 C C . GLY D 1 172 ? 10.652 -11.765 -12.064 1.00 55.49 201 GLY C C 1
ATOM 6578 O O . GLY D 1 172 ? 10.017 -11.341 -13.027 1.00 64.68 201 GLY C O 1
ATOM 6579 N N . MET D 1 173 ? 11.195 -10.965 -11.152 1.00 50.69 202 MET C N 1
ATOM 6580 C CA . MET D 1 173 ? 11.059 -9.515 -11.219 1.00 55.89 202 MET C CA 1
ATOM 6581 C C . MET D 1 173 ? 12.194 -8.864 -11.996 1.00 53.81 202 MET C C 1
ATOM 6582 O O . MET D 1 173 ? 13.370 -9.030 -11.663 1.00 47.41 202 MET C O 1
ATOM 6587 N N . LYS D 1 174 ? 11.816 -8.126 -13.037 1.00 56.28 203 LYS C N 1
ATOM 6588 C CA . LYS D 1 174 ? 12.754 -7.429 -13.904 1.00 39.15 203 LYS C CA 1
ATOM 6589 C C . LYS D 1 174 ? 13.696 -6.504 -13.137 1.00 51.53 203 LYS C C 1
ATOM 6590 O O . LYS D 1 174 ? 14.899 -6.470 -13.398 1.00 38.00 203 LYS C O 1
ATOM 6596 N N . GLU D 1 175 ? 13.143 -5.765 -12.179 1.00 41.33 204 GLU C N 1
ATOM 6597 C CA A GLU D 1 175 ? 13.920 -4.785 -11.431 0.70 40.79 204 GLU C CA 1
ATOM 6598 C CA B GLU D 1 175 ? 13.906 -4.790 -11.407 0.30 45.56 204 GLU C CA 1
ATOM 6599 C C . GLU D 1 175 ? 15.035 -5.469 -10.641 1.00 46.76 204 GLU C C 1
ATOM 6600 O O . GLU D 1 175 ? 16.013 -4.829 -10.236 1.00 41.38 204 GLU C O 1
ATOM 6623 N N . ASN D 1 176 ? 14.897 -6.773 -10.446 1.00 34.72 205 ASN C N 1
ATOM 6624 C CA . ASN D 1 176 ? 15.899 -7.527 -9.721 1.00 30.63 205 ASN C CA 1
ATOM 6625 C C . ASN D 1 176 ? 17.062 -8.019 -10.568 1.00 39.53 205 ASN C C 1
ATOM 6626 O O . ASN D 1 176 ? 18.013 -8.591 -10.037 1.00 45.79 205 ASN C O 1
ATOM 6631 N N . GLY D 1 177 ? 16.995 -7.770 -11.876 1.00 42.42 206 GLY C N 1
ATOM 6632 C CA . GLY D 1 177 ? 18.080 -8.116 -12.775 1.00 43.28 206 GLY C CA 1
ATOM 6633 C C . GLY D 1 177 ? 19.417 -7.538 -12.332 1.00 43.77 206 GLY C C 1
ATOM 6634 O O . GLY D 1 177 ? 20.445 -8.203 -12.421 1.00 43.95 206 GLY C O 1
ATOM 6635 N N . LYS D 1 178 ? 19.402 -6.304 -11.839 1.00 35.96 207 LYS C N 1
ATOM 6636 C CA . LYS D 1 178 ? 20.637 -5.606 -11.494 1.00 48.95 207 LYS C CA 1
ATOM 6637 C C . LYS D 1 178 ? 21.334 -6.179 -10.247 1.00 50.01 207 LYS C C 1
ATOM 6638 O O . LYS D 1 178 ? 22.564 -6.219 -10.181 1.00 48.58 207 LYS C O 1
ATOM 6644 N N . VAL D 1 179 ? 20.551 -6.624 -9.268 1.00 41.73 208 VAL C N 1
ATOM 6645 C CA . VAL D 1 179 ? 21.113 -7.249 -8.070 1.00 46.35 208 VAL C CA 1
ATOM 6646 C C . VAL D 1 179 ? 21.774 -8.587 -8.425 1.00 45.57 208 VAL C C 1
ATOM 6647 O O . VAL D 1 179 ? 22.920 -8.857 -8.055 1.00 46.66 208 VAL C O 1
ATOM 6651 N N . ILE D 1 180 ? 21.021 -9.412 -9.147 1.00 32.34 209 ILE C N 1
ATOM 6652 C CA . ILE D 1 180 ? 21.453 -10.736 -9.575 1.00 42.13 209 ILE C CA 1
ATOM 6653 C C . ILE D 1 180 ? 22.760 -10.716 -10.360 1.00 54.19 209 ILE C C 1
ATOM 6654 O O . ILE D 1 180 ? 23.649 -11.545 -10.134 1.00 49.12 209 ILE C O 1
ATOM 6659 N N . SER D 1 181 ? 22.878 -9.767 -11.283 1.00 43.10 210 SER C N 1
ATOM 6660 C CA . SER D 1 181 ? 24.064 -9.702 -12.137 1.00 42.05 210 SER C CA 1
ATOM 6661 C C . SER D 1 181 ? 25.290 -9.177 -11.376 1.00 40.58 210 SER C C 1
ATOM 6662 O O . SER D 1 181 ? 26.429 -9.494 -11.733 1.00 49.95 210 SER C O 1
ATOM 6665 N N . PHE D 1 182 ? 25.056 -8.392 -10.326 1.00 40.93 211 PHE C N 1
ATOM 6666 C CA . PHE D 1 182 ? 26.150 -7.937 -9.472 1.00 50.04 211 PHE C CA 1
ATOM 6667 C C . PHE D 1 182 ? 26.882 -9.141 -8.889 1.00 41.94 211 PHE C C 1
ATOM 6668 O O . PHE D 1 182 ? 28.109 -9.220 -8.913 1.00 49.05 211 PHE C O 1
ATOM 6676 N N . PHE D 1 183 ? 26.109 -10.084 -8.373 1.00 36.38 212 PHE C N 1
ATOM 6677 C CA . PHE D 1 183 ? 26.664 -11.294 -7.794 1.00 43.18 212 PHE C CA 1
ATOM 6678 C C . PHE D 1 183 ? 27.063 -12.344 -8.829 1.00 43.42 212 PHE C C 1
ATOM 6679 O O . PHE D 1 183 ? 27.294 -13.501 -8.484 1.00 51.32 212 PHE C O 1
ATOM 6687 N N . LYS D 1 184 ? 27.146 -11.926 -10.090 1.00 47.94 213 LYS C N 1
ATOM 6688 C CA . LYS D 1 184 ? 27.688 -12.751 -11.173 1.00 44.93 213 LYS C CA 1
ATOM 6689 C C . LYS D 1 184 ? 26.889 -14.036 -11.390 1.00 53.66 213 LYS C C 1
ATOM 6690 O O . LYS D 1 184 ? 27.445 -15.063 -11.776 1.00 47.14 213 LYS C O 1
ATOM 6696 N N . LEU D 1 185 ? 25.585 -13.970 -11.132 1.00 51.87 214 LEU C N 1
ATOM 6697 C CA . LEU D 1 185 ? 24.706 -15.124 -11.292 1.00 43.87 214 LEU C CA 1
ATOM 6698 C C . LEU D 1 185 ? 23.839 -15.028 -12.553 1.00 59.68 214 LEU C C 1
ATOM 6699 O O . LEU D 1 185 ? 23.455 -13.933 -12.971 1.00 62.99 214 LEU C O 1
ATOM 6704 N N . LYS D 1 186 ? 23.535 -16.182 -13.147 1.00 57.07 215 LYS C N 1
ATOM 6705 C CA . LYS D 1 186 ? 22.588 -16.271 -14.258 1.00 60.55 215 LYS C CA 1
ATOM 6706 C C . LYS D 1 186 ? 21.331 -17.036 -13.836 1.00 53.94 215 LYS C C 1
ATOM 6707 O O . LYS D 1 186 ? 21.350 -17.796 -12.864 1.00 43.77 215 LYS C O 1
ATOM 6713 N N . GLU D 1 187 ? 20.244 -16.836 -14.579 1.00 53.96 216 GLU C N 1
ATOM 6714 C CA . GLU D 1 187 ? 18.950 -17.437 -14.252 1.00 55.48 216 GLU C CA 1
ATOM 6715 C C . GLU D 1 187 ? 19.027 -18.963 -14.166 1.00 58.95 216 GLU C C 1
ATOM 6716 O O . GLU D 1 187 ? 18.334 -19.591 -13.361 1.00 51.84 216 GLU C O 1
ATOM 6722 N N . SER D 1 188 ? 19.888 -19.548 -14.993 1.00 58.80 217 SER C N 1
ATOM 6723 C CA . SER D 1 188 ? 20.078 -20.993 -15.041 1.00 53.75 217 SER C CA 1
ATOM 6724 C C . SER D 1 188 ? 20.817 -21.551 -13.819 1.00 63.20 217 SER C C 1
ATOM 6725 O O . SER D 1 188 ? 20.928 -22.767 -13.662 1.00 66.45 217 SER C O 1
ATOM 6728 N N . GLN D 1 189 ? 21.311 -20.661 -12.958 1.00 62.36 218 GLN C N 1
ATOM 6729 C CA . GLN D 1 189 ? 22.110 -21.053 -11.793 1.00 59.34 218 GLN C CA 1
ATOM 6730 C C . GLN D 1 189 ? 21.301 -21.073 -10.492 1.00 59.65 218 GLN C C 1
ATOM 6731 O O . GLN D 1 189 ? 21.823 -21.444 -9.434 1.00 59.33 218 GLN C O 1
ATOM 6737 N N . LEU D 1 190 ? 20.032 -20.682 -10.579 1.00 54.78 219 LEU C N 1
ATOM 6738 C CA . LEU D 1 190 ? 19.161 -20.562 -9.409 1.00 48.28 219 LEU C CA 1
ATOM 6739 C C . LEU D 1 190 ? 18.489 -21.887 -9.023 1.00 51.96 219 LEU C C 1
ATOM 6740 O O . LEU D 1 190 ? 18.361 -22.779 -9.864 1.00 44.91 219 LEU C O 1
ATOM 6745 N N . PRO D 1 191 ? 18.061 -22.032 -7.749 1.00 49.69 220 PRO C N 1
ATOM 6746 C CA . PRO D 1 191 ? 18.150 -21.125 -6.593 1.00 40.73 220 PRO C CA 1
ATOM 6747 C C . PRO D 1 191 ? 19.587 -20.891 -6.166 1.00 37.09 220 PRO C C 1
ATOM 6748 O O . PRO D 1 191 ? 20.392 -21.816 -6.206 1.00 42.47 220 PRO C O 1
ATOM 6752 N N . ALA D 1 192 ? 19.908 -19.663 -5.779 1.00 39.80 221 ALA C N 1
ATOM 6753 C CA . ALA D 1 192 ? 21.249 -19.349 -5.311 1.00 38.30 221 ALA C CA 1
ATOM 6754 C C . ALA D 1 192 ? 21.211 -18.503 -4.053 1.00 37.88 221 ALA C C 1
ATOM 6755 O O . ALA D 1 192 ? 20.288 -17.705 -3.843 1.00 31.75 221 ALA C O 1
ATOM 6757 N N . LEU D 1 193 ? 22.235 -18.672 -3.227 1.00 32.05 222 LEU C N 1
ATOM 6758 C CA . LEU D 1 193 ? 22.433 -17.819 -2.061 1.00 36.35 222 LEU C CA 1
ATOM 6759 C C . LEU D 1 193 ? 23.483 -16.763 -2.364 1.00 43.70 222 LEU C C 1
ATOM 6760 O O . LEU D 1 193 ? 24.458 -17.034 -3.068 1.00 34.41 222 LEU C O 1
ATOM 6765 N N . ALA D 1 194 ? 23.274 -15.560 -1.835 1.00 28.59 223 ALA C N 1
ATOM 6766 C CA . ALA D 1 194 ? 24.260 -14.487 -1.903 1.00 31.76 223 ALA C CA 1
ATOM 6767 C C . ALA D 1 194 ? 24.358 -13.781 -0.543 1.00 29.99 223 ALA C C 1
ATOM 6768 O O . ALA D 1 194 ? 23.352 -13.305 -0.005 1.00 36.25 223 ALA C O 1
ATOM 6770 N N . ILE D 1 195 ? 25.562 -13.712 0.019 1.00 35.53 224 ILE C N 1
ATOM 6771 C CA . ILE D 1 195 ? 25.741 -13.074 1.324 1.00 30.37 224 ILE C CA 1
ATOM 6772 C C . ILE D 1 195 ? 26.681 -11.882 1.212 1.00 35.44 224 ILE C C 1
ATOM 6773 O O . ILE D 1 195 ? 27.704 -11.962 0.533 1.00 32.03 224 ILE C O 1
ATOM 6778 N N . TYR D 1 196 ? 26.335 -10.772 1.863 1.00 25.69 225 TYR C N 1
ATOM 6779 C CA . TYR D 1 196 ? 27.176 -9.572 1.790 1.00 25.87 225 TYR C CA 1
ATOM 6780 C C . TYR D 1 196 ? 27.066 -8.699 3.033 1.00 32.17 225 TYR C C 1
ATOM 6781 O O . TYR D 1 196 ? 26.211 -8.923 3.906 1.00 33.47 225 TYR C O 1
ATOM 6790 N N . GLN D 1 197 ? 27.932 -7.689 3.087 1.00 37.50 226 GLN C N 1
ATOM 6791 C CA . GLN D 1 197 ? 27.939 -6.699 4.165 1.00 27.07 226 GLN C CA 1
ATOM 6792 C C . GLN D 1 197 ? 27.500 -5.335 3.644 1.00 22.38 226 GLN C C 1
ATOM 6793 O O . GLN D 1 197 ? 27.788 -4.979 2.504 1.00 34.12 226 GLN C O 1
ATOM 6799 N N . THR D 1 198 ? 26.810 -4.563 4.472 1.00 26.01 227 THR C N 1
ATOM 6800 C CA . THR D 1 198 ? 26.390 -3.222 4.048 1.00 36.77 227 THR C CA 1
ATOM 6801 C C . THR D 1 198 ? 27.530 -2.206 4.036 1.00 35.59 227 THR C C 1
ATOM 6802 O O . THR D 1 198 ? 27.541 -1.284 3.217 1.00 27.54 227 THR C O 1
ATOM 6806 N N . LEU D 1 199 ? 28.487 -2.366 4.944 1.00 33.86 228 LEU C N 1
ATOM 6807 C CA . LEU D 1 199 ? 29.534 -1.359 5.089 1.00 31.76 228 LEU C CA 1
ATOM 6808 C C . LEU D 1 199 ? 30.872 -1.784 4.485 1.00 40.07 228 LEU C C 1
ATOM 6809 O O . LEU D 1 199 ? 31.826 -1.015 4.489 1.00 44.68 228 LEU C O 1
ATOM 6814 N N . ASP D 1 200 ? 30.933 -2.997 3.942 1.00 29.10 229 ASP C N 1
ATOM 6815 C CA . ASP D 1 200 ? 32.205 -3.566 3.503 1.00 38.16 229 ASP C CA 1
ATOM 6816 C C . ASP D 1 200 ? 32.095 -4.289 2.181 1.00 35.70 229 ASP C C 1
ATOM 6817 O O . ASP D 1 200 ? 31.016 -4.707 1.776 1.00 28.63 229 ASP C O 1
ATOM 6822 N N . ASP D 1 201 ? 33.239 -4.492 1.543 1.00 32.58 230 ASP C N 1
ATOM 6823 C CA . ASP D 1 201 ? 33.269 -5.051 0.201 1.00 41.66 230 ASP C CA 1
ATOM 6824 C C . ASP D 1 201 ? 33.079 -6.567 0.095 1.00 48.11 230 ASP C C 1
ATOM 6825 O O . ASP D 1 201 ? 32.678 -7.060 -0.960 1.00 52.80 230 ASP C O 1
ATOM 6830 N N . GLU D 1 202 ? 33.362 -7.310 1.163 1.00 38.75 231 GLU C N 1
ATOM 6831 C CA . GLU D 1 202 ? 33.326 -8.773 1.063 1.00 42.31 231 GLU C CA 1
ATOM 6832 C C . GLU D 1 202 ? 31.927 -9.381 0.895 1.00 33.65 231 GLU C C 1
ATOM 6833 O O . GLU D 1 202 ? 30.999 -9.041 1.637 1.00 33.87 231 GLU C O 1
ATOM 6839 N N . TRP D 1 203 ? 31.803 -10.276 -0.090 1.00 38.58 232 TRP C N 1
ATOM 6840 C CA . TRP D 1 203 ? 30.585 -11.061 -0.329 1.00 35.64 232 TRP C CA 1
ATOM 6841 C C . TRP D 1 203 ? 30.896 -12.452 -0.890 1.00 35.70 232 TRP C C 1
ATOM 6842 O O . TRP D 1 203 ? 31.991 -12.703 -1.390 1.00 38.37 232 TRP C O 1
ATOM 6853 N N . ASP D 1 204 ? 29.918 -13.350 -0.820 1.00 37.57 233 ASP C N 1
ATOM 6854 C CA . ASP D 1 204 ? 30.098 -14.707 -1.334 1.00 41.08 233 ASP C CA 1
ATOM 6855 C C . ASP D 1 204 ? 28.775 -15.307 -1.835 1.00 41.72 233 ASP C C 1
ATOM 6856 O O . ASP D 1 204 ? 27.701 -14.937 -1.359 1.00 40.71 233 ASP C O 1
ATOM 6861 N N . THR D 1 205 ? 28.855 -16.230 -2.792 1.00 40.68 234 THR C N 1
ATOM 6862 C CA . THR D 1 205 ? 27.652 -16.862 -3.335 1.00 41.23 234 THR C CA 1
ATOM 6863 C C . THR D 1 205 ? 27.709 -18.387 -3.309 1.00 50.80 234 THR C C 1
ATOM 6864 O O . THR D 1 205 ? 28.792 -18.982 -3.366 1.00 45.75 234 THR C O 1
ATOM 6868 N N . LEU D 1 206 ? 26.529 -19.007 -3.236 1.00 39.52 235 LEU C N 1
ATOM 6869 C CA . LEU D 1 206 ? 26.396 -20.461 -3.365 1.00 50.14 235 LEU C CA 1
ATOM 6870 C C . LEU D 1 206 ? 25.170 -20.869 -4.194 1.00 48.02 235 LEU C C 1
ATOM 6871 O O . LEU D 1 206 ? 24.035 -20.781 -3.716 1.00 45.87 235 LEU C O 1
ATOM 6876 N N . PRO D 1 207 ? 25.403 -21.332 -5.437 1.00 62.74 236 PRO C N 1
ATOM 6877 C CA . PRO D 1 207 ? 24.341 -21.755 -6.366 1.00 69.16 236 PRO C CA 1
ATOM 6878 C C . PRO D 1 207 ? 23.719 -23.128 -6.069 1.00 70.88 236 PRO C C 1
ATOM 6879 O O . PRO D 1 207 ? 23.872 -24.030 -6.889 1.00 75.85 236 PRO C O 1
ATOM 6883 N N . THR D 1 208 ? 23.009 -23.259 -4.945 1.00 73.85 237 THR C N 1
ATOM 6884 C CA . THR D 1 208 ? 22.320 -24.501 -4.561 1.00 57.30 237 THR C CA 1
ATOM 6885 C C . THR D 1 208 ? 21.137 -24.844 -5.482 1.00 106.58 237 THR C C 1
ATOM 6886 O O . THR D 1 208 ? 21.090 -24.398 -6.631 1.00 118.18 237 THR C O 1
ATOM 6890 N N . ALA D 1 209 ? 20.193 -25.643 -4.985 1.00 94.18 238 ALA C N 1
ATOM 6891 C CA . ALA D 1 209 ? 19.053 -26.090 -5.798 1.00 98.92 238 ALA C CA 1
ATOM 6892 C C . ALA D 1 209 ? 17.920 -26.673 -4.955 1.00 80.58 238 ALA C C 1
ATOM 6893 O O . ALA D 1 209 ? 16.768 -26.758 -5.398 1.00 79.22 238 ALA C O 1
ATOM 6895 N N . GLU D 1 210 ? 18.264 -27.088 -3.743 1.00 73.55 239 GLU C N 1
ATO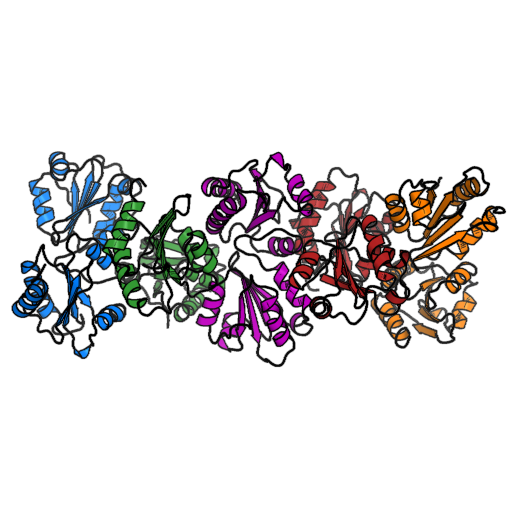M 6896 C CA . GLU D 1 210 ? 17.305 -27.686 -2.832 1.00 81.08 239 GLU C CA 1
ATOM 6897 C C . GLU D 1 210 ? 17.125 -26.781 -1.624 1.00 90.97 239 GLU C C 1
ATOM 6898 O O . GLU D 1 210 ? 16.088 -26.826 -0.957 1.00 106.81 239 GLU C O 1
ATOM 6904 N N . VAL D 1 211 ? 18.136 -25.950 -1.364 1.00 57.39 240 VAL C N 1
ATOM 6905 C CA . VAL D 1 211 ? 18.120 -25.047 -0.231 1.00 47.03 240 VAL C CA 1
ATOM 6906 C C . VAL D 1 211 ? 17.817 -25.832 1.038 1.00 57.69 240 VAL C C 1
ATOM 6907 O O . VAL D 1 211 ? 16.720 -25.743 1.588 1.00 65.31 240 VAL C O 1
ATOM 6911 N N . SER D 1 212 ? 18.772 -26.639 1.481 1.00 51.41 241 SER C N 1
ATOM 6912 C CA . SER D 1 212 ? 18.576 -27.364 2.723 1.00 49.57 241 SER C CA 1
ATOM 6913 C C . SER D 1 212 ? 19.042 -26.479 3.868 1.00 50.33 241 SER C C 1
ATOM 6914 O O . SER D 1 212 ? 19.947 -25.659 3.694 1.00 43.62 241 SER C O 1
ATOM 6917 N N . VAL D 1 213 ? 18.402 -26.635 5.024 1.00 44.07 242 VAL C N 1
ATOM 6918 C CA . VAL D 1 213 ? 18.741 -25.860 6.216 1.00 45.07 242 VAL C CA 1
ATOM 6919 C C . VAL D 1 213 ? 20.228 -25.964 6.562 1.00 44.33 242 VAL C C 1
ATOM 6920 O O . VAL D 1 213 ? 20.885 -24.952 6.836 1.00 43.78 242 VAL C O 1
ATOM 6924 N N . GLU D 1 214 ? 20.745 -27.192 6.540 1.00 46.12 243 GLU C N 1
ATOM 6925 C CA . GLU D 1 214 ? 22.156 -27.466 6.819 1.00 48.30 243 GLU C CA 1
ATOM 6926 C C . GLU D 1 214 ? 23.073 -26.765 5.830 1.00 48.07 243 GLU C C 1
ATOM 6927 O O . GLU D 1 214 ? 24.065 -26.154 6.221 1.00 47.43 243 GLU C O 1
ATOM 6933 N N . HIS D 1 215 ? 22.736 -26.862 4.550 1.00 49.08 244 HIS C N 1
ATOM 6934 C CA . HIS D 1 215 ? 23.460 -26.133 3.513 1.00 48.90 244 HIS C CA 1
ATOM 6935 C C . HIS D 1 215 ? 23.487 -24.621 3.766 1.00 44.31 244 HIS C C 1
ATOM 6936 O O . HIS D 1 215 ? 24.546 -24.007 3.697 1.00 50.81 244 HIS C O 1
ATOM 6943 N N . VAL D 1 216 ? 22.335 -24.026 4.072 1.00 42.07 245 VAL C N 1
ATOM 6944 C CA . VAL D 1 216 ? 22.284 -22.587 4.364 1.00 36.96 245 VAL C CA 1
ATOM 6945 C C . VAL D 1 216 ? 23.102 -22.249 5.615 1.00 40.32 245 VAL C C 1
ATOM 6946 O O . VAL D 1 216 ? 23.893 -21.310 5.619 1.00 35.53 245 VAL C O 1
ATOM 6950 N N . GLN D 1 217 ? 22.925 -23.042 6.667 1.00 38.29 246 GLN C N 1
ATOM 6951 C CA . GLN D 1 217 ? 23.643 -22.827 7.919 1.00 37.64 246 GLN C CA 1
ATOM 6952 C C . GLN D 1 217 ? 25.157 -22.861 7.735 1.00 40.37 246 GLN C C 1
ATOM 6953 O O . GLN D 1 217 ? 25.869 -21.990 8.244 1.00 41.61 246 GLN C O 1
ATOM 6959 N N . ASN D 1 218 ? 25.642 -23.876 7.024 1.00 43.77 247 ASN C N 1
ATOM 6960 C CA . ASN D 1 218 ? 27.064 -23.992 6.728 1.00 46.97 247 ASN C CA 1
ATOM 6961 C C . ASN D 1 218 ? 27.587 -22.738 6.046 1.00 45.41 247 ASN C C 1
ATOM 6962 O O . ASN D 1 218 ? 28.571 -22.148 6.482 1.00 49.77 247 ASN C O 1
ATOM 6967 N N . PHE D 1 219 ? 26.901 -22.329 4.988 1.00 45.46 248 PHE C N 1
ATOM 6968 C CA . PHE D 1 219 ? 27.285 -21.163 4.197 1.00 42.24 248 PHE C CA 1
ATOM 6969 C C . PHE D 1 219 ? 27.384 -19.891 5.054 1.00 46.63 248 PHE C C 1
ATOM 6970 O O . PHE D 1 219 ? 28.368 -19.147 4.980 1.00 42.93 248 PHE C O 1
ATOM 6978 N N . CYS D 1 220 ? 26.374 -19.653 5.882 1.00 36.78 249 CYS C N 1
ATOM 6979 C CA . CYS D 1 220 ? 26.372 -18.491 6.758 1.00 34.77 249 CYS C CA 1
ATOM 6980 C C . CYS D 1 220 ? 27.493 -18.549 7.793 1.00 42.55 249 CYS C C 1
ATOM 6981 O O . CYS D 1 220 ? 28.225 -17.576 7.982 1.00 38.50 249 CYS C O 1
ATOM 6984 N N . ASP D 1 221 ? 27.623 -19.694 8.457 1.00 46.11 250 ASP C N 1
ATOM 6985 C CA . ASP D 1 221 ? 28.637 -19.871 9.502 1.00 42.78 250 ASP C CA 1
ATOM 6986 C C . ASP D 1 221 ? 30.043 -19.712 8.931 1.00 47.71 250 ASP C C 1
ATOM 6987 O O . ASP D 1 221 ? 30.948 -19.172 9.588 1.00 48.24 250 ASP C O 1
ATOM 6992 N N . GLY D 1 222 ? 30.217 -20.194 7.704 1.00 50.21 251 GLY C N 1
ATOM 6993 C CA . GLY D 1 222 ? 31.478 -20.062 7.002 1.00 50.15 251 GLY C CA 1
ATOM 6994 C C . GLY D 1 222 ? 31.802 -18.603 6.756 1.00 51.32 251 GLY C C 1
ATOM 6995 O O . GLY D 1 222 ? 32.927 -18.171 6.992 1.00 51.83 251 GLY C O 1
ATOM 6996 N N . PHE D 1 223 ? 30.813 -17.838 6.295 1.00 44.84 252 PHE C N 1
ATOM 6997 C CA . PHE D 1 223 ? 31.031 -16.423 6.014 1.00 43.72 252 PHE C CA 1
ATOM 6998 C C . PHE D 1 223 ? 31.326 -15.645 7.289 1.00 44.19 252 PHE C C 1
ATOM 6999 O O . PHE D 1 223 ? 32.248 -14.839 7.318 1.00 46.41 252 PHE C O 1
ATOM 7007 N N . LEU D 1 224 ? 30.540 -15.894 8.334 1.00 42.59 253 LEU C N 1
ATOM 7008 C CA . LEU D 1 224 ? 30.719 -15.231 9.623 1.00 43.50 253 LEU C CA 1
ATOM 7009 C C . LEU D 1 224 ? 32.099 -15.480 10.216 1.00 50.40 253 LEU C C 1
ATOM 7010 O O . LEU D 1 224 ? 32.616 -14.648 10.956 1.00 60.47 253 LEU C O 1
ATOM 7015 N N . SER D 1 225 ? 32.686 -16.627 9.885 1.00 57.01 254 SER C N 1
ATOM 7016 C CA . SER D 1 225 ? 34.013 -17.000 10.370 1.00 60.11 254 SER C CA 1
ATOM 7017 C C . SER D 1 225 ? 35.076 -15.929 10.125 1.00 81.44 254 SER C C 1
ATOM 7018 O O . SER D 1 225 ? 35.485 -15.692 8.984 1.00 81.70 254 SER C O 1
ATOM 7021 N N . GLY D 1 226 ? 35.521 -15.298 11.210 1.00 89.77 255 GLY C N 1
ATOM 7022 C CA . GLY D 1 226 ? 36.512 -14.238 11.149 1.00 93.26 255 GLY C CA 1
ATOM 7023 C C . GLY D 1 226 ? 35.891 -12.883 10.859 1.00 100.80 255 GLY C C 1
ATOM 7024 O O . GLY D 1 226 ? 36.443 -12.089 10.096 1.00 100.05 255 GLY C O 1
ATOM 7025 N N . LYS D 1 227 ? 34.745 -12.611 11.479 1.00 95.15 256 LYS C N 1
ATOM 7026 C CA . LYS D 1 227 ? 33.983 -11.405 11.183 1.00 79.07 256 LYS C CA 1
ATOM 7027 C C . LYS D 1 227 ? 32.928 -11.129 12.251 1.00 79.80 256 LYS C C 1
ATOM 7028 O O . LYS D 1 227 ? 33.250 -10.848 13.405 1.00 77.91 256 LYS C O 1
ATOM 7034 N N . GLN E 1 9 ? 6.090 -2.297 -24.849 1.00 112.66 38 GLN E N 1
ATOM 7035 C CA . GLN E 1 9 ? 4.959 -2.769 -24.057 1.00 101.78 38 GLN E CA 1
ATOM 7036 C C . GLN E 1 9 ? 4.010 -1.634 -23.652 1.00 95.42 38 GLN E C 1
ATOM 7037 O O . GLN E 1 9 ? 3.987 -0.577 -24.294 1.00 87.41 38 GLN E O 1
ATOM 7043 N N . GLU E 1 10 ? 3.231 -1.861 -22.593 1.00 71.68 39 GLU E N 1
ATOM 7044 C CA . GLU E 1 10 ? 2.190 -0.919 -22.179 1.00 67.89 39 GLU E CA 1
ATOM 7045 C C . GLU E 1 10 ? 2.054 -0.820 -20.655 1.00 58.77 39 GLU E C 1
ATOM 7046 O O . GLU E 1 10 ? 2.478 -1.723 -19.930 1.00 48.76 39 GLU E O 1
ATOM 7052 N N . PRO E 1 11 ? 1.474 0.289 -20.161 1.00 52.29 40 PRO E N 1
ATOM 7053 C CA . PRO E 1 11 ? 1.363 0.497 -18.712 1.00 44.23 40 PRO E CA 1
ATOM 7054 C C . PRO E 1 11 ? 0.574 -0.580 -17.982 1.00 41.52 40 PRO E C 1
ATOM 7055 O O . PRO E 1 11 ? -0.473 -1.027 -18.443 1.00 40.39 40 PRO E O 1
ATOM 7059 N N . THR E 1 12 ? 1.090 -0.979 -16.830 1.00 26.75 41 THR E N 1
ATOM 7060 C CA . THR E 1 12 ? 0.426 -1.970 -15.996 1.00 35.64 41 THR E CA 1
ATOM 7061 C C . THR E 1 12 ? -0.888 -1.458 -15.425 1.00 29.32 41 THR E C 1
ATOM 7062 O O . THR E 1 12 ? -0.950 -0.370 -14.850 1.00 29.92 41 THR E O 1
ATOM 7066 N N . TRP E 1 13 ? -1.940 -2.253 -15.593 1.00 35.46 42 TRP E N 1
ATOM 7067 C CA . TRP E 1 13 ? -3.242 -1.933 -15.026 1.00 28.52 42 TRP E CA 1
ATOM 7068 C C . TRP E 1 13 ? -3.254 -2.222 -13.541 1.00 35.84 42 TRP E C 1
ATOM 7069 O O . TRP E 1 13 ? -2.839 -3.286 -13.095 1.00 54.17 42 TRP E O 1
ATOM 7080 N N . LEU E 1 14 ? -3.746 -1.256 -12.784 1.00 40.40 43 LEU E N 1
ATOM 7081 C CA . LEU E 1 14 ? -3.677 -1.287 -11.339 1.00 36.71 43 LEU E CA 1
ATOM 7082 C C . LEU E 1 14 ? -5.099 -1.284 -10.797 1.00 43.20 43 LEU E C 1
ATOM 7083 O O . LEU E 1 14 ? -5.786 -0.261 -10.850 1.00 36.44 43 LEU E O 1
ATOM 7088 N N . THR E 1 15 ? -5.537 -2.434 -10.282 1.00 22.67 44 THR E N 1
ATOM 7089 C CA . THR E 1 15 ? -6.928 -2.621 -9.870 1.00 46.15 44 THR E CA 1
ATOM 7090 C C . THR E 1 15 ? -7.292 -2.143 -8.472 1.00 47.04 44 THR E C 1
ATOM 7091 O O . THR E 1 15 ? -8.462 -1.866 -8.201 1.00 38.40 44 THR E O 1
ATOM 7095 N N . ASP E 1 16 ? -6.318 -2.113 -7.568 1.00 33.97 45 ASP E N 1
ATOM 7096 C CA . ASP E 1 16 ? -6.598 -1.722 -6.194 1.00 32.20 45 ASP E CA 1
ATOM 7097 C C . ASP E 1 16 ? -5.393 -1.095 -5.482 1.00 34.75 45 ASP E C 1
ATOM 7098 O O . ASP E 1 16 ? -4.269 -1.112 -5.989 1.00 36.81 45 ASP E O 1
ATOM 7103 N N . VAL E 1 17 ? -5.649 -0.535 -4.305 1.00 36.66 46 VAL E N 1
ATOM 7104 C CA . VAL E 1 17 ? -4.625 0.141 -3.519 1.00 31.71 46 VAL E CA 1
ATOM 7105 C C . VAL E 1 17 ? -3.387 -0.729 -3.247 1.00 35.19 46 VAL E C 1
ATOM 7106 O O . VAL E 1 17 ? -2.261 -0.291 -3.504 1.00 33.89 46 VAL E O 1
ATOM 7110 N N . PRO E 1 18 ? -3.579 -1.962 -2.737 1.00 33.83 47 PRO E N 1
ATOM 7111 C CA . PRO E 1 18 ? -2.366 -2.756 -2.526 1.00 23.70 47 PRO E CA 1
ATOM 7112 C C . PRO E 1 18 ? -1.594 -3.016 -3.812 1.00 25.35 47 PRO E C 1
ATOM 7113 O O . PRO E 1 18 ? -0.362 -3.016 -3.784 1.00 27.07 47 PRO E O 1
ATOM 7117 N N . ALA E 1 19 ? -2.304 -3.204 -4.923 1.00 29.22 48 ALA E N 1
ATOM 7118 C CA . ALA E 1 19 ? -1.655 -3.378 -6.210 1.00 24.21 48 ALA E CA 1
ATOM 7119 C C . ALA E 1 19 ? -0.898 -2.112 -6.584 1.00 20.14 48 ALA E C 1
ATOM 7120 O O . ALA E 1 19 ? 0.245 -2.172 -7.026 1.00 32.10 48 ALA E O 1
ATOM 7122 N N . ALA E 1 20 ? -1.527 -0.960 -6.391 1.00 23.43 49 ALA E N 1
ATOM 7123 C CA . ALA E 1 20 ? -0.850 0.312 -6.649 1.00 32.10 49 ALA E CA 1
ATOM 7124 C C . ALA E 1 20 ? 0.369 0.542 -5.736 1.00 25.45 49 ALA E C 1
ATOM 7125 O O . ALA E 1 20 ? 1.457 0.921 -6.197 1.00 28.10 49 ALA E O 1
ATOM 7127 N N . MET E 1 21 ? 0.192 0.320 -4.440 1.00 28.00 50 MET E N 1
ATOM 7128 C CA . MET E 1 21 ? 1.292 0.546 -3.495 1.00 21.79 50 MET E CA 1
ATOM 7129 C C . MET E 1 21 ? 2.491 -0.342 -3.829 1.00 20.23 50 MET E C 1
ATOM 7130 O O . MET E 1 21 ? 3.628 0.134 -3.918 1.00 17.12 50 MET E O 1
ATOM 7135 N N . GLU E 1 22 ? 2.213 -1.617 -4.077 1.00 19.17 51 GLU E N 1
ATOM 7136 C CA . GLU E 1 22 ? 3.248 -2.584 -4.426 1.00 28.40 51 GLU E CA 1
ATOM 7137 C C . GLU E 1 22 ? 3.933 -2.192 -5.726 1.00 18.32 51 GLU E C 1
ATOM 7138 O O . GLU E 1 22 ? 5.148 -2.319 -5.872 1.00 19.99 51 GLU E O 1
ATOM 7144 N N . PHE E 1 23 ? 3.142 -1.746 -6.698 1.00 18.93 52 PHE E N 1
ATOM 7145 C CA . PHE E 1 23 ? 3.703 -1.321 -7.960 1.00 16.11 52 PHE E CA 1
ATOM 7146 C C . PHE E 1 23 ? 4.668 -0.148 -7.747 1.00 25.46 52 PHE E C 1
ATOM 7147 O O . PHE E 1 23 ? 5.775 -0.119 -8.298 1.00 17.54 52 PHE E O 1
ATOM 7155 N N . ILE E 1 24 ? 4.248 0.803 -6.921 1.00 20.77 53 ILE E N 1
ATOM 7156 C CA . ILE E 1 24 ? 5.045 1.997 -6.678 1.00 23.61 53 ILE E CA 1
ATOM 7157 C C . ILE E 1 24 ? 6.294 1.658 -5.897 1.00 30.46 53 ILE E C 1
ATOM 7158 O O . ILE E 1 24 ? 7.350 2.220 -6.152 1.00 23.69 53 ILE E O 1
ATOM 7163 N N . ALA E 1 25 ? 6.172 0.703 -4.977 1.00 22.17 54 ALA E N 1
ATOM 7164 C CA . ALA E 1 25 ? 7.285 0.332 -4.098 1.00 25.43 54 ALA E CA 1
ATOM 7165 C C . ALA E 1 25 ? 8.292 -0.575 -4.796 1.00 29.82 54 ALA E C 1
ATOM 7166 O O . ALA E 1 25 ? 9.402 -0.753 -4.304 1.00 18.40 54 ALA E O 1
ATOM 7168 N N . ALA E 1 26 ? 7.910 -1.126 -5.951 1.00 21.64 55 ALA E N 1
ATOM 7169 C CA . ALA E 1 26 ? 8.758 -2.069 -6.692 1.00 17.59 55 ALA E CA 1
ATOM 7170 C C . ALA E 1 26 ? 9.821 -1.384 -7.551 1.00 25.57 55 ALA E C 1
ATOM 7171 O O . ALA E 1 26 ? 10.715 -2.039 -8.091 1.00 21.66 55 ALA E O 1
ATOM 7173 N N . THR E 1 27 ? 9.733 -0.064 -7.653 1.00 21.35 56 THR E N 1
ATOM 7174 C CA . THR E 1 27 ? 10.537 0.688 -8.598 1.00 25.88 56 THR E CA 1
ATOM 7175 C C . THR E 1 27 ? 10.987 2.013 -7.967 1.00 22.64 56 THR E C 1
ATOM 7176 O O . THR E 1 27 ? 10.297 2.575 -7.102 1.00 29.58 56 THR E O 1
ATOM 7180 N N . GLU E 1 28 ? 12.156 2.500 -8.372 1.00 22.91 57 GLU E N 1
ATOM 7181 C CA . GLU E 1 28 ? 12.677 3.766 -7.833 1.00 16.27 57 GLU E CA 1
ATOM 7182 C C . GLU E 1 28 ? 11.872 4.950 -8.343 1.00 24.17 57 GLU E C 1
ATOM 7183 O O . GLU E 1 28 ? 11.647 5.906 -7.612 1.00 23.61 57 GLU E O 1
ATOM 7189 N N . VAL E 1 29 ? 11.410 4.866 -9.591 1.00 19.95 58 VAL E N 1
ATOM 7190 C CA . VAL E 1 29 ? 10.582 5.923 -10.186 1.00 18.95 58 VAL E CA 1
ATOM 7191 C C . VAL E 1 29 ? 9.396 5.290 -10.935 1.00 17.39 58 VAL E C 1
ATOM 7192 O O . VAL E 1 29 ? 9.582 4.441 -11.789 1.00 26.46 58 VAL E O 1
ATOM 7196 N N . ALA E 1 30 ? 8.180 5.688 -10.581 1.00 24.54 59 ALA E N 1
ATOM 7197 C CA . ALA E 1 30 ? 6.995 5.244 -11.287 1.00 16.60 59 ALA E CA 1
ATOM 7198 C C . ALA E 1 30 ? 6.152 6.425 -11.778 1.00 24.02 59 ALA E C 1
ATOM 7199 O O . ALA E 1 30 ? 6.051 7.455 -11.109 1.00 19.28 59 ALA E O 1
ATOM 7201 N N . VAL E 1 31 ? 5.538 6.263 -12.943 1.00 28.36 60 VAL E N 1
ATOM 7202 C CA . VAL E 1 31 ? 4.609 7.264 -13.469 1.00 20.88 60 VAL E CA 1
ATOM 7203 C C . VAL E 1 31 ? 3.283 6.590 -13.701 1.00 22.69 60 VAL E C 1
ATOM 7204 O O . VAL E 1 31 ? 3.218 5.584 -14.411 1.00 36.48 60 VAL E O 1
ATOM 7208 N N . ILE E 1 32 ? 2.224 7.132 -13.112 1.00 23.79 61 ILE E N 1
ATOM 7209 C CA . ILE E 1 32 ? 0.921 6.465 -13.166 1.00 25.38 61 ILE E CA 1
ATOM 7210 C C . ILE E 1 32 ? -0.174 7.414 -13.630 1.00 37.17 61 ILE E C 1
ATOM 7211 O O . ILE E 1 32 ? -0.271 8.551 -13.163 1.00 25.75 61 ILE E O 1
ATOM 7216 N N . GLY E 1 33 ? -0.989 6.947 -14.566 1.00 38.63 62 GLY E N 1
ATOM 7217 C CA . GLY E 1 33 ? -2.131 7.716 -15.019 1.00 40.08 62 GLY E CA 1
ATOM 7218 C C . GLY E 1 33 ? -3.366 7.317 -14.241 1.00 33.04 62 GLY E C 1
ATOM 7219 O O . GLY E 1 33 ? -3.732 6.149 -14.189 1.00 35.74 62 GLY E O 1
ATOM 7220 N N . PHE E 1 34 ? -4.005 8.292 -13.617 1.00 25.58 63 PHE E N 1
ATOM 7221 C CA . PHE E 1 34 ? -5.211 8.038 -12.855 1.00 32.87 63 PHE E CA 1
ATOM 7222 C C . PHE E 1 34 ? -6.352 8.727 -13.595 1.00 38.71 63 PHE E C 1
ATOM 7223 O O . PHE E 1 34 ? -6.429 9.953 -13.617 1.00 35.96 63 PHE E O 1
ATOM 7231 N N . PHE E 1 35 ? -7.230 7.941 -14.211 1.00 44.42 64 PHE E N 1
ATOM 7232 C CA . PHE E 1 35 ? -8.241 8.497 -15.106 1.00 42.29 64 PHE E CA 1
ATOM 7233 C C . PHE E 1 35 ? -9.659 8.153 -14.677 1.00 52.17 64 PHE E C 1
ATOM 7234 O O . PHE E 1 35 ? -9.913 7.105 -14.087 1.00 59.95 64 PHE E O 1
ATOM 7242 N N . GLN E 1 36 ? -10.577 9.063 -14.963 1.00 48.63 65 GLN E N 1
ATOM 7243 C CA . GLN E 1 36 ? -11.987 8.813 -14.762 1.00 60.35 65 GLN E CA 1
ATOM 7244 C C . GLN E 1 36 ? -12.577 8.527 -16.128 1.00 60.73 65 GLN E C 1
ATOM 7245 O O . GLN E 1 36 ? -13.653 7.946 -16.248 1.00 64.55 65 GLN E O 1
ATOM 7251 N N . ASP E 1 37 ? -11.838 8.930 -17.158 1.00 62.72 66 ASP E N 1
ATOM 7252 C CA . ASP E 1 37 ? -12.268 8.783 -18.542 1.00 76.03 66 ASP E CA 1
ATOM 7253 C C . ASP E 1 37 ? -11.071 8.366 -19.387 1.00 66.92 66 ASP E C 1
ATOM 7254 O O . ASP E 1 37 ? -10.103 9.114 -19.501 1.00 62.57 66 ASP E O 1
ATOM 7259 N N . LEU E 1 38 ? -11.135 7.178 -19.981 1.00 62.10 67 LEU E N 1
ATOM 7260 C CA . LEU E 1 38 ? -10.020 6.667 -20.778 1.00 57.25 67 LEU E CA 1
ATOM 7261 C C . LEU E 1 38 ? -10.009 7.223 -22.198 1.00 66.84 67 LEU E C 1
ATOM 7262 O O . LEU E 1 38 ? -9.119 6.908 -22.985 1.00 58.02 67 LEU E O 1
ATOM 7267 N N . GLU E 1 39 ? -10.994 8.059 -22.512 1.00 71.44 68 GLU E N 1
ATOM 7268 C CA . GLU E 1 39 ? -11.171 8.585 -23.863 1.00 86.90 68 GLU E CA 1
ATOM 7269 C C . GLU E 1 39 ? -10.569 9.975 -24.035 1.00 81.39 68 GLU E C 1
ATOM 7270 O O . GLU E 1 39 ? -11.169 10.840 -24.673 1.00 78.72 68 GLU E O 1
ATOM 7276 N N . ILE E 1 40 ? -9.388 10.188 -23.465 1.00 66.86 69 ILE E N 1
ATOM 7277 C CA . ILE E 1 40 ? -8.728 11.487 -23.535 1.00 56.61 69 ILE E CA 1
ATOM 7278 C C . ILE E 1 40 ? -7.335 11.331 -24.145 1.00 60.30 69 ILE E C 1
ATOM 7279 O O . ILE E 1 40 ? -6.753 10.249 -24.083 1.00 57.04 69 ILE E O 1
ATOM 7284 N N . PRO E 1 41 ? -6.796 12.404 -24.750 1.00 72.29 70 PRO E N 1
ATOM 7285 C CA . PRO E 1 41 ? -5.477 12.283 -25.385 1.00 71.72 70 PRO E CA 1
ATOM 7286 C C . PRO E 1 41 ? -4.353 11.893 -24.413 1.00 58.91 70 PRO E C 1
ATOM 7287 O O . PRO E 1 41 ? -3.360 11.315 -24.858 1.00 60.53 70 PRO E O 1
ATOM 7291 N N . ALA E 1 42 ? -4.511 12.194 -23.125 1.00 52.84 71 ALA E N 1
ATOM 7292 C CA . ALA E 1 42 ? -3.520 11.817 -22.111 1.00 50.42 71 ALA E CA 1
ATOM 7293 C C . ALA E 1 42 ? -3.165 10.330 -22.168 1.00 46.47 71 ALA E C 1
ATOM 7294 O O . ALA E 1 42 ? -2.009 9.944 -21.978 1.00 43.61 71 ALA E O 1
ATOM 7296 N N . VAL E 1 43 ? -4.168 9.500 -22.439 1.00 43.43 72 VAL E N 1
ATOM 7297 C CA . VAL E 1 43 ? -3.989 8.053 -22.421 1.00 43.35 72 VAL E CA 1
ATOM 7298 C C . VAL E 1 43 ? -3.033 7.501 -23.496 1.00 46.67 72 VAL E C 1
ATOM 7299 O O . VAL E 1 43 ? -2.070 6.825 -23.155 1.00 37.94 72 VAL E O 1
ATOM 7303 N N . PRO E 1 44 ? -3.281 7.783 -24.791 1.00 43.32 73 PRO E N 1
ATOM 7304 C CA . PRO E 1 44 ? -2.308 7.235 -25.747 1.00 50.64 73 PRO E CA 1
ATOM 7305 C C . PRO E 1 44 ? -0.924 7.882 -25.617 1.00 48.97 73 PRO E C 1
ATOM 7306 O O . PRO E 1 44 ? 0.086 7.230 -25.889 1.00 47.32 73 PRO E O 1
ATOM 7310 N N . ILE E 1 45 ? -0.886 9.141 -25.193 1.00 44.80 74 ILE E N 1
ATOM 7311 C CA . ILE E 1 45 ? 0.376 9.832 -24.917 1.00 47.85 74 ILE E CA 1
ATOM 7312 C C . ILE E 1 45 ? 1.171 9.153 -23.788 1.00 36.02 74 ILE E C 1
ATOM 7313 O O . ILE E 1 45 ? 2.388 8.952 -23.900 1.00 32.20 74 ILE E O 1
ATOM 7318 N N . LEU E 1 46 ? 0.486 8.795 -22.705 1.00 31.30 75 LEU E N 1
ATOM 7319 C CA . LEU E 1 46 ? 1.128 8.070 -21.603 1.00 25.59 75 LEU E CA 1
ATOM 7320 C C . LEU E 1 46 ? 1.713 6.737 -22.088 1.00 32.84 75 LEU E C 1
ATOM 7321 O O . LEU E 1 46 ? 2.845 6.387 -21.749 1.00 25.47 75 LEU E O 1
ATOM 7326 N N . HIS E 1 47 ? 0.940 6.008 -22.894 1.00 34.15 76 HIS E N 1
ATOM 7327 C CA . HIS E 1 47 ? 1.392 4.747 -23.481 1.00 47.08 76 HIS E CA 1
ATOM 7328 C C . HIS E 1 47 ? 2.702 4.908 -24.250 1.00 42.75 76 HIS E C 1
ATOM 7329 O O . HIS E 1 47 ? 3.587 4.054 -24.178 1.00 37.35 76 HIS E O 1
ATOM 7336 N N . SER E 1 48 ? 2.832 6.008 -24.979 1.00 32.22 77 SER E N 1
ATOM 7337 C CA . SER E 1 48 ? 4.016 6.224 -25.812 1.00 43.14 77 SER E CA 1
ATOM 7338 C C . SER E 1 48 ? 5.297 6.483 -25.008 1.00 39.50 77 SER E C 1
ATOM 7339 O O . SER E 1 48 ? 6.397 6.435 -25.550 1.00 32.65 77 SER E O 1
ATOM 7342 N N . MET E 1 49 ? 5.157 6.759 -23.717 1.00 37.16 78 MET E N 1
ATOM 7343 C CA . MET E 1 49 ? 6.320 7.061 -22.885 1.00 38.44 78 MET E CA 1
ATOM 7344 C C . MET E 1 49 ? 7.126 5.817 -22.502 1.00 37.79 78 MET E C 1
ATOM 7345 O O . MET E 1 49 ? 8.338 5.907 -22.270 1.00 31.49 78 MET E O 1
ATOM 7350 N N . VAL E 1 50 ? 6.449 4.671 -22.435 1.00 26.09 79 VAL E N 1
ATOM 7351 C CA . VAL E 1 50 ? 7.047 3.442 -21.934 1.00 37.22 79 VAL E CA 1
ATOM 7352 C C . VAL E 1 50 ? 8.392 3.140 -22.578 1.00 47.12 79 VAL E C 1
ATOM 7353 O O . VAL E 1 50 ? 9.387 2.942 -21.876 1.00 32.61 79 VAL E O 1
ATOM 7357 N N . GLN E 1 51 ? 8.424 3.138 -23.909 1.00 27.71 80 GLN E N 1
ATOM 7358 C CA . GLN E 1 51 ? 9.618 2.746 -24.650 1.00 46.99 80 GLN E CA 1
ATOM 7359 C C . GLN E 1 51 ? 10.650 3.857 -24.620 1.00 44.85 80 GLN E C 1
ATOM 7360 O O . GLN E 1 51 ? 11.818 3.635 -24.929 1.00 52.06 80 GLN E O 1
ATOM 7366 N N . LYS E 1 52 ? 10.217 5.053 -24.235 1.00 37.59 81 LYS E N 1
ATOM 7367 C CA . LYS E 1 52 ? 11.114 6.203 -24.188 1.00 39.18 81 LYS E CA 1
ATOM 7368 C C . LYS E 1 52 ? 11.837 6.288 -22.850 1.00 37.06 81 LYS E C 1
ATOM 7369 O O . LYS E 1 52 ? 12.946 6.822 -22.770 1.00 34.87 81 LYS E O 1
ATOM 7375 N N . PHE E 1 53 ? 11.208 5.754 -21.805 1.00 29.46 82 PHE E N 1
ATOM 7376 C CA . PHE E 1 53 ? 11.773 5.820 -20.460 1.00 29.27 82 PHE E CA 1
ATOM 7377 C C . PHE E 1 53 ? 11.884 4.440 -19.827 1.00 38.28 82 PHE E C 1
ATOM 7378 O O . PHE E 1 53 ? 11.043 4.059 -19.007 1.00 25.35 82 PHE E O 1
ATOM 7386 N N . PRO E 1 54 ? 12.930 3.694 -20.205 1.00 31.00 83 PRO E N 1
ATOM 7387 C CA . PRO E 1 54 ? 13.167 2.342 -19.700 1.00 38.54 83 PRO E CA 1
ATOM 7388 C C . PRO E 1 54 ? 13.475 2.343 -18.205 1.00 46.55 83 PRO E C 1
ATOM 7389 O O . PRO E 1 54 ? 13.281 1.330 -17.543 1.00 40.82 83 PRO E O 1
ATOM 7393 N N . GLY E 1 55 ? 13.931 3.472 -17.673 1.00 39.92 84 GLY E N 1
ATOM 7394 C CA . GLY E 1 55 ? 14.269 3.554 -16.260 1.00 39.63 84 GLY E CA 1
ATOM 7395 C C . GLY E 1 55 ? 13.094 3.878 -15.353 1.00 33.31 84 GLY E C 1
ATOM 7396 O O . GLY E 1 55 ? 13.256 4.031 -14.143 1.00 36.29 84 GLY E O 1
ATOM 7397 N N . VAL E 1 56 ? 11.908 3.975 -15.943 1.00 30.35 85 VAL E N 1
ATOM 7398 C CA . VAL E 1 56 ? 10.704 4.317 -15.212 1.00 23.55 85 VAL E CA 1
ATOM 7399 C C . VAL E 1 56 ? 9.698 3.190 -15.407 1.00 34.12 85 VAL E C 1
ATOM 7400 O O . VAL E 1 56 ? 9.639 2.591 -16.468 1.00 25.40 85 VAL E O 1
ATOM 7404 N N . SER E 1 57 ? 8.911 2.910 -14.378 1.00 30.57 86 SER E N 1
ATOM 7405 C CA . SER E 1 57 ? 7.891 1.882 -14.440 1.00 19.81 86 SER E CA 1
ATOM 7406 C C . SER E 1 57 ? 6.532 2.564 -14.638 1.00 29.85 86 SER E C 1
ATOM 7407 O O . SER E 1 57 ? 6.167 3.468 -13.887 1.00 27.44 86 SER E O 1
ATOM 7410 N N . PHE E 1 58 ? 5.790 2.144 -15.657 1.00 30.46 87 PHE E N 1
ATOM 7411 C CA . PHE E 1 58 ? 4.553 2.830 -16.046 1.00 19.49 87 PHE E CA 1
ATOM 7412 C C . PHE E 1 58 ? 3.287 2.064 -15.680 1.00 26.88 87 PHE E C 1
ATOM 7413 O O . PHE E 1 58 ? 3.145 0.878 -16.006 1.00 26.58 87 PHE E O 1
ATOM 7421 N N . GLY E 1 59 ? 2.362 2.754 -15.017 1.00 16.40 88 GLY E N 1
ATOM 7422 C CA . GLY E 1 59 ? 1.110 2.144 -14.607 1.00 31.83 88 GLY E CA 1
ATOM 7423 C C . GLY E 1 59 ? -0.110 2.973 -14.975 1.00 42.10 88 GLY E C 1
ATOM 7424 O O . GLY E 1 59 ? 0.009 4.136 -15.334 1.00 25.95 88 GLY E O 1
ATOM 7425 N N . ILE E 1 60 ? -1.290 2.371 -14.887 1.00 31.82 89 ILE E N 1
ATOM 7426 C CA . ILE E 1 60 ? -2.527 3.091 -15.144 1.00 35.75 89 ILE E CA 1
ATOM 7427 C C . ILE E 1 60 ? -3.633 2.592 -14.215 1.00 39.87 89 ILE E C 1
ATOM 7428 O O . ILE E 1 60 ? -3.702 1.410 -13.905 1.00 33.97 89 ILE E O 1
ATOM 7433 N N . SER E 1 61 ? -4.483 3.492 -13.744 1.00 24.06 90 SER E N 1
ATOM 7434 C CA . SER E 1 61 ? -5.621 3.066 -12.937 1.00 31.02 90 SER E CA 1
ATOM 7435 C C . SER E 1 61 ? -6.843 3.967 -13.128 1.00 39.90 90 SER E C 1
ATOM 7436 O O . SER E 1 61 ? -6.711 5.167 -13.375 1.00 44.62 90 SER E O 1
ATOM 7439 N N . THR E 1 62 ? -8.030 3.381 -13.016 1.00 36.56 91 THR E N 1
ATOM 7440 C CA . THR E 1 62 ? -9.272 4.147 -13.056 1.00 51.81 91 THR E CA 1
ATOM 7441 C C . THR E 1 62 ? -10.118 3.777 -11.850 1.00 44.27 91 THR E C 1
ATOM 7442 O O . THR E 1 62 ? -11.248 4.232 -11.700 1.00 46.36 91 THR E O 1
ATOM 7446 N N . ASP E 1 63 ? -9.558 2.940 -10.988 1.00 46.64 92 ASP E N 1
ATOM 7447 C CA . ASP E 1 63 ? -10.296 2.449 -9.835 1.00 41.28 92 ASP E CA 1
ATOM 7448 C C . ASP E 1 63 ? -10.588 3.552 -8.828 1.00 42.12 92 ASP E C 1
ATOM 7449 O O . ASP E 1 63 ? -9.703 4.323 -8.446 1.00 35.84 92 ASP E O 1
ATOM 7454 N N . SER E 1 64 ? -11.845 3.599 -8.401 1.00 49.72 93 SER E N 1
ATOM 7455 C CA . SER E 1 64 ? -12.352 4.630 -7.503 1.00 49.03 93 SER E CA 1
ATOM 7456 C C . SER E 1 64 ? -11.490 4.835 -6.257 1.00 52.35 93 SER E C 1
ATOM 7457 O O . SER E 1 64 ? -11.012 5.943 -6.003 1.00 49.51 93 SER E O 1
ATOM 7460 N N . GLU E 1 65 ? -11.286 3.769 -5.488 1.00 44.61 94 GLU E N 1
ATOM 7461 C CA . GLU E 1 65 ? -10.554 3.885 -4.220 1.00 57.89 94 GLU E CA 1
ATOM 7462 C C . GLU E 1 65 ? -9.052 4.146 -4.396 1.00 46.11 94 GLU E C 1
ATOM 7463 O O . GLU E 1 65 ? -8.404 4.682 -3.500 1.00 51.09 94 GLU E O 1
ATOM 7469 N N . VAL E 1 66 ? -8.507 3.778 -5.553 1.00 31.41 95 VAL E N 1
ATOM 7470 C CA . VAL E 1 66 ? -7.110 4.060 -5.860 1.00 39.01 95 VAL E CA 1
ATOM 7471 C C . VAL E 1 66 ? -6.896 5.549 -6.098 1.00 49.03 95 VAL E C 1
ATOM 7472 O O . VAL E 1 66 ? -5.925 6.126 -5.611 1.00 40.80 95 VAL E O 1
ATOM 7476 N N . LEU E 1 67 ? -7.801 6.167 -6.854 1.00 37.04 96 LEU E N 1
ATOM 7477 C CA . LEU E 1 67 ? -7.745 7.608 -7.069 1.00 43.31 96 LEU E CA 1
ATOM 7478 C C . LEU E 1 67 ? -7.970 8.353 -5.754 1.00 45.43 96 LEU E C 1
ATOM 7479 O O . LEU E 1 67 ? -7.384 9.406 -5.510 1.00 50.65 96 LEU E O 1
ATOM 7484 N N . THR E 1 68 ? -8.820 7.789 -4.905 1.00 50.64 97 THR E N 1
ATOM 7485 C CA . THR E 1 68 ? -9.082 8.348 -3.588 1.00 42.76 97 THR E CA 1
ATOM 7486 C C . THR E 1 68 ? -7.861 8.219 -2.672 1.00 52.60 97 THR E C 1
ATOM 7487 O O . THR E 1 68 ? -7.492 9.170 -1.998 1.00 41.79 97 THR E O 1
ATOM 7491 N N . HIS E 1 69 ? -7.233 7.047 -2.666 1.00 45.93 98 HIS E N 1
ATOM 7492 C CA . HIS E 1 69 ? -6.027 6.825 -1.874 1.00 41.14 98 HIS E CA 1
ATOM 7493 C C . HIS E 1 69 ? -4.933 7.848 -2.161 1.00 47.15 98 HIS E C 1
ATOM 7494 O O . HIS E 1 69 ? -4.281 8.345 -1.245 1.00 43.52 98 HIS E O 1
ATOM 7501 N N . TYR E 1 70 ? -4.729 8.165 -3.434 1.00 47.09 99 TYR E N 1
ATOM 7502 C CA . TYR E 1 70 ? -3.644 9.063 -3.810 1.00 40.71 99 TYR E CA 1
ATOM 7503 C C . TYR E 1 70 ? -4.091 10.524 -3.954 1.00 47.18 99 TYR E C 1
ATOM 7504 O O . TYR E 1 70 ? -3.385 11.350 -4.535 1.00 38.45 99 TYR E O 1
ATOM 7513 N N . ASN E 1 71 ? -5.254 10.835 -3.391 1.00 45.67 100 ASN E N 1
ATOM 7514 C CA . ASN E 1 71 ? -5.800 12.186 -3.429 1.00 53.11 100 ASN E CA 1
ATOM 7515 C C . ASN E 1 71 ? -5.905 12.750 -4.838 1.00 55.21 100 ASN E C 1
ATOM 7516 O O . ASN E 1 71 ? -5.458 13.868 -5.104 1.00 45.11 100 ASN E O 1
ATOM 7521 N N . ILE E 1 72 ? -6.491 11.970 -5.741 1.00 48.93 101 ILE E N 1
ATOM 7522 C CA . ILE E 1 72 ? -6.668 12.423 -7.113 1.00 49.93 101 ILE E CA 1
ATOM 7523 C C . ILE E 1 72 ? -8.057 12.992 -7.357 1.00 53.10 101 ILE E C 1
ATOM 7524 O O . ILE E 1 72 ? -9.065 12.361 -7.040 1.00 54.98 101 ILE E O 1
ATOM 7529 N N . THR E 1 73 ? -8.105 14.189 -7.926 1.00 64.58 102 THR E N 1
ATOM 7530 C CA . THR E 1 73 ? -9.365 14.733 -8.407 1.00 66.08 102 THR E CA 1
ATOM 7531 C C . THR E 1 73 ? -9.263 14.983 -9.907 1.00 62.53 102 THR E C 1
ATOM 7532 O O . THR E 1 73 ? -8.604 15.920 -10.358 1.00 64.10 102 THR E O 1
ATOM 7536 N N . GLY E 1 74 ? -9.897 14.110 -10.677 1.00 66.05 103 GLY E N 1
ATOM 7537 C CA . GLY E 1 74 ? -9.870 14.220 -12.122 1.00 69.34 103 GLY E CA 1
ATOM 7538 C C . GLY E 1 74 ? -8.691 13.511 -12.749 1.00 63.93 103 GLY E C 1
ATOM 7539 O O . GLY E 1 74 ? -7.838 12.964 -12.050 1.00 54.60 103 GLY E O 1
ATOM 7540 N N . ASN E 1 75 ? -8.656 13.519 -14.076 1.00 36.09 104 ASN E N 1
ATOM 7541 C CA . ASN E 1 75 ? -7.585 12.893 -14.833 1.00 45.35 104 ASN E CA 1
ATOM 7542 C C . ASN E 1 75 ? -6.256 13.542 -14.484 1.00 50.93 104 ASN E C 1
ATOM 7543 O O . ASN E 1 75 ? -6.066 14.741 -14.679 1.00 47.05 104 ASN E O 1
ATOM 7548 N N . THR E 1 76 ? -5.350 12.737 -13.942 1.00 48.86 105 THR E N 1
ATOM 7549 C CA . THR E 1 76 ? -4.067 13.214 -13.449 1.00 38.51 105 THR E CA 1
ATOM 7550 C C . THR E 1 76 ? -3.018 12.186 -13.817 1.00 41.38 105 THR E C 1
ATOM 7551 O O . THR E 1 76 ? -3.294 10.988 -13.809 1.00 35.44 105 THR E O 1
ATOM 7555 N N . ILE E 1 77 ? -1.826 12.654 -14.165 1.00 30.87 106 ILE E N 1
ATOM 7556 C CA . ILE E 1 77 ? -0.667 11.780 -14.275 1.00 30.45 106 ILE E CA 1
ATOM 7557 C C . ILE E 1 77 ? 0.351 12.183 -13.213 1.00 29.80 106 ILE E C 1
ATOM 7558 O O . ILE E 1 77 ? 0.748 13.341 -13.143 1.00 37.81 106 ILE E O 1
ATOM 7563 N N . CYS E 1 78 ? 0.765 11.224 -12.391 1.00 33.00 107 CYS E N 1
ATOM 7564 C CA . CYS E 1 78 ? 1.681 11.491 -11.295 1.00 22.77 107 CYS E CA 1
ATOM 7565 C C . CYS E 1 78 ? 3.022 10.824 -11.501 1.00 29.50 107 CYS E C 1
ATOM 7566 O O . CYS E 1 78 ? 3.090 9.722 -12.019 1.00 27.01 107 CYS E O 1
ATOM 7569 N N . LEU E 1 79 ? 4.089 11.490 -11.076 1.00 21.17 108 LEU E N 1
ATOM 7570 C CA . LEU E 1 79 ? 5.362 10.812 -10.929 1.00 20.49 108 LEU E CA 1
ATOM 7571 C C . LEU E 1 79 ? 5.583 10.529 -9.435 1.00 23.65 108 LEU E C 1
ATOM 7572 O O . LEU E 1 79 ? 5.418 11.415 -8.594 1.00 28.34 108 LEU E O 1
ATOM 7577 N N . PHE E 1 80 ? 5.941 9.288 -9.126 1.00 24.35 109 PHE E N 1
ATOM 7578 C CA . PHE E 1 80 ? 6.332 8.885 -7.778 1.00 21.64 109 PHE E CA 1
ATOM 7579 C C . PHE E 1 80 ? 7.798 8.512 -7.786 1.00 20.46 109 PHE E C 1
ATOM 7580 O O . PHE E 1 80 ? 8.324 8.036 -8.794 1.00 23.20 109 PHE E O 1
ATOM 7588 N N . ARG E 1 81 ? 8.457 8.710 -6.655 1.00 15.73 110 ARG E N 1
ATOM 7589 C CA . ARG E 1 81 ? 9.858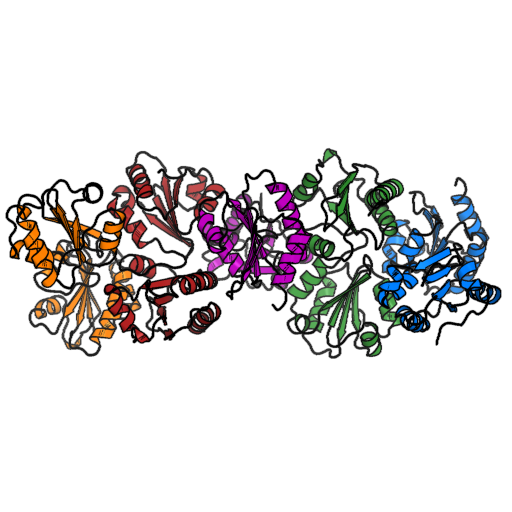 8.361 -6.555 1.00 23.68 110 ARG E CA 1
ATOM 7590 C C . ARG E 1 81 ? 10.249 8.081 -5.099 1.00 30.85 110 ARG E C 1
ATOM 7591 O O . ARG E 1 81 ? 9.809 8.759 -4.162 1.00 16.21 110 ARG E O 1
ATOM 7599 N N . LEU E 1 82 ? 11.078 7.063 -4.937 1.00 24.43 111 LEU E N 1
ATOM 7600 C CA . LEU E 1 82 ? 11.407 6.509 -3.635 1.00 19.88 111 LEU E CA 1
ATOM 7601 C C . LEU E 1 82 ? 12.339 7.435 -2.860 1.00 28.14 111 LEU E C 1
ATOM 7602 O O . LEU E 1 82 ? 12.181 7.622 -1.649 1.00 24.59 111 LEU E O 1
ATOM 7607 N N . VAL E 1 83 ? 13.304 8.012 -3.574 1.00 22.13 112 VAL E N 1
ATOM 7608 C CA . VAL E 1 83 ? 14.397 8.767 -2.962 1.00 22.57 112 VAL E CA 1
ATOM 7609 C C . VAL E 1 83 ? 13.921 9.871 -1.988 1.00 27.31 112 VAL E C 1
ATOM 7610 O O . VAL E 1 83 ? 14.500 10.055 -0.922 1.00 25.14 112 VAL E O 1
ATOM 7614 N N . ASP E 1 84 ? 12.836 10.557 -2.323 1.00 22.03 113 ASP E N 1
ATOM 7615 C CA . ASP E 1 84 ? 12.254 11.516 -1.397 1.00 15.97 113 ASP E CA 1
ATOM 7616 C C . ASP E 1 84 ? 10.753 11.317 -1.139 1.00 25.00 113 ASP E C 1
ATOM 7617 O O . ASP E 1 84 ? 10.092 12.193 -0.590 1.00 24.39 113 ASP E O 1
ATOM 7622 N N . ASN E 1 85 ? 10.240 10.141 -1.493 1.00 17.30 114 ASN E N 1
ATOM 7623 C CA . ASN E 1 85 ? 8.813 9.835 -1.341 1.00 28.11 114 ASN E CA 1
ATOM 7624 C C . ASN E 1 85 ? 7.868 10.890 -1.946 1.00 28.31 114 ASN E C 1
ATOM 7625 O O . ASN E 1 85 ? 6.806 11.174 -1.397 1.00 22.82 114 ASN E O 1
ATOM 7630 N N . GLU E 1 86 ? 8.245 11.475 -3.075 1.00 21.15 115 GLU E N 1
ATOM 7631 C CA . GLU E 1 86 ? 7.409 12.514 -3.650 1.00 22.74 115 GLU E CA 1
ATOM 7632 C C . GLU E 1 86 ? 6.264 11.898 -4.430 1.00 26.62 115 GLU E C 1
ATOM 7633 O O . GLU E 1 86 ? 6.348 10.753 -4.873 1.00 25.81 115 GLU E O 1
ATOM 7639 N N . GLN E 1 87 ? 5.198 12.681 -4.579 1.00 33.41 116 GLN E N 1
ATOM 7640 C CA . GLN E 1 87 ? 4.168 12.455 -5.586 1.00 30.24 116 GLN E CA 1
ATOM 7641 C C . GLN E 1 87 ? 3.956 13.799 -6.271 1.00 37.21 116 GLN E C 1
ATOM 7642 O O . GLN E 1 87 ? 3.543 14.781 -5.638 1.00 29.77 116 GLN E O 1
ATOM 7648 N N . LEU E 1 88 ? 4.282 13.849 -7.555 1.00 33.51 117 LEU E N 1
ATOM 7649 C CA . LEU E 1 88 ? 4.171 15.084 -8.325 1.00 24.84 117 LEU E CA 1
ATOM 7650 C C . LEU E 1 88 ? 3.049 14.926 -9.332 1.00 33.34 117 LEU E C 1
ATOM 7651 O O . LEU E 1 88 ? 3.022 13.954 -10.074 1.00 41.03 117 LEU E O 1
ATOM 7656 N N . ASN E 1 89 ? 2.119 15.875 -9.346 1.00 33.56 118 ASN E N 1
ATOM 7657 C CA . ASN E 1 89 ? 0.927 15.788 -10.191 1.00 40.75 118 ASN E CA 1
ATOM 7658 C C . ASN E 1 89 ? 0.994 16.632 -11.457 1.00 49.69 118 ASN E C 1
ATOM 7659 O O . ASN E 1 89 ? 1.297 17.818 -11.402 1.00 37.53 118 ASN E O 1
ATOM 7664 N N . LEU E 1 90 ? 0.691 16.013 -12.593 1.00 50.35 119 LEU E N 1
ATOM 7665 C CA . LEU E 1 90 ? 0.407 16.743 -13.821 1.00 44.43 119 LEU E CA 1
ATOM 7666 C C . LEU E 1 90 ? -1.096 16.745 -13.979 1.00 43.69 119 LEU E C 1
ATOM 7667 O O . LEU E 1 90 ? -1.666 15.728 -14.361 1.00 37.83 119 LEU E O 1
ATOM 7672 N N . GLU E 1 91 ? -1.754 17.857 -13.675 1.00 43.72 120 GLU E N 1
ATOM 7673 C CA . GLU E 1 91 ? -3.215 17.862 -13.734 1.00 60.58 120 GLU E CA 1
ATOM 7674 C C . GLU E 1 91 ? -3.836 19.120 -14.342 1.00 70.92 120 GLU E C 1
ATOM 7675 O O . GLU E 1 91 ? -3.128 20.036 -14.766 1.00 61.84 120 GLU E O 1
ATOM 7681 N N . ASP E 1 92 ? -5.168 19.125 -14.390 1.00 67.96 121 ASP E N 1
ATOM 7682 C CA . ASP E 1 92 ? -5.966 20.240 -14.910 1.00 79.03 121 ASP E CA 1
ATOM 7683 C C . ASP E 1 92 ? -5.531 20.735 -16.283 1.00 61.50 121 ASP E C 1
ATOM 7684 O O . ASP E 1 92 ? -5.697 20.031 -17.276 1.00 63.03 121 ASP E O 1
ATOM 7689 N N . GLU E 1 93 ? -4.992 21.951 -16.330 1.00 74.55 122 GLU E N 1
ATOM 7690 C CA . GLU E 1 93 ? -4.570 22.566 -17.586 1.00 81.72 122 GLU E CA 1
ATOM 7691 C C . GLU E 1 93 ? -3.582 21.688 -18.334 1.00 78.60 122 GLU E C 1
ATOM 7692 O O . GLU E 1 93 ? -3.766 21.390 -19.517 1.00 67.70 122 GLU E O 1
ATOM 7698 N N . ASP E 1 94 ? -2.529 21.288 -17.625 1.00 61.49 123 ASP E N 1
ATOM 7699 C CA . ASP E 1 94 ? -1.426 20.537 -18.205 1.00 56.25 123 ASP E CA 1
ATOM 7700 C C . ASP E 1 94 ? -1.916 19.231 -18.817 1.00 63.24 123 ASP E C 1
ATOM 7701 O O . ASP E 1 94 ? -1.347 18.744 -19.791 1.00 64.68 123 ASP E O 1
ATOM 7706 N N . ILE E 1 95 ? -2.978 18.670 -18.242 1.00 58.89 124 ILE E N 1
ATOM 7707 C CA . ILE E 1 95 ? -3.480 17.362 -18.661 1.00 56.05 124 ILE E CA 1
ATOM 7708 C C . ILE E 1 95 ? -4.443 17.496 -19.839 1.00 55.99 124 ILE E C 1
ATOM 7709 O O . ILE E 1 95 ? -4.579 16.584 -20.657 1.00 67.98 124 ILE E O 1
ATOM 7714 N N . GLU E 1 96 ? -5.090 18.650 -19.936 1.00 53.12 125 GLU E N 1
ATOM 7715 C CA . GLU E 1 96 ? -6.017 18.912 -21.028 1.00 72.47 125 GLU E CA 1
ATOM 7716 C C . GLU E 1 96 ? -5.246 19.308 -22.277 1.00 72.17 125 GLU E C 1
ATOM 7717 O O . GLU E 1 96 ? -5.588 18.905 -23.387 1.00 71.07 125 GLU E O 1
ATOM 7723 N N . SER E 1 97 ? -4.191 20.089 -22.083 1.00 64.97 126 SER E N 1
ATOM 7724 C CA . SER E 1 97 ? -3.379 20.563 -23.194 1.00 76.53 126 SER E CA 1
ATOM 7725 C C . SER E 1 97 ? -2.118 19.720 -23.358 1.00 77.03 126 SER E C 1
ATOM 7726 O O . SER E 1 97 ? -1.153 20.147 -24.000 1.00 62.60 126 SER E O 1
ATOM 7729 N N . ILE E 1 98 ? -2.136 18.520 -22.785 1.00 55.80 127 ILE E N 1
ATOM 7730 C CA . ILE E 1 98 ? -0.957 17.663 -22.764 1.00 46.31 127 ILE E CA 1
ATOM 7731 C C . ILE E 1 98 ? -0.488 17.318 -24.178 1.00 57.26 127 ILE E C 1
ATOM 7732 O O . ILE E 1 98 ? -1.296 17.185 -25.093 1.00 57.81 127 ILE E O 1
ATOM 7737 N N . ASP E 1 99 ? 0.825 17.231 -24.363 1.00 47.74 128 ASP E N 1
ATOM 7738 C CA . ASP E 1 99 ? 1.375 16.636 -25.577 1.00 46.58 128 ASP E CA 1
ATOM 7739 C C . ASP E 1 99 ? 2.601 15.809 -25.210 1.00 39.55 128 ASP E C 1
ATOM 7740 O O . ASP E 1 99 ? 2.993 15.775 -24.050 1.00 39.11 128 ASP E O 1
ATOM 7745 N N . ALA E 1 100 ? 3.206 15.153 -26.192 1.00 37.80 129 ALA E N 1
ATOM 7746 C CA . ALA E 1 100 ? 4.286 14.218 -25.913 1.00 46.93 129 ALA E CA 1
ATOM 7747 C C . ALA E 1 100 ? 5.463 14.866 -25.190 1.00 44.35 129 ALA E C 1
ATOM 7748 O O . ALA E 1 100 ? 6.026 14.271 -24.267 1.00 39.15 129 ALA E O 1
ATOM 7750 N N . THR E 1 101 ? 5.829 16.080 -25.595 1.00 37.50 130 THR E N 1
ATOM 7751 C CA . THR E 1 101 ? 7.017 16.727 -25.035 1.00 30.37 130 THR E CA 1
ATOM 7752 C C . THR E 1 101 ? 6.804 17.344 -23.656 1.00 33.29 130 THR E C 1
ATOM 7753 O O . THR E 1 101 ? 7.742 17.413 -22.867 1.00 44.65 130 THR E O 1
ATOM 7757 N N . LYS E 1 102 ? 5.585 17.794 -23.371 1.00 29.28 131 LYS E N 1
ATOM 7758 C CA . LYS E 1 102 ? 5.245 18.287 -22.038 1.00 32.57 131 LYS E CA 1
ATOM 7759 C C . LYS E 1 102 ? 5.407 17.178 -21.000 1.00 33.14 131 LYS E C 1
ATOM 7760 O O . LYS E 1 102 ? 6.050 17.363 -19.960 1.00 28.92 131 LYS E O 1
ATOM 7766 N N . LEU E 1 103 ? 4.798 16.029 -21.281 1.00 31.18 132 LEU E N 1
ATOM 7767 C CA . LEU E 1 103 ? 4.846 14.896 -20.374 1.00 33.73 132 LEU E CA 1
ATOM 7768 C C . LEU E 1 103 ? 6.253 14.335 -20.308 1.00 28.19 132 LEU E C 1
ATOM 7769 O O . LEU E 1 103 ? 6.722 13.947 -19.244 1.00 24.84 132 LEU E O 1
ATOM 7774 N N . SER E 1 104 ? 6.948 14.306 -21.436 1.00 23.40 133 SER E N 1
ATOM 7775 C CA . SER E 1 104 ? 8.302 13.758 -21.407 1.00 26.74 133 SER E CA 1
ATOM 7776 C C . SER E 1 104 ? 9.293 14.609 -20.584 1.00 21.88 133 SER E C 1
ATOM 7777 O O . SER E 1 104 ? 10.116 14.065 -19.831 1.00 23.74 133 SER E O 1
ATOM 7780 N N . ARG E 1 105 ? 9.203 15.930 -20.702 1.00 22.82 134 ARG E N 1
ATOM 7781 C CA . ARG E 1 105 ? 10.115 16.807 -19.956 1.00 27.79 134 ARG E CA 1
ATOM 7782 C C . ARG E 1 105 ? 9.806 16.783 -18.451 1.00 21.83 134 ARG E C 1
ATOM 7783 O O . ARG E 1 105 ? 10.708 16.818 -17.623 1.00 24.86 134 ARG E O 1
ATOM 7791 N N . PHE E 1 106 ? 8.526 16.713 -18.112 1.00 26.08 135 PHE E N 1
ATOM 7792 C CA . PHE E 1 106 ? 8.089 16.526 -16.732 1.00 28.70 135 PHE E CA 1
ATOM 7793 C C . PHE E 1 106 ? 8.737 15.277 -16.120 1.00 30.26 135 PHE E C 1
ATOM 7794 O O . PHE E 1 106 ? 9.200 15.306 -14.976 1.00 19.17 135 PHE E O 1
ATOM 7802 N N . ILE E 1 107 ? 8.797 14.196 -16.901 1.00 26.72 136 ILE E N 1
ATOM 7803 C CA . ILE E 1 107 ? 9.398 12.940 -16.454 1.00 22.62 136 ILE E CA 1
ATOM 7804 C C . ILE E 1 107 ? 10.909 13.044 -16.301 1.00 25.08 136 ILE E C 1
ATOM 7805 O O . ILE E 1 107 ? 11.474 12.597 -15.294 1.00 23.64 136 ILE E O 1
ATOM 7810 N N . GLU E 1 108 ? 11.556 13.609 -17.317 1.00 19.97 137 GLU E N 1
ATOM 7811 C CA . GLU E 1 108 ? 12.992 13.862 -17.279 1.00 21.17 137 GLU E CA 1
ATOM 7812 C C . GLU E 1 108 ? 13.389 14.705 -16.082 1.00 21.61 137 GLU E C 1
ATOM 7813 O O . GLU E 1 108 ? 14.366 14.396 -15.411 1.00 17.50 137 GLU E O 1
ATOM 7819 N N . ILE E 1 109 ? 12.654 15.788 -15.824 1.00 22.98 138 ILE E N 1
ATOM 7820 C CA . ILE E 1 109 ? 13.030 16.686 -14.726 1.00 22.29 138 ILE E CA 1
ATOM 7821 C C . ILE E 1 109 ? 12.921 15.975 -13.378 1.00 20.77 138 ILE E C 1
ATOM 7822 O O . ILE E 1 109 ? 13.752 16.158 -12.494 1.00 20.21 138 ILE E O 1
ATOM 7827 N N . ASN E 1 110 ? 11.914 15.123 -13.246 1.00 19.70 139 ASN E N 1
ATOM 7828 C CA . ASN E 1 110 ? 11.525 14.617 -11.931 1.00 29.06 139 ASN E CA 1
ATOM 7829 C C . ASN E 1 110 ? 11.881 13.166 -11.659 1.00 20.54 139 ASN E C 1
ATOM 7830 O O . ASN E 1 110 ? 11.560 12.618 -10.599 1.00 26.95 139 ASN E O 1
ATOM 7835 N N . SER E 1 111 ? 12.581 12.557 -12.608 1.00 14.48 140 SER E N 1
ATOM 7836 C CA . SER E 1 111 ? 13.088 11.204 -12.425 1.00 20.62 140 SER E CA 1
ATOM 7837 C C . SER E 1 111 ? 14.346 11.256 -11.596 1.00 21.36 140 SER E C 1
ATOM 7838 O O . SER E 1 111 ? 15.448 11.233 -12.133 1.00 23.11 140 SER E O 1
ATOM 7841 N N . LEU E 1 112 ? 14.175 11.333 -10.285 1.00 20.99 141 LEU E N 1
ATOM 7842 C CA . LEU E 1 112 ? 15.312 11.264 -9.378 1.00 29.25 141 LEU E CA 1
ATOM 7843 C C . LEU E 1 112 ? 15.375 9.858 -8.803 1.00 20.25 141 LEU E C 1
ATOM 7844 O O . LEU E 1 112 ? 14.402 9.360 -8.248 1.00 19.49 141 LEU E O 1
ATOM 7849 N N . HIS E 1 113 ? 16.523 9.218 -8.953 1.00 20.47 142 HIS E N 1
ATOM 7850 C CA . HIS E 1 113 ? 16.715 7.863 -8.456 1.00 33.72 142 HIS E CA 1
ATOM 7851 C C . HIS E 1 113 ? 17.521 7.904 -7.159 1.00 31.89 142 HIS E C 1
ATOM 7852 O O . HIS E 1 113 ? 17.852 8.988 -6.672 1.00 24.52 142 HIS E O 1
ATOM 7859 N N . MET E 1 114 ? 17.831 6.735 -6.598 1.00 24.02 143 MET E N 1
ATOM 7860 C CA . MET E 1 114 ? 18.702 6.674 -5.426 1.00 18.52 143 MET E CA 1
ATOM 7861 C C . MET E 1 114 ? 20.030 7.335 -5.759 1.00 20.44 143 MET E C 1
ATOM 7862 O O . MET E 1 114 ? 20.575 8.092 -4.957 1.00 29.87 143 MET E O 1
ATOM 7867 N N . VAL E 1 115 ? 20.546 7.060 -6.955 1.00 15.95 144 VAL E N 1
ATOM 7868 C CA . VAL E 1 115 ? 21.655 7.836 -7.483 1.00 14.52 144 VAL E CA 1
ATOM 7869 C C . VAL E 1 115 ? 21.222 8.452 -8.824 1.00 25.66 144 VAL E C 1
ATOM 7870 O O . VAL E 1 115 ? 20.894 7.732 -9.775 1.00 29.50 144 VAL E O 1
ATOM 7874 N N . THR E 1 116 ? 21.198 9.785 -8.883 1.00 19.26 145 THR E N 1
ATOM 7875 C CA . THR E 1 116 ? 20.723 10.509 -10.069 1.00 22.60 145 THR E CA 1
ATOM 7876 C C . THR E 1 116 ? 21.902 11.108 -10.820 1.00 22.21 145 THR E C 1
ATOM 7877 O O . THR E 1 116 ? 22.808 11.653 -10.209 1.00 23.38 145 THR E O 1
ATOM 7881 N N . GLU E 1 117 ? 21.907 11.016 -12.140 1.00 19.65 146 GLU E N 1
ATOM 7882 C CA . GLU E 1 117 ? 22.984 11.656 -12.902 1.00 15.45 146 GLU E CA 1
ATOM 7883 C C . GLU E 1 117 ? 22.692 13.146 -13.080 1.00 27.64 146 GLU E C 1
ATOM 7884 O O . GLU E 1 117 ? 21.560 13.529 -13.367 1.00 20.57 146 GLU E O 1
ATOM 7890 N N . TYR E 1 118 ? 23.727 13.965 -12.907 1.00 24.45 147 TYR E N 1
ATOM 7891 C CA . TYR E 1 118 ? 23.630 15.421 -12.929 1.00 15.38 147 TYR E CA 1
ATOM 7892 C C . TYR E 1 118 ? 23.651 15.954 -14.381 1.00 28.90 147 TYR E C 1
ATOM 7893 O O . TYR E 1 118 ? 24.613 15.747 -15.118 1.00 17.60 147 TYR E O 1
ATOM 7902 N N . ASN E 1 119 ? 22.591 16.641 -14.783 1.00 21.88 148 ASN E N 1
ATOM 7903 C CA . ASN E 1 119 ? 22.586 17.364 -16.061 1.00 27.31 148 ASN E CA 1
ATOM 7904 C C . ASN E 1 119 ? 21.602 18.522 -15.903 1.00 17.32 148 ASN E C 1
ATOM 7905 O O . ASN E 1 119 ? 20.918 18.584 -14.881 1.00 19.42 148 ASN E O 1
ATOM 7910 N N . PRO E 1 120 ? 21.522 19.450 -16.887 1.00 27.05 149 PRO E N 1
ATOM 7911 C CA . PRO E 1 120 ? 20.713 20.652 -16.630 1.00 22.01 149 PRO E CA 1
ATOM 7912 C C . PRO E 1 120 ? 19.257 20.347 -16.344 1.00 20.82 149 PRO E C 1
ATOM 7913 O O . PRO E 1 120 ? 18.567 21.129 -15.692 1.00 22.52 149 PRO E O 1
ATOM 7917 N N . VAL E 1 121 ? 18.792 19.198 -16.801 1.00 20.13 150 VAL E N 1
ATOM 7918 C CA . VAL E 1 121 ? 17.415 18.829 -16.539 1.00 13.78 150 VAL E CA 1
ATOM 7919 C C . VAL E 1 121 ? 17.194 18.177 -15.164 1.00 21.13 150 VAL E C 1
ATOM 7920 O O . VAL E 1 121 ? 16.232 18.506 -14.461 1.00 15.45 150 VAL E O 1
ATOM 7924 N N . THR E 1 122 ? 18.055 17.246 -14.768 1.00 23.51 151 THR E N 1
ATOM 7925 C CA . THR E 1 122 ? 17.862 16.615 -13.462 1.00 17.49 151 THR E CA 1
ATOM 7926 C C . THR E 1 122 ? 18.160 17.607 -12.334 1.00 14.83 151 THR E C 1
ATOM 7927 O O . THR E 1 122 ? 17.543 17.561 -11.271 1.00 21.62 151 THR E O 1
ATOM 7931 N N . VAL E 1 123 ? 19.101 18.512 -12.570 1.00 12.60 152 VAL E N 1
ATOM 7932 C CA . VAL E 1 123 ? 19.424 19.520 -11.550 1.00 16.34 152 VAL E CA 1
ATOM 7933 C C . VAL E 1 123 ? 18.197 20.368 -11.165 1.00 25.43 152 VAL E C 1
ATOM 7934 O O . VAL E 1 123 ? 18.033 20.728 -10.009 1.00 23.76 152 VAL E O 1
ATOM 7938 N N . ILE E 1 124 ? 17.299 20.624 -12.111 1.00 34.21 153 ILE E N 1
ATOM 7939 C CA . ILE E 1 124 ? 16.035 21.279 -11.789 1.00 12.00 153 ILE E CA 1
ATOM 7940 C C . ILE E 1 124 ? 15.193 20.487 -10.782 1.00 20.41 153 ILE E C 1
ATOM 7941 O O . ILE E 1 124 ? 14.695 21.050 -9.796 1.00 21.89 153 ILE E O 1
ATOM 7946 N N . GLY E 1 125 ? 15.012 19.193 -11.047 1.00 13.71 154 GLY E N 1
ATOM 7947 C CA . GLY E 1 125 ? 14.239 18.327 -10.174 1.00 15.60 154 GLY E CA 1
ATOM 7948 C C . GLY E 1 125 ? 14.949 18.162 -8.831 1.00 21.37 154 GLY E C 1
ATOM 7949 O O . GLY E 1 125 ? 14.320 18.193 -7.781 1.00 13.68 154 GLY E O 1
ATOM 7950 N N . LEU E 1 126 ? 16.263 17.994 -8.872 1.00 13.00 155 LEU E N 1
ATOM 7951 C CA . LEU E 1 126 ? 17.057 17.868 -7.638 1.00 17.62 155 LEU E CA 1
ATOM 7952 C C . LEU E 1 126 ? 16.902 19.100 -6.730 1.00 28.91 155 LEU E C 1
ATOM 7953 O O . LEU E 1 126 ? 16.644 18.939 -5.533 1.00 18.83 155 LEU E O 1
ATOM 7958 N N . PHE E 1 127 ? 17.028 20.313 -7.291 1.00 14.40 156 PHE E N 1
ATOM 7959 C CA . PHE E 1 127 ? 16.823 21.547 -6.516 1.00 21.48 156 PHE E CA 1
ATOM 7960 C C . PHE E 1 127 ? 15.403 21.722 -5.991 1.00 23.77 156 PHE E C 1
ATOM 7961 O O . PHE E 1 127 ? 15.177 22.449 -5.024 1.00 29.48 156 PHE E O 1
ATOM 7969 N N . ASN E 1 128 ? 14.442 21.049 -6.609 1.00 23.69 157 ASN E N 1
ATOM 7970 C CA . ASN E 1 128 ? 13.059 21.220 -6.177 1.00 15.04 157 ASN E CA 1
ATOM 7971 C C . ASN E 1 128 ? 12.555 20.171 -5.200 1.00 20.45 157 ASN E C 1
ATOM 7972 O O . ASN E 1 128 ? 11.397 20.214 -4.775 1.00 19.78 157 ASN E O 1
ATOM 7977 N N . SER E 1 129 ? 13.433 19.246 -4.830 1.00 19.16 158 SER E N 1
ATOM 7978 C CA . SER E 1 129 ? 13.102 18.251 -3.816 1.00 20.65 158 SER E CA 1
ATOM 7979 C C . SER E 1 129 ? 12.988 18.925 -2.450 1.00 26.56 158 SER E C 1
ATOM 7980 O O . SER E 1 129 ? 13.672 19.917 -2.186 1.00 18.05 158 SER E O 1
ATOM 7983 N N . VAL E 1 130 ? 12.151 18.373 -1.579 1.00 21.51 159 VAL E N 1
ATOM 7984 C CA . VAL E 1 130 ? 12.126 18.789 -0.178 1.00 26.41 159 VAL E CA 1
ATOM 7985 C C . VAL E 1 130 ? 13.513 18.599 0.434 1.00 31.48 159 VAL E C 1
ATOM 7986 O O . VAL E 1 130 ? 13.907 19.329 1.336 1.00 34.52 159 VAL E O 1
ATOM 7990 N N . ILE E 1 131 ? 14.254 17.622 -0.080 1.00 30.91 160 ILE E N 1
ATOM 7991 C CA . ILE E 1 131 ? 15.625 17.405 0.346 1.00 20.95 160 ILE E CA 1
ATOM 7992 C C . ILE E 1 131 ? 16.545 18.517 -0.150 1.00 26.54 160 ILE E C 1
ATOM 7993 O O . ILE E 1 131 ? 16.701 18.708 -1.352 1.00 23.26 160 ILE E O 1
ATOM 7998 N N . GLN E 1 132 ? 17.165 19.233 0.784 1.00 20.92 161 GLN E N 1
ATOM 7999 C CA . GLN E 1 132 ? 17.976 20.393 0.434 1.00 28.32 161 GLN E CA 1
ATOM 8000 C C . GLN E 1 132 ? 19.468 20.123 0.473 1.00 32.98 161 GLN E C 1
ATOM 8001 O O . GLN E 1 132 ? 20.266 21.021 0.233 1.00 21.70 161 GLN E O 1
ATOM 8007 N N . ILE E 1 133 ? 19.847 18.889 0.778 1.00 26.15 162 ILE E N 1
ATOM 8008 C CA . ILE E 1 133 ? 21.255 18.541 0.776 1.00 15.61 162 ILE E CA 1
ATOM 8009 C C . ILE E 1 133 ? 21.583 17.582 -0.355 1.00 13.58 162 ILE E C 1
ATOM 8010 O O . ILE E 1 133 ? 20.897 16.576 -0.555 1.00 20.84 162 ILE E O 1
ATOM 8015 N N . HIS E 1 134 ? 22.633 17.911 -1.099 1.00 23.38 163 HIS E N 1
ATOM 8016 C CA . HIS E 1 134 ? 22.976 17.207 -2.327 1.00 30.61 163 HIS E CA 1
ATOM 8017 C C . HIS E 1 134 ? 24.414 16.767 -2.255 1.00 20.68 163 HIS E C 1
ATOM 8018 O O . HIS E 1 134 ? 25.289 17.566 -1.911 1.00 21.85 163 HIS E O 1
ATOM 8025 N N . LEU E 1 135 ? 24.676 15.527 -2.640 1.00 22.13 164 LEU E N 1
ATOM 8026 C CA . LEU E 1 135 ? 26.043 15.028 -2.681 1.00 17.79 164 LEU E CA 1
ATOM 8027 C C . LEU E 1 135 ? 26.406 14.648 -4.104 1.00 20.54 164 LEU E C 1
ATOM 8028 O O . LEU E 1 135 ? 25.676 13.916 -4.770 1.00 25.48 164 LEU E O 1
ATOM 8033 N N . LEU E 1 136 ? 27.544 15.143 -4.559 1.00 18.82 165 LEU E N 1
ATOM 8034 C CA . LEU E 1 136 ? 28.037 14.819 -5.883 1.00 28.18 165 LEU E CA 1
ATOM 8035 C C . LEU E 1 136 ? 29.227 13.896 -5.721 1.00 33.70 165 LEU E C 1
ATOM 8036 O O . LEU E 1 136 ? 30.099 14.139 -4.892 1.00 29.20 165 LEU E O 1
ATOM 8041 N N . LEU E 1 137 ? 29.239 12.816 -6.491 1.00 32.07 166 LEU E N 1
ATOM 8042 C CA . LEU E 1 137 ? 30.466 12.069 -6.714 1.00 27.98 166 LEU E CA 1
ATOM 8043 C C . LEU E 1 137 ? 30.918 12.465 -8.112 1.00 25.89 166 LEU E C 1
ATOM 8044 O O . LEU E 1 137 ? 30.169 12.356 -9.083 1.00 28.37 166 LEU E O 1
ATOM 8049 N N . ILE E 1 138 ? 32.141 12.955 -8.202 1.00 30.66 167 ILE E N 1
ATOM 8050 C CA . ILE E 1 138 ? 32.673 13.414 -9.461 1.00 24.82 167 ILE E CA 1
ATOM 8051 C C . ILE E 1 138 ? 33.728 12.442 -9.943 1.00 34.74 167 ILE E C 1
ATOM 8052 O O . ILE E 1 138 ? 34.775 12.293 -9.317 1.00 33.19 167 ILE E O 1
ATOM 8057 N N . MET E 1 139 ? 33.435 11.766 -11.051 1.00 35.26 168 MET E N 1
ATOM 8058 C CA . MET E 1 139 ? 34.345 10.774 -11.616 1.00 37.63 168 MET E CA 1
ATOM 8059 C C . MET E 1 139 ? 33.964 10.438 -13.050 1.00 41.82 168 MET E C 1
ATOM 8060 O O . MET E 1 139 ? 32.886 10.799 -13.523 1.00 48.88 168 MET E O 1
ATOM 8065 N N . ASN E 1 140 ? 34.862 9.747 -13.735 1.00 33.67 169 ASN E N 1
ATOM 8066 C CA . ASN E 1 140 ? 34.689 9.437 -15.143 1.00 34.95 169 ASN E CA 1
ATOM 8067 C C . ASN E 1 140 ? 34.005 8.081 -15.344 1.00 48.26 169 ASN E C 1
ATOM 8068 O O . ASN E 1 140 ? 34.385 7.090 -14.713 1.00 49.44 169 ASN E O 1
ATOM 8073 N N . LYS E 1 141 ? 32.998 8.033 -16.218 1.00 48.06 170 LYS E N 1
ATOM 8074 C CA . LYS E 1 141 ? 32.297 6.777 -16.516 1.00 49.49 170 LYS E CA 1
ATOM 8075 C C . LYS E 1 141 ? 33.208 5.778 -17.213 1.00 43.06 170 LYS E C 1
ATOM 8076 O O . LYS E 1 141 ? 33.001 4.567 -17.117 1.00 55.61 170 LYS E O 1
ATOM 8082 N N . ALA E 1 142 ? 34.214 6.289 -17.916 1.00 41.33 171 ALA E N 1
ATOM 8083 C CA . ALA E 1 142 ? 35.176 5.433 -18.601 1.00 44.93 171 ALA E CA 1
ATOM 8084 C C . ALA E 1 142 ? 36.313 5.012 -17.672 1.00 52.17 171 ALA E C 1
ATOM 8085 O O . ALA E 1 142 ? 37.249 4.333 -18.101 1.00 60.53 171 ALA E O 1
ATOM 8087 N N . SER E 1 143 ? 36.236 5.423 -16.408 1.00 49.81 172 SER E N 1
ATOM 8088 C CA . SER E 1 143 ? 37.208 4.999 -15.403 1.00 49.04 172 SER E CA 1
ATOM 8089 C C . SER E 1 143 ? 37.035 3.507 -15.130 1.00 54.15 172 SER E C 1
ATOM 8090 O O . SER E 1 143 ? 35.903 3.020 -15.044 1.00 49.61 172 SER E O 1
ATOM 8093 N N . PRO E 1 144 ? 38.156 2.773 -15.008 1.00 49.25 173 PRO E N 1
ATOM 8094 C CA . PRO E 1 144 ? 38.105 1.332 -14.733 1.00 51.16 173 PRO E CA 1
ATOM 8095 C C . PRO E 1 144 ? 37.475 1.025 -13.375 1.00 54.35 173 PRO E C 1
ATOM 8096 O O . PRO E 1 144 ? 36.835 -0.016 -13.220 1.00 58.88 173 PRO E O 1
ATOM 8100 N N . GLU E 1 145 ? 37.650 1.927 -12.412 1.00 48.89 174 GLU E N 1
ATOM 8101 C CA . GLU E 1 145 ? 37.138 1.728 -11.058 1.00 53.32 174 GLU E CA 1
ATOM 8102 C C . GLU E 1 145 ? 35.715 2.246 -10.906 1.00 55.91 174 GLU E C 1
ATOM 8103 O O . GLU E 1 145 ? 35.157 2.213 -9.804 1.00 41.24 174 GLU E O 1
ATOM 8109 N N . TYR E 1 146 ? 35.137 2.722 -12.012 1.00 43.34 175 TYR E N 1
ATOM 8110 C CA . TYR E 1 146 ? 33.814 3.336 -11.986 1.00 47.60 175 TYR E CA 1
ATOM 8111 C C . TYR E 1 146 ? 32.731 2.431 -11.416 1.00 45.62 175 TYR E C 1
ATOM 8112 O O . TYR E 1 146 ? 31.977 2.830 -10.518 1.00 39.49 175 TYR E O 1
ATOM 8121 N N . GLU E 1 147 ? 32.635 1.233 -11.977 1.00 39.57 176 GLU E N 1
ATOM 8122 C CA . GLU E 1 147 ? 31.594 0.286 -11.607 1.00 50.10 176 GLU E CA 1
ATOM 8123 C C . GLU E 1 147 ? 31.633 -0.014 -10.120 1.00 46.17 176 GLU E C 1
ATOM 8124 O O . GLU E 1 147 ? 30.619 0.076 -9.426 1.00 41.62 176 GLU E O 1
ATOM 8130 N N . GLU E 1 148 ? 32.824 -0.366 -9.649 1.00 49.37 177 GLU E N 1
ATOM 8131 C CA . GLU E 1 148 ? 33.071 -0.698 -8.253 1.00 40.06 177 GLU E CA 1
ATOM 8132 C C . GLU E 1 148 ? 32.712 0.472 -7.333 1.00 40.86 177 GLU E C 1
ATOM 8133 O O . GLU E 1 148 ? 32.032 0.298 -6.322 1.00 44.58 177 GLU E O 1
ATOM 8139 N N . ASN E 1 149 ? 33.160 1.669 -7.695 1.00 36.38 178 ASN E N 1
ATOM 8140 C CA . ASN E 1 149 ? 32.862 2.853 -6.903 1.00 34.93 178 ASN E CA 1
ATOM 8141 C C . ASN E 1 149 ? 31.374 3.180 -6.898 1.00 34.71 178 ASN E C 1
ATOM 8142 O O . ASN E 1 149 ? 30.830 3.634 -5.887 1.00 39.42 178 ASN E O 1
ATOM 8147 N N . MET E 1 150 ? 30.709 2.938 -8.025 1.00 37.95 179 MET E N 1
ATOM 8148 C CA . MET E 1 150 ? 29.283 3.256 -8.132 1.00 41.66 179 MET E CA 1
ATOM 8149 C C . MET E 1 150 ? 28.454 2.310 -7.263 1.00 37.66 179 MET E C 1
ATOM 8150 O O . MET E 1 150 ? 27.430 2.704 -6.701 1.00 33.95 179 MET E O 1
ATOM 8155 N N . HIS E 1 151 ? 28.913 1.067 -7.142 1.00 35.80 180 HIS E N 1
ATOM 8156 C CA . HIS E 1 151 ? 28.240 0.108 -6.283 1.00 32.04 180 HIS E CA 1
ATOM 8157 C C . HIS E 1 151 ? 28.286 0.558 -4.840 1.00 36.04 180 HIS E C 1
ATOM 8158 O O . HIS E 1 151 ? 27.267 0.560 -4.149 1.00 38.32 180 HIS E O 1
ATOM 8165 N N . ARG E 1 152 ? 29.476 0.935 -4.383 1.00 41.69 181 ARG E N 1
ATOM 8166 C CA . ARG E 1 152 ? 29.639 1.413 -3.017 1.00 29.46 181 ARG E CA 1
ATOM 8167 C C . ARG E 1 152 ? 28.844 2.686 -2.768 1.00 31.31 181 ARG E C 1
ATOM 8168 O O . ARG E 1 152 ? 28.261 2.871 -1.695 1.00 26.97 181 ARG E O 1
ATOM 8176 N N . TYR E 1 153 ? 28.799 3.556 -3.775 1.00 34.97 182 TYR E N 1
ATOM 8177 C CA . TYR E 1 153 ? 28.031 4.797 -3.689 1.00 24.20 182 TYR E CA 1
ATOM 8178 C C . TYR E 1 153 ? 26.532 4.498 -3.543 1.00 25.86 182 TYR E C 1
ATOM 8179 O O . TYR E 1 153 ? 25.838 5.146 -2.742 1.00 26.70 182 TYR E O 1
ATOM 8188 N N . GLN E 1 154 ? 26.035 3.516 -4.306 1.00 23.80 183 GLN E N 1
ATOM 8189 C CA . GLN E 1 154 ? 24.638 3.072 -4.162 1.00 30.14 183 GLN E CA 1
ATOM 8190 C C . GLN E 1 154 ? 24.376 2.572 -2.736 1.00 31.15 183 GLN E C 1
ATOM 8191 O O . GLN E 1 154 ? 23.367 2.923 -2.116 1.00 25.31 183 GLN E O 1
ATOM 8197 N N . LYS E 1 155 ? 25.285 1.749 -2.220 1.00 24.84 184 LYS E N 1
ATOM 8198 C CA . LYS E 1 155 ? 25.149 1.269 -0.857 1.00 24.19 184 LYS E CA 1
ATOM 8199 C C . LYS E 1 155 ? 25.050 2.467 0.114 1.00 22.61 184 LYS E C 1
ATOM 8200 O O . LYS E 1 155 ? 24.106 2.565 0.904 1.00 27.53 184 LYS E O 1
ATOM 8206 N N . ALA E 1 156 ? 25.988 3.401 0.014 1.00 22.53 185 ALA E N 1
ATOM 8207 C CA . ALA E 1 156 ? 25.974 4.589 0.869 1.00 24.67 185 ALA E CA 1
ATOM 8208 C C . ALA E 1 156 ? 24.679 5.392 0.760 1.00 31.89 185 ALA E C 1
ATOM 8209 O O . ALA E 1 156 ? 24.179 5.927 1.761 1.00 22.28 185 ALA E O 1
ATOM 8211 N N . ALA E 1 157 ? 24.136 5.490 -0.451 1.00 23.85 186 ALA E N 1
ATOM 8212 C CA . ALA E 1 157 ? 22.940 6.296 -0.649 1.00 23.26 186 ALA E CA 1
ATOM 8213 C C . ALA E 1 157 ? 21.793 5.780 0.210 1.00 23.96 186 ALA E C 1
ATOM 8214 O O . ALA E 1 157 ? 20.982 6.555 0.741 1.00 25.02 186 ALA E O 1
ATOM 8216 N N . LYS E 1 158 ? 21.730 4.463 0.348 1.00 20.79 187 LYS E N 1
ATOM 8217 C CA . LYS E 1 158 ? 20.649 3.851 1.100 1.00 25.95 187 LYS E CA 1
ATOM 8218 C C . LYS E 1 158 ? 20.702 4.258 2.569 1.00 32.37 187 LYS E C 1
ATOM 8219 O O . LYS E 1 158 ? 19.670 4.348 3.227 1.00 23.02 187 LYS E O 1
ATOM 8225 N N . LEU E 1 159 ? 21.904 4.532 3.070 1.00 27.28 188 LEU E N 1
ATOM 8226 C CA . LEU E 1 159 ? 22.067 4.961 4.457 1.00 29.58 188 LEU E CA 1
ATOM 8227 C C . LEU E 1 159 ? 21.517 6.367 4.697 1.00 35.44 188 LEU E C 1
ATOM 8228 O O . LEU E 1 159 ? 21.148 6.711 5.818 1.00 38.39 188 LEU E O 1
ATOM 8233 N N . PHE E 1 160 ? 21.441 7.164 3.637 1.00 26.50 189 PHE E N 1
ATOM 8234 C CA . PHE E 1 160 ? 20.997 8.548 3.763 1.00 29.19 189 PHE E CA 1
ATOM 8235 C C . PHE E 1 160 ? 19.666 8.853 3.100 1.00 25.66 189 PHE E C 1
ATOM 8236 O O . PHE E 1 160 ? 19.346 10.021 2.871 1.00 35.89 189 PHE E O 1
ATOM 8244 N N . GLN E 1 161 ? 18.898 7.802 2.804 1.00 23.42 190 GLN E N 1
ATOM 8245 C CA . GLN E 1 161 ? 17.570 7.946 2.205 1.00 23.58 190 GLN E CA 1
ATOM 8246 C C . GLN E 1 161 ? 16.753 8.994 2.939 1.00 30.72 190 GLN E C 1
ATOM 8247 O O . GLN E 1 161 ? 16.573 8.921 4.151 1.00 24.32 190 GLN E O 1
ATOM 8253 N N . GLY E 1 162 ? 16.258 9.976 2.201 1.00 30.34 191 GLY E N 1
ATOM 8254 C CA . GLY E 1 162 ? 15.435 11.005 2.806 1.00 30.50 191 GLY E CA 1
ATOM 8255 C C . GLY E 1 162 ? 16.195 12.113 3.522 1.00 36.18 191 GLY E C 1
ATOM 8256 O O . GLY E 1 162 ? 15.568 12.966 4.135 1.00 32.02 191 GLY E O 1
ATOM 8257 N N . LYS E 1 163 ? 17.530 12.105 3.465 1.00 21.05 192 LYS E N 1
ATOM 8258 C CA . LYS E 1 163 ? 18.322 13.161 4.098 1.00 21.25 192 LYS E CA 1
ATOM 8259 C C . LYS E 1 163 ? 19.241 13.842 3.109 1.00 23.73 192 LYS E C 1
ATOM 8260 O O . LYS E 1 163 ? 19.454 15.056 3.179 1.00 29.19 192 LYS E O 1
ATOM 8266 N N . ILE E 1 164 ? 19.820 13.051 2.213 1.00 18.71 193 ILE E N 1
ATOM 8267 C CA . ILE E 1 164 ? 20.730 13.566 1.194 1.00 23.33 193 ILE E CA 1
ATOM 8268 C C . ILE E 1 164 ? 20.395 12.956 -0.167 1.00 37.76 193 ILE E C 1
ATOM 8269 O O . ILE E 1 164 ? 20.115 11.765 -0.267 1.00 21.37 193 ILE E O 1
ATOM 8274 N N . LEU E 1 165 ? 20.431 13.773 -1.213 1.00 24.94 194 LEU E N 1
ATOM 8275 C CA . LEU E 1 165 ? 20.261 13.263 -2.569 1.00 26.92 194 LEU E CA 1
ATOM 8276 C C . LEU E 1 165 ? 21.629 12.913 -3.136 1.00 14.53 194 LEU E C 1
ATOM 8277 O O . LEU E 1 165 ? 22.498 13.787 -3.265 1.00 17.84 194 LEU E O 1
ATOM 8282 N N . PHE E 1 166 ? 21.829 11.633 -3.441 1.00 16.54 195 PHE E N 1
ATOM 8283 C CA . PHE E 1 166 ? 23.101 11.172 -3.984 1.00 22.16 195 PHE E CA 1
ATOM 8284 C C . PHE E 1 166 ? 23.068 11.350 -5.487 1.00 18.85 195 PHE E C 1
ATOM 8285 O O . PHE E 1 166 ? 22.122 10.920 -6.150 1.00 23.84 195 PHE E O 1
ATOM 8293 N N . ILE E 1 167 ? 24.102 12.002 -6.004 1.00 21.70 196 ILE E N 1
ATOM 8294 C CA . ILE E 1 167 ? 24.157 12.420 -7.393 1.00 34.44 196 ILE E CA 1
ATOM 8295 C C . ILE E 1 167 ? 25.485 12.005 -8.008 1.00 30.31 196 ILE E C 1
ATOM 8296 O O . ILE E 1 167 ? 26.508 11.978 -7.327 1.00 24.46 196 ILE E O 1
ATOM 8301 N N . LEU E 1 168 ? 25.464 11.670 -9.295 1.00 25.53 197 LEU E N 1
ATOM 8302 C CA . LEU E 1 168 ? 26.688 11.360 -10.024 1.00 28.22 197 LEU E CA 1
ATOM 8303 C C . LEU E 1 168 ? 27.013 12.451 -11.045 1.00 27.56 197 LEU E C 1
ATOM 8304 O O . LEU E 1 168 ? 26.169 12.782 -11.890 1.00 24.93 197 LEU E O 1
ATOM 8309 N N . VAL E 1 169 ? 28.221 13.011 -10.963 1.00 27.32 198 VAL E N 1
ATOM 8310 C CA . VAL E 1 169 ? 28.702 13.952 -11.973 1.00 26.35 198 VAL E CA 1
ATOM 8311 C C . VAL E 1 169 ? 29.783 13.298 -12.825 1.00 32.56 198 VAL E C 1
ATOM 8312 O O . VAL E 1 169 ? 30.859 12.962 -12.331 1.00 33.51 198 VAL E O 1
ATOM 8316 N N . ASP E 1 170 ? 29.493 13.129 -14.111 1.00 36.09 199 ASP E N 1
ATOM 8317 C CA . ASP E 1 170 ? 30.409 12.454 -15.023 1.00 28.98 199 ASP E CA 1
ATOM 8318 C C . ASP E 1 170 ? 31.436 13.409 -15.578 1.00 34.48 199 ASP E C 1
ATOM 8319 O O . ASP E 1 170 ? 31.144 14.214 -16.460 1.00 36.01 199 ASP E O 1
ATOM 8324 N N . SER E 1 171 ? 32.654 13.303 -15.061 1.00 37.26 200 SER E N 1
ATOM 8325 C CA . SER E 1 171 ? 33.730 14.197 -15.462 1.00 40.28 200 SER E CA 1
ATOM 8326 C C . SER E 1 171 ? 34.257 13.869 -16.860 1.00 38.71 200 SER E C 1
ATOM 8327 O O . SER E 1 171 ? 35.190 14.511 -17.345 1.00 45.07 200 SER E O 1
ATOM 8330 N N . GLY E 1 172 ? 33.656 12.871 -17.503 1.00 44.29 201 GLY E N 1
ATOM 8331 C CA . GLY E 1 172 ? 33.982 12.547 -18.881 1.00 46.93 201 GLY E CA 1
ATOM 8332 C C . GLY E 1 172 ? 33.277 13.494 -19.832 1.00 52.51 201 GLY E C 1
ATOM 8333 O O . GLY E 1 172 ? 33.659 13.631 -20.991 1.00 50.28 201 GLY E O 1
ATOM 8334 N N . MET E 1 173 ? 32.241 14.157 -19.329 1.00 52.14 202 MET E N 1
ATOM 8335 C CA . MET E 1 173 ? 31.482 15.119 -20.116 1.00 51.51 202 MET E CA 1
ATOM 8336 C C . MET E 1 173 ? 31.998 16.536 -19.906 1.00 48.93 202 MET E C 1
ATOM 8337 O O . MET E 1 173 ? 32.048 17.024 -18.775 1.00 45.99 202 MET E O 1
ATOM 8342 N N . LYS E 1 174 ? 32.371 17.203 -20.994 1.00 44.24 203 LYS E N 1
ATOM 8343 C CA . LYS E 1 174 ? 32.959 18.535 -20.892 1.00 40.12 203 LYS E CA 1
ATOM 8344 C C . LYS E 1 174 ? 32.024 19.527 -20.201 1.00 51.98 203 LYS E C 1
ATOM 8345 O O . LYS E 1 174 ? 32.479 20.433 -19.509 1.00 48.46 203 LYS E O 1
ATOM 8351 N N . GLU E 1 175 ? 30.720 19.328 -20.372 1.00 35.94 204 GLU E N 1
ATOM 8352 C CA . GLU E 1 175 ? 29.703 20.216 -19.817 1.00 41.57 204 GLU E CA 1
ATOM 8353 C C . GLU E 1 175 ? 29.739 20.291 -18.290 1.00 46.21 204 GLU E C 1
ATOM 8354 O O . GLU E 1 175 ? 29.129 21.174 -17.686 1.00 41.17 204 GLU E O 1
ATOM 8360 N N . ASN E 1 176 ? 30.440 19.355 -17.669 1.00 39.79 205 ASN E N 1
ATOM 8361 C CA . ASN E 1 176 ? 30.533 19.321 -16.218 1.00 31.81 205 ASN E CA 1
ATOM 8362 C C . ASN E 1 176 ? 31.814 19.983 -15.718 1.00 42.69 205 ASN E C 1
ATOM 8363 O O . ASN E 1 176 ? 32.084 20.006 -14.511 1.00 53.20 205 ASN E O 1
ATOM 8368 N N . GLY E 1 177 ? 32.603 20.516 -16.649 1.00 38.30 206 GLY E N 1
ATOM 8369 C CA . GLY E 1 177 ? 33.813 21.241 -16.296 1.00 48.23 206 GLY E CA 1
ATOM 8370 C C . GLY E 1 177 ? 33.562 22.342 -15.277 1.00 43.92 206 GLY E C 1
ATOM 8371 O O . GLY E 1 177 ? 34.281 22.456 -14.286 1.00 42.67 206 GLY E O 1
ATOM 8372 N N . LYS E 1 178 ? 32.524 23.138 -15.521 1.00 32.86 207 LYS E N 1
ATOM 8373 C CA . LYS E 1 178 ? 32.155 24.246 -14.644 1.00 43.86 207 LYS E CA 1
ATOM 8374 C C . LYS E 1 178 ? 31.763 23.799 -13.228 1.00 49.31 207 LYS E C 1
ATOM 8375 O O . LYS E 1 178 ? 32.055 24.493 -12.256 1.00 45.02 207 LYS E O 1
ATOM 8381 N N . VAL E 1 179 ? 31.092 22.655 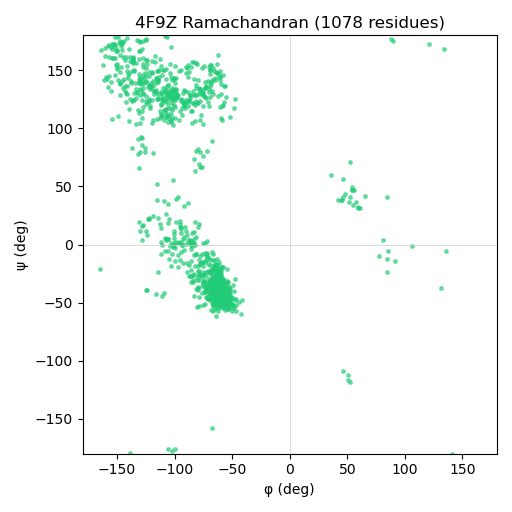-13.117 1.00 42.79 208 VAL E N 1
ATOM 8382 C CA . VAL E 1 179 ? 30.690 22.125 -11.817 1.00 35.32 208 VAL E CA 1
ATOM 8383 C C . VAL E 1 179 ? 31.926 21.777 -10.998 1.00 37.99 208 VAL E C 1
ATOM 8384 O O . VAL E 1 179 ? 32.040 22.127 -9.818 1.00 41.73 208 VAL E O 1
ATOM 8388 N N . ILE E 1 180 ? 32.858 21.091 -11.643 1.00 30.95 209 ILE E N 1
ATOM 8389 C CA . ILE E 1 180 ? 34.080 20.648 -10.989 1.00 35.29 209 ILE E CA 1
ATOM 8390 C C . ILE E 1 180 ? 34.914 21.831 -10.538 1.00 49.24 209 ILE E C 1
ATOM 8391 O O . ILE E 1 180 ? 35.313 21.912 -9.377 1.00 44.81 209 ILE E O 1
ATOM 8396 N N . SER E 1 181 ? 35.163 22.757 -11.458 1.00 41.74 210 SER E N 1
ATOM 8397 C CA . SER E 1 181 ? 35.995 23.912 -11.150 1.00 40.34 210 SER E CA 1
ATOM 8398 C C . SER E 1 181 ? 35.366 24.819 -10.084 1.00 40.42 210 SER E C 1
ATOM 8399 O O . SER E 1 181 ? 36.088 25.449 -9.315 1.00 46.44 210 SER E O 1
ATOM 8402 N N . PHE E 1 182 ? 34.035 24.861 -10.010 1.00 40.00 211 PHE E N 1
ATOM 8403 C CA . PHE E 1 182 ? 33.378 25.594 -8.924 1.00 46.86 211 PHE E CA 1
ATOM 8404 C C . PHE E 1 182 ? 33.841 25.109 -7.558 1.00 46.01 211 PHE E C 1
ATOM 8405 O O . PHE E 1 182 ? 34.171 25.905 -6.688 1.00 45.24 211 PHE E O 1
ATOM 8413 N N . PHE E 1 183 ? 33.853 23.796 -7.369 1.00 38.74 212 PHE E N 1
ATOM 8414 C CA . PHE E 1 183 ? 34.276 23.218 -6.100 1.00 32.93 212 PHE E CA 1
ATOM 8415 C C . PHE E 1 183 ? 35.784 23.172 -5.924 1.00 45.96 212 PHE E C 1
ATOM 8416 O O . PHE E 1 183 ? 36.291 22.446 -5.071 1.00 54.67 212 PHE E O 1
ATOM 8424 N N . LYS E 1 184 ? 36.488 23.960 -6.731 1.00 49.82 213 LYS E N 1
ATOM 8425 C CA . LYS E 1 184 ? 37.931 24.100 -6.620 1.00 46.76 213 LYS E CA 1
ATOM 8426 C C . LYS E 1 184 ? 38.660 22.761 -6.790 1.00 49.80 213 LYS E C 1
ATOM 8427 O O . LYS E 1 184 ? 39.704 22.528 -6.186 1.00 47.92 213 LYS E O 1
ATOM 8433 N N . LEU E 1 185 ? 38.100 21.882 -7.614 1.00 47.10 214 LEU E N 1
ATOM 8434 C CA . LEU E 1 185 ? 38.728 20.592 -7.880 1.00 47.69 214 LEU E CA 1
ATOM 8435 C C . LEU E 1 185 ? 39.406 20.585 -9.246 1.00 52.86 214 LEU E C 1
ATOM 8436 O O . LEU E 1 185 ? 39.226 21.504 -10.048 1.00 63.42 214 LEU E O 1
ATOM 8441 N N . LYS E 1 186 ? 40.185 19.541 -9.502 1.00 59.78 215 LYS E N 1
ATOM 8442 C CA . LYS E 1 186 ? 40.825 19.342 -10.800 1.00 59.79 215 LYS E CA 1
ATOM 8443 C C . LYS E 1 186 ? 40.696 17.880 -11.224 1.00 56.13 215 LYS E C 1
ATOM 8444 O O . LYS E 1 186 ? 40.476 17.003 -10.384 1.00 53.56 215 LYS E O 1
ATOM 8450 N N . GLU E 1 187 ? 40.845 17.622 -12.523 1.00 54.39 216 GLU E N 1
ATOM 8451 C CA . GLU E 1 187 ? 40.847 16.260 -13.054 1.00 60.53 216 GLU E CA 1
ATOM 8452 C C . GLU E 1 187 ? 41.792 15.353 -12.268 1.00 59.57 216 GLU E C 1
ATOM 8453 O O . GLU E 1 187 ? 41.524 14.167 -12.073 1.00 60.51 216 GLU E O 1
ATOM 8459 N N . SER E 1 188 ? 42.893 15.931 -11.806 1.00 62.68 217 SER E N 1
ATOM 8460 C CA . SER E 1 188 ? 43.920 15.191 -11.090 1.00 60.69 217 SER E CA 1
ATOM 8461 C C . SER E 1 188 ? 43.496 14.808 -9.675 1.00 61.15 217 SER E C 1
ATOM 8462 O O . SER E 1 188 ? 44.203 14.066 -8.993 1.00 65.71 217 SER E O 1
ATOM 8465 N N . GLN E 1 189 ? 42.347 15.313 -9.237 1.00 51.66 218 GLN E N 1
ATOM 8466 C CA . GLN E 1 189 ? 41.857 15.030 -7.891 1.00 54.19 218 GLN E CA 1
ATOM 8467 C C . GLN E 1 189 ? 40.661 14.081 -7.890 1.00 54.91 218 GLN E C 1
ATOM 8468 O O . GLN E 1 189 ? 40.084 13.802 -6.841 1.00 61.84 218 GLN E O 1
ATOM 8474 N N . LEU E 1 190 ? 40.277 13.587 -9.060 1.00 52.38 219 LEU E N 1
ATOM 8475 C CA . LEU E 1 190 ? 39.085 12.748 -9.151 1.00 53.89 219 LEU E CA 1
ATOM 8476 C C . LEU E 1 190 ? 39.433 11.260 -9.067 1.00 50.19 219 LEU E C 1
ATOM 8477 O O . LEU E 1 190 ? 40.513 10.854 -9.497 1.00 54.90 219 LEU E O 1
ATOM 8482 N N . PRO E 1 191 ? 38.520 10.432 -8.529 1.00 47.50 220 PRO E N 1
ATOM 8483 C CA . PRO E 1 191 ? 37.146 10.692 -8.060 1.00 41.68 220 PRO E CA 1
ATOM 8484 C C . PRO E 1 191 ? 37.082 11.508 -6.779 1.00 37.47 220 PRO E C 1
ATOM 8485 O O . PRO E 1 191 ? 37.892 11.289 -5.884 1.00 44.68 220 PRO E O 1
ATOM 8489 N N . ALA E 1 192 ? 36.118 12.423 -6.693 1.00 38.75 221 ALA E N 1
ATOM 8490 C CA . ALA E 1 192 ? 35.969 13.269 -5.512 1.00 34.97 221 ALA E CA 1
ATOM 8491 C C . ALA E 1 192 ? 34.517 13.396 -5.078 1.00 37.40 221 ALA E C 1
ATOM 8492 O O . ALA E 1 192 ? 33.600 13.202 -5.875 1.00 38.59 221 ALA E O 1
ATOM 8494 N N . LEU E 1 193 ? 34.320 13.704 -3.802 1.00 31.87 222 LEU E N 1
ATOM 8495 C CA . LEU E 1 193 ? 32.998 13.986 -3.261 1.00 32.56 222 LEU E CA 1
ATOM 8496 C C . LEU E 1 193 ? 32.839 15.485 -3.080 1.00 34.85 222 LEU E C 1
ATOM 8497 O O . LEU E 1 193 ? 33.796 16.178 -2.738 1.00 36.81 222 LEU E O 1
ATOM 8502 N N . ALA E 1 194 ? 31.632 15.983 -3.316 1.00 29.02 223 ALA E N 1
ATOM 8503 C CA . ALA E 1 194 ? 31.315 17.384 -3.068 1.00 29.58 223 ALA E CA 1
ATOM 8504 C C . ALA E 1 194 ? 29.900 17.468 -2.550 1.00 28.48 223 ALA E C 1
ATOM 8505 O O . ALA E 1 194 ? 28.985 16.860 -3.117 1.00 32.04 223 ALA E O 1
ATOM 8507 N N . ILE E 1 195 ? 29.714 18.215 -1.470 1.00 27.22 224 ILE E N 1
ATOM 8508 C CA . ILE E 1 195 ? 28.404 18.295 -0.830 1.00 22.44 224 ILE E CA 1
ATOM 8509 C C . ILE E 1 195 ? 28.018 19.745 -0.608 1.00 24.42 224 ILE E C 1
ATOM 8510 O O . ILE E 1 195 ? 28.866 20.568 -0.257 1.00 29.14 224 ILE E O 1
ATOM 8515 N N . TYR E 1 196 ? 26.744 20.067 -0.825 1.00 21.33 225 TYR E N 1
ATOM 8516 C CA . TYR E 1 196 ? 26.291 21.444 -0.690 1.00 25.83 225 TYR E CA 1
ATOM 8517 C C . TYR E 1 196 ? 24.821 21.490 -0.295 1.00 24.71 225 TYR E C 1
ATOM 8518 O O . TYR E 1 196 ? 24.167 20.448 -0.165 1.00 23.61 225 TYR E O 1
ATOM 8527 N N . GLN E 1 197 ? 24.306 22.701 -0.106 1.00 23.86 226 GLN E N 1
ATOM 8528 C CA . GLN E 1 197 ? 22.896 22.882 0.208 1.00 24.01 226 GLN E CA 1
ATOM 8529 C C . GLN E 1 197 ? 22.221 23.722 -0.867 1.00 26.06 226 GLN E C 1
ATOM 8530 O O . GLN E 1 197 ? 22.837 24.605 -1.455 1.00 17.45 226 GLN E O 1
ATOM 8536 N N . THR E 1 198 ? 20.943 23.464 -1.104 1.00 21.39 227 THR E N 1
ATOM 8537 C CA . THR E 1 198 ? 20.246 24.171 -2.171 1.00 31.62 227 THR E CA 1
ATOM 8538 C C . THR E 1 198 ? 19.905 25.616 -1.817 1.00 32.71 227 THR E C 1
ATOM 8539 O O . THR E 1 198 ? 19.852 26.493 -2.692 1.00 24.12 227 THR E O 1
ATOM 8543 N N . LEU E 1 199 ? 19.659 25.842 -0.529 1.00 20.87 228 LEU E N 1
ATOM 8544 C CA . LEU E 1 199 ? 19.172 27.109 -0.016 1.00 29.00 228 LEU E CA 1
ATOM 8545 C C . LEU E 1 199 ? 20.238 27.868 0.768 1.00 36.57 228 LEU E C 1
ATOM 8546 O O . LEU E 1 199 ? 19.940 28.915 1.353 1.00 29.86 228 LEU E O 1
ATOM 8551 N N . ASP E 1 200 ? 21.473 27.351 0.774 1.00 23.04 229 ASP E N 1
ATOM 8552 C CA . ASP E 1 200 ? 22.552 27.934 1.585 1.00 29.48 229 ASP E CA 1
ATOM 8553 C C . ASP E 1 200 ? 23.964 27.773 1.024 1.00 29.29 229 ASP E C 1
ATOM 8554 O O . ASP E 1 200 ? 24.206 26.939 0.155 1.00 25.35 229 ASP E O 1
ATOM 8559 N N . ASP E 1 201 ? 24.901 28.529 1.595 1.00 30.65 230 ASP E N 1
ATOM 8560 C CA . ASP E 1 201 ? 26.224 28.701 1.007 1.00 35.96 230 ASP E CA 1
ATOM 8561 C C . ASP E 1 201 ? 27.292 27.684 1.413 1.00 33.33 230 ASP E C 1
ATOM 8562 O O . ASP E 1 201 ? 28.320 27.578 0.754 1.00 42.14 230 ASP E O 1
ATOM 8567 N N . GLU E 1 202 ? 27.065 26.935 2.480 1.00 27.51 231 GLU E N 1
ATOM 8568 C CA . GLU E 1 202 ? 28.104 26.030 2.967 1.00 31.43 231 GLU E CA 1
ATOM 8569 C C . GLU E 1 202 ? 28.274 24.824 2.073 1.00 33.44 231 GLU E C 1
ATOM 8570 O O . GLU E 1 202 ? 27.300 24.216 1.650 1.00 27.12 231 GLU E O 1
ATOM 8576 N N . TRP E 1 203 ? 29.518 24.480 1.777 1.00 33.94 232 TRP E N 1
ATOM 8577 C CA . TRP E 1 203 ? 29.797 23.259 1.040 1.00 36.09 232 TRP E CA 1
ATOM 8578 C C . TRP E 1 203 ? 31.109 22.665 1.512 1.00 37.56 232 TRP E C 1
ATOM 8579 O O . TRP E 1 203 ? 31.833 23.291 2.269 1.00 37.03 232 TRP E O 1
ATOM 8590 N N . ASP E 1 204 ? 31.404 21.447 1.073 1.00 36.79 233 ASP E N 1
ATOM 8591 C CA . ASP E 1 204 ? 32.645 20.794 1.447 1.00 34.13 233 ASP E CA 1
ATOM 8592 C C . ASP E 1 204 ? 33.021 19.805 0.360 1.00 40.90 233 ASP E C 1
ATOM 8593 O O . ASP E 1 204 ? 32.179 19.407 -0.449 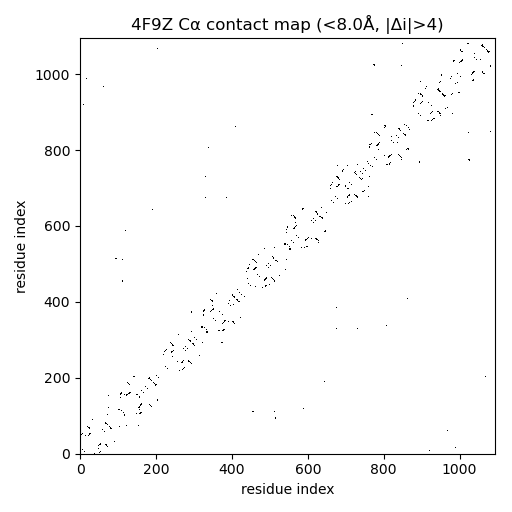1.00 38.44 233 ASP E O 1
ATOM 8598 N N . THR E 1 205 ? 34.289 19.421 0.324 1.00 32.85 234 THR E N 1
ATOM 8599 C CA . THR E 1 205 ? 34.728 18.402 -0.614 1.00 39.95 234 THR E CA 1
ATOM 8600 C C . THR E 1 205 ? 35.667 17.380 0.012 1.00 47.38 234 THR E C 1
ATOM 8601 O O . THR E 1 205 ? 36.297 17.627 1.046 1.00 39.83 234 THR E O 1
ATOM 8605 N N . LEU E 1 206 ? 35.766 16.235 -0.653 1.00 37.84 235 LEU E N 1
ATOM 8606 C CA . LEU E 1 206 ? 36.758 15.234 -0.320 1.00 40.38 235 LEU E CA 1
ATOM 8607 C C . LEU E 1 206 ? 37.497 14.838 -1.597 1.00 40.45 235 LEU E C 1
ATOM 8608 O O . LEU E 1 206 ? 37.048 13.953 -2.327 1.00 44.02 235 LEU E O 1
ATOM 8613 N N . PRO E 1 207 ? 38.623 15.519 -1.881 1.00 52.39 236 PRO E N 1
ATOM 8614 C CA . PRO E 1 207 ? 39.448 15.298 -3.078 1.00 62.29 236 PRO E CA 1
ATOM 8615 C C . PRO E 1 207 ? 40.185 13.970 -3.019 1.00 69.54 236 PRO E C 1
ATOM 8616 O O . PRO E 1 207 ? 40.473 13.501 -1.917 1.00 74.58 236 PRO E O 1
ATOM 8620 N N . THR E 1 208 ? 40.492 13.398 -4.187 1.00 81.04 237 THR E N 1
ATOM 8621 C CA . THR E 1 208 ? 41.154 12.093 -4.306 1.00 69.16 237 THR E CA 1
ATOM 8622 C C . THR E 1 208 ? 40.516 11.092 -3.343 1.00 72.24 237 THR E C 1
ATOM 8623 O O . THR E 1 208 ? 41.193 10.272 -2.718 1.00 63.71 237 THR E O 1
ATOM 8627 N N . ALA E 1 209 ? 39.197 11.188 -3.211 1.00 55.06 238 ALA E N 1
ATOM 8628 C CA . ALA E 1 209 ? 38.471 10.328 -2.301 1.00 44.70 238 ALA E CA 1
ATOM 8629 C C . ALA E 1 209 ? 38.559 8.910 -2.804 1.00 64.13 238 ALA E C 1
ATOM 8630 O O . ALA E 1 209 ? 38.709 8.672 -4.004 1.00 76.10 238 ALA E O 1
ATOM 8632 N N . GLU E 1 210 ? 38.488 7.960 -1.885 1.00 75.86 239 GLU E N 1
ATOM 8633 C CA . GLU E 1 210 ? 38.211 6.601 -2.294 1.00 88.29 239 GLU E CA 1
ATOM 8634 C C . GLU E 1 210 ? 36.829 6.233 -1.800 1.00 73.22 239 GLU E C 1
ATOM 8635 O O . GLU E 1 210 ? 36.517 6.362 -0.616 1.00 86.99 239 GLU E O 1
ATOM 8641 N N . VAL E 1 211 ? 35.998 5.796 -2.734 1.00 58.76 240 VAL E N 1
ATOM 8642 C CA . VAL E 1 211 ? 34.571 5.692 -2.501 1.00 53.90 240 VAL E CA 1
ATOM 8643 C C . VAL E 1 211 ? 34.224 4.459 -1.680 1.00 50.86 240 VAL E C 1
ATOM 8644 O O . VAL E 1 211 ? 33.595 3.528 -2.179 1.00 58.01 240 VAL E O 1
ATOM 8648 N N . SER E 1 212 ? 34.656 4.465 -0.422 1.00 49.37 241 SER E N 1
ATOM 8649 C CA . SER E 1 212 ? 34.264 3.438 0.533 1.00 57.14 241 SER E CA 1
ATOM 8650 C C . SER E 1 212 ? 32.997 3.906 1.229 1.00 50.14 241 SER E C 1
ATOM 8651 O O . SER E 1 212 ? 32.799 5.101 1.427 1.00 44.00 241 SER E O 1
ATOM 8654 N N . VAL E 1 213 ? 32.141 2.962 1.593 1.00 35.84 242 VAL E N 1
ATOM 8655 C CA . VAL E 1 213 ? 30.933 3.291 2.327 1.00 40.97 242 VAL E CA 1
ATOM 8656 C C . VAL E 1 213 ? 31.247 4.073 3.607 1.00 44.50 242 VAL E C 1
ATOM 8657 O O . VAL E 1 213 ? 30.620 5.092 3.873 1.00 30.27 242 VAL E O 1
ATOM 8661 N N . GLU E 1 214 ? 32.221 3.606 4.387 1.00 41.50 243 GLU E N 1
ATOM 8662 C CA . GLU E 1 214 ? 32.644 4.319 5.597 1.00 44.97 243 GLU E CA 1
ATOM 8663 C C . GLU E 1 214 ? 33.054 5.779 5.338 1.00 38.86 243 GLU E C 1
ATOM 8664 O O . GLU E 1 214 ? 32.577 6.699 6.007 1.00 41.19 243 GLU E O 1
ATOM 8670 N N . HIS E 1 215 ? 33.938 5.987 4.369 1.00 39.88 244 HIS E N 1
ATOM 8671 C CA . HIS E 1 215 ? 34.383 7.336 4.029 1.00 42.54 244 HIS E CA 1
ATOM 8672 C C . HIS E 1 215 ? 33.232 8.253 3.590 1.00 36.42 244 HIS E C 1
ATOM 8673 O O . HIS E 1 215 ? 33.186 9.421 3.974 1.00 42.21 244 HIS E O 1
ATOM 8680 N N . VAL E 1 216 ? 32.301 7.725 2.804 1.00 35.74 245 VAL E N 1
ATOM 8681 C CA . VAL E 1 216 ? 31.180 8.538 2.343 1.00 30.43 245 VAL E CA 1
ATOM 8682 C C . VAL E 1 216 ? 30.256 8.873 3.513 1.00 40.98 245 VAL E C 1
ATOM 8683 O O . VAL E 1 216 ? 29.788 10.011 3.647 1.00 27.73 245 VAL E O 1
ATOM 8687 N N . GLN E 1 217 ? 30.004 7.873 4.355 1.00 26.03 246 GLN E N 1
ATOM 8688 C CA . GLN E 1 217 ? 29.132 8.029 5.515 1.00 38.90 246 GLN E CA 1
ATOM 8689 C C . GLN E 1 217 ? 29.693 9.047 6.493 1.00 31.23 246 GLN E C 1
ATOM 8690 O O . GLN E 1 217 ? 28.962 9.875 7.024 1.00 44.58 246 GLN E O 1
ATOM 8696 N N . ASN E 1 218 ? 30.992 8.961 6.746 1.00 32.22 247 ASN E N 1
ATOM 8697 C CA . ASN E 1 218 ? 31.655 9.893 7.649 1.00 35.34 247 ASN E CA 1
ATOM 8698 C C . ASN E 1 218 ? 31.607 11.303 7.077 1.00 43.48 247 ASN E C 1
ATOM 8699 O O . ASN E 1 218 ? 31.327 12.269 7.795 1.00 36.61 247 ASN E O 1
ATOM 8704 N N . PHE E 1 219 ? 31.880 11.410 5.778 1.00 32.55 248 PHE E N 1
ATOM 8705 C CA . PHE E 1 219 ? 31.842 12.705 5.095 1.00 43.32 248 PHE E CA 1
ATOM 8706 C C . PHE E 1 219 ? 30.461 13.327 5.281 1.00 35.04 248 PHE E C 1
ATOM 8707 O O . PHE E 1 219 ? 30.336 14.444 5.769 1.00 39.63 248 PHE E O 1
ATOM 8715 N N . CYS E 1 220 ? 29.427 12.568 4.939 1.00 31.51 249 CYS E N 1
ATOM 8716 C CA . CYS E 1 220 ? 28.046 13.042 5.030 1.00 36.49 249 CYS E CA 1
ATOM 8717 C C . CYS E 1 220 ? 27.621 13.366 6.447 1.00 40.01 249 CYS E C 1
ATOM 8718 O O . CYS E 1 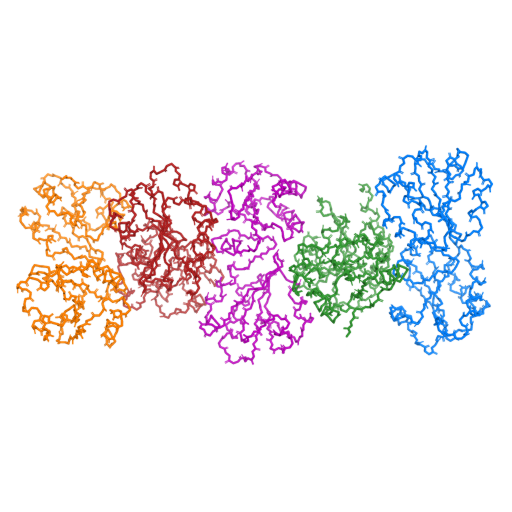220 ? 26.961 14.375 6.687 1.00 33.58 249 CYS E O 1
ATOM 8721 N N . ASP E 1 221 ? 27.972 12.492 7.381 1.00 33.17 250 ASP E N 1
ATOM 8722 C CA . ASP E 1 221 ? 27.578 12.704 8.760 1.00 33.66 250 ASP E CA 1
ATOM 8723 C C . ASP E 1 221 ? 28.149 14.000 9.317 1.00 32.09 250 ASP E C 1
ATOM 8724 O O . ASP E 1 221 ? 27.472 14.714 10.055 1.00 39.14 250 ASP E O 1
ATOM 8729 N N . GLY E 1 222 ? 29.387 14.305 8.949 1.00 39.30 251 GLY E N 1
ATOM 8730 C CA . GLY E 1 222 ? 30.013 15.553 9.348 1.00 34.72 251 GLY E CA 1
ATOM 8731 C C . GLY E 1 222 ? 29.311 16.794 8.800 1.00 42.78 251 GLY E C 1
ATOM 8732 O O . GLY E 1 222 ? 29.103 17.771 9.516 1.00 48.50 251 GLY E O 1
ATOM 8733 N N . PHE E 1 223 ? 28.945 16.766 7.524 1.00 39.01 252 PHE E N 1
ATOM 8734 C CA . PHE E 1 223 ? 28.271 17.911 6.928 1.00 39.17 252 PHE E CA 1
ATOM 8735 C C . PHE E 1 223 ? 26.878 18.062 7.524 1.00 30.62 252 PHE E C 1
ATOM 8736 O O . PHE E 1 223 ? 26.432 19.172 7.802 1.00 33.55 252 PHE E O 1
ATOM 8744 N N . LEU E 1 224 ? 26.201 16.932 7.726 1.00 29.35 253 LEU E N 1
ATOM 8745 C CA . LEU E 1 224 ? 24.870 16.916 8.333 1.00 34.66 253 LEU E CA 1
ATOM 8746 C C . LEU E 1 224 ? 24.842 17.519 9.738 1.00 45.04 253 LEU E C 1
ATOM 8747 O O . LEU E 1 224 ? 23.841 18.104 10.146 1.00 52.52 253 LEU E O 1
ATOM 8752 N N . SER E 1 225 ? 25.936 17.356 10.476 1.00 37.38 254 SER E N 1
ATOM 8753 C CA . SER E 1 225 ? 25.978 17.776 11.881 1.00 60.61 254 SER E CA 1
ATOM 8754 C C . SER E 1 225 ? 25.711 19.273 12.066 1.00 74.50 254 SER E C 1
ATOM 8755 O O . SER E 1 225 ? 26.543 20.116 11.717 1.00 70.11 254 SER E O 1
ATOM 8758 N N . GLY E 1 226 ? 24.542 19.587 12.615 1.00 80.83 255 GLY E N 1
ATOM 8759 C CA . GLY E 1 226 ? 24.153 20.964 12.852 1.00 90.39 255 GLY E CA 1
ATOM 8760 C C . GLY E 1 226 ? 23.095 21.460 11.886 1.00 92.55 255 GLY E C 1
ATOM 8761 O O . GLY E 1 226 ? 22.650 22.604 11.974 1.00 85.04 255 GLY E O 1
ATOM 8762 N N . LYS E 1 227 ? 22.689 20.595 10.962 1.00 89.18 256 LYS E N 1
ATOM 8763 C CA . LYS E 1 227 ? 21.698 20.958 9.954 1.00 77.93 256 LYS E CA 1
ATOM 8764 C C . LYS E 1 227 ? 20.483 20.040 9.993 1.00 79.66 256 LYS E C 1
ATOM 8765 O O . LYS E 1 227 ? 20.127 19.513 11.043 1.00 77.30 256 LYS E O 1
#

Radius of gyration: 39.92 Å; Cα contacts (8 Å, |Δi|>4): 2051; chains: 5; bounding box: 57×116×104 Å

Nearest PDB structures (foldseek):
  4f9z-assembly5_E  TM=9.981E-01  e=8.135E-48  Homo sapiens
  2l4c-assembly1_A  TM=9.648E-01  e=2.596E-17  Homo sapiens
  5xf7-assembly1_A  TM=6.941E-01  e=2.434E-17  Homo sapiens
  4nwy-assembly1_A  TM=8.903E-01  e=1.171E-10  Homo sapiens
  4nwy-assembly3_C  TM=9.212E-01  e=2.122E-09  Homo sapiens